Protein AF-0000000082868819 (afdb_homodimer)

Radius of gyration: 33.01 Å; Cα contacts (8 Å, |Δi|>4): 1569; chains: 2; bounding box: 82×91×67 Å

Nearest PDB structures (foldseek):
  8opq-assembly1_B  TM=6.305E-01  e=2.904E-18  Homo sapiens
  7wle-assembly1_B  TM=6.408E-01  e=1.903E-17  Mus musculus
  7xul-assembly1_A  TM=6.419E-01  e=6.271E-17  Homo sapiens
  7wl8-assembly1_A  TM=6.394E-01  e=5.722E-17  Mus musculus
  7xuh-assembly1_A  TM=6.414E-01  e=9.476E-17  Homo sapiens

Organism: NCBI:txid197152

Foldseek 3Di:
DVLVVVCVQQNLLLLLVLLQLLLVVLLVCLVVVVLVLLVLFDPLLLLLLLQLVLQLLLLQLVCQLQVQDDDSQAQVRSVVSCVVRVVVGQPVSNVLLVVLLVQLVVLLVQLVVLVVVCVVVVDRDPVSVVSNLCNLCSLVVSQVVLLVVQVVCCVVVVDRSFDFLADPPDPDPVNVVVCVVVVCLPQDQQDQAARDLWTDGDPDTDDNVRSCVVCVVSSPQVSVLQLNQQVSLCVLLCVPPDDDSSVSSNVQSVCSNNVSRSSDGRDHDDNQVVLLCVSSVHDDPCVVVVVVVVVNVCSNPVVVSSRSGGSSSVSSSSSSSSVVSNCSVVVCVVCVVPPVVSNVLNVQLNVCCRPPNSSCSSVVSSVVSVCVVLVCVQPFDWFWFWWQFDVQGTEIEIETPAEDELSHLVVVLVVQVVLPVVDPHQEYEYECQRHDAYDPNNLVSVVVSQVVSVVVNGHYAYEQHDPVRLVVNCVVVVDDSVRYDYHGDIGTDGTRDDVDDPDCVVSD/DVLVVVCVQQNLLLLLVLLQLLLVVLLVCLVVVVLVLLVLFDPLLLLLLLQLVLQLLLLQLVCQLQVQDDDSQAQVRSVVSCVVCVVVGQPVSNVLLVVLLVQLVVLLVQLVVLVVVCVVVVDRDPVSVVSNLCNLCSLVVSQVVQLVVQVVCCVVVVDRSFDFLADPPDPDPVNVVVCVVVVCLVQDQQDQAARDLWTDRDPDTDDNVRSCVVCVVSSPQVSVLQLNQQVSLCVLLCVPPDDDSSVSSNVQSVCSNNVSRSSDGRDHDDNQVSLLCVSSVHDDPCVVVVVVVVVNVCSNPVVVSSRSGGSSSVSSSSSSSSVVSNCSVVVCVVCVVPPVVSNVLNVQLNVCCRPPNSSCSSVVSSVVSVCVVLVCVQPFDWFWFWWQFPVQGTEIEIETPAEDELSHLVVVLVVQVVLCVVDPHQEYEYECQRHDAYDPNNLVSVVVSQVVSVVVNGHYAYEQHDPVRLVVNCVNVVDDSVRYDYHGDIGTDGTRDDVPPPDCVVSD

pLDDT: mean 81.61, std 13.56, range [29.28, 96.56]

Structure (mmCIF, N/CA/C/O backbone):
data_AF-0000000082868819-model_v1
#
loop_
_entity.id
_entity.type
_entity.pdbx_description
1 polymer 'STAS domain-containing protein'
#
loop_
_atom_site.group_PDB
_atom_site.id
_atom_site.type_symbol
_atom_site.label_atom_id
_atom_site.label_alt_id
_atom_site.label_comp_id
_atom_site.label_asym_id
_atom_site.label_entity_id
_atom_site.label_seq_id
_atom_site.pdbx_PDB_ins_code
_atom_site.Cartn_x
_atom_site.Cartn_y
_atom_site.Cartn_z
_atom_site.occupancy
_atom_site.B_iso_or_equiv
_atom_site.auth_seq_id
_atom_site.auth_comp_id
_atom_site.auth_asym_id
_atom_site.auth_atom_id
_atom_site.pdbx_PDB_model_num
ATOM 1 N N . MET A 1 1 ? -16.781 -12.586 -4.656 1 50.94 1 MET A N 1
ATOM 2 C CA . MET A 1 1 ? -17.094 -12.32 -3.254 1 50.94 1 MET A CA 1
ATOM 3 C C . MET A 1 1 ? -17.031 -10.828 -2.961 1 50.94 1 MET A C 1
ATOM 5 O O . MET A 1 1 ? -17.984 -10.266 -2.416 1 50.94 1 MET A O 1
ATOM 9 N N . LEU A 1 2 ? -15.922 -10.219 -3.322 1 55.91 2 LEU A N 1
ATOM 10 C CA . LEU A 1 2 ? -15.828 -8.781 -3.115 1 55.91 2 LEU A CA 1
ATOM 11 C C . LEU A 1 2 ? -16.922 -8.047 -3.893 1 55.91 2 LEU A C 1
ATOM 13 O O . LEU A 1 2 ? -17.516 -7.098 -3.383 1 55.91 2 LEU A O 1
ATOM 17 N N . MET A 1 3 ? -17.25 -8.609 -4.961 1 60.16 3 MET A N 1
ATOM 18 C CA . MET A 1 3 ? -18.219 -7.93 -5.82 1 60.16 3 MET A CA 1
ATOM 19 C C . MET A 1 3 ? -19.641 -8.109 -5.293 1 60.16 3 MET A C 1
ATOM 21 O O . MET A 1 3 ? -20.516 -7.277 -5.551 1 60.16 3 MET A O 1
ATOM 25 N N . SER A 1 4 ? -19.828 -9.211 -4.57 1 59.75 4 SER A N 1
ATOM 26 C CA . SER A 1 4 ? -21.156 -9.43 -4.008 1 59.75 4 SER A CA 1
ATOM 27 C C . SER A 1 4 ? -21.516 -8.32 -3.021 1 59.75 4 SER A C 1
ATOM 29 O O . SER A 1 4 ? -22.672 -7.863 -2.996 1 59.75 4 SER A O 1
ATOM 31 N N . THR A 1 5 ? -20.547 -7.902 -2.314 1 59.97 5 THR A N 1
ATOM 32 C CA . THR A 1 5 ? -20.766 -6.82 -1.363 1 59.97 5 THR A CA 1
ATOM 33 C C . THR A 1 5 ? -21.125 -5.523 -2.09 1 59.97 5 THR A C 1
ATOM 35 O O . THR A 1 5 ? -22.016 -4.793 -1.664 1 59.97 5 THR A O 1
ATOM 38 N N . TYR A 1 6 ? -20.484 -5.324 -3.152 1 67.38 6 TYR A N 1
ATOM 39 C CA . TYR A 1 6 ? -20.719 -4.09 -3.896 1 67.38 6 TYR A CA 1
ATOM 40 C C . TYR A 1 6 ? -22.031 -4.156 -4.668 1 67.38 6 TYR A C 1
ATOM 42 O O . TYR A 1 6 ? -22.688 -3.133 -4.879 1 67.38 6 TYR A O 1
ATOM 50 N N . THR A 1 7 ? -22.406 -5.387 -5.039 1 67.94 7 THR A N 1
ATOM 51 C CA . THR A 1 7 ? -23.672 -5.543 -5.754 1 67.94 7 THR A CA 1
ATOM 52 C C . THR A 1 7 ? -24.859 -5.242 -4.836 1 67.94 7 THR A C 1
ATOM 54 O O . THR A 1 7 ? -25.844 -4.66 -5.27 1 67.94 7 THR A O 1
ATOM 57 N N . ASP A 1 8 ? -24.75 -5.617 -3.668 1 65.69 8 ASP A N 1
ATOM 58 C CA . ASP A 1 8 ? -25.812 -5.375 -2.697 1 65.69 8 ASP A CA 1
ATOM 59 C C . ASP A 1 8 ? -26 -3.879 -2.438 1 65.69 8 ASP A C 1
ATOM 61 O O . ASP A 1 8 ? -27.125 -3.396 -2.285 1 65.69 8 ASP A O 1
ATOM 65 N N . LYS A 1 9 ? -24.969 -3.203 -2.529 1 68.12 9 LYS A N 1
ATOM 66 C CA . LYS A 1 9 ? -25.031 -1.783 -2.193 1 68.12 9 LYS A CA 1
ATOM 67 C C . LYS A 1 9 ? -25.312 -0.936 -3.428 1 68.12 9 LYS A C 1
ATOM 69 O O . LYS A 1 9 ? -26.094 0.016 -3.367 1 68.12 9 LYS A O 1
ATOM 74 N N . TYR A 1 10 ? -24.656 -1.307 -4.539 1 76.62 10 TYR A N 1
ATOM 75 C CA . TYR A 1 10 ? -24.719 -0.417 -5.695 1 76.62 10 TYR A CA 1
ATOM 76 C C . TYR A 1 10 ? -25.5 -1.049 -6.832 1 76.62 10 TYR A C 1
ATOM 78 O O . TYR A 1 10 ? -25.766 -0.404 -7.852 1 76.62 10 TYR A O 1
ATOM 86 N N . GLY A 1 11 ? -25.953 -2.307 -6.656 1 76.5 11 GLY A N 1
ATOM 87 C CA . GLY A 1 11 ? -26.672 -2.988 -7.723 1 76.5 11 GLY A CA 1
ATOM 88 C C . GLY A 1 11 ? -25.766 -3.467 -8.844 1 76.5 11 GLY A C 1
ATOM 89 O O . GLY A 1 11 ? -24.562 -3.225 -8.812 1 76.5 11 GLY A O 1
ATOM 90 N N . PRO A 1 12 ? -26.312 -4.152 -9.805 1 82.12 12 PRO A N 1
ATOM 91 C CA . PRO A 1 12 ? -25.516 -4.668 -10.922 1 82.12 12 PRO A CA 1
ATOM 92 C C . PRO A 1 12 ? -24.875 -3.559 -11.75 1 82.12 12 PRO A C 1
ATOM 94 O O . PRO A 1 12 ? -23.734 -3.703 -12.211 1 82.12 12 PRO A O 1
ATOM 97 N N . ASP A 1 13 ? -25.562 -2.459 -11.859 1 84.38 13 ASP A N 1
ATOM 98 C CA . ASP A 1 13 ? -25.031 -1.34 -12.633 1 84.38 13 ASP A CA 1
ATOM 99 C C . ASP A 1 13 ? -23.828 -0.715 -11.938 1 84.38 13 ASP A C 1
ATOM 101 O O . ASP A 1 13 ? -22.891 -0.279 -12.594 1 84.38 13 ASP A O 1
ATOM 105 N N . GLY A 1 14 ? -23.906 -0.714 -10.656 1 86.12 14 GLY A N 1
ATOM 106 C CA . GLY A 1 14 ? -22.797 -0.191 -9.891 1 86.12 14 GLY A CA 1
ATOM 107 C C . GLY A 1 14 ? -21.531 -1.024 -10.031 1 86.12 14 GLY A C 1
ATOM 108 O O . GLY A 1 14 ? -20.438 -0.481 -10.133 1 86.12 14 GLY A O 1
ATOM 109 N N . VAL A 1 15 ? -21.75 -2.295 -10.141 1 88.5 15 VAL A N 1
ATOM 110 C CA . VAL A 1 15 ? -20.609 -3.201 -10.242 1 88.5 15 VAL A CA 1
ATOM 111 C C . VAL A 1 15 ? -19.984 -3.1 -11.625 1 88.5 15 VAL A C 1
ATOM 113 O O . VAL A 1 15 ? -18.766 -3.193 -11.773 1 88.5 15 VAL A O 1
ATOM 116 N N . VAL A 1 16 ? -20.875 -2.924 -12.617 1 90.88 16 VAL A N 1
ATOM 117 C CA . VAL A 1 16 ? -20.375 -2.758 -13.977 1 90.88 16 VAL A CA 1
ATOM 118 C C . VAL A 1 16 ? -19.578 -1.457 -14.086 1 90.88 16 VAL A C 1
ATOM 120 O O . VAL A 1 16 ? -18.547 -1.406 -14.75 1 90.88 16 VAL A O 1
ATOM 123 N N . LEU A 1 17 ? -20.031 -0.474 -13.422 1 90.94 17 LEU A N 1
ATOM 124 C CA . LEU A 1 17 ? -19.312 0.795 -13.406 1 90.94 17 LEU A CA 1
ATOM 125 C C . LEU A 1 17 ? -17.969 0.653 -12.703 1 90.94 17 LEU A C 1
ATOM 127 O O . LEU A 1 17 ? -16.984 1.238 -13.125 1 90.94 17 LEU A O 1
ATOM 131 N N . ILE A 1 18 ? -18 -0.069 -11.664 1 90.75 18 ILE A N 1
ATOM 132 C CA . ILE A 1 18 ? -16.766 -0.327 -10.93 1 90.75 18 ILE A CA 1
ATOM 133 C C . ILE A 1 18 ? -15.766 -1.036 -11.836 1 90.75 18 ILE A C 1
ATOM 135 O O . ILE A 1 18 ? -14.57 -0.735 -11.812 1 90.75 18 ILE A O 1
ATOM 139 N N . ALA A 1 19 ? -16.266 -1.947 -12.617 1 93.56 19 ALA A N 1
ATOM 140 C CA . ALA A 1 19 ? -15.398 -2.641 -13.57 1 93.56 19 ALA A CA 1
ATOM 141 C C . ALA A 1 19 ? -14.773 -1.66 -14.555 1 93.56 19 ALA A C 1
ATOM 143 O O . ALA A 1 19 ? -13.578 -1.742 -14.844 1 93.56 19 ALA A O 1
ATOM 144 N N . PHE A 1 20 ? -15.547 -0.786 -15.016 1 94.56 20 PHE A N 1
ATOM 145 C CA . PHE A 1 20 ? -15.078 0.21 -15.969 1 94.56 20 PHE A CA 1
ATOM 146 C C . PHE A 1 20 ? -14.016 1.107 -15.336 1 94.56 20 PHE A C 1
ATOM 148 O O . PHE A 1 20 ? -12.945 1.308 -15.906 1 94.56 20 PHE A O 1
ATOM 155 N N . LEU A 1 21 ? -14.359 1.604 -14.227 1 93.19 21 LEU A N 1
ATOM 156 C CA . LEU A 1 21 ? -13.461 2.541 -13.562 1 93.19 21 LEU A CA 1
ATOM 157 C C . LEU A 1 21 ? -12.164 1.853 -13.148 1 93.19 21 LEU A C 1
ATOM 159 O O . LEU A 1 21 ? -11.086 2.445 -13.234 1 93.19 21 LEU A O 1
ATOM 163 N N . ALA A 1 22 ? -12.305 0.661 -12.633 1 93.62 22 ALA A N 1
ATOM 164 C CA . ALA A 1 22 ? -11.109 -0.111 -12.297 1 93.62 22 ALA A CA 1
ATOM 165 C C . ALA A 1 22 ? -10.234 -0.345 -13.523 1 93.62 22 ALA A C 1
ATOM 167 O O . ALA A 1 22 ? -9.008 -0.246 -13.453 1 93.62 22 ALA A O 1
ATOM 168 N N . GLY A 1 23 ? -10.914 -0.673 -14.633 1 95.44 23 GLY A N 1
ATOM 169 C CA . GLY A 1 23 ? -10.195 -0.847 -15.875 1 95.44 23 GLY A CA 1
ATOM 170 C C . GLY A 1 23 ? -9.461 0.405 -16.328 1 95.44 23 GLY A C 1
ATOM 171 O O . GLY A 1 23 ? -8.312 0.333 -16.766 1 95.44 23 GLY A O 1
ATOM 172 N N . VAL A 1 24 ? -10.078 1.495 -16.172 1 94.88 24 VAL A N 1
ATOM 173 C CA . VAL A 1 24 ? -9.477 2.771 -16.547 1 94.88 24 VAL A CA 1
ATOM 174 C C . VAL A 1 24 ? -8.258 3.049 -15.672 1 94.88 24 VAL A C 1
ATOM 176 O O . VAL A 1 24 ? -7.207 3.457 -16.172 1 94.88 24 VAL A O 1
ATOM 179 N N . MET A 1 25 ? -8.414 2.824 -14.469 1 92.5 25 MET A N 1
ATOM 180 C CA . MET A 1 25 ? -7.32 3.07 -13.531 1 92.5 25 MET A CA 1
ATOM 181 C C . MET A 1 25 ? -6.129 2.174 -13.844 1 92.5 25 MET A C 1
ATOM 183 O O . MET A 1 25 ? -4.984 2.635 -13.844 1 92.5 25 MET A O 1
ATOM 187 N N . ILE A 1 26 ? -6.375 0.97 -14.086 1 94.62 26 ILE A N 1
ATOM 188 C CA . ILE A 1 26 ? -5.309 0.022 -14.391 1 94.62 26 ILE A CA 1
ATOM 189 C C . ILE A 1 26 ? -4.633 0.409 -15.703 1 94.62 26 ILE A C 1
ATOM 191 O O . ILE A 1 26 ? -3.408 0.323 -15.828 1 94.62 26 ILE A O 1
ATOM 195 N N . THR A 1 27 ? -5.43 0.843 -16.656 1 94.75 27 THR A N 1
ATOM 196 C CA . THR A 1 27 ? -4.887 1.276 -17.938 1 94.75 27 THR A CA 1
ATOM 197 C C . THR A 1 27 ? -4 2.506 -17.766 1 94.75 27 THR A C 1
ATOM 199 O O . THR A 1 27 ? -2.941 2.607 -18.391 1 94.75 27 THR A O 1
ATOM 202 N N . ILE A 1 28 ? -4.387 3.359 -16.922 1 90.88 28 ILE A N 1
ATOM 203 C CA . ILE A 1 28 ? -3.592 4.551 -16.641 1 90.88 28 ILE A CA 1
ATOM 204 C C . ILE A 1 28 ? -2.262 4.145 -16 1 90.88 28 ILE A C 1
ATOM 206 O O . ILE A 1 28 ? -1.207 4.672 -16.375 1 90.88 28 ILE A O 1
ATOM 210 N N . LEU A 1 29 ? -2.346 3.258 -15.109 1 88.25 29 LEU A N 1
ATOM 211 C CA . LEU A 1 29 ? -1.131 2.775 -14.469 1 88.25 29 LEU A CA 1
ATOM 212 C C . LEU A 1 29 ? -0.18 2.158 -15.484 1 88.25 29 LEU A C 1
ATOM 214 O O . LEU A 1 29 ? 1.036 2.338 -15.391 1 88.25 29 LEU A O 1
ATOM 218 N N . ALA A 1 30 ? -0.738 1.464 -16.391 1 90.31 30 ALA A N 1
ATOM 219 C CA . ALA A 1 30 ? 0.064 0.836 -17.438 1 90.31 30 ALA A CA 1
ATOM 220 C C . ALA A 1 30 ? 0.685 1.885 -18.359 1 90.31 30 ALA A C 1
ATOM 222 O O . ALA A 1 30 ? 1.861 1.786 -18.719 1 90.31 30 ALA A O 1
ATOM 223 N N . LEU A 1 31 ? -0.112 2.84 -18.703 1 89.75 31 LEU A N 1
ATOM 224 C CA . LEU A 1 31 ? 0.347 3.877 -19.625 1 89.75 31 LEU A CA 1
ATOM 225 C C . LEU A 1 31 ? 1.422 4.742 -18.969 1 89.75 31 LEU A C 1
ATOM 227 O O . LEU A 1 31 ? 2.324 5.234 -19.656 1 89.75 31 LEU A O 1
ATOM 231 N N . LEU A 1 32 ? 1.312 4.859 -17.656 1 85.12 32 LEU A N 1
ATOM 232 C CA . LEU A 1 32 ? 2.305 5.637 -16.922 1 85.12 32 LEU A CA 1
ATOM 233 C C . LEU A 1 32 ? 3.535 4.793 -16.609 1 85.12 32 LEU A C 1
ATOM 235 O O . LEU A 1 32 ? 4.453 5.254 -15.922 1 85.12 32 LEU A O 1
ATOM 239 N N . GLN A 1 33 ? 3.535 3.562 -17 1 83.88 33 GLN A N 1
ATOM 240 C CA . GLN A 1 33 ? 4.648 2.637 -16.828 1 83.88 33 GLN A CA 1
ATOM 241 C C . GLN A 1 33 ? 4.922 2.369 -15.352 1 83.88 33 GLN A C 1
ATOM 243 O O . GLN A 1 33 ? 6.078 2.309 -14.93 1 83.88 33 GLN A O 1
ATOM 248 N N . LEU A 1 34 ? 3.811 2.279 -14.648 1 83.12 34 LEU A N 1
ATOM 249 C CA . LEU A 1 34 ? 3.941 2.002 -13.227 1 83.12 34 LEU A CA 1
ATOM 250 C C . LEU A 1 34 ? 3.781 0.512 -12.938 1 83.12 34 LEU A C 1
ATOM 252 O O . LEU A 1 34 ? 3.508 0.116 -11.805 1 83.12 34 LEU A O 1
ATOM 256 N N . ALA A 1 35 ? 3.971 -0.256 -13.938 1 77.75 35 ALA A N 1
ATOM 257 C CA . ALA A 1 35 ? 3.873 -1.71 -13.836 1 77.75 35 ALA A CA 1
ATOM 258 C C . ALA A 1 35 ? 4.895 -2.262 -12.844 1 77.75 35 ALA A C 1
ATOM 260 O O . ALA A 1 35 ? 4.629 -3.248 -12.156 1 77.75 35 ALA A O 1
ATOM 261 N N . PRO A 1 36 ? 6.039 -1.622 -12.688 1 77.69 36 PRO A N 1
ATOM 262 C CA . PRO A 1 36 ? 7.039 -2.158 -11.766 1 77.69 36 PRO A CA 1
ATOM 263 C C . PRO A 1 36 ? 6.543 -2.197 -10.32 1 77.69 36 PRO A C 1
ATOM 265 O O . PRO A 1 36 ? 7.078 -2.951 -9.5 1 77.69 36 PRO A O 1
ATOM 268 N N . LEU A 1 37 ? 5.535 -1.492 -10.102 1 75.75 37 LEU A N 1
ATOM 269 C CA . LEU A 1 37 ? 5 -1.464 -8.742 1 75.75 37 LEU A CA 1
ATOM 270 C C . LEU A 1 37 ? 4.379 -2.809 -8.375 1 75.75 37 LEU A C 1
ATOM 272 O O . LEU A 1 37 ? 4.293 -3.152 -7.191 1 75.75 37 LEU A O 1
ATOM 276 N N . VAL A 1 38 ? 3.998 -3.484 -9.398 1 74.81 38 VAL A N 1
ATOM 277 C CA . VAL A 1 38 ? 3.34 -4.758 -9.133 1 74.81 38 VAL A CA 1
ATOM 278 C C . VAL A 1 38 ? 4.375 -5.883 -9.117 1 74.81 38 VAL A C 1
ATOM 280 O O . VAL A 1 38 ? 4.051 -7.027 -8.789 1 74.81 38 VAL A O 1
ATOM 283 N N . GLU A 1 39 ? 5.633 -5.52 -9.344 1 78.5 39 GLU A N 1
ATOM 284 C CA . GLU A 1 39 ? 6.711 -6.504 -9.328 1 78.5 39 GLU A CA 1
ATOM 285 C C . GLU A 1 39 ? 7.203 -6.766 -7.91 1 78.5 39 GLU A C 1
ATOM 287 O O . GLU A 1 39 ? 8.055 -7.629 -7.691 1 78.5 39 GLU A O 1
ATOM 292 N N . PHE A 1 40 ? 6.598 -6.145 -7.02 1 84.75 40 PHE A N 1
ATOM 293 C CA . PHE A 1 40 ? 7.043 -6.281 -5.637 1 84.75 40 PHE A CA 1
ATOM 294 C C . PHE A 1 40 ? 6.406 -7.5 -4.98 1 84.75 40 PHE A C 1
ATOM 296 O O . PHE A 1 40 ? 6.406 -7.621 -3.752 1 84.75 40 PHE A O 1
ATOM 303 N N . ILE A 1 41 ? 5.93 -8.375 -5.805 1 88.31 41 ILE A N 1
ATOM 304 C CA . ILE A 1 41 ? 5.406 -9.641 -5.316 1 88.31 41 ILE A CA 1
ATOM 305 C C . ILE A 1 41 ? 6.512 -10.695 -5.34 1 88.31 41 ILE A C 1
ATOM 307 O O . ILE A 1 41 ? 6.93 -11.148 -6.41 1 88.31 41 ILE A O 1
ATOM 311 N N . SER A 1 42 ? 6.961 -11.156 -4.207 1 92.56 42 SER A N 1
ATOM 312 C CA . SER A 1 42 ? 8.055 -12.117 -4.105 1 92.56 42 SER A CA 1
ATOM 313 C C . SER A 1 42 ? 7.574 -13.539 -4.375 1 92.56 42 SER A C 1
ATOM 315 O O . SER A 1 42 ? 6.371 -13.805 -4.352 1 92.56 42 SER A O 1
ATOM 317 N N . TYR A 1 43 ? 8.5 -14.367 -4.652 1 91.5 43 TYR A N 1
ATOM 318 C CA . TYR A 1 43 ? 8.211 -15.773 -4.891 1 91.5 43 TYR A CA 1
ATOM 319 C C . TYR A 1 43 ? 7.578 -16.422 -3.662 1 91.5 43 TYR A C 1
ATOM 321 O O . TYR A 1 43 ? 6.598 -17.156 -3.775 1 91.5 43 TYR A O 1
ATOM 329 N N . PRO A 1 44 ? 8.055 -16.109 -2.473 1 94.19 44 PRO A N 1
ATOM 330 C CA . PRO A 1 44 ? 7.43 -16.672 -1.276 1 94.19 44 PRO A CA 1
ATOM 331 C C . PRO A 1 44 ? 5.977 -16.234 -1.106 1 94.19 44 PRO A C 1
ATOM 333 O O . PRO A 1 44 ? 5.125 -17.047 -0.724 1 94.19 44 PRO A O 1
ATOM 336 N N . VAL A 1 45 ? 5.715 -15.008 -1.398 1 93.25 45 VAL A N 1
ATOM 337 C CA . VAL A 1 45 ? 4.355 -14.492 -1.275 1 93.25 45 VAL A CA 1
ATOM 338 C C . VAL A 1 45 ? 3.441 -15.203 -2.273 1 93.25 45 VAL A C 1
ATOM 340 O O . VAL A 1 45 ? 2.334 -15.617 -1.924 1 93.25 45 VAL A O 1
ATOM 343 N N . THR A 1 46 ? 3.875 -15.375 -3.498 1 90.75 46 THR A N 1
ATOM 344 C CA . THR A 1 46 ? 3.076 -16.062 -4.508 1 90.75 46 THR A CA 1
ATOM 345 C C . THR A 1 46 ? 2.848 -17.516 -4.121 1 90.75 46 THR A C 1
ATOM 347 O O . THR A 1 46 ? 1.76 -18.062 -4.332 1 90.75 46 THR A O 1
ATOM 350 N N . THR A 1 47 ? 3.867 -18.109 -3.57 1 93.44 47 THR A N 1
ATOM 351 C CA . THR A 1 47 ? 3.76 -19.5 -3.143 1 93.44 47 THR A CA 1
ATOM 352 C C . THR A 1 47 ? 2.744 -19.641 -2.014 1 93.44 47 THR A C 1
ATOM 354 O O . THR A 1 47 ? 1.929 -20.562 -2.018 1 93.44 47 THR A O 1
ATOM 357 N N . GLY A 1 48 ? 2.848 -18.766 -1.074 1 94.12 48 GLY A N 1
ATOM 358 C CA . GLY A 1 48 ? 1.873 -18.781 0.005 1 94.12 48 GLY A CA 1
ATOM 359 C C . GLY A 1 48 ? 0.448 -18.578 -0.476 1 94.12 48 GLY A C 1
ATOM 360 O O . GLY A 1 48 ? -0.467 -19.281 -0.033 1 94.12 48 GLY A O 1
ATOM 361 N N . PHE A 1 49 ? 0.344 -17.703 -1.351 1 90.06 49 PHE A N 1
ATOM 362 C CA . PHE A 1 49 ? -0.961 -17.391 -1.919 1 90.06 49 PHE A CA 1
ATOM 363 C C . PHE A 1 49 ? -1.521 -18.578 -2.688 1 90.06 49 PHE A C 1
ATOM 365 O O . PHE A 1 49 ? -2.672 -18.969 -2.484 1 90.06 49 PHE A O 1
ATOM 372 N N . MET A 1 50 ? -0.748 -19.172 -3.514 1 90.06 50 MET A N 1
ATOM 373 C CA . MET A 1 50 ? -1.175 -20.297 -4.324 1 90.06 50 MET A CA 1
ATOM 374 C C . MET A 1 50 ? -1.508 -21.5 -3.441 1 90.06 50 MET A C 1
ATOM 376 O O . MET A 1 50 ? -2.512 -22.188 -3.664 1 90.06 50 MET A O 1
ATOM 380 N N . SER A 1 51 ? -0.665 -21.719 -2.531 1 93.88 51 SER A N 1
ATOM 381 C CA . SER A 1 51 ? -0.886 -22.859 -1.648 1 93.88 51 SER A CA 1
ATOM 382 C C . SER A 1 51 ? -2.164 -22.688 -0.833 1 93.88 51 SER A C 1
ATOM 384 O O . SER A 1 51 ? -2.91 -23.641 -0.628 1 93.88 51 SER A O 1
ATOM 386 N N . ALA A 1 52 ? -2.369 -21.5 -0.354 1 92.25 52 ALA A N 1
ATOM 387 C CA . ALA A 1 52 ? -3.621 -21.219 0.346 1 92.25 52 ALA A CA 1
ATOM 388 C C . ALA A 1 52 ? -4.82 -21.406 -0.581 1 92.25 52 ALA A C 1
ATOM 390 O O . ALA A 1 52 ? -5.859 -21.922 -0.165 1 92.25 52 ALA A O 1
ATOM 391 N N . GLY A 1 53 ? -4.691 -20.953 -1.792 1 89.12 53 GLY A N 1
ATOM 392 C CA . GLY A 1 53 ? -5.738 -21.141 -2.783 1 89.12 53 GLY A CA 1
ATOM 393 C C . GLY A 1 53 ? -6.043 -22.594 -3.068 1 89.12 53 GLY A C 1
ATOM 394 O O . GLY A 1 53 ? -7.207 -22.984 -3.143 1 89.12 53 GLY A O 1
ATOM 395 N N . VAL A 1 54 ? -4.977 -23.391 -3.217 1 91.25 54 VAL A N 1
ATOM 396 C CA . VAL A 1 54 ? -5.129 -24.812 -3.496 1 91.25 54 VAL A CA 1
ATOM 397 C C . VAL A 1 54 ? -5.906 -25.484 -2.361 1 91.25 54 VAL A C 1
ATOM 399 O O . VAL A 1 54 ? -6.879 -26.203 -2.605 1 91.25 54 VAL A O 1
ATOM 402 N N . ILE A 1 55 ? -5.527 -25.188 -1.18 1 91.94 55 ILE A N 1
ATOM 403 C CA . ILE A 1 55 ? -6.176 -25.812 -0.032 1 91.94 55 ILE A CA 1
ATOM 404 C C . ILE A 1 55 ? -7.637 -25.391 0.032 1 91.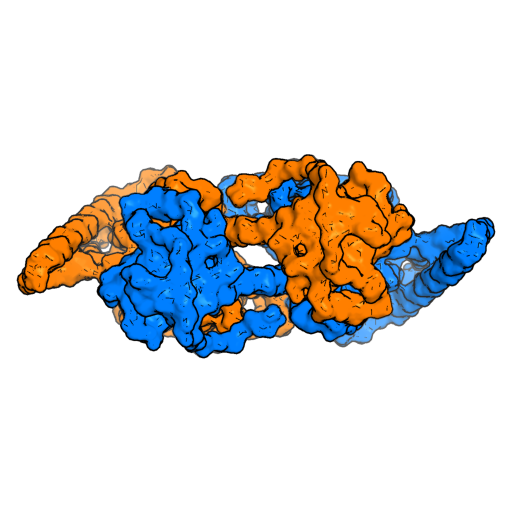94 55 ILE A C 1
ATOM 406 O O . ILE A 1 55 ? -8.531 -26.219 0.222 1 91.94 55 ILE A O 1
ATOM 410 N N . THR A 1 56 ? -7.855 -24.141 -0.096 1 88.56 56 THR A N 1
ATOM 411 C CA . THR A 1 56 ? -9.203 -23.594 0.003 1 88.56 56 THR A CA 1
ATOM 412 C C . THR A 1 56 ? -10.102 -24.188 -1.084 1 88.56 56 THR A C 1
ATOM 414 O O . THR A 1 56 ? -11.234 -24.594 -0.811 1 88.56 56 THR A O 1
ATOM 417 N N . ILE A 1 57 ? -9.625 -24.203 -2.289 1 86.88 57 ILE A N 1
ATOM 418 C CA . ILE A 1 57 ? -10.406 -24.688 -3.422 1 86.88 57 ILE A CA 1
ATOM 419 C C . ILE A 1 57 ? -10.617 -26.188 -3.297 1 86.88 57 ILE A C 1
ATOM 421 O O . ILE A 1 57 ? -11.719 -26.688 -3.529 1 86.88 57 ILE A O 1
ATOM 425 N N . VAL A 1 58 ? -9.594 -26.922 -2.93 1 90 58 VAL A N 1
ATOM 426 C CA . VAL A 1 58 ? -9.68 -28.375 -2.797 1 90 58 VAL A CA 1
ATOM 427 C C . VAL A 1 58 ? -10.695 -28.734 -1.71 1 90 58 VAL A C 1
ATOM 429 O O . VAL A 1 58 ? -11.484 -29.656 -1.87 1 90 58 VAL A O 1
ATOM 432 N N . LEU A 1 59 ? -10.68 -28.016 -0.676 1 88.94 59 LEU A N 1
ATOM 433 C CA . LEU A 1 59 ? -11.648 -28.266 0.387 1 88.94 59 LEU A CA 1
ATOM 434 C C . LEU A 1 59 ? -13.07 -28.031 -0.109 1 88.94 59 LEU A C 1
ATOM 436 O O . LEU A 1 59 ? -13.984 -28.797 0.211 1 88.94 59 LEU A O 1
ATOM 440 N N . GLY A 1 60 ? -13.25 -26.984 -0.815 1 86.69 60 GLY A N 1
ATOM 441 C CA . GLY A 1 60 ? -14.555 -26.719 -1.408 1 86.69 60 GLY A CA 1
ATOM 442 C C . GLY A 1 60 ? -14.992 -27.812 -2.379 1 86.69 60 GLY A C 1
ATOM 443 O O . GLY A 1 60 ? -16.172 -28.188 -2.395 1 86.69 60 GLY A O 1
ATOM 444 N N . GLN A 1 61 ? -14.039 -28.172 -3.123 1 86.62 61 GLN A N 1
ATOM 445 C CA . GLN A 1 61 ? -14.336 -29.203 -4.117 1 86.62 61 GLN A CA 1
ATOM 446 C C . GLN A 1 61 ? -14.617 -30.547 -3.449 1 86.62 61 GLN A C 1
ATOM 448 O O . GLN A 1 61 ? -15.406 -31.344 -3.957 1 86.62 61 GLN A O 1
ATOM 453 N N . LEU A 1 62 ? -14.016 -30.828 -2.342 1 88.44 62 LEU A N 1
ATOM 454 C CA . LEU A 1 62 ? -14.289 -32.062 -1.604 1 88.44 62 LEU A CA 1
ATOM 455 C C . LEU A 1 62 ? -15.734 -32.094 -1.117 1 88.44 62 LEU A C 1
ATOM 457 O O . LEU A 1 62 ? -16.375 -33.156 -1.134 1 88.44 62 LEU A O 1
ATOM 461 N N . VAL A 1 63 ? -16.203 -30.984 -0.732 1 87.5 63 VAL A N 1
ATOM 462 C CA . VAL A 1 63 ? -17.594 -30.875 -0.305 1 87.5 63 VAL A CA 1
ATOM 463 C C . VAL A 1 63 ? -18.531 -31.156 -1.487 1 87.5 63 VAL A C 1
ATOM 465 O O . VAL A 1 63 ? -19.5 -31.891 -1.358 1 87.5 63 VAL A O 1
ATOM 468 N N . ALA A 1 64 ? -18.156 -30.609 -2.578 1 82.62 64 ALA A N 1
ATOM 469 C CA . ALA A 1 64 ? -18.938 -30.812 -3.791 1 82.62 64 ALA A CA 1
ATOM 470 C C . ALA A 1 64 ? -18.891 -32.25 -4.254 1 82.62 64 ALA A C 1
ATOM 472 O O . ALA A 1 64 ? -19.875 -32.781 -4.77 1 82.62 64 ALA A O 1
ATOM 473 N N . MET A 1 65 ? -17.781 -32.844 -4.086 1 86.75 65 MET A N 1
ATOM 474 C CA . MET A 1 65 ? -17.562 -34.219 -4.543 1 86.75 65 MET A CA 1
ATOM 475 C C . MET A 1 65 ? -18.406 -35.188 -3.742 1 86.75 65 MET A C 1
ATOM 477 O O . MET A 1 65 ? -18.781 -36.25 -4.246 1 86.75 65 MET A O 1
ATOM 481 N N . VAL A 1 66 ? -18.719 -34.812 -2.52 1 86 66 VAL A N 1
ATOM 482 C CA . VAL A 1 66 ? -19.5 -35.688 -1.676 1 86 66 VAL A CA 1
ATOM 483 C C . VAL A 1 66 ? -20.984 -35.344 -1.796 1 86 66 VAL A C 1
ATOM 485 O O . VAL A 1 66 ? -21.844 -36 -1.183 1 86 66 VAL A O 1
ATOM 488 N N . GLY A 1 67 ? -21.281 -34.375 -2.533 1 79.62 67 GLY A N 1
ATOM 489 C CA . GLY A 1 67 ? -22.656 -34.031 -2.842 1 79.62 67 GLY A CA 1
ATOM 490 C C . GLY A 1 67 ? -23.312 -33.156 -1.781 1 79.62 67 GLY A C 1
ATOM 491 O O . GLY A 1 67 ? -24.531 -33.094 -1.695 1 79.62 67 GLY A O 1
ATOM 492 N N . ILE A 1 68 ? -22.516 -32.688 -0.901 1 81.38 68 ILE A N 1
ATOM 493 C CA . ILE A 1 68 ? -23.047 -31.812 0.147 1 81.38 68 ILE A CA 1
ATOM 494 C C . ILE A 1 68 ? -23.281 -30.406 -0.413 1 81.38 68 ILE A C 1
ATOM 496 O O . ILE A 1 68 ? -22.453 -29.891 -1.166 1 81.38 68 ILE A O 1
ATOM 500 N N . LYS A 1 69 ? -24.422 -29.938 -0.105 1 75.75 69 LYS A N 1
ATOM 501 C CA . LYS A 1 69 ? -24.75 -28.594 -0.553 1 75.75 69 LYS A CA 1
ATOM 502 C C . LYS A 1 69 ? -24.438 -27.562 0.528 1 75.75 69 LYS A C 1
ATOM 504 O O . LYS A 1 69 ? -24.641 -27.828 1.717 1 75.75 69 LYS A O 1
ATOM 509 N N . GLY A 1 70 ? -23.719 -26.562 0.188 1 71.12 70 GLY A N 1
ATOM 510 C CA . GLY A 1 70 ? -23.391 -25.5 1.122 1 71.12 70 GLY A CA 1
ATOM 511 C C . GLY A 1 70 ? -22.375 -24.516 0.576 1 71.12 70 GLY A C 1
ATOM 512 O O . GLY A 1 70 ? -21.828 -24.719 -0.514 1 71.12 70 GLY A O 1
ATOM 513 N N . SER A 1 71 ? -22.312 -23.469 1.349 1 69.62 71 SER A N 1
ATOM 514 C CA . SER A 1 71 ? -21.359 -22.438 0.942 1 69.62 71 SER A CA 1
ATOM 515 C C . SER A 1 71 ? -19.922 -22.859 1.241 1 69.62 71 SER A C 1
ATOM 517 O O . SER A 1 71 ? -19.656 -23.469 2.279 1 69.62 71 SER A O 1
ATOM 519 N N . THR A 1 72 ? -19.047 -22.75 0.266 1 69.19 72 THR A N 1
ATOM 520 C CA . THR A 1 72 ? -17.641 -23.078 0.425 1 69.19 72 THR A CA 1
ATOM 521 C C . THR A 1 72 ? -16.766 -21.906 0.015 1 69.19 72 THR A C 1
ATOM 523 O O . THR A 1 72 ? -15.758 -22.078 -0.674 1 69.19 72 THR A O 1
ATOM 526 N N . VAL A 1 73 ? -17.156 -20.766 0.454 1 65.88 73 VAL A N 1
ATOM 527 C CA . VAL A 1 73 ? -16.531 -19.516 0.022 1 65.88 73 VAL A CA 1
ATOM 528 C C . VAL A 1 73 ? -15.102 -19.453 0.558 1 65.88 73 VAL A C 1
ATOM 530 O O . VAL A 1 73 ? -14.219 -18.906 -0.096 1 65.88 73 VAL A O 1
ATOM 533 N N . ASN A 1 74 ? -14.891 -20 1.718 1 74.75 74 ASN A N 1
ATOM 534 C CA . ASN A 1 74 ? -13.555 -20.047 2.295 1 74.75 74 ASN A CA 1
ATOM 535 C C . ASN A 1 74 ? -13.258 -21.406 2.926 1 74.75 74 ASN A C 1
ATOM 537 O O . ASN A 1 74 ? -14.141 -22.266 3.01 1 74.75 74 ASN A O 1
ATOM 541 N N . ALA A 1 75 ? -12.016 -21.547 3.295 1 81.81 75 ALA A N 1
ATOM 542 C CA . ALA A 1 75 ? -11.57 -22.844 3.803 1 81.81 75 ALA A CA 1
ATOM 543 C C . ALA A 1 75 ? -12.32 -23.219 5.074 1 81.81 75 ALA A C 1
ATOM 545 O O . ALA A 1 75 ? -12.75 -24.359 5.23 1 81.81 75 ALA A O 1
ATOM 546 N N . ILE A 1 76 ? -12.539 -22.266 5.879 1 81.12 76 ILE A N 1
ATOM 547 C CA . ILE A 1 76 ? -13.188 -22.547 7.16 1 81.12 76 ILE A CA 1
ATOM 548 C C . ILE A 1 76 ? -14.648 -22.906 6.934 1 81.12 76 ILE A C 1
ATOM 550 O O . ILE A 1 76 ? -15.164 -23.844 7.547 1 81.12 76 ILE A O 1
ATOM 554 N N . LYS A 1 77 ? -15.328 -22.188 6.109 1 79.38 77 LYS A N 1
ATOM 555 C CA . LYS A 1 77 ? -16.719 -22.469 5.793 1 79.38 77 LYS A CA 1
ATOM 556 C C . LYS A 1 77 ? -16.859 -23.828 5.109 1 79.38 77 LYS A C 1
ATOM 558 O O . LYS A 1 77 ? -17.859 -24.531 5.305 1 79.38 77 LYS A O 1
ATOM 563 N N . ALA A 1 78 ? -15.922 -24.109 4.309 1 84 78 ALA A N 1
ATOM 564 C CA . ALA A 1 78 ? -15.945 -25.406 3.643 1 84 78 ALA A CA 1
ATOM 565 C C . ALA A 1 78 ? -15.852 -26.547 4.656 1 84 78 ALA A C 1
ATOM 567 O O . ALA A 1 78 ? -16.562 -27.531 4.547 1 84 78 ALA A O 1
ATOM 568 N N . ILE A 1 79 ? -14.984 -26.344 5.57 1 86.12 79 ILE A N 1
ATOM 569 C CA . ILE A 1 79 ? -14.812 -27.359 6.605 1 86.12 79 ILE A CA 1
ATOM 570 C C . ILE A 1 79 ? -16.078 -27.453 7.441 1 86.12 79 ILE A C 1
ATOM 572 O O . ILE A 1 79 ? -16.531 -28.562 7.77 1 86.12 79 ILE A O 1
ATOM 576 N N . GLU A 1 80 ? -16.656 -26.359 7.785 1 83.25 80 GLU A N 1
ATOM 577 C CA . GLU A 1 80 ? -17.891 -26.344 8.555 1 83.25 80 GLU A CA 1
ATOM 578 C C . GLU A 1 80 ? -19.031 -27.016 7.789 1 83.25 80 GLU A C 1
ATOM 580 O O . GLU A 1 80 ? -19.812 -27.766 8.359 1 83.25 80 GLU A O 1
ATOM 585 N N . THR A 1 81 ? -19.109 -26.641 6.531 1 82.69 81 THR A N 1
ATOM 586 C CA . THR A 1 81 ? -20.141 -27.234 5.688 1 82.69 81 THR A CA 1
ATOM 587 C C . THR A 1 81 ? -19.969 -28.75 5.617 1 82.69 81 THR A C 1
ATOM 589 O O . THR A 1 81 ? -20.953 -29.484 5.621 1 82.69 81 THR A O 1
ATOM 592 N N . PHE A 1 82 ? -18.797 -29.156 5.551 1 85.12 82 PHE A N 1
ATOM 593 C CA . PHE A 1 82 ? -18.5 -30.578 5.488 1 85.12 82 PHE A CA 1
ATOM 594 C C . PHE A 1 82 ? -18.922 -31.281 6.777 1 85.12 82 PHE A C 1
ATOM 596 O O . PHE A 1 82 ? -19.547 -32.344 6.742 1 85.12 82 PHE A O 1
ATOM 603 N N . ILE A 1 83 ? -18.625 -30.625 7.852 1 85.31 83 ILE A N 1
ATOM 604 C CA . ILE A 1 83 ? -18.922 -31.219 9.156 1 85.31 83 ILE A CA 1
ATOM 605 C C . ILE A 1 83 ? -20.422 -31.234 9.383 1 85.31 83 ILE A C 1
ATOM 607 O O . ILE A 1 83 ? -20.984 -32.25 9.836 1 85.31 83 ILE A O 1
ATOM 611 N N . ILE A 1 84 ? -21.062 -30.203 9.023 1 82.56 84 ILE A N 1
ATOM 612 C CA . ILE A 1 84 ? -22.5 -30.078 9.234 1 82.56 84 ILE A CA 1
ATOM 613 C C . ILE A 1 84 ? -23.25 -30.984 8.266 1 82.56 84 ILE A C 1
ATOM 615 O O . ILE A 1 84 ? -24.281 -31.578 8.617 1 82.56 84 ILE A O 1
ATOM 619 N N . GLY A 1 85 ? -22.703 -31.047 7.047 1 82.44 85 GLY A N 1
ATOM 620 C CA . GLY A 1 85 ? -23.391 -31.797 6.012 1 82.44 85 GLY A CA 1
ATOM 621 C C . GLY A 1 85 ? -22.953 -33.25 5.961 1 82.44 85 GLY A C 1
ATOM 622 O O . GLY A 1 85 ? -23.312 -33.969 5.027 1 82.44 85 GLY A O 1
ATOM 623 N N . ILE A 1 86 ? -22.25 -33.75 6.887 1 81.88 86 ILE A N 1
ATOM 624 C CA . ILE A 1 86 ? -21.672 -35.094 6.859 1 81.88 86 ILE A CA 1
ATOM 625 C C . ILE A 1 86 ? -22.781 -36.125 6.758 1 81.88 86 ILE A C 1
ATOM 627 O O . ILE A 1 86 ? -22.594 -37.188 6.164 1 81.88 86 ILE A O 1
ATOM 631 N N . ASN A 1 87 ? -23.922 -35.75 7.191 1 81.94 87 ASN A N 1
ATOM 632 C CA . ASN A 1 87 ? -25.047 -36.688 7.172 1 81.94 87 ASN A CA 1
ATOM 633 C C . ASN A 1 87 ? -25.766 -36.688 5.82 1 81.94 87 ASN A C 1
ATOM 635 O O . ASN A 1 87 ? -26.562 -37.562 5.531 1 81.94 87 ASN A O 1
ATOM 639 N N . GLN A 1 88 ? -25.547 -35.719 5.012 1 79.69 88 GLN A N 1
ATOM 640 C CA . GLN A 1 88 ? -26.156 -35.625 3.688 1 79.69 88 GLN A CA 1
ATOM 641 C C . GLN A 1 88 ? -25.219 -36.156 2.609 1 79.69 88 GLN A C 1
ATOM 643 O O . GLN A 1 88 ? -25.328 -35.781 1.44 1 79.69 88 GLN A O 1
ATOM 648 N N . PHE A 1 89 ? -24.484 -37 2.977 1 78.75 89 PHE A N 1
ATOM 649 C CA . PHE A 1 89 ? -23.438 -37.594 2.141 1 78.75 89 PHE A CA 1
ATOM 650 C C . PHE A 1 89 ? -24.031 -38.469 1.056 1 78.75 89 PHE A C 1
ATOM 652 O O . PHE A 1 89 ? -24.922 -39.281 1.33 1 78.75 89 PHE A O 1
ATOM 659 N N . ASN A 1 90 ? -23.781 -38.125 -0.261 1 82.94 90 ASN A N 1
ATOM 660 C CA . ASN A 1 90 ? -24.203 -38.969 -1.373 1 82.94 90 ASN A CA 1
ATOM 661 C C . ASN A 1 90 ? -23.094 -39.938 -1.806 1 82.94 90 ASN A C 1
ATOM 663 O O . ASN A 1 90 ? -22.094 -39.5 -2.387 1 82.94 90 ASN A O 1
ATOM 667 N N . THR A 1 91 ? -23.281 -41.156 -1.656 1 84.56 91 THR A N 1
ATOM 668 C CA . THR A 1 91 ? -22.281 -42.156 -1.913 1 84.56 91 THR A CA 1
ATOM 669 C C . THR A 1 91 ? -21.969 -42.25 -3.404 1 84.56 91 THR A C 1
ATOM 671 O O . THR A 1 91 ? -20.828 -42.5 -3.791 1 84.56 91 THR A O 1
ATOM 674 N N . TRP A 1 92 ? -22.969 -42.031 -4.199 1 83.94 92 TRP A N 1
ATOM 675 C CA . TRP A 1 92 ? -22.766 -42.156 -5.641 1 83.94 92 TRP A CA 1
ATOM 676 C C . TRP A 1 92 ? -21.906 -41 -6.164 1 83.94 92 TRP A C 1
ATOM 678 O O . TRP A 1 92 ? -21.094 -41.188 -7.074 1 83.94 92 TRP A O 1
ATOM 688 N N . ASP A 1 93 ? -22.094 -39.906 -5.574 1 87.81 93 ASP A N 1
ATOM 689 C CA . ASP A 1 93 ? -21.266 -38.781 -5.957 1 87.81 93 ASP A CA 1
ATOM 690 C C . ASP A 1 93 ? -19.812 -39 -5.562 1 87.81 93 ASP A C 1
ATOM 692 O O . ASP A 1 93 ? -18.891 -38.688 -6.324 1 87.81 93 ASP A O 1
ATOM 696 N N . LEU A 1 94 ? -19.672 -39.531 -4.418 1 88.31 94 LEU A N 1
ATOM 697 C CA . LEU A 1 94 ? -18.312 -39.812 -3.938 1 88.31 94 LEU A CA 1
ATOM 698 C C . LEU A 1 94 ? -17.625 -40.844 -4.828 1 88.31 94 LEU A C 1
ATOM 700 O O . LEU A 1 94 ? -16.453 -40.688 -5.184 1 88.31 94 LEU A O 1
ATOM 704 N N . VAL A 1 95 ? -18.344 -41.812 -5.117 1 90.38 95 VAL A N 1
ATOM 705 C CA . VAL A 1 95 ? -17.766 -42.875 -5.941 1 90.38 95 VAL A CA 1
ATOM 706 C C . VAL A 1 95 ? -17.406 -42.312 -7.32 1 90.38 95 VAL A C 1
ATOM 708 O O . VAL A 1 95 ? -16.344 -42.594 -7.852 1 90.38 95 VAL A O 1
ATOM 711 N N . MET A 1 96 ? -18.328 -41.625 -7.855 1 89.31 96 MET A N 1
ATOM 712 C CA . MET A 1 96 ? -18.062 -41 -9.156 1 89.31 96 MET A CA 1
ATOM 713 C C . MET A 1 96 ? -16.844 -40.094 -9.102 1 89.31 96 MET A C 1
ATOM 715 O O . MET A 1 96 ? -15.992 -40.156 -9.992 1 89.31 96 MET A O 1
ATOM 719 N N . GLY A 1 97 ? -16.766 -39.312 -8.109 1 91 97 GLY A N 1
ATOM 720 C CA . GLY A 1 97 ? -15.633 -38.438 -7.941 1 91 97 GLY A CA 1
ATOM 721 C C . GLY A 1 97 ? -14.312 -39.156 -7.797 1 91 97 GLY A C 1
ATOM 722 O O . GLY A 1 97 ? -13.32 -38.781 -8.43 1 91 97 GLY A O 1
ATOM 723 N N . LEU A 1 98 ? -14.328 -40.156 -7.008 1 92.81 98 LEU A N 1
ATOM 724 C CA . LEU A 1 98 ? -13.117 -40.938 -6.762 1 92.81 98 LEU A CA 1
ATOM 725 C C . LEU A 1 98 ? -12.664 -41.656 -8.023 1 92.81 98 LEU A C 1
ATOM 727 O O . LEU A 1 98 ? -11.469 -41.75 -8.305 1 92.81 98 LEU A O 1
ATOM 731 N N . VAL A 1 99 ? -13.641 -42.156 -8.688 1 92.88 99 VAL A N 1
ATOM 732 C CA . VAL A 1 99 ? -13.328 -42.844 -9.93 1 92.88 99 VAL A CA 1
ATOM 733 C C . VAL A 1 99 ? -12.711 -41.875 -10.93 1 92.88 99 VAL A C 1
ATOM 735 O O . VAL A 1 99 ? -11.727 -42.219 -11.594 1 92.88 99 VAL A O 1
ATOM 738 N N . CYS A 1 100 ? -13.305 -40.75 -11.023 1 92.88 100 CYS A N 1
ATOM 739 C CA . CYS A 1 100 ? -12.781 -39.719 -11.922 1 92.88 100 CYS A CA 1
ATOM 740 C C . CYS A 1 100 ? -11.367 -39.312 -11.523 1 92.88 100 CYS A C 1
ATOM 742 O O . CYS A 1 100 ? -10.5 -39.156 -12.383 1 92.88 100 CYS A O 1
ATOM 744 N N . VAL A 1 101 ? -11.117 -39.188 -10.25 1 93.06 101 VAL A N 1
ATOM 745 C CA . VAL A 1 101 ? -9.797 -38.812 -9.758 1 93.06 101 VAL A CA 1
ATOM 746 C C . VAL A 1 101 ? -8.773 -39.875 -10.141 1 93.06 101 VAL A C 1
ATOM 748 O O . VAL A 1 101 ? -7.68 -39.562 -10.617 1 93.06 101 VAL A O 1
ATOM 751 N N . VAL A 1 102 ? -9.141 -41.062 -9.945 1 93.06 102 VAL A N 1
ATOM 752 C CA . VAL A 1 102 ? -8.242 -42.188 -10.227 1 93.06 102 VAL A CA 1
ATOM 753 C C . VAL A 1 102 ? -7.938 -42.219 -11.719 1 93.06 102 VAL A C 1
ATOM 755 O O . VAL A 1 102 ? -6.785 -42.438 -12.117 1 93.06 102 VAL A O 1
ATOM 758 N N . ILE A 1 103 ? -8.938 -42.062 -12.508 1 92.5 103 ILE A N 1
ATOM 759 C CA . ILE A 1 103 ? -8.758 -42.094 -13.953 1 92.5 103 ILE A CA 1
ATOM 760 C C . ILE A 1 103 ? -7.875 -40.938 -14.398 1 92.5 103 ILE A C 1
ATOM 762 O O . ILE A 1 103 ? -6.965 -41.125 -15.211 1 92.5 103 ILE A O 1
ATOM 766 N N . LEU A 1 104 ? -8.117 -39.844 -13.898 1 92 104 LEU A N 1
ATOM 767 C CA . LEU A 1 104 ? -7.359 -38.656 -14.273 1 92 104 LEU A CA 1
ATOM 768 C C . LEU A 1 104 ? -5.895 -38.781 -13.875 1 92 104 LEU A C 1
ATOM 770 O O . LEU A 1 104 ? -4.996 -38.531 -14.672 1 92 104 LEU A O 1
ATOM 774 N N . LEU A 1 105 ? -5.656 -39.219 -12.664 1 90.12 105 LEU A N 1
ATOM 775 C CA . LEU A 1 105 ? -4.289 -39.406 -12.188 1 90.12 105 LEU A CA 1
ATOM 776 C C . LEU A 1 105 ? -3.596 -40.531 -12.961 1 90.12 105 LEU A C 1
ATOM 778 O O . LEU A 1 105 ? -2.395 -40.438 -13.234 1 90.12 105 LEU A O 1
ATOM 782 N N . GLY A 1 106 ? -4.355 -41.5 -13.227 1 89.88 106 GLY A N 1
ATOM 783 C CA . GLY A 1 106 ? -3.811 -42.594 -14.016 1 89.88 106 GLY A CA 1
ATOM 784 C C . GLY A 1 106 ? -3.371 -42.156 -15.406 1 89.88 106 GLY A C 1
ATOM 785 O O . GLY A 1 106 ? -2.271 -42.5 -15.844 1 89.88 106 GLY A O 1
ATOM 786 N N . ILE A 1 107 ? -4.199 -41.469 -16.062 1 88.88 107 ILE A N 1
ATOM 787 C CA . ILE A 1 107 ? -3.875 -40.969 -17.406 1 88.88 107 ILE A CA 1
ATOM 788 C C . ILE A 1 107 ? -2.682 -40.031 -17.328 1 88.88 107 ILE A C 1
ATOM 790 O O . ILE A 1 107 ? -1.824 -40.031 -18.219 1 88.88 107 ILE A O 1
ATOM 794 N N . TRP A 1 108 ? -2.658 -39.219 -16.344 1 84.94 108 TRP A N 1
ATOM 795 C CA . TRP A 1 108 ? -1.553 -38.281 -16.141 1 84.94 108 TRP A CA 1
ATOM 796 C C . TRP A 1 108 ? -0.234 -39.031 -15.984 1 84.94 108 TRP A C 1
ATOM 798 O O . TRP A 1 108 ? 0.775 -38.656 -16.594 1 84.94 108 TRP A O 1
ATOM 808 N N . HIS A 1 109 ? -0.241 -40.062 -15.164 1 84.62 109 HIS A N 1
ATOM 809 C CA . HIS A 1 109 ? 0.957 -40.844 -14.945 1 84.62 109 HIS A CA 1
ATOM 810 C C . HIS A 1 109 ? 1.397 -41.562 -16.219 1 84.62 109 HIS A C 1
ATOM 812 O O . HIS A 1 109 ? 2.596 -41.688 -16.484 1 84.62 109 HIS A O 1
ATOM 818 N N . LEU A 1 110 ? 0.427 -41.969 -16.922 1 84.12 110 LEU A N 1
ATOM 819 C CA . LEU A 1 110 ? 0.727 -42.625 -18.188 1 84.12 110 LEU A CA 1
ATOM 820 C C . LEU A 1 110 ? 1.362 -41.656 -19.172 1 84.12 110 LEU A C 1
ATOM 822 O O . LEU A 1 110 ? 2.252 -42 -19.938 1 84.12 110 LEU A O 1
ATOM 826 N N . GLY A 1 111 ? 0.835 -40.469 -19.172 1 81.94 111 GLY A N 1
ATOM 827 C CA . GLY A 1 111 ? 1.416 -39.438 -19.984 1 81.94 111 GLY A CA 1
ATOM 828 C C . GLY A 1 111 ? 2.852 -39.094 -19.625 1 81.94 111 GLY A C 1
ATOM 829 O O . GLY A 1 111 ? 3.693 -38.906 -20.5 1 81.94 111 GLY A O 1
ATOM 830 N N . GLU A 1 112 ? 3.162 -39.094 -18.375 1 81.56 112 GLU A N 1
ATOM 831 C CA . GLU A 1 112 ? 4.512 -38.812 -17.906 1 81.56 112 GLU A CA 1
ATOM 832 C C . GLU A 1 112 ? 5.488 -39.906 -18.312 1 81.56 112 GLU A C 1
ATOM 834 O O . GLU A 1 112 ? 6.621 -39.625 -18.703 1 81.56 112 GLU A O 1
ATOM 839 N N . ILE A 1 113 ? 5.02 -41.062 -18.25 1 80.5 113 ILE A N 1
ATOM 840 C CA . ILE A 1 113 ? 5.848 -42.219 -18.625 1 80.5 113 ILE A CA 1
ATOM 841 C C . ILE A 1 113 ? 6.117 -42.188 -20.125 1 80.5 113 ILE A C 1
ATOM 843 O O . ILE A 1 113 ? 7.238 -42.469 -20.562 1 80.5 113 ILE A O 1
ATOM 847 N N . THR A 1 114 ? 5.051 -41.812 -20.766 1 80.25 114 THR A N 1
ATOM 848 C CA . THR A 1 114 ? 5.184 -41.75 -22.219 1 80.25 114 THR A CA 1
ATOM 849 C C . THR A 1 114 ? 6.141 -40.625 -22.625 1 80.25 114 THR A C 1
ATOM 851 O O . THR A 1 114 ? 6.934 -40.812 -23.562 1 80.25 114 THR A O 1
ATOM 854 N N . GLU A 1 115 ? 6.031 -39.531 -21.984 1 81.25 115 GLU A N 1
ATOM 855 C CA . GLU A 1 115 ? 6.91 -38.406 -22.297 1 81.25 115 GLU A CA 1
ATOM 856 C C . GLU A 1 115 ? 8.367 -38.75 -22 1 81.25 115 GLU A C 1
ATOM 858 O O . GLU A 1 115 ? 9.266 -38.375 -22.766 1 81.25 115 GLU A O 1
ATOM 863 N N . LYS A 1 116 ? 8.641 -39.406 -20.922 1 78.88 116 LYS A N 1
ATOM 864 C CA . LYS A 1 116 ? 9.992 -39.844 -20.578 1 78.88 116 LYS A CA 1
ATOM 865 C C . LYS A 1 116 ? 10.516 -40.844 -21.609 1 78.88 116 LYS A C 1
ATOM 867 O O . LYS A 1 116 ? 11.695 -40.812 -21.969 1 78.88 116 LYS A O 1
ATOM 872 N N . ALA A 1 117 ? 9.602 -41.562 -22.078 1 76.44 117 ALA A N 1
ATOM 873 C CA . ALA A 1 117 ? 9.977 -42.562 -23.094 1 76.44 117 ALA A CA 1
ATOM 874 C C . ALA A 1 117 ? 10.305 -41.906 -24.422 1 76.44 117 ALA A C 1
ATOM 876 O O . ALA A 1 117 ? 11.25 -42.312 -25.109 1 76.44 117 ALA A O 1
ATOM 877 N N . ILE A 1 118 ? 9.578 -40.906 -24.719 1 76.94 118 ILE A N 1
ATOM 878 C CA . ILE A 1 118 ? 9.805 -40.188 -25.953 1 76.94 118 ILE A CA 1
ATOM 879 C C . ILE A 1 118 ? 11.133 -39.438 -25.875 1 76.94 118 ILE A C 1
ATOM 881 O O . ILE A 1 118 ? 11.883 -39.375 -26.859 1 76.94 118 ILE A O 1
ATOM 885 N N . ASN A 1 119 ? 11.336 -38.781 -24.703 1 75.06 119 ASN A N 1
ATOM 886 C CA . ASN A 1 119 ? 12.57 -38.031 -24.531 1 75.06 119 ASN A CA 1
ATOM 887 C C . ASN A 1 119 ? 13.797 -38.938 -24.594 1 75.06 119 ASN A C 1
ATOM 889 O O . ASN A 1 119 ? 14.867 -38.531 -25.016 1 75.06 119 ASN A O 1
ATOM 893 N N . ARG A 1 120 ? 13.617 -40.156 -24.25 1 69.69 120 ARG A N 1
ATOM 894 C CA . ARG A 1 120 ? 14.703 -41.125 -24.297 1 69.69 120 ARG A CA 1
ATOM 895 C C . ARG A 1 120 ? 14.914 -41.656 -25.703 1 69.69 120 ARG A C 1
ATOM 897 O O . ARG A 1 120 ? 16.062 -41.844 -26.141 1 69.69 120 ARG A O 1
ATOM 904 N N . THR A 1 121 ? 13.773 -41.75 -26.391 1 69.88 121 THR A N 1
ATOM 905 C CA . THR A 1 121 ? 13.914 -42.375 -27.703 1 69.88 121 THR A CA 1
ATOM 906 C C . THR A 1 121 ? 13.938 -41.312 -28.797 1 69.88 121 THR A C 1
ATOM 908 O O . THR A 1 121 ? 14.266 -41.625 -29.953 1 69.88 121 THR A O 1
ATOM 911 N N . LYS A 1 122 ? 13.922 -40.188 -28.641 1 67 122 LYS A N 1
ATOM 912 C CA . LYS A 1 122 ? 14.055 -39.062 -29.547 1 67 122 LYS A CA 1
ATOM 913 C C . LYS A 1 122 ? 13.18 -39.219 -30.781 1 67 122 LYS A C 1
ATOM 915 O O . LYS A 1 122 ? 13.195 -38.375 -31.688 1 67 122 LYS A O 1
ATOM 920 N N . GLU A 1 123 ? 12.484 -40.438 -30.906 1 68.25 123 GLU A N 1
ATOM 921 C CA . GLU A 1 123 ? 11.594 -40.688 -32.031 1 68.25 123 GLU A CA 1
ATOM 922 C C . GLU A 1 123 ? 10.234 -41.219 -31.562 1 68.25 123 GLU A C 1
ATOM 924 O O . GLU A 1 123 ? 10.117 -42.375 -31.172 1 68.25 123 GLU A O 1
ATOM 929 N N . PRO A 1 124 ? 9.25 -40.344 -31.438 1 71.88 124 PRO A N 1
ATOM 930 C CA . PRO A 1 124 ? 7.969 -40.781 -30.875 1 71.88 124 PRO A CA 1
ATOM 931 C C . PRO A 1 124 ? 7.18 -41.688 -31.812 1 71.88 124 PRO A C 1
ATOM 933 O O . PRO A 1 124 ? 7.109 -41.406 -33 1 71.88 124 PRO A O 1
ATOM 936 N N . THR A 1 125 ? 6.859 -42.938 -31.469 1 78.56 125 THR A N 1
ATOM 937 C CA . THR A 1 125 ? 5.988 -43.844 -32.219 1 78.56 125 THR A CA 1
ATOM 938 C C . THR A 1 125 ? 4.555 -43.344 -32.219 1 78.56 125 THR A C 1
ATOM 940 O O . THR A 1 125 ? 4.191 -42.469 -31.422 1 78.56 125 THR A O 1
ATOM 943 N N . GLY A 1 126 ? 3.75 -43.625 -33.312 1 75.38 126 GLY A N 1
ATOM 944 C CA . GLY A 1 126 ? 2.359 -43.219 -33.438 1 75.38 126 GLY A CA 1
ATOM 945 C C . GLY A 1 126 ? 1.556 -43.438 -32.188 1 75.38 126 GLY A C 1
ATOM 946 O O . GLY A 1 126 ? 0.765 -42.594 -31.797 1 75.38 126 GLY A O 1
ATOM 947 N N . TRP A 1 127 ? 1.832 -44.562 -31.547 1 79.5 127 TRP A N 1
ATOM 948 C CA . TRP A 1 127 ? 1.121 -44.875 -30.328 1 79.5 127 TRP A CA 1
ATOM 949 C C . TRP A 1 127 ? 1.505 -43.938 -29.188 1 79.5 127 TRP A C 1
ATOM 951 O O . TRP A 1 127 ? 0.655 -43.531 -28.391 1 79.5 127 TRP A O 1
ATOM 961 N N . GLN A 1 128 ? 2.738 -43.562 -29.203 1 78.69 128 GLN A N 1
ATOM 962 C CA . GLN A 1 128 ? 3.209 -42.656 -28.172 1 78.69 128 GLN A CA 1
ATOM 963 C C . GLN A 1 128 ? 2.613 -41.25 -28.359 1 78.69 128 GLN A C 1
ATOM 965 O O . GLN A 1 128 ? 2.266 -40.594 -27.375 1 78.69 128 GLN A O 1
ATOM 970 N N . LEU A 1 129 ? 2.449 -40.938 -29.531 1 80 129 LEU A N 1
ATOM 971 C CA . LEU A 1 129 ? 1.838 -39.625 -29.828 1 80 129 LEU A CA 1
ATOM 972 C C . LEU A 1 129 ? 0.364 -39.625 -29.438 1 80 129 LEU A C 1
ATOM 974 O O . LEU A 1 129 ? -0.139 -38.625 -28.922 1 80 129 LEU A O 1
ATOM 978 N N . PHE A 1 130 ? -0.258 -40.75 -29.734 1 83.69 130 PHE A N 1
ATOM 979 C CA . PHE A 1 130 ? -1.659 -40.875 -29.359 1 83.69 130 PHE A CA 1
ATOM 980 C C . PHE A 1 130 ? -1.82 -40.781 -27.844 1 83.69 130 PHE A C 1
ATOM 982 O O . PHE A 1 130 ? -2.711 -40.094 -27.359 1 83.69 130 PHE A O 1
ATOM 989 N N . LEU A 1 131 ? -0.954 -41.375 -27.188 1 80.31 131 LEU A N 1
ATOM 990 C CA . LEU A 1 131 ? -1.024 -41.375 -25.734 1 80.31 131 LEU A CA 1
ATOM 991 C C . LEU A 1 131 ? -0.722 -40 -25.172 1 80.31 131 LEU A C 1
ATOM 993 O O . LEU A 1 131 ? -1.283 -39.594 -24.156 1 80.31 131 LEU A O 1
ATOM 997 N N . ARG A 1 132 ? 0.122 -39.344 -25.859 1 79.12 132 ARG A N 1
ATOM 998 C CA . ARG A 1 132 ? 0.437 -38 -25.438 1 79.12 132 ARG A CA 1
ATOM 999 C C . ARG A 1 132 ? -0.784 -37.094 -25.562 1 79.12 132 ARG A C 1
ATOM 1001 O O . ARG A 1 132 ? -1.124 -36.375 -24.641 1 79.12 132 ARG A O 1
ATOM 1008 N N . TYR A 1 133 ? -1.427 -37.219 -26.672 1 81.25 133 TYR A N 1
ATOM 1009 C CA . TYR A 1 133 ? -2.596 -36.375 -26.906 1 81.25 133 TYR A CA 1
ATOM 1010 C C . TYR A 1 133 ? -3.77 -36.812 -26.047 1 81.25 133 TYR A C 1
ATOM 1012 O O . TYR A 1 133 ? -4.574 -36 -25.609 1 81.25 133 TYR A O 1
ATOM 1020 N N . PHE A 1 134 ? -3.814 -38.094 -25.844 1 83.19 134 PHE A N 1
ATOM 1021 C CA . PHE A 1 134 ? -4.836 -38.656 -24.969 1 83.19 134 PHE A CA 1
ATOM 1022 C C . PHE A 1 134 ? -4.668 -38.125 -23.547 1 83.19 134 PHE A C 1
ATOM 1024 O O . PHE A 1 134 ? -5.648 -37.781 -22.891 1 83.19 134 PHE A O 1
ATOM 1031 N N . SER A 1 135 ? -3.457 -38.062 -23.156 1 82.38 135 SER A N 1
ATOM 1032 C CA . SER A 1 135 ? -3.156 -37.594 -21.812 1 82.38 135 SER A CA 1
ATOM 1033 C C . SER A 1 135 ? -3.445 -36.094 -21.703 1 82.38 135 SER A C 1
ATOM 1035 O O . SER A 1 135 ? -3.85 -35.625 -20.641 1 82.38 135 SER A O 1
ATOM 1037 N N . MET A 1 136 ? -3.256 -35.438 -22.75 1 80.12 136 MET A N 1
ATOM 1038 C CA . MET A 1 136 ? -3.508 -34 -22.75 1 80.12 136 MET A CA 1
ATOM 1039 C C . MET A 1 136 ? -5.004 -33.688 -22.719 1 80.12 136 MET A C 1
ATOM 1041 O O . MET A 1 136 ? -5.434 -32.719 -22.094 1 80.12 136 MET A O 1
ATOM 1045 N N . ALA A 1 137 ? -5.824 -34.562 -23.266 1 84 137 ALA A N 1
ATOM 1046 C CA . ALA A 1 137 ? -7.27 -34.375 -23.344 1 84 137 ALA A CA 1
ATOM 1047 C C . ALA A 1 137 ? -7.984 -35.094 -22.203 1 84 137 ALA A C 1
ATOM 1049 O O . ALA A 1 137 ? -9.195 -35.312 -22.25 1 84 137 ALA A O 1
ATOM 1050 N N . ARG A 1 138 ? -7.234 -35.469 -21.234 1 85.62 138 ARG A N 1
ATOM 1051 C CA . ARG A 1 138 ? -7.773 -36.312 -20.156 1 85.62 138 ARG A CA 1
ATOM 1052 C C . ARG A 1 138 ? -8.984 -35.625 -19.516 1 85.62 138 ARG A C 1
ATOM 1054 O O . ARG A 1 138 ? -9.984 -36.312 -19.219 1 85.62 138 ARG A O 1
ATOM 1061 N N . ASN A 1 139 ? -8.961 -34.312 -19.281 1 85.75 139 ASN A N 1
ATOM 1062 C CA . ASN A 1 139 ? -10.062 -33.625 -18.625 1 85.75 139 ASN A CA 1
ATOM 1063 C C . ASN A 1 139 ? -11.328 -33.656 -19.469 1 85.75 139 ASN A C 1
ATOM 1065 O O . ASN A 1 139 ? -12.422 -33.906 -18.953 1 85.75 139 ASN A O 1
ATOM 1069 N N . ALA A 1 140 ? -11.172 -33.438 -20.734 1 84.06 140 ALA A N 1
ATOM 1070 C CA . ALA A 1 140 ? -12.312 -33.469 -21.656 1 84.06 140 ALA A CA 1
ATOM 1071 C C . ALA A 1 140 ? -12.898 -34.875 -21.75 1 84.06 140 ALA A C 1
ATOM 1073 O O . ALA A 1 140 ? -14.125 -35.031 -21.797 1 84.06 140 ALA A O 1
ATOM 1074 N N . ILE A 1 141 ? -12.062 -35.812 -21.766 1 86.5 141 ILE A N 1
ATOM 1075 C CA . ILE A 1 141 ? -12.492 -37.219 -21.906 1 86.5 141 ILE A CA 1
ATOM 1076 C C . ILE A 1 141 ? -13.312 -37.625 -20.688 1 86.5 141 ILE A C 1
ATOM 1078 O O . ILE A 1 141 ? -14.383 -38.219 -20.828 1 86.5 141 ILE A O 1
ATOM 1082 N N . VAL A 1 142 ? -12.766 -37.312 -19.562 1 88.56 142 VAL A N 1
ATOM 1083 C CA . VAL A 1 142 ? -13.445 -37.719 -18.344 1 88.56 142 VAL A CA 1
ATOM 1084 C C . VAL A 1 142 ? -14.773 -36.969 -18.219 1 88.56 142 VAL A C 1
ATOM 1086 O O . VAL A 1 142 ? -15.773 -37.531 -17.781 1 88.56 142 VAL A O 1
ATOM 1089 N N . LEU A 1 143 ? -14.805 -35.719 -18.609 1 86.75 143 LEU A N 1
ATOM 1090 C CA . LEU A 1 143 ? -16.031 -34.938 -18.547 1 86.75 143 LEU A CA 1
ATOM 1091 C C . LEU A 1 143 ? -17.094 -35.5 -19.484 1 86.75 143 LEU A C 1
ATOM 1093 O O . LEU A 1 143 ? -18.25 -35.656 -19.094 1 86.75 143 LEU A O 1
ATOM 1097 N N . ILE A 1 144 ? -16.734 -35.812 -20.703 1 85.56 144 ILE A N 1
ATOM 1098 C CA . ILE A 1 144 ? -17.672 -36.375 -21.703 1 85.56 144 ILE A CA 1
ATOM 1099 C C . ILE A 1 144 ? -18.141 -37.75 -21.266 1 85.56 144 ILE A C 1
ATOM 1101 O O . ILE A 1 144 ? -19.328 -38.062 -21.359 1 85.56 144 ILE A O 1
ATOM 1105 N N . ALA A 1 145 ? -17.203 -38.5 -20.812 1 88.44 145 ALA A N 1
ATOM 1106 C CA . ALA A 1 145 ? -17.547 -39.844 -20.344 1 88.44 145 ALA A CA 1
ATOM 1107 C C . ALA A 1 145 ? -18.547 -39.781 -19.188 1 88.44 145 ALA A C 1
ATOM 1109 O O . ALA A 1 145 ? -19.469 -40.625 -19.109 1 88.44 145 ALA A O 1
ATOM 1110 N N . SER A 1 146 ? -18.328 -38.844 -18.328 1 88.19 146 SER A N 1
ATOM 1111 C CA . SER A 1 146 ? -19.219 -38.688 -17.188 1 88.19 146 SER A CA 1
ATOM 1112 C C . SER A 1 146 ? -20.609 -38.25 -17.625 1 88.19 146 SER A C 1
ATOM 1114 O O . SER A 1 146 ? -21.625 -38.688 -17.078 1 88.19 146 SER A O 1
ATOM 1116 N N . ILE A 1 147 ? -20.672 -37.344 -18.578 1 84.12 147 ILE A N 1
ATOM 1117 C CA . ILE A 1 147 ? -21.953 -36.906 -19.094 1 84.12 147 ILE A CA 1
ATOM 1118 C C . ILE A 1 147 ? -22.703 -38.062 -19.734 1 84.12 147 ILE A C 1
ATOM 1120 O O . ILE A 1 147 ? -23.906 -38.25 -19.516 1 84.12 147 ILE A O 1
ATOM 1124 N N . VAL A 1 148 ? -22 -38.875 -20.516 1 85.62 148 VAL A N 1
ATOM 1125 C CA . VAL A 1 148 ? -22.594 -40.031 -21.188 1 85.62 148 VAL A CA 1
ATOM 1126 C C . VAL A 1 148 ? -23.109 -41 -20.141 1 85.62 148 VAL A C 1
ATOM 1128 O O . VAL A 1 148 ? -24.203 -41.562 -20.297 1 85.62 148 VAL A O 1
ATOM 1131 N N . PHE A 1 149 ? -22.312 -41.188 -19.172 1 86.12 149 PHE A N 1
ATOM 1132 C CA . PHE A 1 149 ? -22.688 -42.094 -18.109 1 86.12 149 PHE A CA 1
ATOM 1133 C C . PHE A 1 149 ? -23.984 -41.625 -17.438 1 86.12 149 PHE A C 1
ATOM 1135 O O . PHE A 1 149 ? -24.891 -42.438 -17.203 1 86.12 149 PHE A O 1
ATOM 1142 N N . VAL A 1 150 ? -24.078 -40.406 -17.125 1 83.75 150 VAL A N 1
ATOM 1143 C CA . VAL A 1 150 ? -25.234 -39.844 -16.438 1 83.75 150 VAL A CA 1
ATOM 1144 C C . VAL A 1 150 ? -26.453 -39.938 -17.344 1 83.75 150 VAL A C 1
ATOM 1146 O O . VAL A 1 150 ? -27.547 -40.281 -16.891 1 83.75 150 VAL A O 1
ATOM 1149 N N . VAL A 1 151 ? -26.266 -39.656 -18.594 1 82.56 151 VAL A N 1
ATOM 1150 C CA . VAL A 1 151 ? -27.375 -39.719 -19.547 1 82.56 151 VAL A CA 1
ATOM 1151 C C . VAL A 1 151 ? -27.875 -41.156 -19.672 1 82.56 151 VAL A C 1
ATOM 1153 O O . VAL A 1 151 ? -29.078 -41.375 -19.734 1 82.56 151 VAL A O 1
ATOM 1156 N N . ILE A 1 152 ? -27.016 -42.031 -19.703 1 84.56 152 ILE A N 1
ATOM 1157 C CA . ILE A 1 152 ? -27.391 -43.438 -19.797 1 84.56 152 ILE A CA 1
ATOM 1158 C C . ILE A 1 152 ? -28.141 -43.875 -18.547 1 84.56 152 ILE A C 1
ATOM 1160 O O . ILE A 1 152 ? -29.125 -44.594 -18.625 1 84.56 152 ILE A O 1
ATOM 1164 N N . MET A 1 153 ? -27.672 -43.406 -17.484 1 83.62 153 MET A N 1
ATOM 1165 C CA . MET A 1 153 ? -28.297 -43.75 -16.234 1 83.62 153 MET A CA 1
ATOM 1166 C C . MET A 1 153 ? -29.703 -43.156 -16.125 1 83.62 153 MET A C 1
ATOM 1168 O O . MET A 1 153 ? -30.625 -43.781 -15.617 1 83.62 153 MET A O 1
ATOM 1172 N N . ILE A 1 154 ? -29.812 -41.969 -16.562 1 80.62 154 ILE A N 1
ATOM 1173 C CA . ILE A 1 154 ? -31.109 -41.281 -16.547 1 80.62 154 ILE A CA 1
ATOM 1174 C C . ILE A 1 154 ? -32.062 -42 -17.484 1 80.62 154 ILE A C 1
ATOM 1176 O O . ILE A 1 154 ? -33.25 -42.188 -17.156 1 80.62 154 ILE A O 1
ATOM 1180 N N . THR A 1 155 ? -31.578 -42.406 -18.594 1 80.25 155 THR A N 1
ATOM 1181 C CA . THR A 1 155 ? -32.438 -43.062 -19.578 1 80.25 155 THR A CA 1
ATOM 1182 C C . THR A 1 155 ? -32.781 -44.469 -19.109 1 80.25 155 THR A C 1
ATOM 1184 O O . THR A 1 155 ? -33.875 -44.969 -19.375 1 80.25 155 THR A O 1
ATOM 1187 N N . THR A 1 156 ? -31.875 -45.031 -18.422 1 82.75 156 THR A N 1
ATOM 1188 C CA . THR A 1 156 ? -32.094 -46.406 -18.031 1 82.75 156 THR A CA 1
ATOM 1189 C C . THR A 1 156 ? -32.844 -46.5 -16.703 1 82.75 156 THR A C 1
ATOM 1191 O O . THR A 1 156 ? -33.719 -47.344 -16.547 1 82.75 156 THR A O 1
ATOM 1194 N N . THR A 1 157 ? -32.469 -45.656 -15.758 1 77.56 157 THR A N 1
ATOM 1195 C CA . THR A 1 157 ? -33.031 -45.812 -14.422 1 77.56 157 THR A CA 1
ATOM 1196 C C . THR A 1 157 ? -34.031 -44.688 -14.117 1 77.56 157 THR A C 1
ATOM 1198 O O . THR A 1 157 ? -34.75 -44.75 -13.133 1 77.56 157 THR A O 1
ATOM 1201 N N . GLY A 1 158 ? -34.219 -43.688 -14.93 1 68.62 158 GLY A N 1
ATOM 1202 C CA . GLY A 1 158 ? -35.156 -42.562 -14.766 1 68.62 158 GLY A CA 1
ATOM 1203 C C . GLY A 1 158 ? -34.656 -41.5 -13.836 1 68.62 158 GLY A C 1
ATOM 1204 O O . GLY A 1 158 ? -35.25 -40.406 -13.734 1 68.62 158 GLY A O 1
ATOM 1205 N N . GLN A 1 159 ? -33.594 -41.75 -12.953 1 68.5 159 GLN A N 1
ATOM 1206 C CA . GLN A 1 159 ? -33.094 -40.75 -12.016 1 68.5 159 GLN A CA 1
ATOM 1207 C C . GLN A 1 159 ? -31.578 -40.656 -12.094 1 68.5 159 GLN A C 1
ATOM 1209 O O . GLN A 1 159 ? -30.906 -41.625 -12.383 1 68.5 159 GLN A O 1
ATOM 1214 N N . SER A 1 160 ? -31.141 -39.438 -12.008 1 65.88 160 SER A N 1
ATOM 1215 C CA . SER A 1 160 ? -29.703 -39.281 -11.969 1 65.88 160 SER A CA 1
ATOM 1216 C C . SER A 1 160 ? -29.141 -39.594 -10.586 1 65.88 160 SER A C 1
ATOM 1218 O O . SER A 1 160 ? -29.625 -39.062 -9.578 1 65.88 160 SER A O 1
ATOM 1220 N N . PRO A 1 161 ? -28.344 -40.531 -10.516 1 63.38 161 PRO A N 1
ATOM 1221 C CA . PRO A 1 161 ? -27.797 -40.875 -9.211 1 63.38 161 PRO A CA 1
ATOM 1222 C C . PRO A 1 161 ? -26.828 -39.844 -8.664 1 63.38 161 PRO A C 1
ATOM 1224 O O . PRO A 1 161 ? -26.531 -39.812 -7.465 1 63.38 161 PRO A O 1
ATOM 1227 N N . VAL A 1 162 ? -26.422 -38.938 -9.508 1 70.75 162 VAL A N 1
ATOM 1228 C CA . VAL A 1 162 ? -25.375 -38 -9.086 1 70.75 162 VAL A CA 1
ATOM 1229 C C . VAL A 1 162 ? -25.891 -36.562 -9.18 1 70.75 162 VAL A C 1
ATOM 1231 O O . VAL A 1 162 ? -26.812 -36.281 -9.953 1 70.75 162 VAL A O 1
ATOM 1234 N N . GLY A 1 163 ? -25.562 -35.75 -8.211 1 61.47 163 GLY A N 1
ATOM 1235 C CA . GLY A 1 163 ? -26 -34.375 -8.18 1 61.47 163 GLY A CA 1
ATOM 1236 C C . GLY A 1 163 ? -25.484 -33.562 -9.359 1 61.47 163 GLY A C 1
ATOM 1237 O O . GLY A 1 163 ? -24.328 -33.719 -9.766 1 61.47 163 GLY A O 1
ATOM 1238 N N . THR A 1 164 ? -26.438 -32.969 -10.148 1 55.06 164 THR A N 1
ATOM 1239 C CA . THR A 1 164 ? -26.109 -32.062 -11.25 1 55.06 164 THR A CA 1
ATOM 1240 C C . THR A 1 164 ? -26.453 -30.625 -10.891 1 55.06 164 THR A C 1
ATOM 1242 O O . THR A 1 164 ? -27.328 -30.391 -10.047 1 55.06 164 THR A O 1
ATOM 1245 N N . PRO A 1 165 ? -25.609 -29.594 -11.156 1 52 165 PRO A N 1
ATOM 1246 C CA . PRO A 1 165 ? -25.875 -28.203 -10.781 1 52 165 PRO A CA 1
ATOM 1247 C C . PRO A 1 165 ? -27.344 -27.812 -11.008 1 52 165 PRO A C 1
ATOM 1249 O O . PRO A 1 165 ? -27.875 -26.969 -10.281 1 52 165 PRO A O 1
ATOM 1252 N N . GLY A 1 166 ? -28.125 -28.188 -12 1 43.19 166 GLY A N 1
ATOM 1253 C CA . GLY A 1 166 ? -29.469 -27.766 -12.375 1 43.19 166 GLY A CA 1
ATOM 1254 C C . GLY A 1 166 ? -30.562 -28.438 -11.547 1 43.19 166 GLY A C 1
ATOM 1255 O O . GLY A 1 166 ? -31.734 -28.125 -11.711 1 43.19 166 GLY A O 1
ATOM 1256 N N . GLU A 1 167 ? -30.391 -29.391 -10.891 1 41.88 167 GLU A N 1
ATOM 1257 C CA . GLU A 1 167 ? -31.531 -30.047 -10.258 1 41.88 167 GLU A CA 1
ATOM 1258 C C . GLU A 1 167 ? -32.062 -29.234 -9.086 1 41.88 167 GLU A C 1
ATOM 1260 O O . GLU A 1 167 ? -31.281 -28.75 -8.258 1 41.88 167 GLU A O 1
ATOM 1265 N N . PRO A 1 168 ? -33.375 -28.609 -9.164 1 36.25 168 PRO A N 1
ATOM 1266 C CA . PRO A 1 168 ? -34.156 -27.781 -8.258 1 36.25 168 PRO A CA 1
ATOM 1267 C C . PRO A 1 168 ? -34.125 -28.281 -6.816 1 36.25 168 PRO A C 1
ATOM 1269 O O . PRO A 1 168 ? -34.688 -27.625 -5.926 1 36.25 168 PRO A O 1
ATOM 1272 N N . ASN A 1 169 ? -34.062 -29.438 -6.504 1 33.84 169 ASN A N 1
ATOM 1273 C CA . ASN A 1 169 ? -34.594 -29.875 -5.215 1 33.84 169 ASN A CA 1
ATOM 1274 C C . ASN A 1 169 ? -33.906 -29.141 -4.055 1 33.84 169 ASN A C 1
ATOM 1276 O O . ASN A 1 169 ? -34.25 -29.375 -2.891 1 33.84 169 ASN A O 1
ATOM 1280 N N . SER A 1 170 ? -32.719 -28.828 -4.023 1 33.53 170 SER A N 1
ATOM 1281 C CA . SER A 1 170 ? -32.188 -28.453 -2.713 1 33.53 170 SER A CA 1
ATOM 1282 C C . SER A 1 170 ? -32.438 -26.969 -2.422 1 33.53 170 SER A C 1
ATOM 1284 O O . SER A 1 170 ? -32.062 -26.109 -3.219 1 33.53 170 SER A O 1
ATOM 1286 N N . GLN A 1 171 ? -33.406 -26.453 -1.547 1 30.72 171 GLN A N 1
ATOM 1287 C CA . GLN A 1 171 ? -34 -25.266 -0.959 1 30.72 171 GLN A CA 1
ATOM 1288 C C . GLN A 1 171 ? -32.938 -24.312 -0.422 1 30.72 171 GLN A C 1
ATOM 1290 O O . GLN A 1 171 ? -33.25 -23.375 0.306 1 30.72 171 GLN A O 1
ATOM 1295 N N . SER A 1 172 ? -31.797 -24.594 -0.256 1 29.3 172 SER A N 1
ATOM 1296 C CA . SER A 1 172 ? -31.016 -23.703 0.588 1 29.3 172 SER A CA 1
ATOM 1297 C C . SER A 1 172 ? -30.844 -22.328 -0.066 1 29.3 172 SER A C 1
ATOM 1299 O O . SER A 1 172 ? -30.891 -22.219 -1.292 1 29.3 172 SER A O 1
ATOM 1301 N N . LYS A 1 173 ? -30.938 -21.25 0.682 1 31.25 173 LYS A N 1
ATOM 1302 C CA . LYS A 1 173 ? -30.828 -19.828 0.376 1 31.25 173 LYS A CA 1
ATOM 1303 C C . LYS A 1 173 ? -29.641 -19.562 -0.543 1 31.25 173 LYS A C 1
ATOM 1305 O O . LYS A 1 173 ? -29.516 -18.469 -1.094 1 31.25 173 LYS A O 1
ATOM 1310 N N . ALA A 1 174 ? -28.547 -20.141 -0.259 1 31.88 174 ALA A N 1
ATOM 1311 C CA . ALA A 1 174 ? -27.359 -19.953 -1.088 1 31.88 174 ALA A CA 1
ATOM 1312 C C . ALA A 1 174 ? -27.609 -20.422 -2.518 1 31.88 174 ALA A C 1
ATOM 1314 O O . ALA A 1 174 ? -26.812 -20.156 -3.416 1 31.88 174 ALA A O 1
ATOM 1315 N N . SER A 1 175 ? -28.484 -21.375 -2.771 1 32.56 175 SER A N 1
ATOM 1316 C CA . SER A 1 175 ? -29.016 -21.844 -4.047 1 32.56 175 SER A CA 1
ATOM 1317 C C . SER A 1 175 ? -29.766 -20.75 -4.781 1 32.56 175 SER A C 1
ATOM 1319 O O . SER A 1 175 ? -29.938 -20.812 -6 1 32.56 175 SER A O 1
ATOM 1321 N N . VAL A 1 176 ? -30.422 -19.953 -4.016 1 31.31 176 VAL A N 1
ATOM 1322 C CA . VAL A 1 176 ? -31.156 -18.859 -4.645 1 31.31 176 VAL A CA 1
ATOM 1323 C C . VAL A 1 176 ? -30.188 -17.922 -5.352 1 31.31 176 VAL A C 1
ATOM 1325 O O . VAL A 1 176 ? -30.469 -17.438 -6.457 1 31.31 176 VAL A O 1
ATOM 1328 N N . ILE A 1 177 ? -29.047 -17.578 -4.688 1 32.44 177 ILE A N 1
ATOM 1329 C CA . ILE A 1 177 ? -28.141 -16.672 -5.387 1 32.44 177 ILE A CA 1
ATOM 1330 C C . ILE A 1 177 ? -27.5 -17.406 -6.574 1 32.44 177 ILE A C 1
ATOM 1332 O O . ILE A 1 177 ? -27.312 -16.812 -7.641 1 32.44 177 ILE A O 1
ATOM 1336 N N . HIS A 1 178 ? -27.109 -18.672 -6.43 1 33.62 178 HIS A N 1
ATOM 1337 C CA . HIS A 1 178 ? -26.688 -19.516 -7.547 1 33.62 178 HIS A CA 1
ATOM 1338 C C . HIS A 1 178 ? -27.859 -19.781 -8.5 1 33.62 178 HIS A C 1
ATOM 1340 O O . HIS A 1 178 ? -27.656 -19.953 -9.703 1 33.62 178 HIS A O 1
ATOM 1346 N N . LYS A 1 179 ? -29.078 -20.156 -8.039 1 32.97 179 LYS A N 1
ATOM 1347 C CA . LYS A 1 179 ? -30.297 -20.297 -8.844 1 32.97 179 LYS A CA 1
ATOM 1348 C C . LYS A 1 179 ? -30.547 -19.031 -9.656 1 32.97 179 LYS A C 1
ATOM 1350 O O . LYS A 1 179 ? -30.984 -19.094 -10.812 1 32.97 179 LYS A O 1
ATOM 1355 N N . LYS A 1 180 ? -30.531 -17.938 -8.938 1 33.84 180 LYS A N 1
ATOM 1356 C CA . LYS A 1 180 ? -30.766 -16.734 -9.727 1 33.84 180 LYS A CA 1
ATOM 1357 C C . LYS A 1 180 ? -29.688 -16.547 -10.789 1 33.84 180 LYS A C 1
ATOM 1359 O O . LYS A 1 180 ? -29.969 -16.078 -11.898 1 33.84 180 LYS A O 1
ATOM 1364 N N . PHE A 1 181 ? -28.422 -16.812 -10.406 1 33 181 PHE A N 1
ATOM 1365 C CA . PHE A 1 181 ? -27.391 -16.719 -11.43 1 33 181 PHE A CA 1
ATOM 1366 C C . PHE A 1 181 ? -27.359 -17.984 -12.281 1 33 181 PHE A C 1
ATOM 1368 O O . PHE A 1 181 ? -27.078 -17.922 -13.484 1 33 181 PHE A O 1
ATOM 1375 N N . THR A 1 182 ? -27.422 -19.234 -11.688 1 34.97 182 THR A N 1
ATOM 1376 C CA . THR A 1 182 ? -27.438 -20.469 -12.469 1 34.97 182 THR A CA 1
ATOM 1377 C C . THR A 1 182 ? -28.828 -20.734 -13.031 1 34.97 182 THR A C 1
ATOM 1379 O O . THR A 1 182 ? -29.016 -21.656 -13.828 1 34.97 182 THR A O 1
ATOM 1382 N N . GLU A 1 183 ? -29.938 -20.594 -12.219 1 37.91 183 GLU A N 1
ATOM 1383 C CA . GLU A 1 183 ? -31.156 -21 -12.914 1 37.91 183 GLU A CA 1
ATOM 1384 C C . GLU A 1 183 ? -31.078 -20.656 -14.398 1 37.91 183 GLU A C 1
ATOM 1386 O O . GLU A 1 183 ? -31.266 -21.516 -15.258 1 37.91 183 GLU A O 1
ATOM 1391 N N . GLN A 1 184 ? -31.906 -19.531 -14.867 1 37.75 184 GLN A N 1
ATOM 1392 C CA . GLN A 1 184 ? -32.094 -19.328 -16.297 1 37.75 184 GLN A CA 1
ATOM 1393 C C . GLN A 1 184 ? -30.812 -18.812 -16.953 1 37.75 184 GLN A C 1
ATOM 1395 O O . GLN A 1 184 ? -30.484 -17.625 -16.844 1 37.75 184 GLN A O 1
ATOM 1400 N N . ILE A 1 185 ? -29.703 -19.578 -16.703 1 44.25 185 ILE A N 1
ATOM 1401 C CA . ILE A 1 185 ? -28.797 -19.156 -17.766 1 44.25 185 ILE A CA 1
ATOM 1402 C C . ILE A 1 185 ? -29.594 -18.562 -18.922 1 44.25 185 ILE A C 1
ATOM 1404 O O . ILE A 1 185 ? -30.281 -19.297 -19.641 1 44.25 185 ILE A O 1
ATOM 1408 N N . GLU A 1 186 ? -30.328 -17.516 -18.688 1 49.47 186 GLU A N 1
ATOM 1409 C CA . GLU A 1 186 ? -31.047 -16.906 -19.797 1 49.47 186 GLU A CA 1
ATOM 1410 C C . GLU A 1 186 ? -30.25 -17.031 -21.109 1 49.47 186 GLU A C 1
ATOM 1412 O O . GLU A 1 186 ? -29.062 -16.719 -21.141 1 49.47 186 GLU A O 1
ATOM 1417 N N . GLU A 1 187 ? -30.719 -18.047 -21.797 1 55.19 187 GLU A N 1
ATOM 1418 C CA . GLU A 1 187 ? -30.234 -18.141 -23.172 1 55.19 187 GLU A CA 1
ATOM 1419 C C . GLU A 1 187 ? -30.078 -16.766 -23.812 1 55.19 187 GLU A C 1
ATOM 1421 O O . GLU A 1 187 ? -30.891 -15.867 -23.547 1 55.19 187 GLU A O 1
ATOM 1426 N N . GLY A 1 188 ? -28.953 -16.312 -24.078 1 60.09 188 GLY A N 1
ATOM 1427 C CA . GLY A 1 188 ? -28.734 -15.148 -24.906 1 60.09 188 GLY A CA 1
ATOM 1428 C C . GLY A 1 188 ? -27.469 -14.398 -24.547 1 60.09 188 GLY A C 1
ATOM 1429 O O . GLY A 1 188 ? -26.766 -14.758 -23.594 1 60.09 188 GLY A O 1
ATOM 1430 N N . PHE A 1 189 ? -27.031 -13.625 -25.438 1 67.56 189 PHE A N 1
ATOM 1431 C CA . PHE A 1 189 ? -25.891 -12.742 -25.328 1 67.56 189 PHE A CA 1
ATOM 1432 C C . PHE A 1 189 ? -26.188 -11.578 -24.391 1 67.56 189 PHE A C 1
ATOM 1434 O O . PHE A 1 189 ? -27.312 -11.07 -24.359 1 67.56 189 PHE A O 1
ATOM 1441 N N . PRO A 1 190 ? -25.359 -11.359 -23.406 1 71.31 190 PRO A N 1
ATOM 1442 C CA . PRO A 1 190 ? -25.562 -10.164 -22.578 1 71.31 190 PRO A CA 1
ATOM 1443 C C . PRO A 1 190 ? -25.781 -8.898 -23.422 1 71.31 190 PRO A C 1
ATOM 1445 O O . PRO A 1 190 ? -25.266 -8.805 -24.531 1 71.31 190 PRO A O 1
ATOM 1448 N N . PRO A 1 191 ? -26.641 -8.031 -23.016 1 77.69 191 PRO A N 1
ATOM 1449 C CA . PRO A 1 191 ? -26.875 -6.789 -23.766 1 77.69 191 PRO A CA 1
ATOM 1450 C C . PRO A 1 191 ? -25.625 -5.918 -23.859 1 77.69 191 PRO A C 1
ATOM 1452 O O . PRO A 1 191 ? -24.812 -5.891 -22.922 1 77.69 191 PRO A O 1
ATOM 1455 N N . ILE A 1 192 ? -25.328 -5.418 -25 1 84.81 192 ILE A N 1
ATOM 1456 C CA . ILE A 1 192 ? -24.234 -4.465 -25.219 1 84.81 192 ILE A CA 1
ATOM 1457 C C . ILE A 1 192 ? -24.719 -3.055 -24.891 1 84.81 192 ILE A C 1
ATOM 1459 O O . ILE A 1 192 ? -25.578 -2.504 -25.578 1 84.81 192 ILE A O 1
ATOM 1463 N N . ARG A 1 193 ? -24.422 -2.555 -23.781 1 88.25 193 ARG A N 1
ATOM 1464 C CA . ARG A 1 193 ? -24.766 -1.206 -23.344 1 88.25 193 ARG A CA 1
ATOM 1465 C C . ARG A 1 193 ? -23.625 -0.561 -22.578 1 88.25 193 ARG A C 1
ATOM 1467 O O . ARG A 1 193 ? -22.906 -1.239 -21.844 1 88.25 193 ARG A O 1
ATOM 1474 N N . PRO A 1 194 ? -23.469 0.735 -22.828 1 88.69 194 PRO A N 1
ATOM 1475 C CA . PRO A 1 194 ? -22.422 1.422 -22.062 1 88.69 194 PRO A CA 1
ATOM 1476 C C . PRO A 1 194 ? -22.719 1.463 -20.562 1 88.69 194 PRO A C 1
ATOM 1478 O O . PRO A 1 194 ? -23.891 1.441 -20.156 1 88.69 194 PRO A O 1
ATOM 1481 N N . PRO A 1 195 ? -21.703 1.383 -19.734 1 87.94 195 PRO A N 1
ATOM 1482 C CA . PRO A 1 195 ? -21.938 1.5 -18.297 1 87.94 195 PRO A CA 1
ATOM 1483 C C . PRO A 1 195 ? -22.625 2.807 -17.906 1 87.94 195 PRO A C 1
ATOM 1485 O O . PRO A 1 195 ? -22.438 3.83 -18.578 1 87.94 195 PRO A O 1
ATOM 1488 N N . THR A 1 196 ? -23.406 2.732 -16.953 1 83.56 196 THR A N 1
ATOM 1489 C CA . THR A 1 196 ? -24.109 3.924 -16.484 1 83.56 196 THR A CA 1
ATOM 1490 C C . THR A 1 196 ? -23.203 4.766 -15.586 1 83.56 196 THR A C 1
ATOM 1492 O O . THR A 1 196 ? -22.656 4.262 -14.602 1 83.56 196 THR A O 1
ATOM 1495 N N . PHE A 1 197 ? -22.984 5.961 -15.898 1 83.5 197 PHE A N 1
ATOM 1496 C CA . PHE A 1 197 ? -22.094 6.84 -15.148 1 83.5 197 PHE A CA 1
ATOM 1497 C C . PHE A 1 197 ? -22.859 7.57 -14.055 1 83.5 197 PHE A C 1
ATOM 1499 O O . PHE A 1 197 ? -22.266 8.344 -13.289 1 83.5 197 PHE A O 1
ATOM 1506 N N . GLN A 1 198 ? -24.125 7.273 -13.945 1 78 198 GLN A N 1
ATOM 1507 C CA . GLN A 1 198 ? -24.969 7.836 -12.891 1 78 198 GLN A CA 1
ATOM 1508 C C . GLN A 1 198 ? -25.578 6.738 -12.031 1 78 198 GLN A C 1
ATOM 1510 O O . GLN A 1 198 ? -26.281 5.863 -12.531 1 78 198 GLN A O 1
ATOM 1515 N N . LEU A 1 199 ? -25.078 6.668 -10.883 1 76.75 199 LEU A N 1
ATOM 1516 C CA . LEU A 1 199 ? -25.578 5.648 -9.969 1 76.75 199 LEU A CA 1
ATOM 1517 C C . LEU A 1 199 ? -26.875 6.094 -9.305 1 76.75 199 LEU A C 1
ATOM 1519 O O . LEU A 1 199 ? -27.031 7.266 -8.953 1 76.75 199 LEU A O 1
ATOM 1523 N N . GLN A 1 200 ? -27.734 5.234 -9.32 1 71.75 200 GLN A N 1
ATOM 1524 C CA . GLN A 1 200 ? -28.984 5.488 -8.602 1 71.75 200 GLN A CA 1
ATOM 1525 C C . GLN A 1 200 ? -28.984 4.812 -7.234 1 71.75 200 GLN A C 1
ATOM 1527 O O . GLN A 1 200 ? -28.859 3.59 -7.141 1 71.75 200 GLN A O 1
ATOM 1532 N N . ILE A 1 201 ? -28.703 5.598 -6.316 1 63.12 201 ILE A N 1
ATOM 1533 C CA . ILE A 1 201 ? -28.797 5.059 -4.965 1 63.12 201 ILE A CA 1
ATOM 1534 C C . ILE A 1 201 ? -30.125 5.473 -4.336 1 63.12 201 ILE A C 1
ATOM 1536 O O . ILE A 1 201 ? -30.344 6.652 -4.051 1 63.12 201 ILE A O 1
ATOM 1540 N N . GLY A 1 202 ? -30.906 4.484 -4.078 1 59.56 202 GLY A N 1
ATOM 1541 C CA . GLY A 1 202 ? -32.25 4.809 -3.607 1 59.56 202 GLY A CA 1
ATOM 1542 C C . GLY A 1 202 ? -33.031 5.664 -4.582 1 59.56 202 GLY A C 1
ATOM 1543 O O . GLY A 1 202 ? -33.156 5.312 -5.754 1 59.56 202 GLY A O 1
ATOM 1544 N N . ASP A 1 203 ? -33.531 6.879 -4.176 1 61.19 203 ASP A N 1
ATOM 1545 C CA . ASP A 1 203 ? -34.375 7.766 -4.977 1 61.19 203 ASP A CA 1
ATOM 1546 C C . ASP A 1 203 ? -33.562 8.914 -5.555 1 61.19 203 ASP A C 1
ATOM 1548 O O . ASP A 1 203 ? -34.094 9.789 -6.234 1 61.19 203 ASP A O 1
ATOM 1552 N N . GLU A 1 204 ? -32.281 8.914 -5.336 1 65.31 204 GLU A N 1
ATOM 1553 C CA . GLU A 1 204 ? -31.484 10.055 -5.785 1 65.31 204 GLU A CA 1
ATOM 1554 C C . GLU A 1 204 ? -30.484 9.641 -6.863 1 65.31 204 GLU A C 1
ATOM 1556 O O . GLU A 1 204 ? -29.859 8.578 -6.766 1 65.31 204 GLU A O 1
ATOM 1561 N N . THR A 1 205 ? -30.562 10.273 -8.039 1 73.5 205 THR A N 1
ATOM 1562 C CA . THR A 1 205 ? -29.562 10.094 -9.086 1 73.5 205 THR A CA 1
ATOM 1563 C C . THR A 1 205 ? -28.312 10.922 -8.789 1 73.5 205 THR A C 1
ATOM 1565 O O . THR A 1 205 ? -28.391 12.141 -8.641 1 73.5 205 THR A O 1
ATOM 1568 N N . LEU A 1 206 ? -27.344 10.258 -8.641 1 75.06 206 LEU A N 1
ATOM 1569 C CA . LEU A 1 206 ? -26.094 10.922 -8.266 1 75.06 206 LEU A CA 1
ATOM 1570 C C . LEU A 1 206 ? -25.344 11.406 -9.5 1 75.06 206 LEU A C 1
ATOM 1572 O O . LEU A 1 206 ? -25.359 10.734 -10.539 1 75.06 206 LEU A O 1
ATOM 1576 N N . SER A 1 207 ? -24.859 12.57 -9.469 1 77.44 207 SER A N 1
ATOM 1577 C CA . SER A 1 207 ? -23.953 13.055 -10.5 1 77.44 207 SER A CA 1
ATOM 1578 C C . SER A 1 207 ? -22.672 12.219 -10.562 1 77.44 207 SER A C 1
ATOM 1580 O O . SER A 1 207 ? -22.422 11.406 -9.664 1 77.44 207 SER A O 1
ATOM 1582 N N . PHE A 1 208 ? -21.906 12.336 -11.617 1 79.75 208 PHE A N 1
ATOM 1583 C CA . PHE A 1 208 ? -20.672 11.562 -11.789 1 79.75 208 PHE A CA 1
ATOM 1584 C C . PHE A 1 208 ? -19.703 11.836 -10.656 1 79.75 208 PHE A C 1
ATOM 1586 O O . PHE A 1 208 ? -19.078 10.914 -10.125 1 79.75 208 PHE A O 1
ATOM 1593 N N . ALA A 1 209 ? -19.656 13.062 -10.297 1 75.12 209 ALA A N 1
ATOM 1594 C CA . ALA A 1 209 ? -18.734 13.438 -9.227 1 75.12 209 ALA A CA 1
ATOM 1595 C C . ALA A 1 209 ? -19.172 12.828 -7.895 1 75.12 209 ALA A C 1
ATOM 1597 O O . ALA A 1 209 ? -18.328 12.375 -7.109 1 75.12 209 ALA A O 1
ATOM 1598 N N . GLN A 1 210 ? -20.453 12.781 -7.715 1 76.25 210 GLN A N 1
ATOM 1599 C CA . GLN A 1 210 ? -21 12.18 -6.5 1 76.25 210 GLN A CA 1
ATOM 1600 C C . GLN A 1 210 ? -20.797 10.664 -6.504 1 76.25 210 GLN A C 1
ATOM 1602 O O . GLN A 1 210 ? -20.547 10.062 -5.461 1 76.25 210 GLN A O 1
ATOM 1607 N N . THR A 1 211 ? -20.953 10.219 -7.734 1 80.44 211 THR A N 1
ATOM 1608 C CA . THR A 1 211 ? -20.75 8.781 -7.887 1 80.44 211 THR A CA 1
ATOM 1609 C C . THR A 1 211 ? -19.312 8.398 -7.559 1 80.44 211 THR A C 1
ATOM 1611 O O . THR A 1 211 ? -19.078 7.383 -6.898 1 80.44 211 THR A O 1
ATOM 1614 N N . LEU A 1 212 ? -18.406 9.227 -7.918 1 80.38 212 LEU A N 1
ATOM 1615 C CA . LEU A 1 212 ? -17 8.961 -7.641 1 80.38 212 LEU A CA 1
ATOM 1616 C C . LEU A 1 212 ? -16.719 9.023 -6.141 1 80.38 212 LEU A C 1
ATOM 1618 O O . LEU A 1 212 ? -15.938 8.227 -5.617 1 80.38 212 LEU A O 1
ATOM 1622 N N . SER A 1 213 ? -17.375 9.938 -5.57 1 76.19 213 SER A N 1
ATOM 1623 C CA . SER A 1 213 ? -17.203 10.078 -4.129 1 76.19 213 SER A CA 1
ATOM 1624 C C . SER A 1 213 ? -17.781 8.875 -3.391 1 76.19 213 SER A C 1
ATOM 1626 O O . SER A 1 213 ? -17.203 8.414 -2.4 1 76.19 213 SER A O 1
ATOM 1628 N N . GLU A 1 214 ? -18.859 8.43 -3.947 1 74.56 214 GLU A N 1
ATOM 1629 C CA . GLU A 1 214 ? -19.516 7.281 -3.332 1 74.56 214 GLU A CA 1
ATOM 1630 C C . GLU A 1 214 ? -18.703 6.004 -3.551 1 74.56 214 GLU A C 1
ATOM 1632 O O . GLU A 1 214 ? -18.688 5.121 -2.691 1 74.56 214 GLU A O 1
ATOM 1637 N N . LEU A 1 215 ? -18.047 5.965 -4.664 1 79.5 215 LEU A N 1
ATOM 1638 C CA . LEU A 1 215 ? -17.281 4.773 -5.027 1 79.5 215 LEU A CA 1
ATOM 1639 C C . LEU A 1 215 ? -15.812 4.934 -4.68 1 79.5 215 LEU A C 1
ATOM 1641 O O . LEU A 1 215 ? -14.961 4.25 -5.246 1 79.5 215 LEU A O 1
ATOM 1645 N N . SER A 1 216 ? -15.516 5.789 -3.779 1 77.5 216 SER A N 1
ATOM 1646 C CA . SER A 1 216 ? -14.125 6.09 -3.467 1 77.5 216 SER A CA 1
ATOM 1647 C C . SER A 1 216 ? -13.383 4.844 -2.988 1 77.5 216 SER A C 1
ATOM 1649 O O . SER A 1 216 ? -12.273 4.559 -3.443 1 77.5 216 SER A O 1
ATOM 1651 N N . ALA A 1 217 ? -14.016 4.066 -2.139 1 74.94 217 ALA A N 1
ATOM 1652 C CA . ALA A 1 217 ? -13.352 2.881 -1.597 1 74.94 217 ALA A CA 1
ATOM 1653 C C . ALA A 1 217 ? -13.125 1.835 -2.686 1 74.94 217 ALA A C 1
ATOM 1655 O O . ALA A 1 217 ? -11.992 1.402 -2.908 1 74.94 217 ALA A O 1
ATOM 1656 N N . PRO A 1 218 ? -14.172 1.471 -3.443 1 78.5 218 PRO A N 1
ATOM 1657 C CA . PRO A 1 218 ? -13.953 0.472 -4.492 1 78.5 218 PRO A CA 1
ATOM 1658 C C . PRO A 1 218 ? -13.031 0.972 -5.602 1 78.5 218 PRO A C 1
ATOM 1660 O O . PRO A 1 218 ? -12.32 0.179 -6.227 1 78.5 218 PRO A O 1
ATOM 1663 N N . LEU A 1 219 ? -13.047 2.254 -5.777 1 82.12 219 LEU A N 1
ATOM 1664 C CA . LEU A 1 219 ? -12.219 2.828 -6.828 1 82.12 219 LEU A CA 1
ATOM 1665 C C . LEU A 1 219 ? -10.734 2.562 -6.566 1 82.12 219 LEU A C 1
ATOM 1667 O O . LEU A 1 219 ? -9.945 2.457 -7.504 1 82.12 219 LEU A O 1
ATOM 1671 N N . PHE A 1 220 ? -10.414 2.363 -5.363 1 77.81 220 PHE A N 1
ATOM 1672 C CA . PHE A 1 220 ? -9.016 2.158 -5.031 1 77.81 220 PHE A CA 1
ATOM 1673 C C . PHE A 1 220 ? -8.734 0.689 -4.734 1 77.81 220 PHE A C 1
ATOM 1675 O O . PHE A 1 220 ? -7.719 0.144 -5.172 1 77.81 220 PHE A O 1
ATOM 1682 N N . VAL A 1 221 ? -9.633 0.094 -4.16 1 77.62 221 VAL A N 1
ATOM 1683 C CA . VAL A 1 221 ? -9.406 -1.254 -3.65 1 77.62 221 VAL A CA 1
ATOM 1684 C C . VAL A 1 221 ? -9.523 -2.264 -4.789 1 77.62 221 VAL A C 1
ATOM 1686 O O . VAL A 1 221 ? -8.688 -3.16 -4.926 1 77.62 221 VAL A O 1
ATOM 1689 N N . VAL A 1 222 ? -10.523 -2.148 -5.605 1 85.62 222 VAL A N 1
ATOM 1690 C CA . VAL A 1 222 ? -10.836 -3.15 -6.617 1 85.62 222 VAL A CA 1
ATOM 1691 C C . VAL A 1 222 ? -9.703 -3.221 -7.645 1 85.62 222 VAL A C 1
ATOM 1693 O O . VAL A 1 222 ? -9.188 -4.301 -7.93 1 85.62 222 VAL A O 1
ATOM 1696 N N . PRO A 1 223 ? -9.281 -2.059 -8.164 1 88.81 223 PRO A N 1
ATOM 1697 C CA . PRO A 1 223 ? -8.188 -2.152 -9.133 1 88.81 223 PRO A CA 1
ATOM 1698 C C . PRO A 1 223 ? -6.922 -2.762 -8.531 1 88.81 223 PRO A C 1
ATOM 1700 O O . PRO A 1 223 ? -6.207 -3.504 -9.211 1 88.81 223 PRO A O 1
ATOM 1703 N N . LEU A 1 224 ? -6.68 -2.473 -7.344 1 84.75 224 LEU A N 1
ATOM 1704 C CA . LEU A 1 224 ? -5.488 -3.004 -6.691 1 84.75 224 LEU A CA 1
ATOM 1705 C C . LEU A 1 224 ? -5.578 -4.52 -6.547 1 84.75 224 LEU A C 1
ATOM 1707 O O . LEU A 1 224 ? -4.602 -5.23 -6.785 1 84.75 224 LEU A O 1
ATOM 1711 N N . ILE A 1 225 ? -6.68 -4.973 -6.188 1 84 225 ILE A N 1
ATOM 1712 C CA . ILE A 1 225 ? -6.883 -6.406 -6.008 1 84 225 ILE A CA 1
ATOM 1713 C C . ILE A 1 225 ? -6.805 -7.113 -7.359 1 84 225 ILE A C 1
ATOM 1715 O O . ILE A 1 225 ? -6.176 -8.164 -7.48 1 84 225 ILE A O 1
ATOM 1719 N N . LEU A 1 226 ? -7.477 -6.512 -8.336 1 89.75 226 LEU A N 1
ATOM 1720 C CA . LEU A 1 226 ? -7.473 -7.109 -9.672 1 89.75 226 LEU A CA 1
ATOM 1721 C C . LEU A 1 226 ? -6.051 -7.227 -10.211 1 89.75 226 LEU A C 1
ATOM 1723 O O . LEU A 1 226 ? -5.672 -8.273 -10.742 1 89.75 226 LEU A O 1
ATOM 1727 N N . LEU A 1 227 ? -5.352 -6.23 -9.984 1 90.75 227 LEU A N 1
ATOM 1728 C CA . LEU A 1 227 ? -3.994 -6.184 -10.516 1 90.75 227 LEU A CA 1
ATOM 1729 C C . LEU A 1 227 ? -3.094 -7.188 -9.805 1 90.75 227 LEU A C 1
ATOM 1731 O O . LEU A 1 227 ? -2.322 -7.902 -10.445 1 90.75 227 LEU A O 1
ATOM 1735 N N . LEU A 1 228 ? -3.17 -7.223 -8.531 1 86.56 228 LEU A N 1
ATOM 1736 C CA . LEU A 1 228 ? -2.314 -8.109 -7.754 1 86.56 228 LEU A CA 1
ATOM 1737 C C . LEU A 1 228 ? -2.654 -9.57 -8.023 1 86.56 228 LEU A C 1
ATOM 1739 O O . LEU A 1 228 ? -1.759 -10.414 -8.125 1 86.56 228 LEU A O 1
ATOM 1743 N N . GLU A 1 229 ? -3.895 -9.805 -8.094 1 86.25 229 GLU A N 1
ATOM 1744 C CA . GLU A 1 229 ? -4.32 -11.164 -8.406 1 86.25 229 GLU A CA 1
ATOM 1745 C C . GLU A 1 229 ? -3.838 -11.586 -9.797 1 86.25 229 GLU A C 1
ATOM 1747 O O . GLU A 1 229 ? -3.328 -12.695 -9.977 1 86.25 229 GLU A O 1
ATOM 1752 N N . PHE A 1 230 ? -4.027 -10.719 -10.688 1 90 230 PHE A N 1
ATOM 1753 C CA . PHE A 1 230 ? -3.656 -10.984 -12.07 1 90 230 PHE A CA 1
ATOM 1754 C C . PHE A 1 230 ? -2.166 -11.281 -12.188 1 90 230 PHE A C 1
ATOM 1756 O O . PHE A 1 230 ? -1.771 -12.289 -12.781 1 90 230 PHE A O 1
ATOM 1763 N N . VAL A 1 231 ? -1.333 -10.477 -11.617 1 87.44 231 VAL A N 1
ATOM 1764 C CA . VAL A 1 231 ? 0.117 -10.602 -11.719 1 87.44 231 VAL A CA 1
ATOM 1765 C C . VAL A 1 231 ? 0.583 -11.836 -10.945 1 87.44 231 VAL A C 1
ATOM 1767 O O . VAL A 1 231 ? 1.506 -12.531 -11.367 1 87.44 231 VAL A O 1
ATOM 1770 N N . SER A 1 232 ? -0.035 -12.047 -9.844 1 85.44 232 SER A N 1
ATOM 1771 C CA . SER A 1 232 ? 0.336 -13.203 -9.031 1 85.44 232 SER A CA 1
ATOM 1772 C C . SER A 1 232 ? 0.089 -14.508 -9.781 1 85.44 232 SER A C 1
ATOM 1774 O O . SER A 1 232 ? 0.915 -15.422 -9.742 1 85.44 232 SER A O 1
ATOM 1776 N N . VAL A 1 233 ? -1.021 -14.547 -10.414 1 87.44 233 VAL A N 1
ATOM 1777 C CA . VAL A 1 233 ? -1.346 -15.734 -11.188 1 87.44 233 VAL A CA 1
ATOM 1778 C C . VAL A 1 233 ? -0.399 -15.852 -12.383 1 87.44 233 VAL A C 1
ATOM 1780 O O . VAL A 1 233 ? 0.113 -16.938 -12.672 1 87.44 233 VAL A O 1
ATOM 1783 N N . ALA A 1 234 ? -0.147 -14.766 -13.016 1 86.88 234 ALA A N 1
ATOM 1784 C CA . ALA A 1 234 ? 0.764 -14.766 -14.156 1 86.88 234 ALA A CA 1
ATOM 1785 C C . ALA A 1 234 ? 2.154 -15.242 -13.75 1 86.88 234 ALA A C 1
ATOM 1787 O O . ALA A 1 234 ? 2.762 -16.062 -14.445 1 86.88 234 ALA A O 1
ATOM 1788 N N . LYS A 1 235 ? 2.609 -14.781 -12.656 1 81.06 235 LYS A N 1
ATOM 1789 C CA . LYS A 1 235 ? 3.939 -15.148 -12.18 1 81.06 235 LYS A CA 1
ATOM 1790 C C . LYS A 1 235 ? 3.992 -16.609 -11.766 1 81.06 235 LYS A C 1
ATOM 1792 O O . LYS A 1 235 ? 5.02 -17.281 -11.93 1 81.06 235 LYS A O 1
ATOM 1797 N N . SER A 1 236 ? 2.9 -17.047 -11.273 1 79.25 236 SER A N 1
ATOM 1798 C CA . SER A 1 236 ? 2.842 -18.422 -10.789 1 79.25 236 SER A CA 1
ATOM 1799 C C . SER A 1 236 ? 2.914 -19.422 -11.945 1 79.25 236 SER A C 1
ATOM 1801 O O . SER A 1 236 ? 3.408 -20.531 -11.773 1 79.25 236 SER A O 1
ATOM 1803 N N . PHE A 1 237 ? 2.508 -19 -13.078 1 82.69 237 PHE A N 1
ATOM 1804 C CA . PHE A 1 237 ? 2.441 -19.938 -14.188 1 82.69 237 PHE A CA 1
ATOM 1805 C C . PHE A 1 237 ? 3.455 -19.562 -15.266 1 82.69 237 PHE A C 1
ATOM 1807 O O . PHE A 1 237 ? 3.428 -20.125 -16.359 1 82.69 237 PHE A O 1
ATOM 1814 N N . ALA A 1 238 ? 4.324 -18.578 -15.031 1 77 238 ALA A N 1
ATOM 1815 C CA . ALA A 1 238 ? 5.293 -18.125 -16.016 1 77 238 ALA A CA 1
ATOM 1816 C C . ALA A 1 238 ? 6.352 -19.188 -16.281 1 77 238 ALA A C 1
ATOM 1818 O O . ALA A 1 238 ? 6.957 -19.203 -17.359 1 77 238 ALA A O 1
ATOM 1819 N N . GLY A 1 239 ? 6.57 -20.172 -15.469 1 69.69 239 GLY A N 1
ATOM 1820 C CA . GLY A 1 239 ? 7.52 -21.266 -15.68 1 69.69 239 GLY A CA 1
ATOM 1821 C C . GLY A 1 239 ? 8.914 -20.781 -16.047 1 69.69 239 GLY A C 1
ATOM 1822 O O . GLY A 1 239 ? 9.555 -21.328 -16.938 1 69.69 239 GLY A O 1
ATOM 1823 N N . GLY A 1 240 ? 9.312 -19.609 -15.633 1 68.38 240 GLY A N 1
ATOM 1824 C CA . GLY A 1 240 ? 10.656 -19.109 -15.906 1 68.38 240 GLY A CA 1
ATOM 1825 C C . GLY A 1 240 ? 10.688 -18.078 -17.016 1 68.38 240 GLY A C 1
ATOM 1826 O O . GLY A 1 240 ? 11.719 -17.438 -17.25 1 68.38 240 GLY A O 1
ATOM 1827 N N . LYS A 1 241 ? 9.625 -18.016 -17.734 1 76.25 241 LYS A N 1
ATOM 1828 C CA . LYS A 1 241 ? 9.547 -17.016 -18.812 1 76.25 241 LYS A CA 1
ATOM 1829 C C . LYS A 1 241 ? 9.383 -15.617 -18.234 1 76.25 241 LYS A C 1
ATOM 1831 O O . LYS A 1 241 ? 8.844 -15.453 -17.125 1 76.25 241 LYS A O 1
ATOM 1836 N N . THR A 1 242 ? 9.883 -14.695 -18.969 1 77.06 242 THR A N 1
ATOM 1837 C CA . THR A 1 242 ? 9.766 -13.312 -18.547 1 77.06 242 THR A CA 1
ATOM 1838 C C . THR A 1 242 ? 8.375 -12.766 -18.859 1 77.06 242 THR A C 1
ATOM 1840 O O . THR A 1 242 ? 7.797 -13.086 -19.891 1 77.06 242 THR A O 1
ATOM 1843 N N . ILE A 1 243 ? 7.84 -12.109 -17.969 1 79.88 243 ILE A N 1
ATOM 1844 C CA . ILE A 1 243 ? 6.527 -11.5 -18.125 1 79.88 243 ILE A CA 1
ATOM 1845 C C . ILE A 1 243 ? 6.684 -9.992 -18.328 1 79.88 243 ILE A C 1
ATOM 1847 O O . ILE A 1 243 ? 7.395 -9.328 -17.562 1 79.88 243 ILE A O 1
ATOM 1851 N N . ASP A 1 244 ? 6.102 -9.516 -19.422 1 83.56 244 ASP A N 1
ATOM 1852 C CA . ASP A 1 244 ? 6.004 -8.062 -19.578 1 83.56 244 ASP A CA 1
ATOM 1853 C C . ASP A 1 244 ? 4.824 -7.508 -18.781 1 83.56 244 ASP A C 1
ATOM 1855 O O . ASP A 1 244 ? 3.709 -7.422 -19.297 1 83.56 244 ASP A O 1
ATOM 1859 N N . THR A 1 245 ? 5.121 -7.043 -17.703 1 85.31 245 THR A N 1
ATOM 1860 C CA . THR A 1 245 ? 4.086 -6.648 -16.766 1 85.31 245 THR A CA 1
ATOM 1861 C C . THR A 1 245 ? 3.281 -5.465 -17.297 1 85.31 245 THR A C 1
ATOM 1863 O O . THR A 1 245 ? 2.078 -5.359 -17.047 1 85.31 245 THR A O 1
ATOM 1866 N N . THR A 1 246 ? 3.9 -4.551 -18.078 1 86.94 246 THR A N 1
ATOM 1867 C CA . THR A 1 246 ? 3.191 -3.402 -18.641 1 86.94 246 THR A CA 1
ATOM 1868 C C . THR A 1 246 ? 2.135 -3.854 -19.641 1 86.94 246 THR A C 1
ATOM 1870 O O . THR A 1 246 ? 1.003 -3.363 -19.625 1 86.94 246 THR A O 1
ATOM 1873 N N . GLN A 1 247 ? 2.51 -4.77 -20.391 1 88.69 247 GLN A N 1
ATOM 1874 C CA . GLN A 1 247 ? 1.577 -5.301 -21.375 1 88.69 247 GLN A CA 1
ATOM 1875 C C . GLN A 1 247 ? 0.449 -6.082 -20.719 1 88.69 247 GLN A C 1
ATOM 1877 O O . GLN A 1 247 ? -0.696 -6.039 -21.172 1 88.69 247 GLN A O 1
ATOM 1882 N N . GLU A 1 248 ? 0.843 -6.75 -19.75 1 89.94 248 GLU A N 1
ATOM 1883 C CA . GLU A 1 248 ? -0.159 -7.508 -19 1 89.94 248 GLU A CA 1
ATOM 1884 C C . GLU A 1 248 ? -1.178 -6.578 -18.359 1 89.94 248 GLU A C 1
ATOM 1886 O O . GLU A 1 248 ? -2.377 -6.863 -18.359 1 89.94 248 GLU A O 1
ATOM 1891 N N . LEU A 1 249 ? -0.694 -5.516 -17.797 1 92.12 249 LEU A N 1
ATOM 1892 C CA . LEU A 1 249 ? -1.582 -4.555 -17.141 1 92.12 249 LEU A CA 1
ATOM 1893 C C . LEU A 1 249 ? -2.494 -3.883 -18.172 1 92.12 249 LEU A C 1
ATOM 1895 O O . LEU A 1 249 ? -3.672 -3.646 -17.891 1 92.12 249 LEU A O 1
ATOM 1899 N N . LEU A 1 250 ? -1.94 -3.582 -19.297 1 93.94 250 LEU A N 1
ATOM 1900 C CA . LEU A 1 250 ? -2.746 -2.98 -20.344 1 93.94 250 LEU A CA 1
ATOM 1901 C C . LEU A 1 250 ? -3.854 -3.93 -20.797 1 93.94 250 LEU A C 1
ATOM 1903 O O . LEU A 1 250 ? -4.996 -3.508 -21 1 93.94 250 LEU A O 1
ATOM 1907 N N . ALA A 1 251 ? -3.475 -5.152 -20.922 1 93.81 251 ALA A N 1
ATOM 1908 C CA . ALA A 1 251 ? -4.457 -6.16 -21.297 1 93.81 251 ALA A CA 1
ATOM 1909 C C . ALA A 1 251 ? -5.555 -6.285 -20.25 1 93.81 251 ALA A C 1
ATOM 1911 O O . ALA A 1 251 ? -6.742 -6.352 -20.578 1 93.81 251 ALA A O 1
ATOM 1912 N N . LEU A 1 252 ? -5.203 -6.309 -19.016 1 94.81 252 LEU A N 1
ATOM 1913 C CA . LEU A 1 252 ? -6.156 -6.422 -17.906 1 94.81 252 LEU A CA 1
ATOM 1914 C C . LEU A 1 252 ? -7.074 -5.207 -17.859 1 94.81 252 LEU A C 1
ATOM 1916 O O . LEU A 1 252 ? -8.289 -5.348 -17.688 1 94.81 252 LEU A O 1
ATOM 1920 N N . GLY A 1 253 ? -6.445 -4 -17.938 1 96.06 253 GLY A N 1
ATOM 1921 C CA . GLY A 1 253 ? -7.234 -2.781 -17.922 1 96.06 253 GLY A CA 1
ATOM 1922 C C . GLY A 1 253 ? -8.242 -2.717 -19.062 1 96.06 253 GLY A C 1
ATOM 1923 O O . GLY A 1 253 ? -9.422 -2.443 -18.844 1 96.06 253 GLY A O 1
ATOM 1924 N N . LEU A 1 254 ? -7.832 -3.076 -20.25 1 96.06 254 LEU A N 1
ATOM 1925 C CA . LEU A 1 254 ? -8.703 -3.023 -21.422 1 96.06 254 LEU A CA 1
ATOM 1926 C C . LEU A 1 254 ? -9.789 -4.09 -21.328 1 96.06 254 LEU A C 1
ATOM 1928 O O . LEU A 1 254 ? -10.914 -3.871 -21.797 1 96.06 254 LEU A O 1
ATOM 1932 N N . THR A 1 255 ? -9.422 -5.223 -20.828 1 95.12 255 THR A N 1
ATOM 1933 C CA . THR A 1 255 ? -10.398 -6.289 -20.656 1 95.12 255 THR A CA 1
ATOM 1934 C C . THR A 1 255 ? -11.555 -5.824 -19.766 1 95.12 255 THR A C 1
ATOM 1936 O O . THR A 1 255 ? -12.719 -6.098 -20.062 1 95.12 255 THR A O 1
ATOM 1939 N N . ASN A 1 256 ? -11.242 -5.129 -18.719 1 96.19 256 ASN A N 1
ATOM 1940 C CA . ASN A 1 256 ? -12.289 -4.652 -17.812 1 96.19 256 ASN A CA 1
ATOM 1941 C C . ASN A 1 256 ? -13.062 -3.486 -18.422 1 96.19 256 ASN A C 1
ATOM 1943 O O . ASN A 1 256 ? -14.273 -3.367 -18.219 1 96.19 256 ASN A O 1
ATOM 1947 N N . ILE A 1 257 ? -12.383 -2.629 -19.156 1 96.06 257 ILE A N 1
ATOM 1948 C CA . ILE A 1 257 ? -13.062 -1.525 -19.828 1 96.06 257 ILE A CA 1
ATOM 1949 C C . ILE A 1 257 ? -14.031 -2.074 -20.875 1 96.06 257 ILE A C 1
ATOM 1951 O O . ILE A 1 257 ? -15.219 -1.735 -20.875 1 96.06 257 ILE A O 1
ATOM 1955 N N . LEU A 1 258 ? -13.562 -2.938 -21.719 1 94.81 258 LEU A N 1
ATOM 1956 C CA . LEU A 1 258 ? -14.383 -3.494 -22.797 1 94.81 258 LEU A CA 1
ATOM 1957 C C . LEU A 1 258 ? -15.461 -4.414 -22.234 1 94.81 258 LEU A C 1
ATOM 1959 O O . LEU A 1 258 ? -16.578 -4.445 -22.734 1 94.81 258 LEU A O 1
ATOM 1963 N N . GLY A 1 259 ? -15.078 -5.168 -21.25 1 93.44 259 GLY A N 1
ATOM 1964 C CA . GLY A 1 259 ? -16.047 -6.043 -20.609 1 93.44 259 GLY A CA 1
ATOM 1965 C C . GLY A 1 259 ? -17.219 -5.293 -20 1 93.44 259 GLY A C 1
ATOM 1966 O O . GLY A 1 259 ? -18.328 -5.809 -19.953 1 93.44 259 GLY A O 1
ATOM 1967 N N . SER A 1 260 ? -16.922 -4.09 -19.516 1 93.06 260 SER A N 1
ATOM 1968 C CA . SER A 1 260 ? -17.984 -3.299 -18.906 1 93.06 260 SER A CA 1
ATOM 1969 C C . SER A 1 260 ? -19.062 -2.936 -19.922 1 93.06 260 SER A C 1
ATOM 1971 O O . SER A 1 260 ? -20.219 -2.742 -19.578 1 93.06 260 SER A O 1
ATOM 1973 N N . PHE A 1 261 ? -18.781 -2.912 -21.156 1 93.19 261 PHE A N 1
ATOM 1974 C CA . PHE A 1 261 ? -19.719 -2.572 -22.203 1 93.19 261 PHE A CA 1
ATOM 1975 C C . PHE A 1 261 ? -20.656 -3.746 -22.5 1 93.19 261 PHE A C 1
ATOM 1977 O O . PHE A 1 261 ? -21.688 -3.578 -23.141 1 93.19 261 PHE A O 1
ATOM 1984 N N . VAL A 1 262 ? -20.266 -4.945 -22.094 1 88.81 262 VAL A N 1
ATOM 1985 C CA . VAL A 1 262 ? -21.125 -6.121 -22.219 1 88.81 262 VAL A CA 1
ATOM 1986 C C . VAL A 1 262 ? -21.625 -6.551 -20.844 1 88.81 262 VAL A C 1
ATOM 1988 O O . VAL A 1 262 ? -21.969 -7.719 -20.641 1 88.81 262 VAL A O 1
ATOM 1991 N N . GLN A 1 263 ? -21.484 -5.676 -19.859 1 87.56 263 GLN A N 1
ATOM 1992 C CA . GLN A 1 263 ? -22.078 -5.801 -18.531 1 87.56 263 GLN A CA 1
ATOM 1993 C C . GLN A 1 263 ? -21.359 -6.871 -17.719 1 87.56 263 GLN A C 1
ATOM 1995 O O . GLN A 1 263 ? -21.984 -7.648 -17 1 87.56 263 GLN A O 1
ATOM 2000 N N . SER A 1 264 ? -20.078 -6.902 -17.922 1 87.75 264 SER A N 1
ATOM 2001 C CA . SER A 1 264 ? -19.266 -7.848 -17.156 1 87.75 264 SER A CA 1
ATOM 2002 C C . SER A 1 264 ? -18.859 -7.266 -15.805 1 87.75 264 SER A C 1
ATOM 2004 O O . SER A 1 264 ? -18.672 -6.059 -15.68 1 87.75 264 SER A O 1
ATOM 2006 N N . ILE A 1 265 ? -18.797 -8.148 -14.891 1 87.06 265 ILE A N 1
ATOM 2007 C CA . ILE A 1 265 ? -18.234 -7.77 -13.594 1 87.06 265 ILE A CA 1
ATOM 2008 C C . ILE A 1 265 ? -16.719 -7.695 -13.695 1 87.06 265 ILE A C 1
ATOM 2010 O O . ILE A 1 265 ? -16.125 -8.141 -14.68 1 87.06 265 ILE A O 1
ATOM 2014 N N . PRO A 1 266 ? -16.094 -7.02 -12.742 1 91.06 266 PRO A N 1
ATOM 2015 C CA . PRO A 1 266 ? -14.633 -6.973 -12.797 1 91.06 266 PRO A CA 1
ATOM 2016 C C . PRO A 1 266 ? -14.008 -8.359 -12.906 1 91.06 266 PRO A C 1
ATOM 2018 O O . PRO A 1 266 ? -14.445 -9.297 -12.242 1 91.06 266 PRO A O 1
ATOM 2021 N N . VAL A 1 267 ? -13.094 -8.383 -13.82 1 90.62 267 VAL A N 1
ATOM 2022 C CA . VAL A 1 267 ? -12.477 -9.672 -14.102 1 90.62 267 VAL A CA 1
ATOM 2023 C C . VAL A 1 267 ? -10.969 -9.586 -13.867 1 90.62 267 VAL A C 1
ATOM 2025 O O . VAL A 1 267 ? -10.359 -8.539 -14.086 1 90.62 267 VAL A O 1
ATOM 2028 N N . SER A 1 268 ? -10.445 -10.578 -13.359 1 91.44 268 SER A N 1
ATOM 2029 C CA . SER A 1 268 ? -9.008 -10.789 -13.219 1 91.44 268 SER A CA 1
ATOM 2030 C C . SER A 1 268 ? -8.609 -12.203 -13.633 1 91.44 268 SER A C 1
ATOM 2032 O O . SER A 1 268 ? -9.375 -12.898 -14.312 1 91.44 268 SER A O 1
ATOM 2034 N N . ALA A 1 269 ? -7.449 -12.562 -13.359 1 87.12 269 ALA A N 1
ATOM 2035 C CA . ALA A 1 269 ? -6.992 -13.914 -13.695 1 87.12 269 ALA A CA 1
ATOM 2036 C C . ALA A 1 269 ? -7.582 -14.945 -12.734 1 87.12 269 ALA A C 1
ATOM 2038 O O . ALA A 1 269 ? -7.715 -14.68 -11.531 1 87.12 269 ALA A O 1
ATOM 2039 N N . SER A 1 270 ? -8.008 -16.047 -13.344 1 84.62 270 SER A N 1
ATOM 2040 C CA . SER A 1 270 ? -8.516 -17.141 -12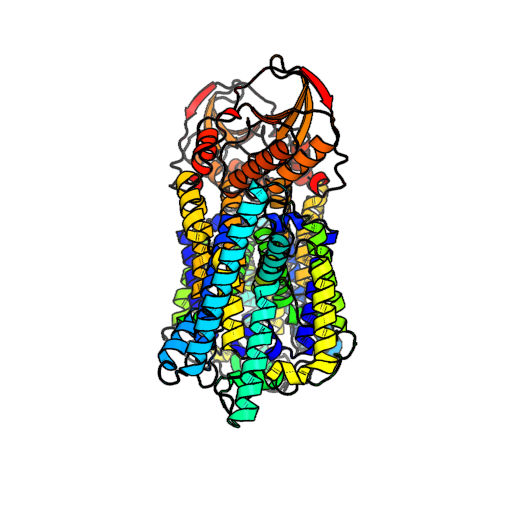.531 1 84.62 270 SER A CA 1
ATOM 2041 C C . SER A 1 270 ? -7.426 -18.156 -12.234 1 84.62 270 SER A C 1
ATOM 2043 O O . SER A 1 270 ? -6.785 -18.688 -13.148 1 84.62 270 SER A O 1
ATOM 2045 N N . PHE A 1 271 ? -7.363 -18.406 -10.984 1 81.19 271 PHE A N 1
ATOM 2046 C CA . PHE A 1 271 ? -6.363 -19.375 -10.547 1 81.19 271 PHE A CA 1
ATOM 2047 C C . PHE A 1 271 ? -6.727 -20.781 -11.008 1 81.19 271 PHE A C 1
ATOM 2049 O O . PHE A 1 271 ? -5.883 -21.5 -11.555 1 81.19 271 PHE A O 1
ATOM 2056 N N . VAL A 1 272 ? -7.961 -21.125 -10.875 1 81.25 272 VAL A N 1
ATOM 2057 C CA . VAL A 1 272 ? -8.438 -22.469 -11.188 1 81.25 272 VAL A CA 1
ATOM 2058 C C . VAL A 1 272 ? -8.383 -22.703 -12.695 1 81.25 272 VAL A C 1
ATOM 2060 O O . VAL A 1 272 ? -7.816 -23.688 -13.156 1 81.25 272 VAL A O 1
ATOM 2063 N N . ARG A 1 273 ? -8.883 -21.766 -13.406 1 83.81 273 ARG A N 1
ATOM 2064 C CA . ARG A 1 273 ? -8.922 -21.922 -14.859 1 83.81 273 ARG A CA 1
ATOM 2065 C C . ARG A 1 273 ? -7.52 -21.938 -15.453 1 83.81 273 ARG A C 1
ATOM 2067 O O . ARG A 1 273 ? -7.254 -22.656 -16.406 1 83.81 273 ARG A O 1
ATOM 2074 N N . SER A 1 274 ? -6.672 -21.125 -14.891 1 87.5 274 SER A N 1
ATOM 2075 C CA . SER A 1 274 ? -5.293 -21.109 -15.367 1 87.5 274 SER A CA 1
ATOM 2076 C C . SER A 1 274 ? -4.574 -22.406 -15.055 1 87.5 274 SER A C 1
ATOM 2078 O O . SER A 1 274 ? -3.791 -22.906 -15.867 1 87.5 274 SER A O 1
ATOM 2080 N N . ALA A 1 275 ? -4.914 -22.922 -13.914 1 83.75 275 ALA A N 1
ATOM 2081 C CA . ALA A 1 275 ? -4.309 -24.188 -13.516 1 83.75 275 ALA A CA 1
ATOM 2082 C C . ALA A 1 275 ? -4.73 -25.312 -14.453 1 83.75 275 ALA A C 1
ATOM 2084 O O . ALA A 1 275 ? -3.902 -26.125 -14.875 1 83.75 275 ALA A O 1
ATOM 2085 N N . VAL A 1 276 ? -6 -25.328 -14.758 1 82.81 276 VAL A N 1
ATOM 2086 C CA . VAL A 1 276 ? -6.527 -26.359 -15.648 1 82.81 276 VAL A CA 1
ATOM 2087 C C . VAL A 1 276 ? -5.957 -26.172 -17.047 1 82.81 276 VAL A C 1
ATOM 2089 O O . VAL A 1 276 ? -5.633 -27.141 -17.734 1 82.81 276 VAL A O 1
ATOM 2092 N N . ASN A 1 277 ? -5.84 -24.938 -17.453 1 86.12 277 ASN A N 1
ATOM 2093 C CA . ASN A 1 277 ? -5.289 -24.609 -18.766 1 86.12 277 ASN A CA 1
ATOM 2094 C C . ASN A 1 277 ? -3.848 -25.109 -18.891 1 86.12 277 ASN A C 1
ATOM 2096 O O . ASN A 1 277 ? -3.492 -25.734 -19.891 1 86.12 277 ASN A O 1
ATOM 2100 N N . VAL A 1 278 ? -3.049 -24.875 -17.922 1 82.94 278 VAL A N 1
ATOM 2101 C CA . VAL A 1 278 ? -1.645 -25.266 -17.938 1 82.94 278 VAL A CA 1
ATOM 2102 C C . VAL A 1 278 ? -1.533 -26.781 -17.844 1 82.94 278 VAL A C 1
ATOM 2104 O O . VAL A 1 278 ? -0.716 -27.391 -18.531 1 82.94 278 VAL A O 1
ATOM 2107 N N . ALA A 1 279 ? -2.4 -27.328 -17.031 1 78.25 279 ALA A N 1
ATOM 2108 C CA . ALA A 1 279 ? -2.398 -28.781 -16.875 1 78.25 279 ALA A CA 1
ATOM 2109 C C . ALA A 1 279 ? -2.809 -29.469 -18.156 1 78.25 279 ALA A C 1
ATOM 2111 O O . ALA A 1 279 ? -2.426 -30.625 -18.406 1 78.25 279 ALA A O 1
ATOM 2112 N N . SER A 1 280 ? -3.543 -28.734 -18.984 1 80.56 280 SER A N 1
ATOM 2113 C CA . SER A 1 280 ? -3.984 -29.281 -20.25 1 80.56 280 SER A CA 1
ATOM 2114 C C . SER A 1 280 ? -2.928 -29.078 -21.344 1 80.56 280 SER A C 1
ATOM 2116 O O . SER A 1 280 ? -3.16 -29.406 -22.5 1 80.56 280 SER A O 1
ATOM 2118 N N . GLY A 1 281 ? -1.779 -28.422 -20.984 1 76.88 281 GLY A N 1
ATOM 2119 C CA . GLY A 1 281 ? -0.641 -28.328 -21.891 1 76.88 281 GLY A CA 1
ATOM 2120 C C . GLY A 1 281 ? -0.662 -27.094 -22.75 1 76.88 281 GLY A C 1
ATOM 2121 O O . GLY A 1 281 ? 0.076 -27 -23.734 1 76.88 281 GLY A O 1
ATOM 2122 N N . VAL A 1 282 ? -1.513 -26.219 -22.453 1 82.81 282 VAL A N 1
ATOM 2123 C CA . VAL A 1 282 ? -1.627 -25 -23.25 1 82.81 282 VAL A CA 1
ATOM 2124 C C . VAL A 1 282 ? -0.338 -24.188 -23.141 1 82.81 282 VAL A C 1
ATOM 2126 O O . VAL A 1 282 ? 0.226 -24.047 -22.047 1 82.81 282 VAL A O 1
ATOM 2129 N N . LYS A 1 283 ? 0.146 -23.625 -24.312 1 78.75 283 LYS A N 1
ATOM 2130 C CA . LYS A 1 283 ? 1.418 -22.906 -24.312 1 78.75 283 LYS A CA 1
ATOM 2131 C C . LYS A 1 283 ? 1.247 -21.484 -24.844 1 78.75 283 LYS A C 1
ATOM 2133 O O . LYS A 1 283 ? 2.131 -20.641 -24.672 1 78.75 283 LYS A O 1
ATOM 2138 N N . THR A 1 284 ? 0.079 -21.234 -25.422 1 81.94 284 THR A N 1
ATOM 2139 C CA . THR A 1 284 ? -0.105 -19.922 -26.047 1 81.94 284 THR A CA 1
ATOM 2140 C C . THR A 1 284 ? -1.399 -19.281 -25.562 1 81.94 284 THR A C 1
ATOM 2142 O O . THR A 1 284 ? -2.352 -19.969 -25.203 1 81.94 284 THR A O 1
ATOM 2145 N N . PRO A 1 285 ? -1.407 -17.953 -25.562 1 81.75 285 PRO A N 1
ATOM 2146 C CA . PRO A 1 285 ? -2.611 -17.25 -25.125 1 81.75 285 PRO A CA 1
ATOM 2147 C C . PRO A 1 285 ? -3.777 -17.406 -26.094 1 81.75 285 PRO A C 1
ATOM 2149 O O . PRO A 1 285 ? -4.918 -17.062 -25.766 1 81.75 285 PRO A O 1
ATOM 2152 N N . ILE A 1 286 ? -3.531 -18.016 -27.219 1 86.56 286 ILE A N 1
ATOM 2153 C CA . ILE A 1 286 ? -4.586 -18.203 -28.203 1 86.56 286 ILE A CA 1
ATOM 2154 C C . ILE A 1 286 ? -5.656 -19.141 -27.641 1 86.56 286 ILE A C 1
ATOM 2156 O O . ILE A 1 286 ? -6.801 -19.141 -28.109 1 86.56 286 ILE A O 1
ATOM 2160 N N . SER A 1 287 ? -5.25 -19.906 -26.703 1 86.12 287 SER A N 1
ATOM 2161 C CA . SER A 1 287 ? -6.18 -20.828 -26.047 1 86.12 287 SER A CA 1
ATOM 2162 C C . SER A 1 287 ? -7.383 -20.078 -25.484 1 86.12 287 SER A C 1
ATOM 2164 O O . SER A 1 287 ? -8.484 -20.625 -25.422 1 86.12 287 SER A O 1
ATOM 2166 N N . ASN A 1 288 ? -7.219 -18.828 -25.094 1 86.06 288 ASN A N 1
ATOM 2167 C CA . ASN A 1 288 ? -8.312 -18.047 -24.531 1 86.06 288 ASN A CA 1
ATOM 2168 C C . ASN A 1 288 ? -9.383 -17.75 -25.594 1 86.06 288 ASN A C 1
ATOM 2170 O O . ASN A 1 288 ? -10.57 -17.656 -25.266 1 86.06 288 ASN A O 1
ATOM 2174 N N . LEU A 1 289 ? -8.938 -17.641 -26.812 1 88.12 289 LEU A N 1
ATOM 2175 C CA . LEU A 1 289 ? -9.883 -17.438 -27.906 1 88.12 289 LEU A CA 1
ATOM 2176 C C . LEU A 1 289 ? -10.719 -18.688 -28.141 1 88.12 289 LEU A C 1
ATOM 2178 O O . LEU A 1 289 ? -11.922 -18.609 -28.406 1 88.12 289 LEU A O 1
ATOM 2182 N N . TYR A 1 290 ? -10.047 -19.781 -28.047 1 87.56 290 TYR A N 1
ATOM 2183 C CA . TYR A 1 290 ? -10.758 -21.047 -28.188 1 87.56 290 TYR A CA 1
ATOM 2184 C C . TYR A 1 290 ? -11.727 -21.266 -27.031 1 87.56 290 TYR A C 1
ATOM 2186 O O . TYR A 1 290 ? -12.875 -21.656 -27.25 1 87.56 290 TYR A O 1
ATOM 2194 N N . THR A 1 291 ? -11.281 -21 -25.875 1 86.31 291 THR A N 1
ATOM 2195 C CA . THR A 1 291 ? -12.133 -21.172 -24.703 1 86.31 291 THR A CA 1
ATOM 2196 C C . THR A 1 291 ? -13.344 -20.234 -24.781 1 86.31 291 THR A C 1
ATOM 2198 O O . THR A 1 291 ? -14.469 -20.656 -24.5 1 86.31 291 THR A O 1
ATOM 2201 N N . GLY A 1 292 ? -13.016 -19.016 -25.172 1 85.62 292 GLY A N 1
ATOM 2202 C CA . GLY A 1 292 ? -14.102 -18.062 -25.328 1 85.62 292 GLY A CA 1
ATOM 2203 C C . GLY A 1 292 ? -15.078 -18.453 -26.406 1 85.62 292 GLY A C 1
ATOM 2204 O O . GLY A 1 292 ? -16.297 -18.375 -26.219 1 85.62 292 GLY A O 1
ATOM 2205 N N . GLY A 1 293 ? -14.609 -18.875 -27.531 1 85.38 293 GLY A N 1
ATOM 2206 C CA . GLY A 1 293 ? -15.453 -19.312 -28.625 1 85.38 293 GLY A CA 1
ATOM 2207 C C . GLY A 1 293 ? -16.297 -20.531 -28.281 1 85.38 293 GLY A C 1
ATOM 2208 O O . GLY A 1 293 ? -17.5 -20.547 -28.578 1 85.38 293 GLY A O 1
ATOM 2209 N N . ILE A 1 294 ? -15.711 -21.453 -27.656 1 84.25 294 ILE A N 1
ATOM 2210 C CA . ILE A 1 294 ? -16.422 -22.672 -27.281 1 84.25 294 ILE A CA 1
ATOM 2211 C C . ILE A 1 294 ? -17.5 -22.344 -26.25 1 84.25 294 ILE A C 1
ATOM 2213 O O . ILE A 1 294 ? -18.594 -22.891 -26.281 1 84.25 294 ILE A O 1
ATOM 2217 N N . MET A 1 295 ? -17.109 -21.484 -25.328 1 84.69 295 MET A N 1
ATOM 2218 C CA . MET A 1 295 ? -18.078 -21.078 -24.297 1 84.69 295 MET A CA 1
ATOM 2219 C C . MET A 1 295 ? -19.281 -20.391 -24.938 1 84.69 295 MET A C 1
ATOM 2221 O O . MET A 1 295 ? -20.422 -20.625 -24.531 1 84.69 295 MET A O 1
ATOM 2225 N N . LEU A 1 296 ? -19.016 -19.531 -25.906 1 81.56 296 LEU A N 1
ATOM 2226 C CA . LEU A 1 296 ? -20.109 -18.859 -26.609 1 81.56 296 LEU A CA 1
ATOM 2227 C C . LEU A 1 296 ? -20.969 -19.859 -27.359 1 81.56 296 LEU A C 1
ATOM 2229 O O . LEU A 1 296 ? -22.188 -19.734 -27.406 1 81.56 296 LEU A O 1
ATOM 2233 N N . ALA A 1 297 ? -20.344 -20.797 -27.922 1 80.5 297 ALA A N 1
ATOM 2234 C CA . ALA A 1 297 ? -21.047 -21.828 -28.672 1 80.5 297 ALA A CA 1
ATOM 2235 C C . ALA A 1 297 ? -21.891 -22.688 -27.719 1 80.5 297 ALA A C 1
ATOM 2237 O O . ALA A 1 297 ? -23.031 -23.047 -28.047 1 80.5 297 ALA A O 1
ATOM 2238 N N . VAL A 1 298 ? -21.328 -22.953 -26.656 1 76.62 298 VAL A N 1
ATOM 2239 C CA . VAL A 1 298 ? -22.016 -23.797 -25.672 1 76.62 298 VAL A CA 1
ATOM 2240 C C . VAL A 1 298 ? -23.219 -23.047 -25.109 1 76.62 298 VAL A C 1
ATOM 2242 O O . VAL A 1 298 ? -24.281 -23.625 -24.906 1 76.62 298 VAL A O 1
ATOM 2245 N N . LEU A 1 299 ? -23 -21.812 -24.828 1 74.56 299 LEU A N 1
ATOM 2246 C CA . LEU A 1 299 ? -24.078 -21.016 -24.297 1 74.56 299 LEU A CA 1
ATOM 2247 C C . LEU A 1 299 ? -25.219 -20.891 -25.312 1 74.56 299 LEU A C 1
ATOM 2249 O O . LEU A 1 299 ? -26.391 -20.797 -24.938 1 74.56 299 LEU A O 1
ATOM 2253 N N . GLY A 1 300 ? -24.906 -20.953 -26.547 1 71.81 300 GLY A N 1
ATOM 2254 C CA . GLY A 1 300 ? -25.922 -20.844 -27.594 1 71.81 300 GLY A CA 1
ATOM 2255 C C . GLY A 1 300 ? -26.656 -22.141 -27.875 1 71.81 300 GLY A C 1
ATOM 2256 O O . GLY A 1 300 ? -27.859 -22.141 -28.078 1 71.81 300 GLY A O 1
ATOM 2257 N N . VAL A 1 301 ? -25.844 -23.328 -27.938 1 71.44 301 VAL A N 1
ATOM 2258 C CA . VAL A 1 301 ? -26.438 -24.562 -28.453 1 71.44 301 VAL A CA 1
ATOM 2259 C C . VAL A 1 301 ? -26.484 -25.625 -27.359 1 71.44 301 VAL A C 1
ATOM 2261 O O . VAL A 1 301 ? -27.406 -26.422 -27.297 1 71.44 301 VAL A O 1
ATOM 2264 N N . LEU A 1 302 ? -25.453 -25.625 -26.5 1 68.81 302 LEU A N 1
ATOM 2265 C CA . LEU A 1 302 ? -25.234 -26.781 -25.641 1 68.81 302 LEU A CA 1
ATOM 2266 C C . LEU A 1 302 ? -25.531 -26.453 -24.188 1 68.81 302 LEU A C 1
ATOM 2268 O O . LEU A 1 302 ? -25.203 -27.234 -23.297 1 68.81 302 LEU A O 1
ATOM 2272 N N . ALA A 1 303 ? -26.141 -25.375 -23.984 1 68.62 303 ALA A N 1
ATOM 2273 C CA . ALA A 1 303 ? -26.375 -24.938 -22.609 1 68.62 303 ALA A CA 1
ATOM 2274 C C . ALA A 1 303 ? -27.172 -25.984 -21.828 1 68.62 303 ALA A C 1
ATOM 2276 O O . ALA A 1 303 ? -26.906 -26.219 -20.656 1 68.62 303 ALA A O 1
ATOM 2277 N N . GLN A 1 304 ? -28.109 -26.656 -22.516 1 66.12 304 GLN A N 1
ATOM 2278 C CA . GLN A 1 304 ? -28.984 -27.625 -21.875 1 66.12 304 GLN A CA 1
ATOM 2279 C C . GLN A 1 304 ? -28.203 -28.859 -21.453 1 66.12 304 GLN A C 1
ATOM 2281 O O . GLN A 1 304 ? -28.547 -29.516 -20.469 1 66.12 304 GLN A O 1
ATOM 2286 N N . TYR A 1 305 ? -27.109 -29.125 -22.125 1 69.62 305 TYR A N 1
ATOM 2287 C CA . TYR A 1 305 ? -26.344 -30.328 -21.844 1 69.62 305 TYR A CA 1
ATOM 2288 C C . TYR A 1 305 ? -25.375 -30.094 -20.688 1 69.62 305 TYR A C 1
ATOM 2290 O O . TYR A 1 305 ? -24.875 -31.047 -20.078 1 69.62 305 TYR A O 1
ATOM 2298 N N . LEU A 1 306 ? -25.094 -28.828 -20.406 1 72.69 306 LEU A N 1
ATOM 2299 C CA . LEU A 1 306 ? -24.188 -28.5 -19.312 1 72.69 306 LEU A CA 1
ATOM 2300 C C . LEU A 1 306 ? -24.781 -28.906 -17.969 1 72.69 306 LEU A C 1
ATOM 2302 O O . LEU A 1 306 ? -24.047 -29.156 -17 1 72.69 306 LEU A O 1
ATOM 2306 N N . SER A 1 307 ? -26.031 -29.031 -18.016 1 72.5 307 SER A N 1
ATOM 2307 C CA . SER A 1 307 ? -26.734 -29.375 -16.781 1 72.5 307 SER A CA 1
ATOM 2308 C C . SER A 1 307 ? -26.5 -30.828 -16.406 1 72.5 307 SER A C 1
ATOM 2310 O O . SER A 1 307 ? -26.688 -31.219 -15.258 1 72.5 307 SER A O 1
ATOM 2312 N N . TYR A 1 308 ? -25.953 -31.609 -17.344 1 75.44 308 TYR A N 1
ATOM 2313 C CA . TYR A 1 308 ? -25.766 -33.031 -17.109 1 75.44 308 TYR A CA 1
ATOM 2314 C C . TYR A 1 308 ? -24.375 -33.312 -16.547 1 75.44 308 TYR A C 1
ATOM 2316 O O . TYR A 1 308 ? -24.047 -34.469 -16.203 1 75.44 308 TYR A O 1
ATOM 2324 N N . ILE A 1 309 ? -23.641 -32.344 -16.406 1 79.31 309 ILE A N 1
ATOM 2325 C CA . ILE A 1 309 ? -22.297 -32.531 -15.891 1 79.31 309 ILE A CA 1
ATOM 2326 C C . ILE A 1 309 ? -22.344 -32.75 -14.383 1 79.31 309 ILE A C 1
ATOM 2328 O O . ILE A 1 309 ? -22.781 -31.891 -13.633 1 79.31 309 ILE A O 1
ATOM 2332 N N . PRO A 1 310 ? -21.938 -33.938 -13.961 1 83.69 310 PRO A N 1
ATOM 2333 C CA . PRO A 1 310 ? -21.922 -34.156 -12.516 1 83.69 310 PRO A CA 1
ATOM 2334 C C . PRO A 1 310 ? -20.953 -33.219 -11.781 1 83.69 310 PRO A C 1
ATOM 2336 O O . PRO A 1 310 ? -19.828 -33.031 -12.234 1 83.69 310 PRO A O 1
ATOM 2339 N N . THR A 1 311 ? -21.359 -32.688 -10.711 1 84.94 311 THR A N 1
ATOM 2340 C CA . THR A 1 311 ? -20.531 -31.797 -9.906 1 84.94 311 THR A CA 1
ATOM 2341 C C . THR A 1 311 ? -19.297 -32.531 -9.383 1 84.94 311 THR A C 1
ATOM 2343 O O . THR A 1 311 ? -18.234 -31.938 -9.227 1 84.94 311 THR A O 1
ATOM 2346 N N . SER A 1 312 ? -19.438 -33.812 -9.18 1 88.31 312 SER A N 1
ATOM 2347 C CA . SER A 1 312 ? -18.344 -34.625 -8.68 1 88.31 312 SER A CA 1
ATOM 2348 C C . SER A 1 312 ? -17.219 -34.719 -9.719 1 88.31 312 SER A C 1
ATOM 2350 O O . SER A 1 312 ? -16.047 -34.75 -9.359 1 88.31 312 SER A O 1
ATOM 2352 N N . THR A 1 313 ? -17.641 -34.812 -10.961 1 88.75 313 THR A N 1
ATOM 2353 C CA . THR A 1 313 ? -16.656 -34.875 -12.031 1 88.75 313 THR A CA 1
ATOM 2354 C C . THR A 1 313 ? -15.883 -33.562 -12.141 1 88.75 313 THR A C 1
ATOM 2356 O O . THR A 1 313 ? -14.664 -33.562 -12.297 1 88.75 313 THR A O 1
ATOM 2359 N N . LEU A 1 314 ? -16.594 -32.562 -12.055 1 86.12 314 LEU A N 1
ATOM 2360 C CA . LEU A 1 314 ? -15.953 -31.266 -12.109 1 86.12 314 LEU A CA 1
ATOM 2361 C C . LEU A 1 314 ? -14.984 -31.078 -10.938 1 86.12 314 LEU A C 1
ATOM 2363 O O . LEU A 1 314 ? -13.891 -30.547 -11.109 1 86.12 314 LEU A O 1
ATOM 2367 N N . ALA A 1 315 ? -15.406 -31.484 -9.805 1 89.94 315 ALA A N 1
ATOM 2368 C CA . ALA A 1 315 ? -14.57 -31.406 -8.609 1 89.94 315 ALA A CA 1
ATOM 2369 C C . ALA A 1 315 ? -13.281 -32.188 -8.789 1 89.94 315 ALA A C 1
ATOM 2371 O O . ALA A 1 315 ? -12.203 -31.734 -8.406 1 89.94 315 ALA A O 1
ATOM 2372 N N . ALA A 1 316 ? -13.414 -33.312 -9.352 1 91.19 316 ALA A N 1
ATOM 2373 C CA . ALA A 1 316 ? -12.258 -34.188 -9.57 1 91.19 316 ALA A CA 1
ATOM 2374 C C . ALA A 1 316 ? -11.25 -33.531 -10.516 1 91.19 316 ALA A C 1
ATOM 2376 O O . ALA A 1 316 ? -10.047 -33.562 -10.273 1 91.19 316 ALA A O 1
ATOM 2377 N N . VAL A 1 317 ? -11.773 -32.938 -11.523 1 88.69 317 VAL A N 1
ATOM 2378 C CA . VAL A 1 317 ? -10.922 -32.281 -12.508 1 88.69 317 VAL A CA 1
ATOM 2379 C C . VAL A 1 317 ? -10.172 -31.125 -11.859 1 88.69 317 VAL A C 1
ATOM 2381 O O . VAL A 1 317 ? -8.969 -30.969 -12.07 1 88.69 317 VAL A O 1
ATOM 2384 N N . ILE A 1 318 ? -10.797 -30.391 -11.062 1 88.12 318 ILE A N 1
ATOM 2385 C CA . ILE A 1 318 ? -10.211 -29.219 -10.422 1 88.12 318 ILE A CA 1
ATOM 2386 C C . ILE A 1 318 ? -9.164 -29.672 -9.398 1 88.12 318 ILE A C 1
ATOM 2388 O O . ILE A 1 318 ? -8.047 -29.141 -9.375 1 88.12 318 ILE A O 1
ATOM 2392 N N . ILE A 1 319 ? -9.516 -30.625 -8.641 1 90.69 319 ILE A N 1
ATOM 2393 C CA . ILE A 1 319 ? -8.625 -31.109 -7.594 1 90.69 319 ILE A CA 1
ATOM 2394 C C . ILE A 1 319 ? -7.324 -31.609 -8.211 1 90.69 319 ILE A C 1
ATOM 2396 O O . ILE A 1 319 ? -6.234 -31.234 -7.773 1 90.69 319 ILE A O 1
ATOM 2400 N N . THR A 1 320 ? -7.418 -32.438 -9.227 1 89.81 320 THR A N 1
ATOM 2401 C CA . THR A 1 320 ? -6.234 -33.031 -9.828 1 89.81 320 THR A CA 1
ATOM 2402 C C . THR A 1 320 ? -5.391 -31.984 -10.539 1 89.81 320 THR A C 1
ATOM 2404 O O . THR A 1 320 ? -4.168 -32.125 -10.633 1 89.81 320 THR A O 1
ATOM 2407 N N . SER A 1 321 ? -6.012 -30.984 -11.031 1 87.44 321 SER A N 1
ATOM 2408 C CA . SER A 1 321 ? -5.293 -29.922 -11.742 1 87.44 321 SER A CA 1
ATOM 2409 C C . SER A 1 321 ? -4.566 -29 -10.773 1 87.44 321 SER A C 1
ATOM 2411 O O . SER A 1 321 ? -3.566 -28.375 -11.133 1 87.44 321 SER A O 1
ATOM 2413 N N . LEU A 1 322 ? -5.02 -28.875 -9.547 1 88.56 322 LEU A N 1
ATOM 2414 C CA . LEU A 1 322 ? -4.504 -27.891 -8.602 1 88.56 322 LEU A CA 1
ATOM 2415 C C . LEU A 1 322 ? -3.424 -28.516 -7.719 1 88.56 322 LEU A C 1
ATOM 2417 O O . LEU A 1 322 ? -2.572 -27.797 -7.18 1 88.56 322 LEU A O 1
ATOM 2421 N N . LEU A 1 323 ? -3.346 -29.781 -7.598 1 87 323 LEU A N 1
ATOM 2422 C CA . LEU A 1 323 ? -2.475 -30.469 -6.648 1 87 323 LEU A CA 1
ATOM 2423 C C . LEU A 1 323 ? -1.01 -30.141 -6.926 1 87 323 LEU A C 1
ATOM 2425 O O . LEU A 1 323 ? -0.244 -29.875 -5.996 1 87 323 LEU A O 1
ATOM 2429 N N . PRO A 1 324 ? -0.605 -30.094 -8.18 1 83.94 324 PRO A N 1
ATOM 2430 C CA . PRO A 1 324 ? 0.805 -29.781 -8.438 1 83.94 324 PRO A CA 1
ATOM 2431 C C . PRO A 1 324 ? 1.191 -28.375 -8.023 1 83.94 324 PRO A C 1
ATOM 2433 O O . PRO A 1 324 ? 2.379 -28.062 -7.887 1 83.94 324 PRO A O 1
ATOM 2436 N N . LEU A 1 325 ? 0.29 -27.578 -7.805 1 85.44 325 LEU A N 1
ATOM 2437 C CA . LEU A 1 325 ? 0.556 -26.172 -7.5 1 85.44 325 LEU A CA 1
ATOM 2438 C C . LEU A 1 325 ? 0.792 -25.969 -6.008 1 85.44 325 LEU A C 1
ATOM 2440 O O . LEU A 1 325 ? 1.244 -24.906 -5.582 1 85.44 325 LEU A O 1
ATOM 2444 N N . PHE A 1 326 ? 0.535 -27 -5.254 1 91.31 326 PHE A N 1
ATOM 2445 C CA . PHE A 1 326 ? 0.811 -26.953 -3.822 1 91.31 326 PHE A CA 1
ATOM 2446 C C . PHE A 1 326 ? 2.297 -27.156 -3.551 1 91.31 326 PHE A C 1
ATOM 2448 O O . PHE A 1 326 ? 2.746 -28.297 -3.363 1 91.31 326 PHE A O 1
ATOM 2455 N N . LYS A 1 327 ? 3.078 -26.109 -3.412 1 90.44 327 LYS A N 1
ATOM 2456 C CA . LYS A 1 327 ? 4.535 -26.203 -3.354 1 90.44 327 LYS A CA 1
ATOM 2457 C C . LYS A 1 327 ? 5.062 -25.641 -2.037 1 90.44 327 LYS A C 1
ATOM 2459 O O . LYS A 1 327 ? 6.277 -25.516 -1.851 1 90.44 327 LYS A O 1
ATOM 2464 N N . ILE A 1 328 ? 4.227 -25.297 -1.062 1 92.44 328 ILE A N 1
ATOM 2465 C CA . ILE A 1 328 ? 4.633 -24.578 0.143 1 92.44 328 ILE A CA 1
ATOM 2466 C C . ILE A 1 328 ? 5.672 -25.391 0.906 1 92.44 328 ILE A C 1
ATOM 2468 O O . ILE A 1 328 ? 6.648 -24.844 1.416 1 92.44 328 ILE A O 1
ATOM 2472 N N . PRO A 1 329 ? 5.602 -26.75 0.996 1 92.81 329 PRO A N 1
ATOM 2473 C CA . PRO A 1 329 ? 6.633 -27.5 1.719 1 92.81 329 PRO A CA 1
ATOM 2474 C C . PRO A 1 329 ? 8 -27.422 1.045 1 92.81 329 PRO A C 1
ATOM 2476 O O . PRO A 1 329 ? 9.016 -27.219 1.72 1 92.81 329 PRO A O 1
ATOM 2479 N N . GLN A 1 330 ? 8.031 -27.531 -0.244 1 91.12 330 GLN A N 1
ATOM 2480 C CA . GLN A 1 330 ? 9.281 -27.469 -0.989 1 91.12 330 GLN A CA 1
ATOM 2481 C C . GLN A 1 330 ? 9.914 -26.078 -0.879 1 91.12 330 GLN A C 1
ATOM 2483 O O . GLN A 1 330 ? 11.125 -25.969 -0.675 1 91.12 330 GLN A O 1
ATOM 2488 N N . VAL A 1 331 ? 9.125 -25.109 -0.979 1 91.94 331 VAL A N 1
ATOM 2489 C CA . VAL A 1 331 ? 9.641 -23.734 -0.963 1 91.94 331 VAL A CA 1
ATOM 2490 C C . VAL A 1 331 ? 10.047 -23.359 0.458 1 91.94 331 VAL A C 1
ATOM 2492 O O . VAL A 1 331 ? 10.984 -22.578 0.654 1 91.94 331 VAL A O 1
ATOM 2495 N N . THR A 1 332 ? 9.305 -23.906 1.473 1 94.94 332 THR A N 1
ATOM 2496 C CA . THR A 1 332 ? 9.703 -23.688 2.859 1 94.94 332 THR A CA 1
ATOM 2497 C C . THR A 1 332 ? 11.125 -24.172 3.1 1 94.94 332 THR A C 1
ATOM 2499 O O . THR A 1 332 ? 11.922 -23.5 3.748 1 94.94 332 THR A O 1
ATOM 2502 N N . MET A 1 333 ? 11.398 -25.281 2.529 1 92.69 333 MET A N 1
ATOM 2503 C CA . MET A 1 333 ? 12.742 -25.844 2.676 1 92.69 333 MET A CA 1
ATOM 2504 C C . MET A 1 333 ? 13.773 -24.984 1.945 1 92.69 333 MET A C 1
ATOM 2506 O O . MET A 1 333 ? 14.867 -24.734 2.457 1 92.69 333 MET A O 1
ATOM 2510 N N . ALA A 1 334 ? 13.422 -24.547 0.834 1 89.75 334 ALA A N 1
ATOM 2511 C CA . ALA A 1 334 ? 14.305 -23.688 0.063 1 89.75 334 ALA A CA 1
ATOM 2512 C C . ALA A 1 334 ? 14.578 -22.375 0.802 1 89.75 334 ALA A C 1
ATOM 2514 O O . ALA A 1 334 ? 15.719 -21.906 0.842 1 89.75 334 ALA A O 1
ATOM 2515 N N . CYS A 1 335 ? 13.57 -21.812 1.369 1 92 335 CYS A N 1
ATOM 2516 C CA . CYS A 1 335 ? 13.703 -20.562 2.119 1 92 335 CYS A CA 1
ATOM 2517 C C . CYS A 1 335 ? 14.555 -20.766 3.367 1 92 335 CYS A C 1
ATOM 2519 O O . CYS A 1 335 ? 15.367 -19.906 3.715 1 92 335 CYS A O 1
ATOM 2521 N N . PHE A 1 336 ? 14.32 -21.875 4.027 1 89.81 336 PHE A N 1
ATOM 2522 C CA . PHE A 1 336 ? 15.039 -22.172 5.258 1 89.81 336 PHE A CA 1
ATOM 2523 C C . PHE A 1 336 ? 16.531 -22.312 4.992 1 89.81 336 PHE A C 1
ATOM 2525 O O . PHE A 1 336 ? 17.359 -21.922 5.828 1 89.81 336 PHE A O 1
ATOM 2532 N N . ARG A 1 337 ? 16.891 -22.797 3.82 1 86.5 337 ARG A N 1
ATOM 2533 C CA . ARG A 1 337 ? 18.281 -23.031 3.469 1 86.5 337 ARG A CA 1
ATOM 2534 C C . ARG A 1 337 ? 18.938 -21.766 2.939 1 86.5 337 ARG A C 1
ATOM 2536 O O . ARG A 1 337 ? 20.156 -21.594 3.049 1 86.5 337 ARG A O 1
ATOM 2543 N N . SER A 1 338 ? 18.203 -20.938 2.41 1 85.62 338 SER A N 1
ATOM 2544 C CA . SER A 1 338 ? 18.781 -19.797 1.722 1 85.62 338 SER A CA 1
ATOM 2545 C C . SER A 1 338 ? 18.516 -18.5 2.486 1 85.62 338 SER A C 1
ATOM 2547 O O . SER A 1 338 ? 19.453 -17.812 2.908 1 85.62 338 SER A O 1
ATOM 2549 N N . SER A 1 339 ? 17.234 -18.125 2.662 1 89.56 339 SER A N 1
ATOM 2550 C CA . SER A 1 339 ? 16.859 -16.891 3.352 1 89.56 339 SER A CA 1
ATOM 2551 C C . SER A 1 339 ? 15.656 -17.125 4.27 1 89.56 339 SER A C 1
ATOM 2553 O O . SER A 1 339 ? 14.508 -17 3.838 1 89.56 339 SER A O 1
ATOM 2555 N N . LYS A 1 340 ? 15.906 -17.219 5.523 1 90.69 340 LYS A N 1
ATOM 2556 C CA . LYS A 1 340 ? 14.883 -17.547 6.508 1 90.69 340 LYS A CA 1
ATOM 2557 C C . LYS A 1 340 ? 13.867 -16.406 6.652 1 90.69 340 LYS A C 1
ATOM 2559 O O . LYS A 1 340 ? 12.719 -16.641 7.035 1 90.69 340 LYS A O 1
ATOM 2564 N N . ARG A 1 341 ? 14.266 -15.273 6.309 1 89.5 341 ARG A N 1
ATOM 2565 C CA . ARG A 1 341 ? 13.383 -14.117 6.43 1 89.5 341 ARG A CA 1
ATOM 2566 C C . ARG A 1 341 ? 12.219 -14.211 5.449 1 89.5 341 ARG A C 1
ATOM 2568 O O . ARG A 1 341 ? 11.156 -13.641 5.684 1 89.5 341 ARG A O 1
ATOM 2575 N N . ASP A 1 342 ? 12.43 -14.953 4.418 1 93.75 342 ASP A N 1
ATOM 2576 C CA . ASP A 1 342 ? 11.414 -15.07 3.375 1 93.75 342 ASP A CA 1
ATOM 2577 C C . ASP A 1 342 ? 10.25 -15.945 3.834 1 93.75 342 ASP A C 1
ATOM 2579 O O . ASP A 1 342 ? 9.188 -15.945 3.211 1 93.75 342 ASP A O 1
ATOM 2583 N N . LEU A 1 343 ? 10.438 -16.594 4.984 1 95.44 343 LEU A N 1
ATOM 2584 C CA . LEU A 1 343 ? 9.375 -17.438 5.523 1 95.44 343 LEU A CA 1
ATOM 2585 C C . LEU A 1 343 ? 8.234 -16.578 6.074 1 95.44 343 LEU A C 1
ATOM 2587 O O . LEU A 1 343 ? 7.074 -17 6.07 1 95.44 343 LEU A O 1
ATOM 2591 N N . ILE A 1 344 ? 8.531 -15.422 6.434 1 94.06 344 ILE A N 1
ATOM 2592 C CA . ILE A 1 344 ? 7.547 -14.555 7.078 1 94.06 344 ILE A CA 1
ATOM 2593 C C . ILE A 1 344 ? 6.484 -14.141 6.066 1 94.06 344 ILE A C 1
ATOM 2595 O O . ILE A 1 344 ? 5.293 -14.367 6.281 1 94.06 344 ILE A O 1
ATOM 2599 N N . PRO A 1 345 ? 6.934 -13.586 4.945 1 94.94 345 PRO A N 1
ATOM 2600 C CA . PRO A 1 345 ? 5.895 -13.219 3.98 1 94.94 345 PRO A CA 1
ATOM 2601 C C . PRO A 1 345 ? 5.148 -14.43 3.428 1 94.94 345 PRO A C 1
ATOM 2603 O O . PRO A 1 345 ? 3.955 -14.336 3.125 1 94.94 345 PRO A O 1
ATOM 2606 N N . MET A 1 346 ? 5.805 -15.555 3.291 1 96.44 346 MET A N 1
ATOM 2607 C CA . MET A 1 346 ? 5.168 -16.75 2.754 1 96.44 346 MET A CA 1
ATOM 2608 C C . MET A 1 346 ? 4.047 -17.234 3.672 1 96.44 346 MET A C 1
ATOM 2610 O O . MET A 1 346 ? 2.908 -17.391 3.234 1 96.44 346 MET A O 1
ATOM 2614 N N . TYR A 1 347 ? 4.379 -17.375 4.938 1 96.44 347 TYR A N 1
ATOM 2615 C CA . TYR A 1 347 ? 3.408 -17.938 5.871 1 96.44 347 TYR A CA 1
ATOM 2616 C C . TYR A 1 347 ? 2.369 -16.891 6.266 1 96.44 347 TYR A C 1
ATOM 2618 O O . TYR A 1 347 ? 1.218 -17.219 6.547 1 96.44 347 TYR A O 1
ATOM 2626 N N . ALA A 1 348 ? 2.748 -15.656 6.281 1 94.25 348 ALA A N 1
ATOM 2627 C CA . ALA A 1 348 ? 1.761 -14.609 6.508 1 94.25 348 ALA A CA 1
ATOM 2628 C C . ALA A 1 348 ? 0.675 -14.633 5.438 1 94.25 348 ALA A C 1
ATOM 2630 O O . ALA A 1 348 ? -0.516 -14.555 5.75 1 94.25 348 ALA A O 1
ATOM 2631 N N . THR A 1 349 ? 1.107 -14.711 4.219 1 93.94 349 THR A N 1
ATOM 2632 C CA . THR A 1 349 ? 0.163 -14.773 3.107 1 93.94 349 THR A CA 1
ATOM 2633 C C . THR A 1 349 ? -0.677 -16.047 3.18 1 93.94 349 THR A C 1
ATOM 2635 O O . THR A 1 349 ? -1.893 -16 2.979 1 93.94 349 THR A O 1
ATOM 2638 N N . PHE A 1 350 ? 0.002 -17.141 3.504 1 95.19 350 PHE A N 1
ATOM 2639 C CA . PHE A 1 350 ? -0.643 -18.453 3.557 1 95.19 350 PHE A CA 1
ATOM 2640 C C . PHE A 1 350 ? -1.745 -18.469 4.609 1 95.19 350 PHE A C 1
ATOM 2642 O O . PHE A 1 350 ? -2.875 -18.875 4.324 1 95.19 350 PHE A O 1
ATOM 2649 N N . PHE A 1 351 ? -1.498 -17.953 5.762 1 94.06 351 PHE A N 1
ATOM 2650 C CA . PHE A 1 351 ? -2.447 -18.031 6.863 1 94.06 351 PHE A CA 1
ATOM 2651 C C . PHE A 1 351 ? -3.582 -17.031 6.676 1 94.06 351 PHE A C 1
ATOM 2653 O O . PHE A 1 351 ? -4.734 -17.312 7.012 1 94.06 351 PHE A O 1
ATOM 2660 N N . VAL A 1 352 ? -3.322 -15.898 6.18 1 89.5 352 VAL A N 1
ATOM 2661 C CA . VAL A 1 352 ? -4.391 -14.938 5.902 1 89.5 352 VAL A CA 1
ATOM 2662 C C . VAL A 1 352 ? -5.312 -15.492 4.82 1 89.5 352 VAL A C 1
ATOM 2664 O O . VAL A 1 352 ? -6.531 -15.305 4.883 1 89.5 352 VAL A O 1
ATOM 2667 N N . GLY A 1 353 ? -4.699 -16.109 3.828 1 89.06 353 GLY A N 1
ATOM 2668 C CA . GLY A 1 353 ? -5.5 -16.719 2.783 1 89.06 353 GLY A CA 1
ATOM 2669 C C . GLY A 1 353 ? -6.391 -17.844 3.297 1 89.06 353 GLY A C 1
ATOM 2670 O O . GLY A 1 353 ? -7.543 -17.969 2.875 1 89.06 353 GLY A O 1
ATOM 2671 N N . LEU A 1 354 ? -5.938 -18.594 4.258 1 88.56 354 LEU A N 1
ATOM 2672 C CA . LEU A 1 354 ? -6.66 -19.766 4.762 1 88.56 354 LEU A CA 1
ATOM 2673 C C . LEU A 1 354 ? -7.734 -19.344 5.762 1 88.56 354 LEU A C 1
ATOM 2675 O O . LEU A 1 354 ? -8.836 -19.891 5.758 1 88.56 354 LEU A O 1
ATOM 2679 N N . PHE A 1 355 ? -7.438 -18.312 6.562 1 85.31 355 PHE A N 1
ATOM 2680 C CA . PHE A 1 355 ? -8.305 -18.062 7.707 1 85.31 355 PHE A CA 1
ATOM 2681 C C . PHE A 1 355 ? -9.148 -16.812 7.48 1 85.31 355 PHE A C 1
ATOM 2683 O O . PHE A 1 355 ? -10.172 -16.609 8.148 1 85.31 355 PHE A O 1
ATOM 2690 N N . VAL A 1 356 ? -8.711 -15.992 6.664 1 82.06 356 VAL A N 1
ATOM 2691 C CA . VAL A 1 356 ? -9.453 -14.758 6.445 1 82.06 356 VAL A CA 1
ATOM 2692 C C . VAL A 1 356 ? -10.094 -14.781 5.055 1 82.06 356 VAL A C 1
ATOM 2694 O O . VAL A 1 356 ? -11.242 -15.188 4.898 1 82.06 356 VAL A O 1
ATOM 2697 N N . ASN A 1 357 ? -9.273 -14.453 4.051 1 81.06 357 ASN A N 1
ATOM 2698 C CA . ASN A 1 357 ? -9.758 -14.391 2.676 1 81.06 357 ASN A CA 1
ATOM 2699 C C . ASN A 1 357 ? -8.602 -14.43 1.677 1 81.06 357 ASN A C 1
ATOM 2701 O O . ASN A 1 357 ? -7.574 -13.789 1.886 1 81.06 357 ASN A O 1
ATOM 2705 N N . LEU A 1 358 ? -8.875 -15.211 0.647 1 78.94 358 LEU A N 1
ATOM 2706 C CA . LEU A 1 358 ? -7.844 -15.375 -0.369 1 78.94 358 LEU A CA 1
ATOM 2707 C C . LEU A 1 358 ? -7.594 -14.062 -1.109 1 78.94 358 LEU A C 1
ATOM 2709 O O . LEU A 1 358 ? -6.457 -13.758 -1.479 1 78.94 358 LEU A O 1
ATOM 2713 N N . THR A 1 359 ? -8.648 -13.32 -1.331 1 76.44 359 THR A N 1
ATOM 2714 C CA . THR A 1 359 ? -8.555 -12.078 -2.082 1 76.44 359 THR A CA 1
ATOM 2715 C C . THR A 1 359 ? -7.637 -11.086 -1.371 1 76.44 359 THR A C 1
ATOM 2717 O O . THR A 1 359 ? -6.836 -10.398 -2.012 1 76.44 359 THR A O 1
ATOM 2720 N N . PHE A 1 360 ? -7.684 -11.039 -0.09 1 81.38 360 PHE A N 1
ATOM 2721 C CA . PHE A 1 360 ? -6.902 -10.078 0.676 1 81.38 360 PHE A CA 1
ATOM 2722 C C . PHE A 1 360 ? -5.543 -10.656 1.051 1 81.38 360 PHE A C 1
ATOM 2724 O O . PHE A 1 360 ? -4.652 -9.93 1.49 1 81.38 360 PHE A O 1
ATOM 2731 N N . ALA A 1 361 ? -5.414 -11.953 0.869 1 87.56 361 ALA A N 1
ATOM 2732 C CA . ALA A 1 361 ? -4.156 -12.602 1.214 1 87.56 361 ALA A CA 1
ATOM 2733 C C . ALA A 1 361 ? -2.998 -12.031 0.399 1 87.56 361 ALA A C 1
ATOM 2735 O O . ALA A 1 361 ? -1.923 -11.766 0.939 1 87.56 361 ALA A O 1
ATOM 2736 N N . ILE A 1 362 ? -3.242 -11.828 -0.853 1 86.94 362 ILE A N 1
ATOM 2737 C CA . ILE A 1 362 ? -2.178 -11.328 -1.715 1 86.94 362 ILE A CA 1
ATOM 2738 C C . ILE A 1 362 ? -1.838 -9.891 -1.329 1 86.94 362 ILE A C 1
ATOM 2740 O O . ILE A 1 362 ? -0.668 -9.5 -1.331 1 86.94 362 ILE A O 1
ATOM 2744 N N . LEU A 1 363 ? -2.852 -9.117 -1.047 1 85.25 363 LEU A N 1
ATOM 2745 C CA . LEU A 1 363 ? -2.615 -7.738 -0.619 1 85.25 363 LEU A CA 1
ATOM 2746 C C . LEU A 1 363 ? -1.758 -7.703 0.641 1 85.25 363 LEU A C 1
ATOM 2748 O O . LEU A 1 363 ? -0.822 -6.906 0.737 1 85.25 363 LEU A O 1
ATOM 2752 N N . PHE A 1 364 ? -2.084 -8.531 1.513 1 87.88 364 PHE A N 1
ATOM 2753 C CA . PHE A 1 364 ? -1.342 -8.586 2.766 1 87.88 364 PHE A CA 1
ATOM 2754 C C . PHE A 1 364 ? 0.091 -9.047 2.525 1 87.88 364 PHE A C 1
ATOM 2756 O O . PHE A 1 364 ? 1.029 -8.508 3.117 1 87.88 364 PHE A O 1
ATOM 2763 N N . GLY A 1 365 ? 0.25 -10.062 1.75 1 90.81 365 GLY A N 1
ATOM 2764 C CA . GLY A 1 365 ? 1.583 -10.547 1.424 1 90.81 365 GLY A CA 1
ATOM 2765 C C . GLY A 1 365 ? 2.463 -9.484 0.793 1 90.81 365 GLY A C 1
ATOM 2766 O O . GLY A 1 365 ? 3.633 -9.344 1.159 1 90.81 365 GLY A O 1
ATOM 2767 N N . VAL A 1 366 ? 1.928 -8.742 -0.097 1 89.12 366 VAL A N 1
ATOM 2768 C CA . VAL A 1 366 ? 2.662 -7.668 -0.758 1 89.12 366 VAL A CA 1
ATOM 2769 C C . VAL A 1 366 ? 3.029 -6.59 0.258 1 89.12 366 VAL A C 1
ATOM 2771 O O . VAL A 1 366 ? 4.121 -6.016 0.2 1 89.12 366 VAL A O 1
ATOM 2774 N N . LEU A 1 367 ? 2.129 -6.316 1.129 1 86.19 367 LEU A N 1
ATOM 2775 C CA . LEU A 1 367 ? 2.41 -5.336 2.174 1 86.19 367 LEU A CA 1
ATOM 2776 C C . LEU A 1 367 ? 3.588 -5.785 3.035 1 86.19 367 LEU A C 1
ATOM 2778 O O . LEU A 1 367 ? 4.43 -4.965 3.418 1 86.19 367 LEU A O 1
ATOM 2782 N N . VAL A 1 368 ? 3.625 -7.039 3.332 1 90 368 VAL A N 1
ATOM 2783 C CA . VAL A 1 368 ? 4.73 -7.57 4.117 1 90 368 VAL A CA 1
ATOM 2784 C C . VAL A 1 368 ? 6.035 -7.441 3.33 1 90 368 VAL A C 1
ATOM 2786 O O . VAL A 1 368 ? 7.066 -7.059 3.885 1 90 368 VAL A O 1
ATOM 2789 N N . ASP A 1 369 ? 5.93 -7.766 2.07 1 91.38 369 ASP A N 1
ATOM 2790 C CA . ASP A 1 369 ? 7.098 -7.605 1.211 1 91.38 369 ASP A CA 1
ATOM 2791 C C . ASP A 1 369 ? 7.582 -6.16 1.205 1 91.38 369 ASP A C 1
ATOM 2793 O O . ASP A 1 369 ? 8.789 -5.898 1.277 1 91.38 369 ASP A O 1
ATOM 2797 N N . LEU A 1 370 ? 6.68 -5.297 1.127 1 87.56 370 LEU A N 1
ATOM 2798 C CA . LEU A 1 370 ? 7.008 -3.879 1.083 1 87.56 370 LEU A CA 1
ATOM 2799 C C . LEU A 1 370 ? 7.656 -3.43 2.389 1 87.56 370 LEU A C 1
ATOM 2801 O O . LEU A 1 370 ? 8.562 -2.59 2.383 1 87.56 370 LEU A O 1
ATOM 2805 N N . VAL A 1 371 ? 7.184 -3.965 3.467 1 86.38 371 VAL A N 1
ATOM 2806 C CA . VAL A 1 371 ? 7.754 -3.625 4.77 1 86.38 371 VAL A CA 1
ATOM 2807 C C . VAL A 1 371 ? 9.234 -3.994 4.797 1 86.38 371 VAL A C 1
ATOM 2809 O O . VAL A 1 371 ? 10.062 -3.232 5.305 1 86.38 371 VAL A O 1
ATOM 2812 N N . PHE A 1 372 ? 9.555 -5.066 4.199 1 86 372 PHE A N 1
ATOM 2813 C CA . PHE A 1 372 ? 10.93 -5.543 4.219 1 86 372 PHE A CA 1
ATOM 2814 C C . PHE A 1 372 ? 11.82 -4.66 3.354 1 86 372 PHE A C 1
ATOM 2816 O O . PHE A 1 372 ? 13.023 -4.531 3.615 1 86 372 PHE A O 1
ATOM 2823 N N . ILE A 1 373 ? 11.234 -4.055 2.443 1 83.19 373 ILE A N 1
ATOM 2824 C CA . ILE A 1 373 ? 12.016 -3.189 1.566 1 83.19 373 ILE A CA 1
ATOM 2825 C C . ILE A 1 373 ? 12.062 -1.776 2.146 1 83.19 373 ILE A C 1
ATOM 2827 O O . ILE A 1 373 ? 13.094 -1.104 2.076 1 83.19 373 ILE A O 1
ATOM 2831 N N . LEU A 1 374 ? 10.953 -1.371 2.688 1 84.44 374 LEU A N 1
ATOM 2832 C CA . LEU A 1 374 ? 10.812 0.019 3.107 1 84.44 374 LEU A CA 1
ATOM 2833 C C . LEU A 1 374 ? 11.469 0.248 4.465 1 84.44 374 LEU A C 1
ATOM 2835 O O . LEU A 1 374 ? 11.969 1.339 4.738 1 84.44 374 LEU A O 1
ATOM 2839 N N . TYR A 1 375 ? 11.445 -0.724 5.289 1 85.12 375 TYR A N 1
ATOM 2840 C CA . TYR A 1 375 ? 11.938 -0.555 6.648 1 85.12 375 TYR A CA 1
ATOM 2841 C C . TYR A 1 375 ? 13.406 -0.14 6.645 1 85.12 375 TYR A C 1
ATOM 2843 O O . TYR A 1 375 ? 13.781 0.848 7.281 1 85.12 375 TYR A O 1
ATOM 2851 N N . PRO A 1 376 ? 14.25 -0.864 5.887 1 79.81 376 PRO A N 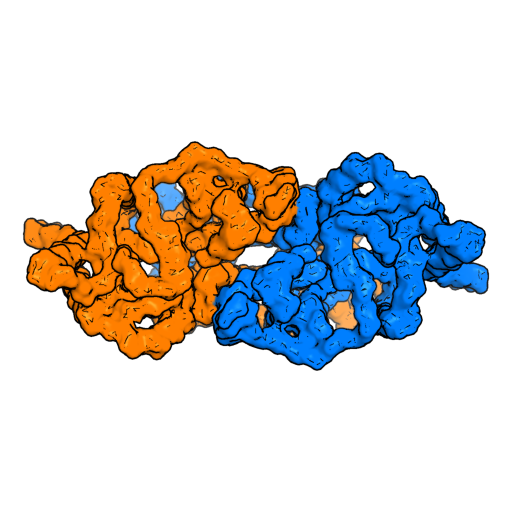1
ATOM 2852 C CA . PRO A 1 376 ? 15.648 -0.431 5.867 1 79.81 376 PRO A CA 1
ATOM 2853 C C . PRO A 1 376 ? 15.836 0.937 5.215 1 79.81 376 PRO A C 1
ATOM 2855 O O . PRO A 1 376 ? 16.797 1.644 5.516 1 79.81 376 PRO A O 1
ATOM 2858 N N . THR A 1 377 ? 14.961 1.24 4.398 1 80.12 377 THR A N 1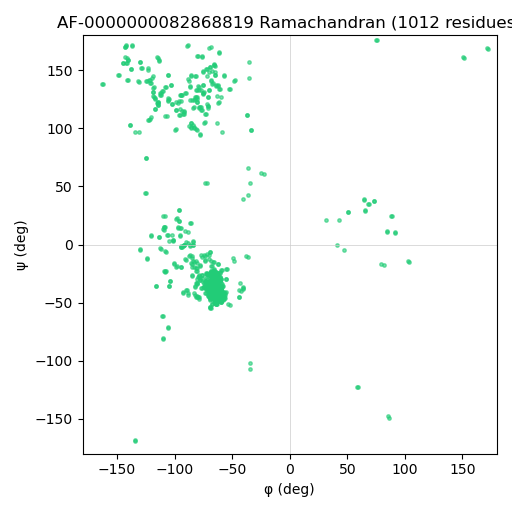
ATOM 2859 C CA . THR A 1 377 ? 15.031 2.547 3.756 1 80.12 377 THR A CA 1
ATOM 2860 C C . THR A 1 377 ? 14.711 3.658 4.754 1 80.12 377 THR A C 1
ATOM 2862 O O . THR A 1 377 ? 15.289 4.746 4.684 1 80.12 377 THR A O 1
ATOM 2865 N N . ALA A 1 378 ? 13.844 3.355 5.602 1 84.69 378 ALA A N 1
ATOM 2866 C CA . ALA A 1 378 ? 13.422 4.34 6.594 1 84.69 378 ALA A CA 1
ATOM 2867 C C . ALA A 1 378 ? 14.414 4.406 7.754 1 84.69 378 ALA A C 1
ATOM 2869 O O . ALA A 1 378 ? 14.453 5.398 8.484 1 84.69 378 ALA A O 1
ATOM 2870 N N . ARG A 1 379 ? 15.195 3.367 7.914 1 85.19 379 ARG A N 1
ATOM 2871 C CA . ARG A 1 379 ? 16.156 3.293 9.016 1 85.19 379 ARG A CA 1
ATOM 2872 C C . ARG A 1 379 ? 17.562 3.047 8.5 1 85.19 379 ARG A C 1
ATOM 2874 O O . ARG A 1 379 ? 18.141 1.985 8.742 1 85.19 379 ARG A O 1
ATOM 2881 N N . PRO A 1 380 ? 18.078 4.09 7.957 1 81 380 PRO A N 1
ATOM 2882 C CA . PRO A 1 380 ? 19.453 3.924 7.465 1 81 380 PRO A CA 1
ATOM 2883 C C . PRO A 1 380 ? 20.469 3.76 8.586 1 81 380 PRO A C 1
ATOM 2885 O O . PRO A 1 380 ? 20.219 4.195 9.719 1 81 380 PRO A O 1
ATOM 2888 N N . LYS A 1 381 ? 21.5 3.102 8.234 1 82.62 381 LYS A N 1
ATOM 2889 C CA . LYS A 1 381 ? 22.609 3.004 9.188 1 82.62 381 LYS A CA 1
ATOM 2890 C C . LYS A 1 381 ? 23.391 4.316 9.266 1 82.62 381 LYS A C 1
ATOM 2892 O O . LYS A 1 381 ? 23.641 4.949 8.234 1 82.62 381 LYS A O 1
ATOM 2897 N N . LEU A 1 382 ? 23.594 4.754 10.516 1 87.62 382 LEU A N 1
ATOM 2898 C CA . LEU A 1 382 ? 24.344 5.984 10.758 1 87.62 382 LEU A CA 1
ATOM 2899 C C . LEU A 1 382 ? 25.625 5.695 11.539 1 87.62 382 LEU A C 1
ATOM 2901 O O . LEU A 1 382 ? 25.609 4.957 12.523 1 87.62 382 LEU A O 1
ATOM 2905 N N . ILE A 1 383 ? 26.703 6.168 10.953 1 87.31 383 ILE A N 1
ATOM 2906 C CA . ILE A 1 383 ? 27.969 6.145 11.68 1 87.31 383 ILE A CA 1
ATOM 2907 C C . ILE A 1 383 ? 28.156 7.457 12.438 1 87.31 383 ILE A C 1
ATOM 2909 O O . ILE A 1 383 ? 28.188 8.531 11.828 1 87.31 383 ILE A O 1
ATOM 2913 N N . ILE A 1 384 ? 28.156 7.371 13.672 1 91 384 ILE A N 1
ATOM 2914 C CA . ILE A 1 384 ? 28.328 8.547 14.516 1 91 384 ILE A CA 1
ATOM 2915 C C . ILE A 1 384 ? 29.609 8.422 15.344 1 91 384 ILE A C 1
ATOM 2917 O O . ILE A 1 384 ? 29.75 7.492 16.141 1 91 384 ILE A O 1
ATOM 2921 N N . LYS A 1 385 ? 30.484 9.375 15.031 1 91.12 385 LYS A N 1
ATOM 2922 C CA . LYS A 1 385 ? 31.781 9.359 15.703 1 91.12 385 LYS A CA 1
ATOM 2923 C C . LYS A 1 385 ? 32.219 10.766 16.109 1 91.12 385 LYS A C 1
ATOM 2925 O O . LYS A 1 385 ? 31.75 11.75 15.523 1 91.12 385 LYS A O 1
ATOM 2930 N N . SER A 1 386 ? 32.969 10.789 17.156 1 91.69 386 SER A N 1
ATOM 2931 C CA . SER A 1 386 ? 33.688 12.023 17.5 1 91.69 386 SER A CA 1
ATOM 2932 C C . SER A 1 386 ? 35 12.141 16.766 1 91.69 386 SER A C 1
ATOM 2934 O O . SER A 1 386 ? 35.844 11.227 16.812 1 91.69 386 SER A O 1
ATOM 2936 N N . CYS A 1 387 ? 35.094 13.227 16.094 1 91.69 387 CYS A N 1
ATOM 2937 C CA . CYS A 1 387 ? 36.281 13.422 15.281 1 91.69 387 CYS A CA 1
ATOM 2938 C C . CYS A 1 387 ? 36.906 14.797 15.547 1 91.69 387 CYS A C 1
ATOM 2940 O O . CYS A 1 387 ? 36.219 15.695 16.062 1 91.69 387 CYS A O 1
ATOM 2942 N N . LYS A 1 388 ? 38.188 14.914 15.258 1 92.69 388 LYS A N 1
ATOM 2943 C CA . LYS A 1 388 ? 38.906 16.188 15.344 1 92.69 388 LYS A CA 1
ATOM 2944 C C . LYS A 1 388 ? 39.188 16.75 13.961 1 92.69 388 LYS A C 1
ATOM 2946 O O . LYS A 1 388 ? 39.812 16.062 13.133 1 92.69 388 LYS A O 1
ATOM 2951 N N . PHE A 1 389 ? 38.719 17.922 13.828 1 92 389 PHE A N 1
ATOM 2952 C CA . PHE A 1 389 ? 38.938 18.625 12.57 1 92 389 PHE A CA 1
ATOM 2953 C C . PHE A 1 389 ? 40 19.719 12.734 1 92 389 PHE A C 1
ATOM 2955 O O . PHE A 1 389 ? 40.094 20.344 13.797 1 92 389 PHE A O 1
ATOM 2962 N N . PRO A 1 390 ? 40.781 19.969 11.766 1 87.94 390 PRO A N 1
ATOM 2963 C CA . PRO A 1 390 ? 41.844 20.984 11.859 1 87.94 390 PRO A CA 1
ATOM 2964 C C . PRO A 1 390 ? 41.281 22.391 12.125 1 87.94 390 PRO A C 1
ATOM 2966 O O . PRO A 1 390 ? 41.781 23.094 13.008 1 87.94 390 PRO A O 1
ATOM 2969 N N . ASP A 1 391 ? 40.312 22.812 11.492 1 85.38 391 ASP A N 1
ATOM 2970 C CA . ASP A 1 391 ? 39.812 24.188 11.578 1 85.38 391 ASP A CA 1
ATOM 2971 C C . ASP A 1 391 ? 38.625 24.297 12.539 1 85.38 391 ASP A C 1
ATOM 2973 O O . ASP A 1 391 ? 38.281 25.391 12.992 1 85.38 391 ASP A O 1
ATOM 2977 N N . ILE A 1 392 ? 37.969 23.188 12.859 1 87 392 ILE A N 1
ATOM 2978 C CA . ILE A 1 392 ? 36.719 23.219 13.594 1 87 392 ILE A CA 1
ATOM 2979 C C . ILE A 1 392 ? 36.938 22.703 15.008 1 87 392 ILE A C 1
ATOM 2981 O O . ILE A 1 392 ? 36.25 23.094 15.945 1 87 392 ILE A O 1
ATOM 2985 N N . GLY A 1 393 ? 38.031 21.875 15.188 1 89.5 393 GLY A N 1
ATOM 2986 C CA . GLY A 1 393 ? 38.219 21.219 16.469 1 89.5 393 GLY A CA 1
ATOM 2987 C C . GLY A 1 393 ? 37.469 19.906 16.594 1 89.5 393 GLY A C 1
ATOM 2988 O O . GLY A 1 393 ? 37.344 19.172 15.609 1 89.5 393 GLY A O 1
ATOM 2989 N N . GLU A 1 394 ? 37.094 19.625 17.812 1 91.81 394 GLU A N 1
ATOM 2990 C CA . GLU A 1 394 ? 36.375 18.375 18.047 1 91.81 394 GLU A CA 1
ATOM 2991 C C . GLU A 1 394 ? 34.906 18.516 17.688 1 91.81 394 GLU A C 1
ATOM 2993 O O . GLU A 1 394 ? 34.25 19.5 18.062 1 91.81 394 GLU A O 1
ATOM 2998 N N . ALA A 1 395 ? 34.5 17.625 16.875 1 94.06 395 ALA A N 1
ATOM 2999 C CA . ALA A 1 395 ? 33.125 17.688 16.422 1 94.06 395 ALA A CA 1
ATOM 3000 C C . ALA A 1 395 ? 32.531 16.297 16.297 1 94.06 395 ALA A C 1
ATOM 3002 O O . ALA A 1 395 ? 33.25 15.297 16.25 1 94.06 395 ALA A O 1
ATOM 3003 N N . LEU A 1 396 ? 31.219 16.25 16.375 1 93.94 396 LEU A N 1
ATOM 3004 C CA . LEU A 1 396 ? 30.484 15.023 16.156 1 93.94 396 LEU A CA 1
ATOM 3005 C C . LEU A 1 396 ? 30.25 14.781 14.672 1 93.94 396 LEU A C 1
ATOM 3007 O O . LEU A 1 396 ? 29.609 15.602 14 1 93.94 396 LEU A O 1
ATOM 3011 N N . LEU A 1 397 ? 30.781 13.703 14.188 1 93.69 397 LEU A N 1
ATOM 3012 C CA . LEU A 1 397 ? 30.625 13.367 12.773 1 93.69 397 LEU A CA 1
ATOM 3013 C C . LEU A 1 397 ? 29.5 12.352 12.578 1 93.69 397 LEU A C 1
ATOM 3015 O O . LEU A 1 397 ? 29.484 11.305 13.227 1 93.69 397 LEU A O 1
ATOM 3019 N N . VAL A 1 398 ? 28.547 12.75 11.773 1 93.06 398 VAL A N 1
ATOM 3020 C CA . VAL A 1 398 ? 27.453 11.859 11.422 1 93.06 398 VAL A CA 1
ATOM 3021 C C . VAL A 1 398 ? 27.516 11.523 9.93 1 93.06 398 VAL A C 1
ATOM 3023 O O . VAL A 1 398 ? 27.453 12.414 9.086 1 93.06 398 VAL A O 1
ATOM 3026 N N . VAL A 1 399 ? 27.594 10.227 9.617 1 91.25 399 VAL A N 1
ATOM 3027 C CA . VAL A 1 399 ? 27.703 9.781 8.234 1 91.25 399 VAL A CA 1
ATOM 3028 C C . VAL A 1 399 ? 26.562 8.828 7.895 1 91.25 399 VAL A C 1
ATOM 3030 O O . VAL A 1 399 ? 26.578 7.66 8.281 1 91.25 399 VAL A O 1
ATOM 3033 N N . PRO A 1 400 ? 25.609 9.336 7.09 1 88.75 400 PRO A N 1
ATOM 3034 C CA . PRO A 1 400 ? 24.578 8.414 6.605 1 88.75 400 PRO A CA 1
ATOM 3035 C C . PRO A 1 400 ? 25.094 7.496 5.496 1 88.75 400 PRO A C 1
ATOM 3037 O O . PRO A 1 400 ? 25.906 7.914 4.664 1 88.75 400 PRO A O 1
ATOM 3040 N N . ASP A 1 401 ? 24.547 6.27 5.414 1 81.88 401 ASP A N 1
ATOM 3041 C CA . ASP A 1 401 ? 25.016 5.309 4.422 1 81.88 401 ASP A CA 1
ATOM 3042 C C . ASP A 1 401 ? 24.156 5.363 3.16 1 81.88 401 ASP A C 1
ATOM 3044 O O . ASP A 1 401 ? 24.375 4.602 2.217 1 81.88 401 ASP A O 1
ATOM 3048 N N . LYS A 1 402 ? 23.156 6.203 3.213 1 82.44 402 LYS A N 1
ATOM 3049 C CA . LYS A 1 402 ? 22.25 6.305 2.07 1 82.44 402 LYS A CA 1
ATOM 3050 C C . LYS A 1 402 ? 21.812 7.746 1.839 1 82.44 402 LYS A C 1
ATOM 3052 O O . LYS A 1 402 ? 22.156 8.633 2.625 1 82.44 402 LYS A O 1
ATOM 3057 N N . ASN A 1 403 ? 21.141 7.891 0.72 1 86.31 403 ASN A N 1
ATOM 3058 C CA . ASN A 1 403 ? 20.594 9.203 0.42 1 86.31 403 ASN A CA 1
ATOM 3059 C C . ASN A 1 403 ? 19.516 9.602 1.417 1 86.31 403 ASN A C 1
ATOM 3061 O O . ASN A 1 403 ? 18.891 8.734 2.033 1 86.31 403 ASN A O 1
ATOM 3065 N N . LEU A 1 404 ? 19.344 10.945 1.571 1 88.06 404 LEU A N 1
ATOM 3066 C CA . LEU A 1 404 ? 18.297 11.461 2.438 1 88.06 404 LEU A CA 1
ATOM 3067 C C . LEU A 1 404 ? 17.016 11.68 1.652 1 88.06 404 LEU A C 1
ATOM 3069 O O . LEU A 1 404 ? 17.047 12.188 0.527 1 88.06 404 LEU A O 1
ATOM 3073 N N . SER A 1 405 ? 15.984 11.148 2.221 1 88.56 405 SER A N 1
ATOM 3074 C CA . SER A 1 405 ? 14.664 11.297 1.613 1 88.56 405 SER A CA 1
ATOM 3075 C C . SER A 1 405 ? 13.586 11.461 2.676 1 88.56 405 SER A C 1
ATOM 3077 O O . SER A 1 405 ? 13.867 11.367 3.873 1 88.56 405 SER A O 1
ATOM 3079 N N . TYR A 1 406 ? 12.445 11.797 2.197 1 88.06 406 TYR A N 1
ATOM 3080 C CA . TYR A 1 406 ? 11.328 12 3.113 1 88.06 406 TYR A CA 1
ATOM 3081 C C . TYR A 1 406 ? 11.109 10.773 3.986 1 88.06 406 TYR A C 1
ATOM 3083 O O . TYR A 1 406 ? 10.57 10.875 5.09 1 88.06 406 TYR A O 1
ATOM 3091 N N . SER A 1 407 ? 11.586 9.68 3.547 1 85.88 407 SER A N 1
ATOM 3092 C CA . SER A 1 407 ? 11.32 8.422 4.242 1 85.88 407 SER A CA 1
ATOM 3093 C C . SER A 1 407 ? 12.25 8.242 5.438 1 85.88 407 SER A C 1
ATOM 3095 O O . SER A 1 407 ? 11.938 7.496 6.367 1 85.88 407 SER A O 1
ATOM 3097 N N . ASN A 1 408 ? 13.406 8.891 5.465 1 89.25 408 ASN A N 1
ATOM 3098 C CA . ASN A 1 408 ? 14.375 8.586 6.508 1 89.25 408 ASN A CA 1
ATOM 3099 C C . ASN A 1 408 ? 14.875 9.852 7.203 1 89.25 408 ASN A C 1
ATOM 3101 O O . ASN A 1 408 ? 15.602 9.773 8.195 1 89.25 408 ASN A O 1
ATOM 3105 N N . ILE A 1 409 ? 14.477 10.961 6.766 1 89.75 409 ILE A N 1
ATOM 3106 C CA . ILE A 1 409 ? 15.047 12.219 7.246 1 89.75 409 ILE A CA 1
ATOM 3107 C C . ILE A 1 409 ? 14.656 12.43 8.711 1 89.75 409 ILE A C 1
ATOM 3109 O O . ILE A 1 409 ? 15.445 12.953 9.5 1 89.75 409 ILE A O 1
ATOM 3113 N N . GLU A 1 410 ? 13.453 12.117 9.023 1 86.31 410 GLU A N 1
ATOM 3114 C CA . GLU A 1 410 ? 13.016 12.32 10.406 1 86.31 410 GLU A CA 1
ATOM 3115 C C . GLU A 1 410 ? 13.797 11.43 11.367 1 86.31 410 GLU A C 1
ATOM 3117 O O . GLU A 1 410 ? 14.117 11.844 12.484 1 86.31 410 GLU A O 1
ATOM 3122 N N . PHE A 1 411 ? 14.055 10.281 10.961 1 87.44 411 PHE A N 1
ATOM 3123 C CA . PHE A 1 411 ? 14.867 9.367 11.758 1 87.44 411 PHE A CA 1
ATOM 3124 C C . PHE A 1 411 ? 16.281 9.914 11.938 1 87.44 411 PHE A C 1
ATOM 3126 O O . PHE A 1 411 ? 16.812 9.891 13.047 1 87.44 411 PHE A O 1
ATOM 3133 N N . MET A 1 412 ? 16.828 10.398 10.898 1 88.56 412 MET A N 1
ATOM 3134 C CA . MET A 1 412 ? 18.172 10.977 10.953 1 88.56 412 MET A CA 1
ATOM 3135 C C . MET A 1 412 ? 18.203 12.188 11.883 1 88.56 412 MET A C 1
ATOM 3137 O O . MET A 1 412 ? 19.109 12.32 12.703 1 88.56 412 MET A O 1
ATOM 3141 N N . LYS A 1 413 ? 17.219 13.016 11.695 1 89.62 413 LYS A N 1
ATOM 3142 C CA . LYS A 1 413 ? 17.109 14.203 12.539 1 89.62 413 LYS A CA 1
ATOM 3143 C C . LYS A 1 413 ? 17.062 13.82 14.016 1 89.62 413 LYS A C 1
ATOM 3145 O O . LYS A 1 413 ? 17.781 14.383 14.836 1 89.62 413 LYS A O 1
ATOM 3150 N N . GLN A 1 414 ? 16.281 12.875 14.32 1 86.31 414 GLN A N 1
ATOM 3151 C CA . GLN A 1 414 ? 16.141 12.438 15.695 1 86.31 414 GLN A CA 1
ATOM 3152 C C . GLN A 1 414 ? 17.438 11.859 16.234 1 86.31 414 GLN A C 1
ATOM 3154 O O . GLN A 1 414 ? 17.797 12.094 17.391 1 86.31 414 GLN A O 1
ATOM 3159 N N . ARG A 1 415 ? 18.094 11.117 15.445 1 87.69 415 ARG A N 1
ATOM 3160 C CA . ARG A 1 415 ? 19.344 10.492 15.859 1 87.69 415 ARG A CA 1
ATOM 3161 C C . ARG A 1 415 ? 20.438 11.539 16.062 1 87.69 415 ARG A C 1
ATOM 3163 O O . ARG A 1 415 ? 21.25 11.414 16.984 1 87.69 415 ARG A O 1
ATOM 3170 N N . ILE A 1 416 ? 20.453 12.469 15.219 1 89.75 416 ILE A N 1
ATOM 3171 C CA . ILE A 1 416 ? 21.453 13.539 15.328 1 89.75 416 ILE A CA 1
ATOM 3172 C C . ILE A 1 416 ? 21.219 14.32 16.625 1 89.75 416 ILE A C 1
ATOM 3174 O O . ILE A 1 416 ? 22.172 14.57 17.375 1 89.75 416 ILE A O 1
ATOM 3178 N N . ILE A 1 417 ? 20.031 14.664 16.875 1 88.12 417 ILE A N 1
ATOM 3179 C CA . ILE A 1 417 ? 19.703 15.453 18.047 1 88.12 417 ILE A CA 1
ATOM 3180 C C . ILE A 1 417 ? 20 14.648 19.312 1 88.12 417 ILE A C 1
ATOM 3182 O O . ILE A 1 417 ? 20.578 15.172 20.266 1 88.12 417 ILE A O 1
ATOM 3186 N N . LYS A 1 418 ? 19.609 13.406 19.234 1 86.5 418 LYS A N 1
ATOM 3187 C CA . LYS A 1 418 ? 19.844 12.547 20.391 1 86.5 418 LYS A CA 1
ATOM 3188 C C . LYS A 1 418 ? 21.328 12.375 20.641 1 86.5 418 LYS A C 1
ATOM 3190 O O . LYS A 1 418 ? 21.781 12.414 21.797 1 86.5 418 LYS A O 1
ATOM 3195 N N . SER A 1 419 ? 22.078 12.148 19.609 1 88.38 419 SER A N 1
ATOM 3196 C CA . SER A 1 419 ? 23.516 11.953 19.719 1 88.38 419 SER A CA 1
ATOM 3197 C C . SER A 1 419 ? 24.219 13.234 20.188 1 88.38 419 SER A C 1
ATOM 3199 O O . SER A 1 419 ? 25.172 13.172 20.969 1 88.38 419 SER A O 1
ATOM 3201 N N . ALA A 1 420 ? 23.75 14.297 19.688 1 88.19 420 ALA A N 1
ATOM 3202 C CA . ALA A 1 420 ? 24.297 15.586 20.109 1 88.19 420 ALA A CA 1
ATOM 3203 C C . ALA A 1 420 ? 24.047 15.836 21.594 1 88.19 420 ALA A C 1
ATOM 3205 O O . ALA A 1 420 ? 24.844 16.469 22.266 1 88.19 420 ALA A O 1
ATOM 3206 N N . GLY A 1 421 ? 22.938 15.367 22.031 1 85.5 421 GLY A N 1
ATOM 3207 C CA . GLY A 1 421 ? 22.594 15.523 23.438 1 85.5 421 GLY A CA 1
ATOM 3208 C C . GLY A 1 421 ? 23.453 14.68 24.359 1 85.5 421 GLY A C 1
ATOM 3209 O O . GLY A 1 421 ? 23.641 15.016 25.531 1 85.5 421 GLY A O 1
ATOM 3210 N N . LEU A 1 422 ? 23.922 13.648 23.781 1 84.06 422 LEU A N 1
ATOM 3211 C CA . LEU A 1 422 ? 24.703 12.711 24.578 1 84.06 422 LEU A CA 1
ATOM 3212 C C . LEU A 1 422 ? 26.156 13.164 24.672 1 84.06 422 LEU A C 1
ATOM 3214 O O . LEU A 1 422 ? 26.922 12.656 25.5 1 84.06 422 LEU A O 1
ATOM 3218 N N . THR A 1 423 ? 26.5 14.078 23.828 1 82.94 423 THR A N 1
ATOM 3219 C CA . THR A 1 423 ? 27.891 14.531 23.812 1 82.94 423 THR A CA 1
ATOM 3220 C C . THR A 1 423 ? 27.984 15.992 24.234 1 82.94 423 THR A C 1
ATOM 3222 O O . THR A 1 423 ? 26.969 16.703 24.266 1 82.94 423 THR A O 1
ATOM 3225 N N . LYS A 1 424 ? 29.109 16.469 24.641 1 84.56 424 LYS A N 1
ATOM 3226 C CA . LYS A 1 424 ? 29.359 17.859 25.016 1 84.56 424 LYS A CA 1
ATOM 3227 C C . LYS A 1 424 ? 29.906 18.656 23.844 1 84.56 424 LYS A C 1
ATOM 3229 O O . LYS A 1 424 ? 30.344 19.797 24.016 1 84.56 424 LYS A O 1
ATOM 3234 N N . LEU A 1 425 ? 29.766 18.078 22.781 1 89.12 425 LEU A N 1
ATOM 3235 C CA . LEU A 1 425 ? 30.344 18.734 21.609 1 89.12 425 LEU A CA 1
ATOM 3236 C C . LEU A 1 425 ? 29.406 19.812 21.078 1 89.12 425 LEU A C 1
ATOM 3238 O O . LEU A 1 425 ? 28.188 19.625 21.062 1 89.12 425 LEU A O 1
ATOM 3242 N N . ASP A 1 426 ? 30 20.828 20.609 1 91.56 426 ASP A N 1
ATOM 3243 C CA . ASP A 1 426 ? 29.219 21.984 20.188 1 91.56 426 ASP A CA 1
ATOM 3244 C C . ASP A 1 426 ? 29.031 22.016 18.672 1 91.56 426 ASP A C 1
ATOM 3246 O O . ASP A 1 426 ? 28.188 22.734 18.156 1 91.56 426 ASP A O 1
ATOM 3250 N N . VAL A 1 427 ? 29.891 21.203 18.031 1 94.62 427 VAL A N 1
ATOM 3251 C CA . VAL A 1 427 ? 29.828 21.219 16.578 1 94.62 427 VAL A CA 1
ATOM 3252 C C . VAL A 1 427 ? 29.453 19.828 16.062 1 94.62 427 VAL A C 1
ATOM 3254 O O . VAL A 1 427 ? 30.016 18.828 16.5 1 94.62 427 VAL A O 1
ATOM 3257 N N . ILE A 1 428 ? 28.453 19.844 15.242 1 95.12 428 ILE A N 1
ATOM 3258 C CA . ILE A 1 428 ? 28.016 18.609 14.594 1 95.12 428 ILE A CA 1
ATOM 3259 C C . ILE A 1 428 ? 28.297 18.688 13.094 1 95.12 428 ILE A C 1
ATOM 3261 O O . ILE A 1 428 ? 27.969 19.703 12.453 1 95.12 428 ILE A O 1
ATOM 3265 N N . VAL A 1 429 ? 28.953 17.688 12.586 1 94.88 429 VAL A N 1
ATOM 3266 C CA . VAL A 1 429 ? 29.266 17.656 11.164 1 94.88 429 VAL A CA 1
ATOM 3267 C C . VAL A 1 429 ? 28.516 16.5 10.5 1 94.88 429 VAL A C 1
ATOM 3269 O O . VAL A 1 429 ? 28.688 15.336 10.891 1 94.88 429 VAL A O 1
ATOM 3272 N N . VAL A 1 430 ? 27.672 16.812 9.531 1 94.88 430 VAL A N 1
ATOM 3273 C CA . VAL A 1 430 ? 26.938 15.797 8.781 1 94.88 430 VAL A CA 1
ATOM 3274 C C . VAL A 1 430 ? 27.594 15.586 7.418 1 94.88 430 VAL A C 1
ATOM 3276 O O . VAL A 1 430 ? 27.656 16.516 6.605 1 94.88 430 VAL A O 1
ATOM 3279 N N . ASP A 1 431 ? 28 14.43 7.164 1 93.88 431 ASP A N 1
ATOM 3280 C CA . ASP A 1 431 ? 28.641 14.094 5.895 1 93.88 431 ASP A CA 1
ATOM 3281 C C . ASP A 1 431 ? 27.594 13.844 4.809 1 93.88 431 ASP A C 1
ATOM 3283 O O . ASP A 1 431 ? 26.719 12.992 4.969 1 93.88 431 ASP A O 1
ATOM 3287 N N . GLY A 1 432 ? 27.703 14.516 3.695 1 92.94 432 GLY A N 1
ATOM 3288 C CA . GLY A 1 432 ? 26.719 14.391 2.623 1 92.94 432 GLY A CA 1
ATOM 3289 C C . GLY A 1 432 ? 27.266 13.664 1.404 1 92.94 432 GLY A C 1
ATOM 3290 O O . GLY A 1 432 ? 26.781 13.867 0.29 1 92.94 432 GLY A O 1
ATOM 3291 N N . SER A 1 433 ? 28.25 12.852 1.572 1 88.5 433 SER A N 1
ATOM 3292 C CA . SER A 1 433 ? 28.891 12.172 0.456 1 88.5 433 SER A CA 1
ATOM 3293 C C . SER A 1 433 ? 27.922 11.258 -0.274 1 88.5 433 SER A C 1
ATOM 3295 O O . SER A 1 433 ? 28.031 11.055 -1.485 1 88.5 433 SER A O 1
ATOM 3297 N N . PHE A 1 434 ? 26.906 10.789 0.439 1 85.94 434 PHE A N 1
ATOM 3298 C CA . PHE A 1 434 ? 25.984 9.844 -0.161 1 85.94 434 PHE A CA 1
ATOM 3299 C C . PHE A 1 434 ? 24.641 10.516 -0.471 1 85.94 434 PHE A C 1
ATOM 3301 O O . PHE A 1 434 ? 23.703 9.859 -0.906 1 85.94 434 PHE A O 1
ATOM 3308 N N . VAL A 1 435 ? 24.641 11.812 -0.309 1 88.19 435 VAL A N 1
ATOM 3309 C CA . VAL A 1 435 ? 23.406 12.547 -0.569 1 88.19 435 VAL A CA 1
ATOM 3310 C C . VAL A 1 435 ? 23.422 13.086 -1.997 1 88.19 435 VAL A C 1
ATOM 3312 O O . VAL A 1 435 ? 24.172 14.008 -2.311 1 88.19 435 VAL A O 1
ATOM 3315 N N . HIS A 1 436 ? 22.547 12.523 -2.82 1 84.88 436 HIS A N 1
ATOM 3316 C CA . HIS A 1 436 ? 22.562 12.875 -4.238 1 84.88 436 HIS A CA 1
ATOM 3317 C C . HIS A 1 436 ? 21.406 13.82 -4.586 1 84.88 436 HIS A C 1
ATOM 3319 O O . HIS A 1 436 ? 21.516 14.609 -5.523 1 84.88 436 HIS A O 1
ATOM 3325 N N . VAL A 1 437 ? 20.375 13.688 -3.922 1 84.44 437 VAL A N 1
ATOM 3326 C CA . VAL A 1 437 ? 19.203 14.516 -4.188 1 84.44 437 VAL A CA 1
ATOM 3327 C C . VAL A 1 437 ? 18.422 14.75 -2.889 1 84.44 437 VAL A C 1
ATOM 3329 O O . VAL A 1 437 ? 18.422 13.891 -2.002 1 84.44 437 VAL A O 1
ATOM 3332 N N . LEU A 1 438 ? 17.844 15.977 -2.836 1 88.94 438 LEU A N 1
ATOM 3333 C CA . LEU A 1 438 ? 17.016 16.281 -1.679 1 88.94 438 LEU A CA 1
ATOM 3334 C C . LEU A 1 438 ? 15.578 16.578 -2.105 1 88.94 438 LEU A C 1
ATOM 3336 O O . LEU A 1 438 ? 15.352 17.297 -3.086 1 88.94 438 LEU A O 1
ATOM 3340 N N . ASP A 1 439 ? 14.703 15.961 -1.441 1 90.38 439 ASP A N 1
ATOM 3341 C CA . ASP A 1 439 ? 13.305 16.359 -1.612 1 90.38 439 ASP A CA 1
ATOM 3342 C C . ASP A 1 439 ? 12.922 17.469 -0.644 1 90.38 439 ASP A C 1
ATOM 3344 O O . ASP A 1 439 ? 13.688 17.797 0.26 1 90.38 439 ASP A O 1
ATOM 3348 N N . THR A 1 440 ? 11.781 18 -0.83 1 91.62 440 THR A N 1
ATOM 3349 C CA . THR A 1 440 ? 11.336 19.141 -0.043 1 91.62 440 THR A CA 1
ATOM 3350 C C . THR A 1 440 ? 11.219 18.781 1.433 1 91.62 440 THR A C 1
ATOM 3352 O O . THR A 1 440 ? 11.508 19.594 2.309 1 91.62 440 THR A O 1
ATOM 3355 N N . THR A 1 441 ? 10.773 17.625 1.709 1 90.69 441 THR A N 1
ATOM 3356 C CA . THR A 1 441 ? 10.641 17.156 3.088 1 90.69 441 THR A CA 1
ATOM 3357 C C . THR A 1 441 ? 12 17.125 3.779 1 90.69 441 THR A C 1
ATOM 3359 O O . THR A 1 441 ? 12.125 17.547 4.934 1 90.69 441 THR A O 1
ATOM 3362 N N . SER A 1 442 ? 12.945 16.609 3.078 1 92.44 442 SER A N 1
ATOM 3363 C CA . SER A 1 442 ? 14.297 16.531 3.621 1 92.44 442 SER A CA 1
ATOM 3364 C C . SER A 1 442 ? 14.875 17.922 3.861 1 92.44 442 SER A C 1
ATOM 3366 O O . SER A 1 442 ? 15.547 18.156 4.871 1 92.44 442 SER A O 1
ATOM 3368 N N . ILE A 1 443 ? 14.664 18.812 2.965 1 92.5 443 ILE A N 1
ATOM 3369 C CA . ILE A 1 443 ? 15.164 20.172 3.09 1 92.5 443 ILE A CA 1
ATOM 3370 C C . ILE A 1 443 ? 14.523 20.844 4.301 1 92.5 443 ILE A C 1
ATOM 3372 O O . ILE A 1 443 ? 15.211 21.5 5.086 1 92.5 443 ILE A O 1
ATOM 3376 N N . LYS A 1 444 ? 13.25 20.703 4.406 1 90.5 444 LYS A N 1
ATOM 3377 C CA . LYS A 1 444 ? 12.539 21.281 5.543 1 90.5 444 LYS A CA 1
ATOM 3378 C C . LYS A 1 444 ? 13.055 20.703 6.859 1 90.5 444 LYS A C 1
ATOM 3380 O O . LYS A 1 444 ? 13.273 21.453 7.816 1 90.5 444 LYS A O 1
ATOM 3385 N N . ALA A 1 445 ? 13.219 19.469 6.906 1 89.62 445 ALA A N 1
ATOM 3386 C CA . ALA A 1 445 ? 13.703 18.812 8.117 1 89.62 445 ALA A CA 1
ATOM 3387 C C . ALA A 1 445 ? 15.109 19.281 8.469 1 89.62 445 ALA A C 1
ATOM 3389 O O . ALA A 1 445 ? 15.438 19.453 9.648 1 89.62 445 ALA A O 1
ATOM 3390 N N . LEU A 1 446 ? 15.945 19.438 7.457 1 91.19 446 LEU A N 1
ATOM 3391 C CA . LEU A 1 446 ? 17.297 19.953 7.672 1 91.19 446 LEU A CA 1
ATOM 3392 C C . LEU A 1 446 ? 17.266 21.375 8.203 1 91.19 446 LEU A C 1
ATOM 3394 O O . LEU A 1 446 ? 18.031 21.734 9.102 1 91.19 446 LEU A O 1
ATOM 3398 N N . LYS A 1 447 ? 16.422 22.156 7.664 1 90.25 447 LYS A N 1
ATOM 3399 C CA . LYS A 1 447 ? 16.266 23.531 8.141 1 90.25 447 LYS A CA 1
ATOM 3400 C C . LYS A 1 447 ? 15.828 23.562 9.602 1 90.25 447 LYS A C 1
ATOM 3402 O O . LYS A 1 447 ? 16.344 24.359 10.391 1 90.25 447 LYS A O 1
ATOM 3407 N N . GLU A 1 448 ? 14.914 22.734 9.891 1 88.5 448 GLU A N 1
ATOM 3408 C CA . GLU A 1 448 ? 14.445 22.641 11.273 1 88.5 448 GLU A CA 1
ATOM 3409 C C . GLU A 1 448 ? 15.57 22.188 12.203 1 88.5 448 GLU A C 1
ATOM 3411 O O . GLU A 1 448 ? 15.648 22.625 13.352 1 88.5 448 GLU A O 1
ATOM 3416 N N . THR A 1 449 ? 16.328 21.281 11.711 1 90 449 THR A N 1
ATOM 3417 C CA . THR A 1 449 ? 17.469 20.797 12.492 1 90 449 THR A CA 1
ATOM 3418 C C . THR A 1 449 ? 18.453 21.922 12.75 1 90 449 THR A C 1
ATOM 3420 O O . THR A 1 449 ? 18.984 22.047 13.859 1 90 449 THR A O 1
ATOM 3423 N N . VAL A 1 450 ? 18.75 22.703 11.742 1 91.12 450 VAL A N 1
ATOM 3424 C CA . VAL A 1 450 ? 19.625 23.859 11.883 1 91.12 450 VAL A CA 1
ATOM 3425 C C . VAL A 1 450 ? 19.062 24.828 12.93 1 91.12 450 VAL A C 1
ATOM 3427 O O . VAL A 1 450 ? 19.797 25.312 13.797 1 91.12 450 VAL A O 1
ATOM 3430 N N . GLY A 1 451 ? 17.812 25.078 12.797 1 88.12 451 GLY A N 1
ATOM 3431 C CA . GLY A 1 451 ? 17.156 25.953 13.758 1 88.12 451 GLY A CA 1
ATOM 3432 C C . GLY A 1 451 ? 17.234 25.422 15.18 1 88.12 451 GLY A C 1
ATOM 3433 O O . GLY A 1 451 ? 17.438 26.203 16.109 1 88.12 451 GLY A O 1
ATOM 3434 N N . PHE A 1 452 ? 17.047 24.188 15.32 1 86.75 452 PHE A N 1
ATOM 3435 C CA . PHE A 1 452 ? 17.109 23.562 16.641 1 86.75 452 PHE A CA 1
ATOM 3436 C C . PHE A 1 452 ? 18.484 23.75 17.266 1 86.75 452 PHE A C 1
ATOM 3438 O O . PHE A 1 452 ? 18.594 24.141 18.438 1 86.75 452 PHE A O 1
ATOM 3445 N N . PHE A 1 453 ? 19.5 23.516 16.547 1 90.06 453 PHE A N 1
ATOM 3446 C CA . PHE A 1 453 ? 20.859 23.609 17.094 1 90.06 453 PHE A CA 1
ATOM 3447 C C . PHE A 1 453 ? 21.266 25.062 17.297 1 90.06 453 PHE A C 1
ATOM 3449 O O . PHE A 1 453 ? 22 25.375 18.234 1 90.06 453 PHE A O 1
ATOM 3456 N N . GLN A 1 454 ? 20.766 25.891 16.469 1 88.06 454 GLN A N 1
ATOM 3457 C CA . GLN A 1 454 ? 21.016 27.312 16.688 1 88.06 454 GLN A CA 1
ATOM 3458 C C . GLN A 1 454 ? 20.406 27.781 18.016 1 88.06 454 GLN A C 1
ATOM 3460 O O . GLN A 1 454 ? 21.016 28.547 18.75 1 88.06 454 GLN A O 1
ATOM 3465 N N . SER A 1 455 ? 19.312 27.281 18.266 1 87 455 SER A N 1
ATOM 3466 C CA . SER A 1 455 ? 18.625 27.641 19.516 1 87 455 SER A CA 1
ATOM 3467 C C . SER A 1 455 ? 19.312 27.031 20.719 1 87 455 SER A C 1
ATOM 3469 O O . SER A 1 455 ? 19.25 27.594 21.828 1 87 455 SER A O 1
ATOM 3471 N N . SER A 1 456 ? 20.016 25.953 20.531 1 88.19 456 SER A N 1
ATOM 3472 C CA . SER A 1 456 ? 20.719 25.281 21.609 1 88.19 456 SER A CA 1
ATOM 3473 C C . SER A 1 456 ? 22.172 25.719 21.672 1 88.19 456 SER A C 1
ATOM 3475 O O . SER A 1 456 ? 23 25.078 22.328 1 88.19 456 SER A O 1
ATOM 3477 N N . GLN A 1 457 ? 22.547 26.703 20.906 1 89 457 GLN A N 1
ATOM 3478 C CA . GLN A 1 457 ? 23.891 27.266 20.875 1 89 457 GLN A CA 1
ATOM 3479 C C . GLN A 1 457 ? 24.906 26.25 20.359 1 89 457 GLN A C 1
ATOM 3481 O O . GLN A 1 457 ? 26.016 26.172 20.875 1 89 457 GLN A O 1
ATOM 3486 N N . LYS A 1 458 ? 24.484 25.391 19.562 1 92.88 458 LYS A N 1
ATOM 3487 C CA . LYS A 1 458 ? 25.344 24.453 18.844 1 92.88 458 LYS A CA 1
ATOM 3488 C C . LYS A 1 458 ? 25.328 24.734 17.344 1 92.88 458 LYS A C 1
ATOM 3490 O O . LYS A 1 458 ? 24.484 25.484 16.859 1 92.88 458 LYS A O 1
ATOM 3495 N N . LYS A 1 459 ? 26.375 24.266 16.703 1 93.12 459 LYS A N 1
ATOM 3496 C CA . LYS A 1 459 ? 26.484 24.516 15.273 1 93.12 459 LYS A CA 1
ATOM 3497 C C . LYS A 1 459 ? 26.484 23.219 14.484 1 93.12 459 LYS A C 1
ATOM 3499 O O . LYS A 1 459 ? 27.125 22.234 14.883 1 93.12 459 LYS A O 1
ATOM 3504 N N . ILE A 1 460 ? 25.719 23.234 13.422 1 94.62 460 ILE A N 1
ATOM 3505 C CA . ILE A 1 460 ? 25.688 22.078 12.523 1 94.62 460 ILE A CA 1
ATOM 3506 C C . ILE A 1 460 ? 26.312 22.469 11.18 1 94.62 460 ILE A C 1
ATOM 3508 O O . ILE A 1 460 ? 26.062 23.562 10.672 1 94.62 460 ILE A O 1
ATOM 3512 N N . LEU A 1 461 ? 27.234 21.656 10.695 1 95.06 461 LEU A N 1
ATOM 3513 C CA . LEU A 1 461 ? 27.906 21.875 9.414 1 95.06 461 LEU A CA 1
ATOM 3514 C C . LEU A 1 461 ? 27.656 20.703 8.469 1 95.06 461 LEU A C 1
ATOM 3516 O O . LEU A 1 461 ? 27.562 19.562 8.906 1 95.06 461 LEU A O 1
ATOM 3520 N N . PHE A 1 462 ? 27.516 21.047 7.203 1 95.31 462 PHE A N 1
ATOM 3521 C CA . PHE A 1 462 ? 27.312 20.047 6.16 1 95.31 462 PHE A CA 1
ATOM 3522 C C . PHE A 1 462 ? 28.578 19.875 5.316 1 95.31 462 PHE A C 1
ATOM 3524 O O . PHE A 1 462 ? 28.906 20.734 4.504 1 95.31 462 PHE A O 1
ATOM 3531 N N . MET A 1 463 ? 29.172 18.75 5.484 1 94.25 463 MET A N 1
ATOM 3532 C CA . MET A 1 463 ? 30.453 18.516 4.832 1 94.25 463 MET A CA 1
ATOM 3533 C C . MET A 1 463 ? 30.281 17.625 3.613 1 94.25 463 MET A C 1
ATOM 3535 O O . MET A 1 463 ? 29.562 16.625 3.664 1 94.25 463 MET A O 1
ATOM 3539 N N . SER A 1 464 ? 30.906 17.875 2.479 1 93.81 464 SER A N 1
ATOM 3540 C CA . SER A 1 464 ? 31.031 17.047 1.287 1 93.81 464 SER A CA 1
ATOM 3541 C C . SER A 1 464 ? 29.688 16.875 0.58 1 93.81 464 SER A C 1
ATOM 3543 O O . SER A 1 464 ? 29.359 15.781 0.134 1 93.81 464 SER A O 1
ATOM 3545 N N . TRP A 1 465 ? 28.953 17.938 0.664 1 93 465 TRP A N 1
ATOM 3546 C CA . TRP A 1 465 ? 27.688 17.906 -0.082 1 93 465 TRP A CA 1
ATOM 3547 C C . TRP A 1 465 ? 27.906 18.406 -1.51 1 93 465 TRP A C 1
ATOM 3549 O O . TRP A 1 465 ? 28.672 19.344 -1.745 1 93 465 TRP A O 1
ATOM 3559 N N . ARG A 1 466 ? 27.234 17.797 -2.422 1 91.31 466 ARG A N 1
ATOM 3560 C CA . ARG A 1 466 ? 27.328 18.203 -3.822 1 91.31 466 ARG A CA 1
ATOM 3561 C C . ARG A 1 466 ? 26.75 19.594 -4.035 1 91.31 466 ARG A C 1
ATOM 3563 O O . ARG A 1 466 ? 25.828 20 -3.32 1 91.31 466 ARG A O 1
ATOM 3570 N N . ASN A 1 467 ? 27.188 20.281 -5.055 1 90.06 467 ASN A N 1
ATOM 3571 C CA . ASN A 1 467 ? 26.797 21.656 -5.301 1 90.06 467 ASN A CA 1
ATOM 3572 C C . ASN A 1 467 ? 25.312 21.781 -5.621 1 90.06 467 ASN A C 1
ATOM 3574 O O . ASN A 1 467 ? 24.641 22.703 -5.152 1 90.06 467 ASN A O 1
ATOM 3578 N N . HIS A 1 468 ? 24.875 20.828 -6.359 1 88.44 468 HIS A N 1
ATOM 3579 C CA . HIS A 1 468 ? 23.469 20.906 -6.742 1 88.44 468 HIS A CA 1
ATOM 3580 C C . HIS A 1 468 ? 22.562 20.688 -5.539 1 88.44 468 HIS A C 1
ATOM 3582 O O . HIS A 1 468 ? 21.484 21.281 -5.453 1 88.44 468 HIS A O 1
ATOM 3588 N N . VAL A 1 469 ? 23.031 19.922 -4.633 1 90.19 469 VAL A N 1
ATOM 3589 C CA . VAL A 1 469 ? 22.25 19.656 -3.424 1 90.19 469 VAL A CA 1
ATOM 3590 C C . VAL A 1 469 ? 22.266 20.891 -2.525 1 90.19 469 VAL A C 1
ATOM 3592 O O . VAL A 1 469 ? 21.234 21.25 -1.955 1 90.19 469 VAL A O 1
ATOM 3595 N N . ARG A 1 470 ? 23.438 21.5 -2.434 1 90.19 470 ARG A N 1
ATOM 3596 C CA . ARG A 1 470 ? 23.562 22.75 -1.697 1 90.19 470 ARG A CA 1
ATOM 3597 C C . ARG A 1 470 ? 22.641 23.828 -2.273 1 90.19 470 ARG A C 1
ATOM 3599 O O . ARG A 1 470 ? 21.953 24.531 -1.527 1 90.19 470 ARG A O 1
ATOM 3606 N N . ASP A 1 471 ? 22.578 23.859 -3.539 1 89.81 471 ASP A N 1
ATOM 3607 C CA . ASP A 1 471 ? 21.75 24.875 -4.211 1 89.81 471 ASP A CA 1
ATOM 3608 C C . ASP A 1 471 ? 20.281 24.641 -3.93 1 89.81 471 ASP A C 1
ATOM 3610 O O . ASP A 1 471 ? 19.516 25.594 -3.787 1 89.81 471 ASP A O 1
ATOM 3614 N N . GLN A 1 472 ? 19.875 23.391 -3.896 1 89.25 472 GLN A N 1
ATOM 3615 C CA . GLN A 1 472 ? 18.484 23.078 -3.572 1 89.25 472 GLN A CA 1
ATOM 3616 C C . GLN A 1 472 ? 18.109 23.609 -2.193 1 89.25 472 GLN A C 1
ATOM 3618 O O . GLN A 1 472 ? 17.031 24.172 -2.016 1 89.25 472 GLN A O 1
ATOM 3623 N N . PHE A 1 473 ? 19 23.438 -1.298 1 90.06 473 PHE A N 1
ATOM 3624 C CA . PHE A 1 473 ? 18.766 23.859 0.075 1 90.06 473 PHE A CA 1
ATOM 3625 C C . PHE A 1 473 ? 18.703 25.391 0.158 1 90.06 473 PHE A C 1
ATOM 3627 O O . PHE A 1 473 ? 17.812 25.938 0.801 1 90.06 473 PHE A O 1
ATOM 3634 N N . VAL A 1 474 ? 19.594 26.062 -0.495 1 88.56 474 VAL A N 1
ATOM 3635 C CA . VAL A 1 474 ? 19.703 27.516 -0.441 1 88.56 474 VAL A CA 1
ATOM 3636 C C . VAL A 1 474 ? 18.5 28.156 -1.146 1 88.56 474 VAL A C 1
ATOM 3638 O O . VAL A 1 474 ? 17.984 29.172 -0.703 1 88.56 474 VAL A O 1
ATOM 3641 N N . LYS A 1 475 ? 18.078 27.547 -2.182 1 86.56 475 LYS A N 1
ATOM 3642 C CA . LYS A 1 475 ? 16.922 28.062 -2.93 1 86.56 475 LYS A CA 1
ATOM 3643 C C . LYS A 1 475 ? 15.641 27.938 -2.117 1 86.56 475 LYS A C 1
ATOM 3645 O O . LYS A 1 475 ? 14.727 28.75 -2.27 1 86.56 475 LYS A O 1
ATOM 3650 N N . PHE A 1 476 ? 15.609 26.906 -1.362 1 84.62 476 PHE A N 1
ATOM 3651 C CA . PHE A 1 476 ? 14.438 26.688 -0.519 1 84.62 476 PHE A CA 1
ATOM 3652 C C . PHE A 1 476 ? 14.367 27.734 0.586 1 84.62 476 PHE A C 1
ATOM 3654 O O . PHE A 1 476 ? 13.297 28.266 0.877 1 84.62 476 PHE A O 1
ATOM 3661 N N . ASP A 1 477 ? 15.328 27.938 1.395 1 72.69 477 ASP A N 1
ATOM 3662 C CA . ASP A 1 477 ? 15.297 28.797 2.582 1 72.69 477 ASP A CA 1
ATOM 3663 C C . ASP A 1 477 ? 16.047 30.094 2.34 1 72.69 477 ASP A C 1
ATOM 3665 O O . ASP A 1 477 ? 15.898 31.047 3.109 1 72.69 477 ASP A O 1
ATOM 3669 N N . ASN A 1 478 ? 16.531 30.328 1.221 1 66.19 478 ASN A N 1
ATOM 3670 C CA . ASN A 1 478 ? 17.312 31.5 0.843 1 66.19 478 ASN A CA 1
ATOM 3671 C C . ASN A 1 478 ? 18.328 31.859 1.919 1 66.19 478 ASN A C 1
ATOM 3673 O O . ASN A 1 478 ? 18.625 33.031 2.131 1 66.19 478 ASN A O 1
ATOM 3677 N N . ASN A 1 479 ? 18.703 30.953 2.785 1 73.62 479 ASN A N 1
ATOM 3678 C CA . ASN A 1 479 ? 19.656 31.234 3.848 1 73.62 479 ASN A CA 1
ATOM 3679 C C . ASN A 1 479 ? 20.578 30.047 4.105 1 73.62 479 ASN A C 1
ATOM 3681 O O . ASN A 1 479 ? 20.453 29.016 3.445 1 73.62 479 ASN A O 1
ATOM 3685 N N . HIS A 1 480 ? 21.703 30.188 4.734 1 75.88 480 HIS A N 1
ATOM 3686 C CA . HIS A 1 480 ? 22.531 29.188 5.402 1 75.88 480 HIS A CA 1
ATOM 3687 C C . HIS A 1 480 ? 23.516 28.547 4.426 1 75.88 480 HIS A C 1
ATOM 3689 O O . HIS A 1 480 ? 23.875 27.375 4.574 1 75.88 480 HIS A O 1
ATOM 3695 N N . SER A 1 481 ? 23.844 29.234 3.371 1 82.75 481 SER A N 1
ATOM 3696 C CA . SER A 1 481 ? 24.875 28.719 2.463 1 82.75 481 SER A CA 1
ATOM 3697 C C . SER A 1 481 ? 26.203 28.516 3.178 1 82.75 481 SER A C 1
ATOM 3699 O O . SER A 1 481 ? 27.016 27.703 2.76 1 82.75 481 SER A O 1
ATOM 3701 N N . ASP A 1 482 ? 26.359 29.172 4.234 1 86.5 482 ASP A N 1
ATOM 3702 C CA . ASP A 1 482 ? 27.609 29.172 4.973 1 86.5 482 ASP A CA 1
ATOM 3703 C C . ASP A 1 482 ? 27.781 27.875 5.77 1 86.5 482 ASP A C 1
ATOM 3705 O O . ASP A 1 482 ? 28.875 27.562 6.23 1 86.5 482 ASP A O 1
ATOM 3709 N N . LEU A 1 483 ? 26.812 27.172 5.836 1 91.88 483 LEU A N 1
ATOM 3710 C CA . LEU A 1 483 ? 26.859 25.953 6.645 1 91.88 483 LEU A CA 1
ATOM 3711 C C . LEU A 1 483 ? 27.453 24.797 5.852 1 91.88 483 LEU A C 1
ATOM 3713 O O . LEU A 1 483 ? 27.844 23.781 6.43 1 91.88 483 LEU A O 1
ATOM 3717 N N . PHE A 1 484 ? 27.656 24.953 4.543 1 93.12 484 PHE A N 1
ATOM 3718 C CA . PHE A 1 484 ? 28.203 23.906 3.693 1 93.12 484 PHE A CA 1
ATOM 3719 C C . PHE A 1 484 ? 29.719 24.094 3.527 1 93.12 484 PHE A C 1
ATOM 3721 O O . PHE A 1 484 ? 30.172 25.141 3.094 1 93.12 484 PHE A O 1
ATOM 3728 N N . ILE A 1 485 ? 30.438 23.109 3.863 1 90.88 485 ILE A N 1
ATOM 3729 C CA . ILE A 1 485 ? 31.891 23.172 3.801 1 90.88 485 ILE A CA 1
ATOM 3730 C C . ILE A 1 485 ? 32.438 22.047 2.918 1 90.88 485 ILE A C 1
ATOM 3732 O O . ILE A 1 485 ? 31.781 21.016 2.771 1 90.88 485 ILE A O 1
ATOM 3736 N N . PRO A 1 486 ? 33.5 22.219 2.301 1 89.31 486 PRO A N 1
ATOM 3737 C CA . PRO A 1 486 ? 34.125 21.156 1.496 1 89.31 486 PRO A CA 1
ATOM 3738 C C . PRO A 1 486 ? 34.656 20.016 2.346 1 89.31 486 PRO A C 1
ATOM 3740 O O . PRO A 1 486 ? 34.688 20.109 3.576 1 89.31 486 PRO A O 1
ATOM 3743 N N . SER A 1 487 ? 35 19.016 1.616 1 89 487 SER A N 1
ATOM 3744 C CA . SER A 1 487 ? 35.531 17.859 2.316 1 89 487 SER A CA 1
ATOM 3745 C C . SER A 1 487 ? 36.812 18.203 3.041 1 89 487 SER A C 1
ATOM 3747 O O . SER A 1 487 ? 37.719 18.844 2.469 1 89 487 SER A O 1
ATOM 3749 N N . VAL A 1 488 ? 36.906 17.906 4.332 1 85.19 488 VAL A N 1
ATOM 3750 C CA . VAL A 1 488 ? 38.094 18.156 5.145 1 85.19 488 VAL A CA 1
ATOM 3751 C C . VAL A 1 488 ? 38.562 16.859 5.797 1 85.19 488 VAL A C 1
ATOM 3753 O O . VAL A 1 488 ? 37.719 15.992 6.125 1 85.19 488 VAL A O 1
ATOM 3756 N N . SER A 1 489 ? 39.812 16.703 5.836 1 84.38 489 SER A N 1
ATOM 3757 C CA . SER A 1 489 ? 40.375 15.531 6.504 1 84.38 489 SER A CA 1
ATOM 3758 C C . SER A 1 489 ? 40.156 15.602 8.016 1 84.38 489 SER A C 1
ATOM 3760 O O . SER A 1 489 ? 40.125 16.688 8.586 1 84.38 489 SER A O 1
ATOM 3762 N N . PHE A 1 490 ? 39.875 14.445 8.578 1 84.62 490 PHE A N 1
ATOM 3763 C CA . PHE A 1 490 ? 39.656 14.398 10.023 1 84.62 490 PHE A CA 1
ATOM 3764 C C . PHE A 1 490 ? 40.281 13.148 10.617 1 84.62 490 PHE A C 1
ATOM 3766 O O . PHE A 1 490 ? 40.688 12.234 9.891 1 84.62 490 PHE A O 1
ATOM 3773 N N . THR A 1 491 ? 40.531 13.227 11.945 1 83.81 491 THR A N 1
ATOM 3774 C CA . THR A 1 491 ? 41.062 12.086 12.695 1 83.81 491 THR A CA 1
ATOM 3775 C C . THR A 1 491 ? 40 11.539 13.656 1 83.81 491 THR A C 1
ATOM 3777 O O . THR A 1 491 ? 39.344 12.305 14.375 1 83.81 491 THR A O 1
ATOM 3780 N N . ASP A 1 492 ? 39.844 10.188 13.609 1 85.38 492 ASP A N 1
ATOM 3781 C CA . ASP A 1 492 ? 38.875 9.531 14.461 1 85.38 492 ASP A CA 1
ATOM 3782 C C . ASP A 1 492 ? 39.312 9.578 15.93 1 85.38 492 ASP A C 1
ATOM 3784 O O . ASP A 1 492 ? 40.469 9.359 16.25 1 85.38 492 ASP A O 1
ATOM 3788 N N . LYS A 1 493 ? 38.406 9.922 16.719 1 79.88 493 LYS A N 1
ATOM 3789 C CA . LYS A 1 493 ? 38.688 9.891 18.141 1 79.88 493 LYS A CA 1
ATOM 3790 C C . LYS A 1 493 ? 38 8.711 18.828 1 79.88 493 LYS A C 1
ATOM 3792 O O . LYS A 1 493 ? 38.656 7.809 19.328 1 79.88 493 LYS A O 1
ATOM 3797 N N . TYR A 1 494 ? 36.719 8.758 18.969 1 72.75 494 TYR A N 1
ATOM 3798 C CA . TYR A 1 494 ? 35.969 7.641 19.547 1 72.75 494 TYR A CA 1
ATOM 3799 C C . TYR A 1 494 ? 34.594 7.492 18.891 1 72.75 494 TYR A C 1
ATOM 3801 O O . TYR A 1 494 ? 34.094 8.445 18.312 1 72.75 494 TYR A O 1
ATOM 3809 N N . ASP A 1 495 ? 34.125 6.18 19.031 1 74.44 495 ASP A N 1
ATOM 3810 C CA . ASP A 1 495 ? 32.781 5.875 18.5 1 74.44 495 ASP A CA 1
ATOM 3811 C C . ASP A 1 495 ? 31.688 6.266 19.484 1 74.44 495 ASP A C 1
ATOM 3813 O O . ASP A 1 495 ? 31.828 6.051 20.688 1 74.44 495 ASP A O 1
ATOM 3817 N N . VAL A 1 496 ? 30.812 7.039 19 1 71.31 496 VAL A N 1
ATOM 3818 C CA . VAL A 1 496 ? 29.641 7.336 19.797 1 71.31 496 VAL A CA 1
ATOM 3819 C C . VAL A 1 496 ? 28.562 6.277 19.547 1 71.31 496 VAL A C 1
ATOM 3821 O O . VAL A 1 496 ? 28.109 6.102 18.422 1 71.31 496 VAL A O 1
ATOM 3824 N N . HIS A 1 497 ? 28.391 5.297 20.469 1 65.06 497 HIS A N 1
ATOM 3825 C CA . HIS A 1 497 ? 27.422 4.211 20.297 1 65.06 497 HIS A CA 1
ATOM 3826 C C . HIS A 1 497 ? 26.047 4.617 20.781 1 65.06 497 HIS A C 1
ATOM 3828 O O . HIS A 1 497 ? 25.891 5.117 21.906 1 65.06 497 HIS A O 1
ATOM 3834 N N . LEU A 1 498 ? 25.234 4.871 19.875 1 60.94 498 LEU A N 1
ATOM 3835 C CA . LEU A 1 498 ? 23.828 5.012 20.281 1 60.94 498 LEU A CA 1
ATOM 3836 C C . LEU A 1 498 ? 23.219 3.65 20.578 1 60.94 498 LEU A C 1
ATOM 3838 O O . LEU A 1 498 ? 23.531 2.662 19.906 1 60.94 498 LEU A O 1
ATOM 3842 N N . GLU A 1 499 ? 22.984 3.195 21.797 1 50.53 499 GLU A N 1
ATOM 3843 C CA . GLU A 1 499 ? 22.344 1.927 22.141 1 50.53 499 GLU A CA 1
ATOM 3844 C C . GLU A 1 499 ? 21.266 1.566 21.125 1 50.53 499 GLU A C 1
ATOM 3846 O O . GLU A 1 499 ? 20.156 2.1 21.188 1 50.53 499 GLU A O 1
ATOM 3851 N N . ASP A 1 500 ? 21.469 1.53 20.078 1 51.59 500 ASP A N 1
ATOM 3852 C CA . ASP A 1 500 ? 20.391 1.309 19.125 1 51.59 500 ASP A CA 1
ATOM 3853 C C . ASP A 1 500 ? 19.75 -0.056 19.328 1 51.59 500 ASP A C 1
ATOM 3855 O O . ASP A 1 500 ? 20.438 -1.07 19.438 1 51.59 500 ASP A O 1
ATOM 3859 N N . GLN A 1 501 ? 18.641 -0.1 19.875 1 46.78 501 GLN A N 1
ATOM 3860 C CA . GLN A 1 501 ? 17.641 -1.125 20.125 1 46.78 501 GLN A CA 1
ATOM 3861 C C . GLN A 1 501 ? 17.562 -2.125 18.969 1 46.78 501 GLN A C 1
ATOM 3863 O O . GLN A 1 501 ? 17.984 -1.819 17.859 1 46.78 501 GLN A O 1
ATOM 3868 N N . ASN A 1 502 ? 17.047 -3.408 19.219 1 47.38 502 ASN A N 1
ATOM 3869 C CA . ASN A 1 502 ? 16.609 -4.668 18.625 1 47.38 502 ASN A CA 1
ATOM 3870 C C . ASN A 1 502 ? 15.805 -4.445 17.359 1 47.38 502 ASN A C 1
ATOM 3872 O O . ASN A 1 502 ? 14.57 -4.473 17.391 1 47.38 502 ASN A O 1
ATOM 3876 N N . SER A 1 503 ? 16.109 -3.586 16.578 1 51.28 503 SER A N 1
ATOM 3877 C CA . SER A 1 503 ? 15.203 -3.264 15.477 1 51.28 503 SER A CA 1
ATOM 3878 C C . SER A 1 503 ? 15.195 -4.371 14.43 1 51.28 503 SER A C 1
ATOM 3880 O O . SER A 1 503 ? 16.078 -5.23 14.414 1 51.28 503 SER A O 1
ATOM 3882 N N . LEU A 1 504 ? 14.156 -4.609 13.852 1 49.28 504 LEU A N 1
ATOM 3883 C CA . LEU A 1 504 ? 13.953 -5.484 12.703 1 49.28 504 LEU A CA 1
ATOM 3884 C C . LEU A 1 504 ? 15.125 -5.383 11.734 1 49.28 504 LEU A C 1
ATOM 3886 O O . LEU A 1 504 ? 15.281 -6.23 10.852 1 49.28 504 LEU A O 1
ATOM 3890 N N . GLN A 1 505 ? 16.016 -4.398 11.961 1 49.81 505 GLN A N 1
ATOM 3891 C CA . GLN A 1 505 ? 17.172 -4.207 11.086 1 49.81 505 GLN A CA 1
ATOM 3892 C C . GLN A 1 505 ? 18.125 -5.398 11.164 1 49.81 505 GLN A C 1
ATOM 3894 O O . GLN A 1 505 ? 18.828 -5.699 10.195 1 49.81 505 GLN A O 1
ATOM 3899 N N . ASP A 1 506 ? 18.047 -5.988 12.344 1 48.19 506 ASP A N 1
ATOM 3900 C CA . ASP A 1 506 ? 18.969 -7.105 12.492 1 48.19 506 ASP A CA 1
ATOM 3901 C C . ASP A 1 506 ? 18.531 -8.305 11.648 1 48.19 506 ASP A C 1
ATOM 3903 O O . ASP A 1 506 ? 19.266 -9.289 11.531 1 48.19 506 ASP A O 1
ATOM 3907 N N . ILE A 1 507 ? 17.375 -8.078 11.164 1 44.88 507 ILE A N 1
ATOM 3908 C CA . ILE A 1 507 ? 16.922 -9.18 10.32 1 44.88 507 ILE A CA 1
ATOM 3909 C C . ILE A 1 507 ? 17.578 -9.07 8.945 1 44.88 507 ILE A C 1
ATOM 3911 O O . ILE A 1 507 ? 17.797 -10.086 8.273 1 44.88 507 ILE A O 1
ATOM 3915 N N . TYR A 1 508 ? 17.875 -7.871 8.625 1 45.59 508 TYR A N 1
ATOM 3916 C CA . TYR A 1 508 ? 18.562 -7.754 7.344 1 45.59 508 TYR A CA 1
ATOM 3917 C C . TYR A 1 508 ? 20.078 -7.871 7.523 1 45.59 508 TYR A C 1
ATOM 3919 O O . TYR A 1 508 ? 20.641 -7.289 8.453 1 45.59 508 TYR A O 1
ATOM 3927 N N . MET B 1 1 ? -17.828 9.094 7.656 1 51.19 1 MET B N 1
ATOM 3928 C CA . MET B 1 1 ? -18.328 8.742 6.328 1 51.19 1 MET B CA 1
ATOM 3929 C C . MET B 1 1 ? -18.047 7.281 6.004 1 51.19 1 MET B C 1
ATOM 3931 O O . MET B 1 1 ? -18.953 6.539 5.633 1 51.19 1 MET B O 1
ATOM 3935 N N . LEU B 1 2 ? -16.797 6.898 6.152 1 56.22 2 LEU B N 1
ATOM 3936 C CA . LEU B 1 2 ? -16.469 5.5 5.91 1 56.22 2 LEU B CA 1
ATOM 3937 C C . LEU B 1 2 ? -17.234 4.586 6.855 1 56.22 2 LEU B C 1
ATOM 3939 O O . LEU B 1 2 ? -17.719 3.529 6.445 1 56.22 2 LEU B O 1
ATOM 3943 N N . MET B 1 3 ? -17.469 5.094 7.977 1 60.19 3 MET B N 1
ATOM 3944 C CA . MET B 1 3 ? -18.109 4.258 8.984 1 60.19 3 MET B CA 1
ATOM 3945 C C . MET B 1 3 ? -19.609 4.148 8.719 1 60.19 3 MET B C 1
ATOM 3947 O O . MET B 1 3 ? -20.25 3.172 9.117 1 60.19 3 MET B O 1
ATOM 3951 N N . SER B 1 4 ? -20.141 5.18 8.062 1 59.69 4 SER B N 1
ATOM 3952 C CA . SER B 1 4 ? -21.562 5.121 7.742 1 59.69 4 SER B CA 1
ATOM 3953 C C . SER B 1 4 ? -21.875 3.949 6.816 1 59.69 4 SER B C 1
ATOM 3955 O O . SER B 1 4 ? -22.891 3.27 6.988 1 59.69 4 SER B O 1
ATOM 3957 N N . THR B 1 5 ? -20.969 3.717 5.941 1 59.94 5 THR B N 1
ATOM 3958 C CA . THR B 1 5 ? -21.141 2.596 5.023 1 59.94 5 THR B CA 1
ATOM 3959 C C . THR B 1 5 ? -21.094 1.27 5.777 1 59.94 5 THR B C 1
ATOM 3961 O O . THR B 1 5 ? -21.891 0.368 5.5 1 59.94 5 THR B O 1
ATOM 3964 N N . TYR B 1 6 ? -20.281 1.205 6.711 1 67.31 6 TYR B N 1
ATOM 3965 C CA . TYR B 1 6 ? -20.125 -0.038 7.457 1 67.31 6 TYR B CA 1
ATOM 3966 C C . TYR B 1 6 ? -21.266 -0.22 8.453 1 67.31 6 TYR B C 1
ATOM 3968 O O . TYR B 1 6 ? -21.672 -1.349 8.75 1 67.31 6 TYR B O 1
ATOM 3976 N N . THR B 1 7 ? -21.797 0.919 8.906 1 67.81 7 THR B N 1
ATOM 3977 C CA . THR B 1 7 ? -22.922 0.835 9.836 1 67.81 7 THR B CA 1
ATOM 3978 C C . THR B 1 7 ? -24.156 0.294 9.133 1 67.81 7 THR B C 1
ATOM 3980 O O . THR B 1 7 ? -24.938 -0.462 9.727 1 67.81 7 THR B O 1
ATOM 3983 N N . ASP B 1 8 ? -24.344 0.676 7.98 1 65.44 8 ASP B N 1
ATOM 3984 C CA . ASP B 1 8 ? -25.5 0.214 7.207 1 65.44 8 ASP B CA 1
ATOM 3985 C C . ASP B 1 8 ? -25.422 -1.29 6.953 1 65.44 8 ASP B C 1
ATOM 3987 O O . ASP B 1 8 ? -26.438 -1.985 6.992 1 65.44 8 ASP B O 1
ATOM 3991 N N . LYS B 1 9 ? -24.281 -1.753 6.844 1 67.81 9 LYS B N 1
ATOM 3992 C CA . LYS B 1 9 ? -24.125 -3.162 6.496 1 67.81 9 LYS B CA 1
ATOM 3993 C C . LYS B 1 9 ? -24.016 -4.027 7.746 1 67.81 9 LYS B C 1
ATOM 3995 O O . LYS B 1 9 ? -24.594 -5.117 7.805 1 67.81 9 LYS B O 1
ATOM 4000 N N . TYR B 1 10 ? -23.25 -3.521 8.734 1 76.44 10 TYR B N 1
ATOM 4001 C CA . TYR B 1 10 ? -22.938 -4.387 9.859 1 76.44 10 TYR B CA 1
ATOM 4002 C C . TYR B 1 10 ? -23.625 -3.906 11.133 1 76.44 10 TYR B C 1
ATOM 4004 O O . TYR B 1 10 ? -23.562 -4.578 12.164 1 76.44 10 TYR B O 1
ATOM 4012 N N . GLY B 1 11 ? -24.328 -2.756 11.07 1 76.38 11 GLY B N 1
ATOM 4013 C CA . GLY B 1 11 ? -24.953 -2.211 12.266 1 76.38 11 GLY B CA 1
ATOM 4014 C C . GLY B 1 11 ? -23.984 -1.548 13.211 1 76.38 11 GLY B C 1
ATOM 4015 O O . GLY B 1 11 ? -22.766 -1.554 12.969 1 76.38 11 GLY B O 1
ATOM 4016 N N . PRO B 1 12 ? -24.469 -0.965 14.273 1 82.06 12 PRO B N 1
ATOM 4017 C CA . PRO B 1 12 ? -23.609 -0.286 15.234 1 82.06 12 PRO B CA 1
ATOM 4018 C C . PRO B 1 12 ? -22.625 -1.235 15.922 1 82.06 12 PRO B C 1
ATOM 4020 O O . PRO B 1 12 ? -21.469 -0.866 16.172 1 82.06 12 PRO B O 1
ATOM 4023 N N . ASP B 1 13 ? -23.062 -2.438 16.141 1 84.31 13 ASP B N 1
ATOM 4024 C CA . ASP B 1 13 ? -22.188 -3.416 16.781 1 84.31 13 ASP B CA 1
ATOM 4025 C C . ASP B 1 13 ? -21.031 -3.805 15.875 1 84.31 13 ASP B C 1
ATOM 4027 O O . ASP B 1 13 ? -19.906 -4.035 16.344 1 84.31 13 ASP B O 1
ATOM 4031 N N . GLY B 1 14 ? -21.344 -3.855 14.633 1 86 14 GLY B N 1
ATOM 4032 C CA . GLY B 1 14 ? -20.297 -4.16 13.664 1 86 14 GLY B CA 1
ATOM 4033 C C . GLY B 1 14 ? -19.219 -3.096 13.594 1 86 14 GLY B C 1
ATOM 4034 O O . GLY B 1 14 ? -18.031 -3.41 13.484 1 86 14 GLY B O 1
ATOM 4035 N N . VAL B 1 15 ? -19.656 -1.887 13.773 1 88.5 15 VAL B N 1
ATOM 4036 C CA . VAL B 1 15 ? -18.719 -0.773 13.68 1 88.5 15 VAL B CA 1
ATOM 4037 C C . VAL B 1 15 ? -17.844 -0.726 14.938 1 88.5 15 VAL B C 1
ATOM 4039 O O . VAL B 1 15 ? -16.656 -0.393 14.867 1 88.5 15 VAL B O 1
ATOM 4042 N N . VAL B 1 16 ? -18.484 -1.056 16.062 1 90.81 16 VAL B N 1
ATOM 4043 C CA . VAL B 1 16 ? -17.734 -1.101 17.312 1 90.81 16 VAL B CA 1
ATOM 4044 C C . VAL B 1 16 ? -16.703 -2.219 17.25 1 90.81 16 VAL B C 1
ATOM 4046 O O . VAL B 1 16 ? -15.578 -2.055 17.719 1 90.81 16 VAL B O 1
ATOM 4049 N N . LEU B 1 17 ? -17.062 -3.279 16.656 1 90.88 17 LEU B N 1
ATOM 4050 C CA . LEU B 1 17 ? -16.109 -4.383 16.5 1 90.88 17 LEU B CA 1
ATOM 4051 C C . LEU B 1 17 ? -14.977 -3.99 15.562 1 90.88 17 LEU B C 1
ATOM 4053 O O . LEU B 1 17 ? -13.82 -4.359 15.797 1 90.88 17 LEU B O 1
ATOM 4057 N N . ILE B 1 18 ? -15.328 -3.307 14.555 1 90.75 18 ILE B N 1
ATOM 4058 C CA . ILE B 1 18 ? -14.32 -2.822 13.617 1 90.75 18 ILE B CA 1
ATOM 4059 C C . ILE B 1 18 ? -13.336 -1.913 14.352 1 90.75 18 ILE B C 1
ATOM 4061 O O . ILE B 1 18 ? -12.125 -1.973 14.109 1 90.75 18 ILE B O 1
ATOM 4065 N N . ALA B 1 19 ? -13.859 -1.11 15.227 1 93.62 19 ALA B N 1
ATOM 4066 C CA . ALA B 1 19 ? -12.992 -0.243 16.031 1 93.62 19 ALA B CA 1
ATOM 4067 C C . ALA B 1 19 ? -12.023 -1.062 16.875 1 93.62 19 ALA B C 1
ATOM 4069 O O . ALA B 1 19 ? -10.836 -0.741 16.938 1 93.62 19 ALA B O 1
ATOM 4070 N N . PHE B 1 20 ? -12.516 -2.057 17.438 1 94.5 20 PHE B N 1
ATOM 4071 C CA . PHE B 1 20 ? -11.695 -2.922 18.281 1 94.5 20 PHE B CA 1
ATOM 4072 C C . PHE B 1 20 ? -10.609 -3.605 17.453 1 94.5 20 PHE B C 1
ATOM 4074 O O . PHE B 1 20 ? -9.438 -3.576 17.828 1 94.5 20 PHE B O 1
ATOM 4081 N N . LEU B 1 21 ? -11.031 -4.184 16.406 1 93.19 21 LEU B N 1
ATOM 4082 C CA . LEU B 1 21 ? -10.102 -4.934 15.578 1 93.19 21 LEU B CA 1
ATOM 4083 C C . LEU B 1 21 ? -9.062 -4.008 14.961 1 93.19 21 LEU B C 1
ATOM 4085 O O . LEU B 1 21 ? -7.887 -4.371 14.844 1 93.19 21 LEU B O 1
ATOM 4089 N N . ALA B 1 22 ? -9.516 -2.879 14.5 1 93.69 22 ALA B N 1
ATOM 4090 C CA . ALA B 1 22 ? -8.578 -1.891 13.969 1 93.69 22 ALA B CA 1
ATOM 4091 C C . ALA B 1 22 ? -7.57 -1.467 15.023 1 93.69 22 ALA B C 1
ATOM 4093 O O . ALA B 1 22 ? -6.379 -1.32 14.734 1 93.69 22 ALA B O 1
ATOM 4094 N N . GLY B 1 23 ? -8.094 -1.261 16.25 1 95.5 23 GLY B N 1
ATOM 4095 C CA . GLY B 1 23 ? -7.211 -0.924 17.344 1 95.5 23 GLY B CA 1
ATOM 4096 C C . GLY B 1 23 ? -6.18 -1.999 17.641 1 95.5 23 GLY B C 1
ATOM 4097 O O . GLY B 1 23 ? -5.012 -1.694 17.875 1 95.5 23 GLY B O 1
ATOM 4098 N N . VAL B 1 24 ? -6.582 -3.189 17.578 1 94.88 24 VAL B N 1
ATOM 4099 C CA . VAL B 1 24 ? -5.688 -4.316 17.828 1 94.88 24 VAL B CA 1
ATOM 4100 C C . VAL B 1 24 ? -4.613 -4.363 16.734 1 94.88 24 VAL B C 1
ATOM 4102 O O . VAL B 1 24 ? -3.43 -4.547 17.031 1 94.88 24 VAL B O 1
ATOM 4105 N N . MET B 1 25 ? -5.02 -4.207 15.578 1 92.5 25 MET B N 1
ATOM 4106 C CA . MET B 1 25 ? -4.082 -4.246 14.461 1 92.5 25 MET B CA 1
ATOM 4107 C C . MET B 1 25 ? -3.055 -3.125 14.57 1 92.5 25 MET B C 1
ATOM 4109 O O . MET B 1 25 ? -1.86 -3.352 14.359 1 92.5 25 MET B O 1
ATOM 4113 N N . ILE B 1 26 ? -3.486 -1.987 14.867 1 94.62 26 ILE B N 1
ATOM 4114 C CA . ILE B 1 26 ? -2.59 -0.843 15 1 94.62 26 ILE B CA 1
ATOM 4115 C C . ILE B 1 26 ? -1.63 -1.068 16.172 1 94.62 26 ILE B C 1
ATOM 4117 O O . ILE B 1 26 ? -0.444 -0.741 16.078 1 94.62 26 ILE B O 1
ATOM 4121 N N . THR B 1 27 ? -2.143 -1.636 17.25 1 94.75 27 THR B N 1
ATOM 4122 C CA . THR B 1 27 ? -1.307 -1.93 18.406 1 94.75 27 THR B CA 1
ATOM 4123 C C . THR B 1 27 ? -0.24 -2.963 18.047 1 94.75 27 THR B C 1
ATOM 4125 O O . THR B 1 27 ? 0.911 -2.842 18.469 1 94.75 27 THR B O 1
ATOM 4128 N N . ILE B 1 28 ? -0.597 -3.881 17.266 1 91 28 ILE B N 1
ATOM 4129 C CA . ILE B 1 28 ? 0.355 -4.898 16.828 1 91 28 ILE B CA 1
ATOM 4130 C C . ILE B 1 28 ? 1.446 -4.25 15.977 1 91 28 ILE B C 1
ATOM 4132 O O . ILE B 1 28 ? 2.631 -4.551 16.141 1 91 28 ILE B O 1
ATOM 4136 N N . LEU B 1 29 ? 1.035 -3.42 15.125 1 88.31 29 LEU B N 1
ATOM 4137 C CA . LEU B 1 29 ? 1.999 -2.721 14.281 1 88.31 29 LEU B CA 1
ATOM 4138 C C . LEU B 1 29 ? 2.977 -1.911 15.125 1 88.31 29 LEU B C 1
ATOM 4140 O O . LEU B 1 29 ? 4.168 -1.849 14.812 1 88.31 29 LEU B O 1
ATOM 4144 N N . ALA B 1 30 ? 2.459 -1.315 16.125 1 90.31 30 ALA B N 1
ATOM 4145 C CA . ALA B 1 30 ? 3.297 -0.525 17.031 1 90.31 30 ALA B CA 1
ATOM 4146 C C . ALA B 1 30 ? 4.266 -1.416 17.797 1 90.31 30 ALA B C 1
ATOM 4148 O O . ALA B 1 30 ? 5.445 -1.082 17.938 1 90.31 30 ALA B O 1
ATOM 4149 N N . LEU B 1 31 ? 3.74 -2.512 18.266 1 89.88 31 LEU B N 1
ATOM 4150 C CA . LEU B 1 31 ? 4.551 -3.422 19.062 1 89.88 31 LEU B CA 1
ATOM 4151 C C . LEU B 1 31 ? 5.641 -4.07 18.219 1 89.88 31 LEU B C 1
ATOM 4153 O O . LEU B 1 31 ? 6.727 -4.367 18.719 1 89.88 31 LEU B O 1
ATOM 4157 N N . LEU B 1 32 ? 5.328 -4.227 16.938 1 85.25 32 LEU B N 1
ATOM 4158 C CA . LEU B 1 32 ? 6.305 -4.812 16.031 1 85.25 32 LEU B CA 1
ATOM 4159 C C . LEU B 1 32 ? 7.273 -3.748 15.523 1 85.25 32 LEU B C 1
ATOM 4161 O O . LEU B 1 32 ? 8.125 -4.035 14.68 1 85.25 32 LEU B O 1
ATOM 4165 N N . GLN B 1 33 ? 7.102 -2.533 15.93 1 84.19 33 GLN B N 1
ATOM 4166 C CA . GLN B 1 33 ? 7.965 -1.41 15.586 1 84.19 33 GLN B CA 1
ATOM 4167 C C . GLN B 1 33 ? 7.91 -1.118 14.086 1 84.19 33 GLN B C 1
ATOM 4169 O O . GLN B 1 33 ? 8.938 -0.84 13.461 1 84.19 33 GLN B O 1
ATOM 4174 N N . LEU B 1 34 ? 6.695 -1.253 13.594 1 83.31 34 LEU B N 1
ATOM 4175 C CA . LEU B 1 34 ? 6.516 -0.977 12.172 1 83.31 34 LEU B CA 1
ATOM 4176 C C . LEU B 1 34 ? 6.02 0.448 11.953 1 83.31 34 LEU B C 1
ATOM 4178 O O . LEU B 1 34 ? 5.48 0.765 10.891 1 83.31 34 LEU B O 1
ATOM 4182 N N . ALA B 1 35 ? 6.23 1.252 12.914 1 77.88 35 ALA B N 1
ATOM 4183 C CA . ALA B 1 35 ? 5.828 2.654 12.867 1 77.88 35 ALA B CA 1
ATOM 4184 C C . ALA B 1 35 ? 6.531 3.385 11.719 1 77.88 35 ALA B C 1
ATOM 4186 O O . ALA B 1 35 ? 5.953 4.281 11.102 1 77.88 35 ALA B O 1
ATOM 4187 N N . PRO B 1 36 ? 7.742 2.992 11.352 1 77.94 36 PRO B N 1
ATOM 4188 C CA . PRO B 1 36 ? 8.438 3.701 10.273 1 77.94 36 PRO B CA 1
ATOM 4189 C C . PRO B 1 36 ? 7.703 3.617 8.938 1 77.94 36 PRO B C 1
ATOM 4191 O O . PRO B 1 36 ? 7.926 4.445 8.055 1 77.94 36 PRO B O 1
ATOM 4194 N N . LEU B 1 37 ? 6.836 2.719 8.891 1 75.88 37 LEU B N 1
ATOM 4195 C CA . LEU B 1 37 ? 6.094 2.559 7.648 1 75.88 37 LEU B CA 1
ATOM 4196 C C . LEU B 1 37 ? 5.16 3.742 7.414 1 75.88 37 LEU B C 1
ATOM 4198 O O . LEU B 1 37 ? 4.801 4.039 6.273 1 75.88 37 LEU B O 1
ATOM 4202 N N . VAL B 1 38 ? 4.828 4.336 8.5 1 74.94 38 VAL B N 1
ATOM 4203 C CA . VAL B 1 38 ? 3.887 5.445 8.375 1 74.94 38 VAL B CA 1
ATOM 4204 C C . VAL B 1 38 ? 4.652 6.754 8.203 1 74.94 38 VAL B C 1
ATOM 4206 O O . VAL B 1 38 ? 4.055 7.805 7.953 1 74.94 38 VAL B O 1
ATOM 4209 N N . GLU B 1 39 ? 5.98 6.66 8.203 1 78.31 39 GLU B N 1
ATOM 4210 C CA . GLU B 1 39 ? 6.816 7.844 8.023 1 78.31 39 GLU B CA 1
ATOM 4211 C C . GLU B 1 39 ? 7 8.172 6.543 1 78.31 39 GLU B C 1
ATOM 4213 O O . GLU B 1 39 ? 7.617 9.18 6.195 1 78.31 39 GLU B O 1
ATOM 4218 N N . PHE B 1 40 ? 6.371 7.426 5.754 1 84.75 40 PHE B N 1
ATOM 4219 C CA . PHE B 1 40 ? 6.535 7.625 4.32 1 84.75 40 PHE B CA 1
ATOM 4220 C C . PHE B 1 40 ? 5.57 8.68 3.805 1 84.75 40 PHE B C 1
ATOM 4222 O O . PHE B 1 40 ? 5.344 8.789 2.598 1 84.75 40 PHE B O 1
ATOM 4229 N N . ILE B 1 41 ? 5.066 9.453 4.715 1 88.38 41 ILE B N 1
ATOM 4230 C CA . ILE B 1 41 ? 4.227 10.586 4.348 1 88.38 41 ILE B CA 1
ATOM 4231 C C . ILE B 1 41 ? 5.09 11.836 4.191 1 88.38 41 ILE B C 1
ATOM 4233 O O . ILE B 1 41 ? 5.586 12.383 5.18 1 88.38 41 ILE B O 1
ATOM 4237 N N . SER B 1 42 ? 5.223 12.352 3.002 1 92.56 42 SER B N 1
ATOM 4238 C CA . SER B 1 42 ? 6.074 13.508 2.727 1 92.56 42 SER B CA 1
ATOM 4239 C C . SER B 1 42 ? 5.375 14.812 3.1 1 92.56 42 SER B C 1
ATOM 4241 O O . SER B 1 42 ? 4.156 14.836 3.291 1 92.56 42 SER B O 1
ATOM 4243 N N . TYR B 1 43 ? 6.152 15.812 3.223 1 91.44 43 TYR B N 1
ATOM 4244 C CA . TYR B 1 43 ? 5.633 17.141 3.535 1 91.44 43 TYR B CA 1
ATOM 4245 C C . TYR B 1 43 ? 4.684 17.625 2.445 1 91.44 43 TYR B C 1
ATOM 4247 O O . TYR B 1 43 ? 3.611 18.156 2.74 1 91.44 43 TYR B O 1
ATOM 4255 N N . PRO B 1 44 ? 5 17.391 1.189 1 94.12 44 PRO B N 1
ATOM 4256 C CA . PRO B 1 44 ? 4.074 17.797 0.132 1 94.12 44 PRO B CA 1
ATOM 4257 C C . PRO B 1 44 ? 2.729 17.078 0.215 1 94.12 44 PRO B C 1
ATOM 4259 O O . PRO B 1 44 ? 1.681 17.703 -0.001 1 94.12 44 PRO B O 1
ATOM 4262 N N . VAL B 1 45 ? 2.773 15.82 0.526 1 93.31 45 VAL B N 1
ATOM 4263 C CA . VAL B 1 45 ? 1.544 15.047 0.638 1 93.31 45 VAL B CA 1
ATOM 4264 C C . VAL B 1 45 ? 0.699 15.578 1.792 1 93.31 45 VAL B C 1
ATOM 4266 O O . VAL B 1 45 ? -0.513 15.758 1.65 1 93.31 45 VAL B O 1
ATOM 4269 N N . THR B 1 46 ? 1.293 15.867 2.924 1 90.75 46 THR B N 1
ATOM 4270 C CA . THR B 1 46 ? 0.567 16.391 4.07 1 90.75 46 THR B CA 1
ATOM 4271 C C . THR B 1 46 ? -0.013 17.766 3.754 1 90.75 46 THR B C 1
ATOM 4273 O O . THR B 1 46 ? -1.131 18.094 4.164 1 90.75 46 THR B O 1
ATOM 4276 N N . THR B 1 47 ? 0.757 18.547 3.047 1 93.44 47 THR B N 1
ATOM 4277 C CA . THR B 1 47 ? 0.302 19.875 2.668 1 93.44 47 THR B CA 1
ATOM 4278 C C . THR B 1 47 ? -0.903 19.797 1.736 1 93.44 47 THR B C 1
ATOM 4280 O O . THR B 1 47 ? -1.871 20.547 1.896 1 93.44 47 THR B O 1
ATOM 4283 N N . GLY B 1 48 ? -0.797 18.938 0.781 1 94.12 48 GLY B N 1
ATOM 4284 C CA . GLY B 1 48 ? -1.931 18.734 -0.109 1 94.12 48 GLY B CA 1
ATOM 4285 C C . GLY B 1 48 ? -3.18 18.266 0.611 1 94.12 48 GLY B C 1
ATOM 4286 O O . GLY B 1 48 ? -4.277 18.766 0.348 1 94.12 48 GLY B O 1
ATOM 4287 N N . PHE B 1 49 ? -2.951 17.406 1.472 1 90 49 PHE B N 1
ATOM 4288 C CA . PHE B 1 49 ? -4.047 16.844 2.258 1 90 49 PHE B CA 1
ATOM 4289 C C . PHE B 1 49 ? -4.684 17.922 3.131 1 90 49 PHE B C 1
ATOM 4291 O O . PHE B 1 49 ? -5.91 18.078 3.141 1 90 49 PHE B O 1
ATOM 4298 N N . MET B 1 50 ? -3.904 18.656 3.818 1 90 50 MET B N 1
ATOM 4299 C CA . MET B 1 50 ? -4.398 19.703 4.707 1 90 50 MET B CA 1
ATOM 4300 C C . MET B 1 50 ? -5.109 20.797 3.922 1 90 50 MET B C 1
ATOM 4302 O O . MET B 1 50 ? -6.172 21.281 4.332 1 90 50 MET B O 1
ATOM 4306 N N . SER B 1 51 ? -4.512 21.156 2.877 1 93.88 51 SER B N 1
ATOM 4307 C CA . SER B 1 51 ? -5.102 22.219 2.06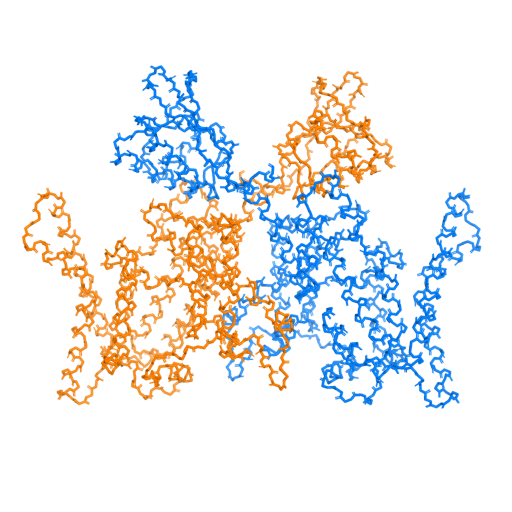4 1 93.88 51 SER B CA 1
ATOM 4308 C C . SER B 1 51 ? -6.445 21.781 1.485 1 93.88 51 SER B C 1
ATOM 4310 O O . SER B 1 51 ? -7.391 22.578 1.432 1 93.88 51 SER B O 1
ATOM 4312 N N . ALA B 1 52 ? -6.496 20.562 1.033 1 92.19 52 ALA B N 1
ATOM 4313 C CA . ALA B 1 52 ? -7.773 20.031 0.56 1 92.19 52 ALA B CA 1
ATOM 4314 C C . ALA B 1 52 ? -8.805 20 1.686 1 92.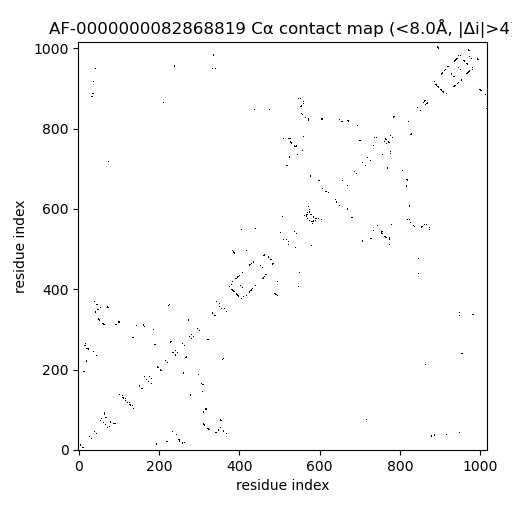19 52 ALA B C 1
ATOM 4316 O O . ALA B 1 52 ? -9.977 20.297 1.469 1 92.19 52 ALA B O 1
ATOM 4317 N N . GLY B 1 53 ? -8.367 19.594 2.848 1 89.12 53 GLY B N 1
ATOM 4318 C CA . GLY B 1 53 ? -9.242 19.594 4.012 1 89.12 53 GLY B CA 1
ATOM 4319 C C . GLY B 1 53 ? -9.766 20.969 4.371 1 89.12 53 GLY B C 1
ATOM 4320 O O . GLY B 1 53 ? -10.961 21.125 4.656 1 89.12 53 GLY B O 1
ATOM 4321 N N . VAL B 1 54 ? -8.875 21.969 4.344 1 91.25 54 VAL B N 1
ATOM 4322 C CA . VAL B 1 54 ? -9.258 23.344 4.668 1 91.25 54 VAL B CA 1
ATOM 4323 C C . VAL B 1 54 ? -10.336 23.812 3.703 1 91.25 54 VAL B C 1
ATOM 4325 O O . VAL B 1 54 ? -11.375 24.344 4.125 1 91.25 54 VAL B O 1
ATOM 4328 N N . ILE B 1 55 ? -10.125 23.578 2.465 1 91.94 55 ILE B N 1
ATOM 4329 C CA . ILE B 1 55 ? -11.078 24.047 1.46 1 91.94 55 ILE B CA 1
ATOM 4330 C C . ILE B 1 55 ? -12.414 23.328 1.648 1 91.94 55 ILE B C 1
ATOM 4332 O O . ILE B 1 55 ? -13.469 23.969 1.632 1 91.94 55 ILE B O 1
ATOM 4336 N N . THR B 1 56 ? -12.352 22.062 1.792 1 88.56 56 THR B N 1
ATOM 4337 C CA . THR B 1 56 ? -13.562 21.266 1.923 1 88.56 56 THR B CA 1
ATOM 4338 C C . THR B 1 56 ? -14.352 21.672 3.16 1 88.56 56 THR B C 1
ATOM 4340 O O . THR B 1 56 ? -15.578 21.844 3.098 1 88.56 56 THR B O 1
ATOM 4343 N N . ILE B 1 57 ? -13.688 21.812 4.258 1 86.62 57 ILE B N 1
ATOM 4344 C CA . ILE B 1 57 ? -14.336 22.156 5.52 1 86.62 57 ILE B CA 1
ATOM 4345 C C . ILE B 1 57 ? -14.859 23.578 5.457 1 86.62 57 ILE B C 1
ATOM 4347 O O . ILE B 1 57 ? -15.984 23.859 5.895 1 86.62 57 ILE B O 1
ATOM 4351 N N . VAL B 1 58 ? -14.086 24.5 4.934 1 89.81 58 VAL B N 1
ATOM 4352 C CA . VAL B 1 58 ? -14.477 25.891 4.844 1 89.81 58 VAL B CA 1
ATOM 4353 C C . VAL B 1 58 ? -15.719 26.031 3.959 1 89.81 58 VAL B C 1
ATOM 4355 O O . VAL B 1 58 ? -16.625 26.797 4.273 1 89.81 58 VAL B O 1
ATOM 4358 N N . LEU B 1 59 ? -15.742 25.312 2.926 1 88.81 59 LEU B N 1
ATOM 4359 C CA . LEU B 1 59 ? -16.906 25.344 2.055 1 88.81 59 LEU B CA 1
ATOM 4360 C C . LEU B 1 59 ? -18.156 24.844 2.789 1 88.81 59 LEU B C 1
ATOM 4362 O O . LEU B 1 59 ? -19.234 25.406 2.648 1 88.81 59 LEU B O 1
ATOM 4366 N N . GLY B 1 60 ? -18 23.797 3.498 1 86.44 60 GLY B N 1
ATOM 4367 C CA . GLY B 1 60 ? -19.094 23.297 4.309 1 86.44 60 GLY B CA 1
ATOM 4368 C C . GLY B 1 60 ? -19.562 24.281 5.359 1 86.44 60 GLY B C 1
ATOM 4369 O O . GLY B 1 60 ? -20.766 24.438 5.59 1 86.44 60 GLY B O 1
ATOM 4370 N N . GLN B 1 61 ? -18.578 24.859 5.934 1 86.38 61 GLN B N 1
ATOM 4371 C CA . GLN B 1 61 ? -18.891 25.828 6.98 1 86.38 61 GLN B CA 1
ATOM 4372 C C . GLN B 1 61 ? -19.547 27.078 6.398 1 86.38 61 GLN B C 1
ATOM 4374 O O . GLN B 1 61 ? -20.375 27.703 7.051 1 86.38 61 GLN B O 1
ATOM 4379 N N . LEU B 1 62 ? -19.219 27.438 5.207 1 88.25 62 LEU B N 1
ATOM 4380 C CA . LEU B 1 62 ? -19.859 28.578 4.547 1 88.25 62 LEU B CA 1
ATOM 4381 C C . LEU B 1 62 ? -21.344 28.312 4.324 1 88.25 62 LEU B C 1
ATOM 4383 O O . LEU B 1 62 ? -22.172 29.219 4.469 1 88.25 62 LEU B O 1
ATOM 4387 N N . VAL B 1 63 ? -21.656 27.125 4.016 1 87.31 63 VAL B N 1
ATOM 4388 C CA . VAL B 1 63 ? -23.047 26.734 3.84 1 87.31 63 VAL B CA 1
ATOM 4389 C C . VAL B 1 63 ? -23.781 26.844 5.172 1 87.31 63 VAL B C 1
ATOM 4391 O O . VAL B 1 63 ? -24.906 27.375 5.23 1 87.31 63 VAL B O 1
ATOM 4394 N N . ALA B 1 64 ? -23.125 26.406 6.172 1 82.38 64 ALA B N 1
ATOM 4395 C CA . ALA B 1 64 ? -23.719 26.469 7.508 1 82.38 64 ALA B CA 1
ATOM 4396 C C . ALA B 1 64 ? -23.859 27.906 7.98 1 82.38 64 ALA B C 1
ATOM 4398 O O . ALA B 1 64 ? -24.828 28.25 8.672 1 82.38 64 ALA B O 1
ATOM 4399 N N . MET B 1 65 ? -22.953 28.703 7.625 1 86.56 65 MET B N 1
ATOM 4400 C CA . MET B 1 65 ? -22.922 30.094 8.055 1 86.56 65 MET B CA 1
ATOM 4401 C C . MET B 1 65 ? -24.078 30.875 7.434 1 86.56 65 MET B C 1
ATOM 4403 O O . MET B 1 65 ? -24.562 31.859 8.016 1 86.56 65 MET B O 1
ATOM 4407 N N . VAL B 1 66 ? -24.516 30.406 6.281 1 85.88 66 VAL B N 1
ATOM 4408 C CA . VAL B 1 66 ? -25.609 31.109 5.605 1 85.88 66 VAL B CA 1
ATOM 4409 C C . VAL B 1 66 ? -26.938 30.469 5.98 1 85.88 66 VAL B C 1
ATOM 4411 O O . VAL B 1 66 ? -28 30.922 5.539 1 85.88 66 VAL B O 1
ATOM 4414 N N . GLY B 1 67 ? -26.922 29.484 6.738 1 79.25 67 GLY B N 1
ATOM 4415 C CA . GLY B 1 67 ? -28.125 28.875 7.277 1 79.25 67 GLY B CA 1
ATOM 4416 C C . GLY B 1 67 ? -28.766 27.875 6.332 1 79.25 67 GLY B C 1
ATOM 4417 O O . GLY B 1 67 ? -29.938 27.562 6.457 1 79.25 67 GLY B O 1
ATOM 4418 N N . ILE B 1 68 ? -28.047 27.531 5.316 1 81.25 68 ILE B N 1
ATOM 4419 C CA . ILE B 1 68 ? -28.562 26.562 4.363 1 81.25 68 ILE B CA 1
ATOM 4420 C C . ILE B 1 68 ? -28.406 25.156 4.93 1 81.25 68 ILE B C 1
ATOM 4422 O O . ILE B 1 68 ? -27.375 24.828 5.52 1 81.25 68 ILE B O 1
ATOM 4426 N N . LYS B 1 69 ? -29.469 24.469 4.805 1 75.44 69 LYS B N 1
ATOM 4427 C CA . LYS B 1 69 ? -29.438 23.078 5.277 1 75.44 69 LYS B CA 1
ATOM 4428 C C . LYS B 1 69 ? -29.125 22.125 4.141 1 75.44 69 LYS B C 1
ATOM 4430 O O . LYS B 1 69 ? -29.578 22.312 3.012 1 75.44 69 LYS B O 1
ATOM 4435 N N . GLY B 1 70 ? -28.156 21.281 4.34 1 70.75 70 GLY B N 1
ATOM 4436 C CA . GLY B 1 70 ? -27.797 20.281 3.344 1 70.75 70 GLY B CA 1
ATOM 4437 C C . GLY B 1 70 ? -26.516 19.531 3.686 1 70.75 70 GLY B C 1
ATOM 4438 O O . GLY B 1 70 ? -25.844 19.859 4.672 1 70.75 70 GLY B O 1
ATOM 4439 N N . SER B 1 71 ? -26.391 18.516 2.893 1 69.38 71 SER B N 1
ATOM 4440 C CA . SER B 1 71 ? -25.203 17.703 3.107 1 69.38 71 SER B CA 1
ATOM 4441 C C . SER B 1 71 ? -23.953 18.391 2.568 1 69.38 71 SER B C 1
ATOM 4443 O O . SER B 1 71 ? -23.984 19.016 1.51 1 69.38 71 SER B O 1
ATOM 4445 N N . THR B 1 72 ? -22.922 18.469 3.385 1 69.06 72 THR B N 1
ATOM 4446 C CA . THR B 1 72 ? -21.656 19.062 2.986 1 69.06 72 THR B CA 1
ATOM 4447 C C . THR B 1 72 ? -20.5 18.094 3.213 1 69.06 72 THR B C 1
ATOM 4449 O O . THR B 1 72 ? -19.438 18.484 3.713 1 69.06 72 THR B O 1
ATOM 4452 N N . VAL B 1 73 ? -20.734 16.906 2.828 1 65.69 73 VAL B N 1
ATOM 4453 C CA . VAL B 1 73 ? -19.797 15.812 3.119 1 65.69 73 VAL B CA 1
ATOM 4454 C C . VAL B 1 73 ? -18.516 16.016 2.334 1 65.69 73 VAL B C 1
ATOM 4456 O O . VAL B 1 73 ? -17.422 15.672 2.809 1 65.69 73 VAL B O 1
ATOM 4459 N N . ASN B 1 74 ? -18.625 16.578 1.167 1 74.5 74 ASN B N 1
ATOM 4460 C CA . ASN B 1 74 ? -17.453 16.875 0.358 1 74.5 74 ASN B CA 1
ATOM 4461 C C . ASN B 1 74 ? -17.547 18.25 -0.287 1 74.5 74 ASN B C 1
ATOM 4463 O O . ASN B 1 74 ? -18.594 18.906 -0.2 1 74.5 74 ASN B O 1
ATOM 4467 N N . ALA B 1 75 ? -16.438 18.641 -0.867 1 81.69 75 ALA B N 1
ATOM 4468 C CA . ALA B 1 75 ? -16.359 19.984 -1.423 1 81.69 75 ALA B CA 1
ATOM 4469 C C . ALA B 1 75 ? -17.375 20.188 -2.533 1 81.69 75 ALA B C 1
ATOM 4471 O O . ALA B 1 75 ? -18.047 21.219 -2.594 1 81.69 75 ALA B O 1
ATOM 4472 N N . ILE B 1 76 ? -17.547 19.188 -3.299 1 80.94 76 ILE B N 1
ATOM 4473 C CA . ILE B 1 76 ? -18.453 19.312 -4.441 1 80.94 76 ILE B CA 1
ATOM 4474 C C . ILE B 1 76 ? -19.891 19.391 -3.953 1 80.94 76 ILE B C 1
ATOM 4476 O O . ILE B 1 76 ? -20.688 20.188 -4.449 1 80.94 76 ILE B O 1
ATOM 4480 N N . LYS B 1 77 ? -20.25 18.562 -3.035 1 79.06 77 LYS B N 1
ATOM 4481 C CA . LYS B 1 77 ? -21.609 18.562 -2.475 1 79.06 77 LYS B CA 1
ATOM 4482 C C . LYS B 1 77 ? -21.891 19.891 -1.753 1 79.06 77 LYS B C 1
ATOM 4484 O O . LYS B 1 77 ? -23.016 20.375 -1.756 1 79.06 77 LYS B O 1
ATOM 4489 N N . ALA B 1 78 ? -20.891 20.359 -1.127 1 83.88 78 ALA B N 1
ATOM 4490 C CA . ALA B 1 78 ? -21.062 21.641 -0.443 1 83.88 78 ALA B CA 1
ATOM 4491 C C . ALA B 1 78 ? -21.375 22.75 -1.436 1 83.88 78 ALA B C 1
ATOM 4493 O O . ALA B 1 78 ? -22.234 23.594 -1.183 1 83.88 78 ALA B O 1
ATOM 4494 N N . ILE B 1 79 ? -20.656 22.719 -2.498 1 86.06 79 ILE B N 1
ATOM 4495 C CA . ILE B 1 79 ? -20.875 23.719 -3.529 1 86.06 79 ILE B CA 1
ATOM 4496 C C . ILE B 1 79 ? -22.266 23.547 -4.125 1 86.06 79 ILE B C 1
ATOM 4498 O O . ILE B 1 79 ? -22.984 24.531 -4.348 1 86.06 79 ILE B O 1
ATOM 4502 N N . GLU B 1 80 ? -22.656 22.359 -4.379 1 83.12 80 GLU B N 1
ATOM 4503 C CA . GLU B 1 80 ? -23.984 22.078 -4.918 1 83.12 80 GLU B CA 1
ATOM 4504 C C . GLU B 1 80 ? -25.078 22.516 -3.949 1 83.12 80 GLU B C 1
ATOM 4506 O O . GLU B 1 80 ? -26.094 23.094 -4.363 1 83.12 80 GLU B O 1
ATOM 4511 N N . THR B 1 81 ? -24.859 22.156 -2.713 1 82.56 81 THR B N 1
ATOM 4512 C CA . THR B 1 81 ? -25.828 22.547 -1.689 1 82.56 81 THR B CA 1
ATOM 4513 C C . THR B 1 81 ? -25.953 24.078 -1.621 1 82.56 81 THR B C 1
ATOM 4515 O O . THR B 1 81 ? -27.047 24.594 -1.44 1 82.56 81 THR B O 1
ATOM 4518 N N . PHE B 1 82 ? -24.891 24.703 -1.75 1 85 82 PHE B N 1
ATOM 4519 C CA . PHE B 1 82 ? -24.875 26.172 -1.716 1 85 82 PHE B CA 1
ATOM 4520 C C . PHE B 1 82 ? -25.656 26.734 -2.898 1 85 82 PHE B C 1
ATOM 4522 O O . PHE B 1 82 ? -26.453 27.656 -2.736 1 85 82 PHE B O 1
ATOM 4529 N N . ILE B 1 83 ? -25.422 26.141 -4.023 1 85.19 83 ILE B N 1
ATOM 4530 C CA . ILE B 1 83 ? -26.047 26.641 -5.242 1 85.19 83 ILE B CA 1
ATOM 4531 C C . ILE B 1 83 ? -27.547 26.359 -5.199 1 85.19 83 ILE B C 1
ATOM 4533 O O . ILE B 1 83 ? -28.359 27.219 -5.539 1 85.19 83 ILE B O 1
ATOM 4537 N N . ILE B 1 84 ? -27.906 25.234 -4.75 1 82.56 84 ILE B N 1
ATOM 4538 C CA . ILE B 1 84 ? -29.312 24.828 -4.711 1 82.56 84 ILE B CA 1
ATOM 4539 C C . ILE B 1 84 ? -30.031 25.594 -3.607 1 82.56 84 ILE B C 1
ATOM 4541 O O . ILE B 1 84 ? -31.203 25.953 -3.762 1 82.56 84 ILE B O 1
ATOM 4545 N N . GLY B 1 85 ? -29.297 25.766 -2.5 1 82.25 85 GLY B N 1
ATOM 4546 C CA . GLY B 1 85 ? -29.922 26.406 -1.349 1 82.25 85 GLY B CA 1
ATOM 4547 C C . GLY B 1 85 ? -29.797 27.906 -1.349 1 82.25 85 GLY B C 1
ATOM 4548 O O . GLY B 1 85 ? -30.109 28.562 -0.355 1 82.25 85 GLY B O 1
ATOM 4549 N N . ILE B 1 86 ? -29.375 28.5 -2.379 1 81.75 86 ILE B N 1
ATOM 4550 C CA . ILE B 1 86 ? -29.078 29.922 -2.43 1 81.75 86 ILE B CA 1
ATOM 4551 C C . ILE B 1 86 ? -30.344 30.734 -2.115 1 81.75 86 ILE B C 1
ATOM 4553 O O . ILE B 1 86 ? -30.266 31.828 -1.553 1 81.75 86 ILE B O 1
ATOM 4557 N N . ASN B 1 87 ? -31.438 30.141 -2.338 1 81.69 87 ASN B N 1
ATOM 4558 C CA . ASN B 1 87 ? -32.719 30.828 -2.104 1 81.69 87 ASN B CA 1
ATOM 4559 C C . ASN B 1 87 ? -33.156 30.703 -0.648 1 81.69 87 ASN B C 1
ATOM 4561 O O . ASN B 1 87 ? -34.062 31.422 -0.206 1 81.69 87 ASN B O 1
ATOM 4565 N N . GLN B 1 88 ? -32.625 29.828 0.093 1 79.56 88 GLN B N 1
ATOM 4566 C CA . GLN B 1 88 ? -32.938 29.641 1.501 1 79.56 88 GLN B CA 1
ATOM 4567 C C . GLN B 1 88 ? -31.953 30.359 2.402 1 79.56 88 GLN B C 1
ATOM 4569 O O . GLN B 1 88 ? -31.781 29.984 3.562 1 79.56 88 GLN B O 1
ATOM 4574 N N . PHE B 1 89 ? -31.5 31.328 1.92 1 78.69 89 PHE B N 1
ATOM 4575 C CA . PHE B 1 89 ? -30.453 32.125 2.562 1 78.69 89 PHE B CA 1
ATOM 4576 C C . PHE B 1 89 ? -31.016 32.875 3.754 1 78.69 89 PHE B C 1
ATOM 4578 O O . PHE B 1 89 ? -32.062 33.5 3.656 1 78.69 89 PHE B O 1
ATOM 4585 N N . ASN B 1 90 ? -30.453 32.625 5.004 1 82.75 90 ASN B N 1
ATOM 4586 C CA . ASN B 1 90 ? -30.828 33.406 6.188 1 82.75 90 ASN B CA 1
ATOM 4587 C C . ASN B 1 90 ? -29.859 34.562 6.434 1 82.75 90 ASN B C 1
ATOM 4589 O O . ASN B 1 90 ? -28.719 34.344 6.824 1 82.75 90 ASN B O 1
ATOM 4593 N N . THR B 1 91 ? -30.328 35.719 6.355 1 84.5 91 THR B N 1
ATOM 4594 C CA . THR B 1 91 ? -29.516 36.906 6.445 1 84.5 91 THR B CA 1
ATOM 4595 C C . THR B 1 91 ? -28.969 37.094 7.859 1 84.5 91 THR B C 1
ATOM 4597 O O . THR B 1 91 ? -27.844 37.562 8.047 1 84.5 91 THR B O 1
ATOM 4600 N N . TRP B 1 92 ? -29.75 36.688 8.82 1 83.81 92 TRP B N 1
ATOM 4601 C CA . TRP B 1 92 ? -29.328 36.875 10.211 1 83.81 92 TRP B CA 1
ATOM 4602 C C . TRP B 1 92 ? -28.172 35.938 10.547 1 83.81 92 TRP B C 1
ATOM 4604 O O . TRP B 1 92 ? -27.266 36.281 11.305 1 83.81 92 TRP B O 1
ATOM 4614 N N . ASP B 1 93 ? -28.25 34.812 9.984 1 87.56 93 ASP B N 1
ATOM 4615 C CA . ASP B 1 93 ? -27.156 33.875 10.195 1 87.56 93 ASP B CA 1
ATOM 4616 C C . ASP B 1 93 ? -25.859 34.375 9.547 1 87.56 93 ASP B C 1
ATOM 4618 O O . ASP B 1 93 ? -24.781 34.25 10.125 1 87.56 93 ASP B O 1
ATOM 4622 N N . LEU B 1 94 ? -26.031 34.875 8.406 1 88.19 94 LEU B N 1
ATOM 4623 C CA . LEU B 1 94 ? -24.875 35.406 7.699 1 88.19 94 LEU B CA 1
ATOM 4624 C C . LEU B 1 94 ? -24.25 36.562 8.469 1 88.19 94 LEU B C 1
ATOM 4626 O O . LEU B 1 94 ? -23.031 36.656 8.609 1 88.19 94 LEU B O 1
ATOM 4630 N N . VAL B 1 95 ? -25.078 37.375 8.906 1 90.19 95 VAL B N 1
ATOM 4631 C CA . VAL B 1 95 ? -24.594 38.562 9.633 1 90.19 95 VAL B CA 1
ATOM 4632 C C . VAL B 1 95 ? -23.891 38.125 10.914 1 90.19 95 VAL B C 1
ATOM 4634 O O . VAL B 1 95 ? -22.812 38.625 11.25 1 90.19 95 VAL B O 1
ATOM 4637 N N . MET B 1 96 ? -24.547 37.25 11.586 1 89.12 96 MET B N 1
ATOM 4638 C CA . MET B 1 96 ? -23.938 36.719 12.805 1 89.12 96 MET B CA 1
ATOM 4639 C C . MET B 1 96 ? -22.594 36.094 12.516 1 89.12 96 MET B C 1
ATOM 4641 O O . MET B 1 96 ? -21.625 36.312 13.242 1 89.12 96 MET B O 1
ATOM 4645 N N . GLY B 1 97 ? -22.531 35.312 11.523 1 90.81 97 GLY B N 1
ATOM 4646 C CA . GLY B 1 97 ? -21.297 34.656 11.141 1 90.81 97 GLY B CA 1
ATOM 4647 C C . GLY B 1 97 ? -20.188 35.625 10.773 1 90.81 97 GLY B C 1
ATOM 4648 O O . GLY B 1 97 ? -19.047 35.5 11.211 1 90.81 97 GLY B O 1
ATOM 4649 N N . LEU B 1 98 ? -20.547 36.594 10.016 1 92.75 98 LEU B N 1
ATOM 4650 C CA . LEU B 1 98 ? -19.578 37.594 9.57 1 92.75 98 LEU B CA 1
ATOM 4651 C C . LEU B 1 98 ? -19.062 38.406 10.75 1 92.75 98 LEU B C 1
ATOM 4653 O O . LEU B 1 98 ? -17.875 38.75 10.812 1 92.75 98 LEU B O 1
ATOM 4657 N N . VAL B 1 99 ? -19.984 38.719 11.594 1 92.56 99 VAL B N 1
ATOM 4658 C CA . VAL B 1 99 ? -19.609 39.5 12.773 1 92.56 99 VAL B CA 1
ATOM 4659 C C . VAL B 1 99 ? -18.641 38.688 13.625 1 92.56 99 VAL B C 1
ATOM 4661 O O . VAL B 1 99 ? -17.641 39.219 14.125 1 92.56 99 VAL B O 1
ATOM 4664 N N . CYS B 1 100 ? -18.969 37.469 13.797 1 92.75 100 CYS B N 1
ATOM 4665 C CA . CYS B 1 100 ? -18.109 36.562 14.578 1 92.75 100 CYS B CA 1
ATOM 4666 C C . CYS B 1 100 ? -16.734 36.438 13.922 1 92.75 100 CYS B C 1
ATOM 4668 O O . CYS B 1 100 ? -15.711 36.469 14.609 1 92.75 100 CYS B O 1
ATOM 4670 N N . VAL B 1 101 ? -16.688 36.344 12.625 1 93 101 VAL B N 1
ATOM 4671 C CA . VAL B 1 101 ? -15.43 36.219 11.898 1 93 101 VAL B CA 1
ATOM 4672 C C . VAL B 1 101 ? -14.586 37.469 12.109 1 93 101 VAL B C 1
ATOM 4674 O O . VAL B 1 101 ? -13.391 37.406 12.375 1 93 101 VAL B O 1
ATOM 4677 N N . VAL B 1 102 ? -15.211 38.562 12 1 92.81 102 VAL B N 1
ATOM 4678 C CA . VAL B 1 102 ? -14.523 39.844 12.141 1 92.81 102 VAL B CA 1
ATOM 4679 C C . VAL B 1 102 ? -13.969 39.969 13.555 1 92.81 102 VAL B C 1
ATOM 4681 O O . VAL B 1 102 ? -12.828 40.406 13.75 1 92.81 102 VAL B O 1
ATOM 4684 N N . ILE B 1 103 ? -14.766 39.625 14.508 1 92.25 103 ILE B N 1
ATOM 4685 C CA . ILE B 1 103 ? -14.344 39.75 15.906 1 92.25 103 ILE B CA 1
ATOM 4686 C C . ILE B 1 103 ? -13.18 38.781 16.156 1 92.25 103 ILE B C 1
ATOM 4688 O O . ILE B 1 103 ? -12.195 39.156 16.797 1 92.25 103 ILE B O 1
ATOM 4692 N N . LEU B 1 104 ? -13.281 37.656 15.695 1 91.81 104 LEU B N 1
ATOM 4693 C CA . LEU B 1 104 ? -12.242 36.625 15.906 1 91.81 104 LEU B CA 1
ATOM 4694 C C . LEU B 1 104 ? -10.93 37.062 15.258 1 91.81 104 LEU B C 1
ATOM 4696 O O . LEU B 1 104 ? -9.875 37 15.883 1 91.81 104 LEU B O 1
ATOM 4700 N N . LEU B 1 105 ? -11.008 37.5 14.039 1 89.88 105 LEU B N 1
ATOM 4701 C CA . LEU B 1 105 ? -9.812 37.938 13.328 1 89.88 105 LEU B CA 1
ATOM 4702 C C . LEU B 1 105 ? -9.227 39.188 13.984 1 89.88 105 LEU B C 1
ATOM 4704 O O . LEU B 1 105 ? -8.008 39.344 14.039 1 89.88 105 LEU B O 1
ATOM 4708 N N . GLY B 1 106 ? -10.102 40 14.406 1 89.56 106 GLY B N 1
ATOM 4709 C CA . GLY B 1 106 ? -9.648 41.188 15.102 1 89.56 106 GLY B CA 1
ATOM 4710 C C . GLY B 1 106 ? -8.898 40.875 16.391 1 89.56 106 GLY B C 1
ATOM 4711 O O . GLY B 1 106 ? -7.824 41.438 16.625 1 89.56 106 GLY B O 1
ATOM 4712 N N . ILE B 1 107 ? -9.438 40.031 17.172 1 88.38 107 ILE B N 1
ATOM 4713 C CA . ILE B 1 107 ? -8.797 39.656 18.422 1 88.38 107 ILE B CA 1
ATOM 4714 C C . ILE B 1 107 ? -7.469 38.969 18.125 1 88.38 107 ILE B C 1
ATOM 4716 O O . ILE B 1 107 ? -6.484 39.156 18.844 1 88.38 107 ILE B O 1
ATOM 4720 N N . TRP B 1 108 ? -7.461 38.156 17.125 1 84.69 108 TRP B N 1
ATOM 4721 C CA . TRP B 1 108 ? -6.25 37.469 16.719 1 84.69 108 TRP B CA 1
ATOM 4722 C C . TRP B 1 108 ? -5.152 38.438 16.344 1 84.69 108 TRP B C 1
ATOM 4724 O O . TRP B 1 108 ? -4 38.281 16.75 1 84.69 108 TRP B O 1
ATOM 4734 N N . HIS B 1 109 ? -5.504 39.438 15.562 1 84.31 109 HIS B N 1
ATOM 4735 C CA . HIS B 1 109 ? -4.547 40.438 15.148 1 84.31 109 HIS B CA 1
ATOM 4736 C C . HIS B 1 109 ? -4.035 41.25 16.344 1 84.31 109 HIS B C 1
ATOM 4738 O O . HIS B 1 109 ? -2.855 41.594 16.391 1 84.31 109 HIS B O 1
ATOM 4744 N N . LEU B 1 110 ? -4.93 41.469 17.203 1 83.38 110 LEU B N 1
ATOM 4745 C CA . LEU B 1 110 ? -4.547 42.188 18.406 1 83.38 110 LEU B CA 1
ATOM 4746 C C . LEU B 1 110 ? -3.568 41.375 19.25 1 83.38 110 LEU B C 1
ATOM 4748 O O . LEU B 1 110 ? -2.648 41.906 19.844 1 83.38 110 LEU B O 1
ATOM 4752 N N . GLY B 1 111 ? -3.85 40.125 19.312 1 81.44 111 GLY B N 1
ATOM 4753 C CA . GLY B 1 111 ? -2.938 39.219 20 1 81.44 111 GLY B CA 1
ATOM 4754 C C . GLY B 1 111 ? -1.555 39.188 19.391 1 81.44 111 GLY B C 1
ATOM 4755 O O . GLY B 1 111 ? -0.549 39.156 20.094 1 81.44 111 GLY B O 1
ATOM 4756 N N . GLU B 1 112 ? -1.473 39.219 18.109 1 81.12 112 GLU B N 1
ATOM 4757 C CA . GLU B 1 112 ? -0.199 39.188 17.391 1 81.12 112 GLU B CA 1
ATOM 4758 C C . GLU B 1 112 ? 0.601 40.469 17.656 1 81.12 112 GLU B C 1
ATOM 4760 O O . GLU B 1 112 ? 1.819 40.406 17.828 1 81.12 112 GLU B O 1
ATOM 4765 N N . ILE B 1 113 ? -0.087 41.531 17.688 1 79.75 113 ILE B N 1
ATOM 4766 C CA . ILE B 1 113 ? 0.55 42.812 17.938 1 79.75 113 ILE B CA 1
ATOM 4767 C C . ILE B 1 113 ? 1.082 42.844 19.359 1 79.75 113 ILE B C 1
ATOM 4769 O O . ILE B 1 113 ? 2.186 43.344 19.609 1 79.75 113 ILE B O 1
ATOM 4773 N N . THR B 1 114 ? 0.252 42.312 20.172 1 79.44 114 THR B N 1
ATOM 4774 C CA . THR B 1 114 ? 0.649 42.312 21.578 1 79.44 114 THR B CA 1
ATOM 4775 C C . THR B 1 114 ? 1.863 41.406 21.797 1 79.44 114 THR B C 1
ATOM 4777 O O . THR B 1 114 ? 2.76 41.75 22.562 1 79.44 114 THR B O 1
ATOM 4780 N N . GLU B 1 115 ? 1.854 40.281 21.156 1 80.94 115 GLU B N 1
ATOM 4781 C CA . GLU B 1 115 ? 2.977 39.344 21.281 1 80.94 115 GLU B CA 1
ATOM 4782 C C . GLU B 1 115 ? 4.262 39.969 20.734 1 80.94 115 GLU B C 1
ATOM 4784 O O . GLU B 1 115 ? 5.332 39.781 21.312 1 80.94 115 GLU B O 1
ATOM 4789 N N . LYS B 1 116 ? 4.203 40.656 19.641 1 78.5 116 LYS B N 1
ATOM 4790 C CA . LYS B 1 116 ? 5.355 41.344 19.078 1 78.5 116 LYS B CA 1
ATOM 4791 C C . LYS B 1 116 ? 5.848 42.438 20.016 1 78.5 116 LYS B C 1
ATOM 4793 O O . LYS B 1 116 ? 7.055 42.656 20.141 1 78.5 116 LYS B O 1
ATOM 4798 N N . ALA B 1 117 ? 4.914 43 20.656 1 75.06 117 ALA B N 1
ATOM 4799 C CA . ALA B 1 117 ? 5.254 44.062 21.594 1 75.06 117 ALA B CA 1
ATOM 4800 C C . ALA B 1 117 ? 5.938 43.5 22.844 1 75.06 117 ALA B C 1
ATOM 4802 O O . ALA B 1 117 ? 6.887 44.094 23.359 1 75.06 117 ALA B O 1
ATOM 4803 N N . ILE B 1 118 ? 5.484 42.375 23.234 1 76.06 118 ILE B N 1
ATOM 4804 C CA . ILE B 1 118 ? 6.066 41.75 24.406 1 76.06 118 ILE B CA 1
ATOM 4805 C C . ILE B 1 118 ? 7.48 41.25 24.078 1 76.06 118 ILE B C 1
ATOM 4807 O O . ILE B 1 118 ? 8.383 41.375 24.922 1 76.06 118 ILE B O 1
ATOM 4811 N N . ASN B 1 119 ? 7.582 40.625 22.891 1 74.25 119 ASN B N 1
ATOM 4812 C CA . ASN B 1 119 ? 8.891 40.125 22.469 1 74.25 119 ASN B CA 1
ATOM 4813 C C . ASN B 1 119 ? 9.906 41.281 22.344 1 74.25 119 ASN B C 1
ATOM 4815 O O . ASN B 1 119 ? 11.102 41.062 22.562 1 74.25 119 ASN B O 1
ATOM 4819 N N . ARG B 1 120 ? 9.469 42.438 22.062 1 70.12 120 ARG B N 1
ATOM 4820 C CA . ARG B 1 120 ? 10.328 43.594 21.922 1 70.12 120 ARG B CA 1
ATOM 4821 C C . ARG B 1 120 ? 10.68 44.188 23.281 1 70.12 120 ARG B C 1
ATOM 4823 O O . ARG B 1 120 ? 11.812 44.594 23.516 1 70.12 120 ARG B O 1
ATOM 4830 N N . THR B 1 121 ? 9.664 44.031 24.141 1 68.75 121 THR B N 1
ATOM 4831 C CA . THR B 1 121 ? 9.898 44.719 25.422 1 68.75 121 THR B CA 1
ATOM 4832 C C . THR B 1 121 ? 10.32 43.688 26.484 1 68.75 121 THR B C 1
ATOM 4834 O O . THR B 1 121 ? 10.758 44.094 27.578 1 68.75 121 THR B O 1
ATOM 4837 N N . LYS B 1 122 ? 10.562 42.625 26.312 1 67.31 122 LYS B N 1
ATOM 4838 C CA . LYS B 1 122 ? 11.078 41.531 27.156 1 67.31 122 LYS B CA 1
ATOM 4839 C C . LYS B 1 122 ? 10.43 41.562 28.531 1 67.31 122 LYS B C 1
ATOM 4841 O O . LYS B 1 122 ? 10.781 40.75 29.406 1 67.31 122 LYS B O 1
ATOM 4846 N N . GLU B 1 123 ? 9.469 42.594 28.781 1 67.5 123 GLU B N 1
ATOM 4847 C CA . GLU B 1 123 ? 8.758 42.688 30.062 1 67.5 123 GLU B CA 1
ATOM 4848 C C . GLU B 1 123 ? 7.27 42.938 29.844 1 67.5 123 GLU B C 1
ATOM 4850 O O . GLU B 1 123 ? 6.855 44.031 29.5 1 67.5 123 GLU B O 1
ATOM 4855 N N . PRO B 1 124 ? 6.453 41.875 29.875 1 71 124 PRO B N 1
ATOM 4856 C CA . PRO B 1 124 ? 5.031 42.031 29.562 1 71 124 PRO B CA 1
ATOM 4857 C C . PRO B 1 124 ? 4.258 42.781 30.641 1 71 124 PRO B C 1
ATOM 4859 O O . PRO B 1 124 ? 4.461 42.531 31.844 1 71 124 PRO B O 1
ATOM 4862 N N . THR B 1 125 ? 3.654 43.969 30.391 1 77.88 125 THR B N 1
ATOM 4863 C CA . THR B 1 125 ? 2.768 44.688 31.297 1 77.88 125 THR B CA 1
ATOM 4864 C C . THR B 1 125 ? 1.492 43.906 31.547 1 77.88 125 THR B C 1
ATOM 4866 O O . THR B 1 125 ? 1.169 42.969 30.812 1 77.88 125 THR B O 1
ATOM 4869 N N . GLY B 1 126 ? 0.862 44.031 32.781 1 75.06 126 GLY B N 1
ATOM 4870 C CA . GLY B 1 126 ? -0.377 43.375 33.156 1 75.06 126 GLY B CA 1
ATOM 4871 C C . GLY B 1 126 ? -1.421 43.406 32.062 1 75.06 126 GLY B C 1
ATOM 4872 O O . GLY B 1 126 ? -2.084 42.375 31.797 1 75.06 126 GLY B O 1
ATOM 4873 N N . TRP B 1 127 ? -1.489 44.531 31.406 1 78.5 127 TRP B N 1
ATOM 4874 C CA . TRP B 1 127 ? -2.459 44.688 30.328 1 78.5 127 TRP B CA 1
ATOM 4875 C C . TRP B 1 127 ? -2.104 43.812 29.125 1 78.5 127 TRP B C 1
ATOM 4877 O O . TRP B 1 127 ? -2.986 43.25 28.484 1 78.5 127 TRP B O 1
ATOM 4887 N N . GLN B 1 128 ? -0.843 43.688 28.922 1 77.69 128 GLN B N 1
ATOM 4888 C CA . GLN B 1 128 ? -0.392 42.875 27.812 1 77.69 128 GLN B CA 1
ATOM 4889 C C . GLN B 1 128 ? -0.658 41.375 28.078 1 77.69 128 GLN B C 1
ATOM 4891 O O . GLN B 1 128 ? -1.033 40.656 27.172 1 77.69 128 GLN B O 1
ATOM 4896 N N . LEU B 1 129 ? -0.538 41.062 29.25 1 79.31 129 LEU B N 1
ATOM 4897 C CA . LEU B 1 129 ? -0.818 39.688 29.625 1 79.31 129 LEU B CA 1
ATOM 4898 C C . LEU B 1 129 ? -2.307 39.375 29.5 1 79.31 129 LEU B C 1
ATOM 4900 O O . LEU B 1 129 ? -2.684 38.281 29.062 1 79.31 129 LEU B O 1
ATOM 4904 N N . PHE B 1 130 ? -3.084 40.344 29.922 1 82.69 130 PHE B N 1
ATOM 4905 C CA . PHE B 1 130 ? -4.527 40.188 29.797 1 82.69 130 PHE B CA 1
ATOM 4906 C C . PHE B 1 130 ? -4.93 40.031 28.344 1 82.69 130 PHE B C 1
ATOM 4908 O O . PHE B 1 130 ? -5.738 39.188 28 1 82.69 130 PHE B O 1
ATOM 4915 N N . LEU B 1 131 ? -4.324 40.781 27.562 1 79.44 131 LEU B N 1
ATOM 4916 C CA . LEU B 1 131 ? -4.652 40.75 26.141 1 79.44 131 LEU B CA 1
ATOM 4917 C C . LEU B 1 131 ? -4.184 39.438 25.5 1 79.44 131 LEU B C 1
ATOM 4919 O O . LEU B 1 131 ? -4.824 38.906 24.594 1 79.44 131 LEU B O 1
ATOM 4923 N N . ARG B 1 132 ? -3.129 39 26.016 1 78.56 132 ARG B N 1
ATOM 4924 C CA . ARG B 1 132 ? -2.631 37.719 25.531 1 78.56 132 ARG B CA 1
ATOM 4925 C C . ARG B 1 132 ? -3.607 36.594 25.859 1 78.56 132 ARG B C 1
ATOM 4927 O O . ARG B 1 132 ? -3.957 35.781 24.984 1 78.56 132 ARG B O 1
ATOM 4934 N N . TYR B 1 133 ? -4.043 36.594 27.062 1 80.81 133 TYR B N 1
ATOM 4935 C CA . TYR B 1 133 ? -4.965 35.562 27.484 1 80.81 133 TYR B CA 1
ATOM 4936 C C . TYR B 1 133 ? -6.336 35.75 26.844 1 80.81 133 TYR B C 1
ATOM 4938 O O . TYR B 1 133 ? -7.027 34.781 26.547 1 80.81 133 TYR B O 1
ATOM 4946 N N . PHE B 1 134 ? -6.664 36.969 26.672 1 82.44 134 PHE B N 1
ATOM 4947 C CA . PHE B 1 134 ? -7.918 37.312 26 1 82.44 134 PHE B CA 1
ATOM 4948 C C . PHE B 1 134 ? -7.906 36.812 24.562 1 82.44 134 PHE B C 1
ATOM 4950 O O . PHE B 1 134 ? -8.898 36.281 24.078 1 82.44 134 PHE B O 1
ATOM 4957 N N . SER B 1 135 ? -6.793 36.969 23.969 1 81.56 135 SER B N 1
ATOM 4958 C CA . SER B 1 135 ? -6.645 36.531 22.578 1 81.56 135 SER B CA 1
ATOM 4959 C C . SER B 1 135 ? -6.652 35 22.5 1 81.56 135 SER B C 1
ATOM 4961 O O . SER B 1 135 ? -7.141 34.438 21.516 1 81.56 135 SER B O 1
ATOM 4963 N N . MET B 1 136 ? -6.152 34.406 23.484 1 79.88 136 MET B N 1
ATOM 4964 C CA . MET B 1 136 ? -6.113 32.969 23.5 1 79.88 136 MET B CA 1
ATOM 4965 C C . MET B 1 136 ? -7.508 32.375 23.719 1 79.88 136 MET B C 1
ATOM 4967 O O . MET B 1 136 ? -7.84 31.328 23.172 1 79.88 136 MET B O 1
ATOM 4971 N N . ALA B 1 137 ? -8.375 33.094 24.422 1 83.62 137 ALA B N 1
ATOM 4972 C CA . ALA B 1 137 ? -9.711 32.625 24.766 1 83.62 137 ALA B CA 1
ATOM 4973 C C . ALA B 1 137 ? -10.75 33.156 23.781 1 83.62 137 ALA B C 1
ATOM 4975 O O . ALA B 1 137 ? -11.945 33.125 24.047 1 83.62 137 ALA B O 1
ATOM 4976 N N . ARG B 1 138 ? -10.281 33.656 22.703 1 85.25 138 ARG B N 1
ATOM 4977 C CA . ARG B 1 138 ? -11.156 34.344 21.75 1 85.25 138 ARG B CA 1
ATOM 4978 C C . ARG B 1 138 ? -12.305 33.469 21.312 1 85.25 138 ARG B C 1
ATOM 4980 O O . ARG B 1 138 ? -13.453 33.906 21.219 1 85.25 138 ARG B O 1
ATOM 4987 N N . ASN B 1 139 ? -12.062 32.156 21.062 1 85.5 139 ASN B N 1
ATOM 4988 C CA . ASN B 1 139 ? -13.094 31.234 20.594 1 85.5 139 ASN B CA 1
ATOM 4989 C C . ASN B 1 139 ? -14.18 31.031 21.656 1 85.5 139 ASN B C 1
ATOM 4991 O O . ASN B 1 139 ? -15.367 31.047 21.344 1 85.5 139 ASN B O 1
ATOM 4995 N N . ALA B 1 140 ? -13.766 30.891 22.875 1 83.75 140 ALA B N 1
ATOM 4996 C CA . ALA B 1 140 ? -14.711 30.703 23.969 1 83.75 140 ALA B CA 1
ATOM 4997 C C . ALA B 1 140 ? -15.539 31.969 24.203 1 83.75 140 ALA B C 1
ATOM 4999 O O . ALA B 1 140 ? -16.75 31.891 24.453 1 83.75 140 ALA B O 1
ATOM 5000 N N . ILE B 1 141 ? -14.914 33.062 24.062 1 86.12 141 ILE B N 1
ATOM 5001 C CA . ILE B 1 141 ? -15.578 34.344 24.312 1 86.12 141 ILE B CA 1
ATOM 5002 C C . ILE B 1 141 ? -16.656 34.594 23.266 1 86.12 141 ILE B C 1
ATOM 5004 O O . ILE B 1 141 ? -17.781 34.969 23.594 1 86.12 141 ILE B O 1
ATOM 5008 N N . VAL B 1 142 ? -16.281 34.375 22.062 1 88.31 142 VAL B N 1
ATOM 5009 C CA . VAL B 1 142 ? -17.219 34.594 20.984 1 88.31 142 VAL B CA 1
ATOM 5010 C C . VAL B 1 142 ? -18.375 33.594 21.078 1 88.31 142 VAL B C 1
ATOM 5012 O O . VAL B 1 142 ? -19.531 33.938 20.828 1 88.31 142 VAL B O 1
ATOM 5015 N N . LEU B 1 143 ? -18.094 32.375 21.453 1 86.69 143 LEU B N 1
ATOM 5016 C CA . LEU B 1 143 ? -19.125 31.344 21.594 1 86.69 143 LEU B CA 1
ATOM 5017 C C . LEU B 1 143 ? -20.094 31.703 22.719 1 86.69 143 LEU B C 1
ATOM 5019 O O . LEU B 1 143 ? -21.312 31.625 22.531 1 86.69 143 LEU B O 1
ATOM 5023 N N . ILE B 1 144 ? -19.609 32.125 23.859 1 85.38 144 ILE B N 1
ATOM 5024 C CA . ILE B 1 144 ? -20.438 32.469 25 1 85.38 144 ILE B CA 1
ATOM 5025 C C . ILE B 1 144 ? -21.25 33.719 24.688 1 85.38 144 ILE B C 1
ATOM 5027 O O . ILE B 1 144 ? -22.438 33.812 25 1 85.38 144 ILE B O 1
ATOM 5031 N N . ALA B 1 145 ? -20.578 34.656 24.078 1 88.19 145 ALA B N 1
ATOM 5032 C CA . ALA B 1 145 ? -21.25 35.906 23.703 1 88.19 145 ALA B CA 1
ATOM 5033 C C . ALA B 1 145 ? -22.406 35.594 22.75 1 88.19 145 ALA B C 1
ATOM 5035 O O . ALA B 1 145 ? -23.469 36.25 22.844 1 88.19 145 ALA B O 1
ATOM 5036 N N . SER B 1 146 ? -22.156 34.719 21.844 1 87.94 146 SER B N 1
ATOM 5037 C CA . SER B 1 146 ? -23.188 34.375 20.875 1 87.94 146 SER B CA 1
ATOM 5038 C C . SER B 1 146 ? -24.375 33.656 21.547 1 87.94 146 SER B C 1
ATOM 5040 O O . SER B 1 146 ? -25.531 33.906 21.188 1 87.94 146 SER B O 1
ATOM 5042 N N . ILE B 1 147 ? -24.078 32.812 22.469 1 83.81 147 ILE B N 1
ATOM 5043 C CA . ILE B 1 147 ? -25.125 32.094 23.203 1 83.81 147 ILE B CA 1
ATOM 5044 C C . ILE B 1 147 ? -25.969 33.125 23.984 1 83.81 147 ILE B C 1
ATOM 5046 O O . ILE B 1 147 ? -27.203 33.031 23.969 1 83.81 147 ILE B O 1
ATOM 5050 N N . VAL B 1 148 ? -25.328 34.062 24.641 1 85.44 148 VAL B N 1
ATOM 5051 C CA . VAL B 1 148 ? -26.016 35.062 25.422 1 85.44 148 VAL B CA 1
ATOM 5052 C C . VAL B 1 148 ? -26.891 35.938 24.516 1 85.44 148 VAL B C 1
ATOM 5054 O O . VAL B 1 148 ? -28.031 36.25 24.859 1 85.44 148 VAL B O 1
ATOM 5057 N N . PHE B 1 149 ? -26.312 36.25 23.422 1 86 149 PHE B N 1
ATOM 5058 C CA . PHE B 1 149 ? -27.062 37.031 22.453 1 86 149 PHE B CA 1
ATOM 5059 C C . PHE B 1 149 ? -28.328 36.312 22.016 1 86 149 PHE B C 1
ATOM 5061 O O . PHE B 1 149 ? -29.406 36.938 21.953 1 86 149 PHE B O 1
ATOM 5068 N N . VAL B 1 150 ? -28.219 35.062 21.703 1 83.62 150 VAL B N 1
ATOM 5069 C CA . VAL B 1 150 ? -29.344 34.281 21.219 1 83.62 150 VAL B CA 1
ATOM 5070 C C . VAL B 1 150 ? -30.391 34.156 22.328 1 83.62 150 VAL B C 1
ATOM 5072 O O . VAL B 1 150 ? -31.594 34.25 22.078 1 83.62 150 VAL B O 1
ATOM 5075 N N . VAL B 1 151 ? -29.922 33.938 23.516 1 82.31 151 VAL B N 1
ATOM 5076 C CA . VAL B 1 151 ? -30.828 33.781 24.656 1 82.31 151 VAL B CA 1
ATOM 5077 C C . VAL B 1 151 ? -31.578 35.094 24.891 1 82.31 151 VAL B C 1
ATOM 5079 O O . VAL B 1 151 ? -32.781 35.094 25.172 1 82.31 151 VAL B O 1
ATOM 5082 N N . ILE B 1 152 ? -30.922 36.156 24.781 1 84.31 152 ILE B N 1
ATOM 5083 C CA . ILE B 1 152 ? -31.547 37.469 24.984 1 84.31 152 ILE B CA 1
ATOM 5084 C C . ILE B 1 152 ? -32.562 37.719 23.891 1 84.31 152 ILE B C 1
ATOM 5086 O O . ILE B 1 152 ? -33.656 38.219 24.156 1 84.31 152 ILE B O 1
ATOM 5090 N N . MET B 1 153 ? -32.219 37.312 22.75 1 83.44 153 MET B N 1
ATOM 5091 C CA . MET B 1 153 ? -33.125 37.531 21.625 1 83.44 153 MET B CA 1
ATOM 5092 C C . MET B 1 153 ? -34.375 36.656 21.766 1 83.44 153 MET B C 1
ATOM 5094 O O . MET B 1 153 ? -35.469 37.062 21.438 1 83.44 153 MET B O 1
ATOM 5098 N N . ILE B 1 154 ? -34.156 35.469 22.188 1 80.38 154 ILE B N 1
ATOM 5099 C CA . ILE B 1 154 ? -35.281 34.562 22.391 1 80.38 154 ILE B CA 1
ATOM 5100 C C . ILE B 1 154 ? -36.188 35.094 23.5 1 80.38 154 ILE B C 1
ATOM 5102 O O . ILE B 1 154 ? -37.438 35.031 23.391 1 80.38 154 ILE B O 1
ATOM 5106 N N . THR B 1 155 ? -35.594 35.594 24.5 1 80.31 155 THR B N 1
ATOM 5107 C CA . THR B 1 155 ? -36.375 36.094 25.641 1 80.31 155 THR B CA 1
ATOM 5108 C C . THR B 1 155 ? -37.094 37.406 25.266 1 80.31 155 THR B C 1
ATOM 5110 O O . THR B 1 155 ? -38.188 37.656 25.75 1 80.31 155 THR B O 1
ATOM 5113 N N . THR B 1 156 ? -36.438 38.094 24.438 1 82.19 156 THR B N 1
ATOM 5114 C CA . THR B 1 156 ? -37 39.406 24.125 1 82.19 156 THR B CA 1
ATOM 5115 C C . THR B 1 156 ? -37.969 39.312 22.969 1 82.19 156 THR B C 1
ATOM 5117 O O . THR B 1 156 ? -39 39.969 22.969 1 82.19 156 THR B O 1
ATOM 5120 N N . THR B 1 157 ? -37.594 38.562 21.938 1 77.56 157 THR B N 1
ATOM 5121 C CA . THR B 1 157 ? -38.406 38.594 20.719 1 77.56 157 THR B CA 1
ATOM 5122 C C . THR B 1 157 ? -39.188 37.281 20.578 1 77.56 157 THR B C 1
ATOM 5124 O O . THR B 1 157 ? -40.094 37.188 19.734 1 77.56 157 THR B O 1
ATOM 5127 N N . GLY B 1 158 ? -39 36.25 21.391 1 68.5 158 GLY B N 1
ATOM 5128 C CA . GLY B 1 158 ? -39.719 35 21.375 1 68.5 158 GLY B CA 1
ATOM 5129 C C . GLY B 1 158 ? -39.188 34.031 20.328 1 68.5 158 GLY B C 1
ATOM 5130 O O . GLY B 1 158 ? -39.562 32.844 20.312 1 68.5 158 GLY B O 1
ATOM 5131 N N . GLN B 1 159 ? -38.406 34.469 19.297 1 68.38 159 GLN B N 1
ATOM 5132 C CA . GLN B 1 159 ? -37.906 33.562 18.266 1 68.38 159 GLN B CA 1
ATOM 5133 C C . GLN B 1 159 ? -36.406 33.75 18.062 1 68.38 159 GLN B C 1
ATOM 5135 O O . GLN B 1 159 ? -35.875 34.844 18.266 1 68.38 159 GLN B O 1
ATOM 5140 N N . SER B 1 160 ? -35.75 32.656 17.891 1 65.56 160 SER B N 1
ATOM 5141 C CA . SER B 1 160 ? -34.344 32.781 17.594 1 65.56 160 SER B CA 1
ATOM 5142 C C . SER B 1 160 ? -34.094 33.188 16.141 1 65.56 160 SER B C 1
ATOM 5144 O O . SER B 1 160 ? -34.625 32.562 15.227 1 65.56 160 SER B O 1
ATOM 5146 N N . PRO B 1 161 ? -33.531 34.25 15.953 1 63.03 161 PRO B N 1
ATOM 5147 C CA . PRO B 1 161 ? -33.281 34.688 14.578 1 63.03 161 PRO B CA 1
ATOM 5148 C C . PRO B 1 161 ? -32.25 33.844 13.852 1 63.03 161 PRO B C 1
ATOM 5150 O O . PRO B 1 161 ? -32.156 33.875 12.625 1 63.03 161 PRO B O 1
ATOM 5153 N N . VAL B 1 162 ? -31.516 33.031 14.594 1 70.56 162 VAL B N 1
ATOM 5154 C CA . VAL B 1 162 ? -30.406 32.312 13.977 1 70.56 162 VAL B CA 1
ATOM 5155 C C . VAL B 1 162 ? -30.594 30.812 14.141 1 70.56 162 VAL B C 1
ATOM 5157 O O . VAL B 1 162 ? -31.297 30.375 15.055 1 70.56 162 VAL B O 1
ATOM 5160 N N . GLY B 1 163 ? -30.297 30.078 13.117 1 61.44 163 GLY B N 1
ATOM 5161 C CA . GLY B 1 163 ? -30.453 28.625 13.141 1 61.44 163 GLY B CA 1
ATOM 5162 C C . GLY B 1 163 ? -29.578 27.953 14.195 1 61.44 163 GLY B C 1
ATOM 5163 O O . GLY B 1 163 ? -28.438 28.344 14.398 1 61.44 163 GLY B O 1
ATOM 5164 N N . THR B 1 164 ? -30.234 27.188 15.125 1 55.16 164 THR B N 1
ATOM 5165 C CA . THR B 1 164 ? -29.547 26.391 16.141 1 55.16 164 THR B CA 1
ATOM 5166 C C . THR B 1 164 ? -29.656 24.906 15.82 1 55.16 164 THR B C 1
ATOM 5168 O O . THR B 1 164 ? -30.594 24.484 15.141 1 55.16 164 THR B O 1
ATOM 5171 N N . PRO B 1 165 ? -28.578 24.062 15.914 1 51.81 165 PRO B N 1
ATOM 5172 C CA . PRO B 1 165 ? -28.625 22.641 15.57 1 51.81 165 PRO B CA 1
ATOM 5173 C C . PRO B 1 165 ? -29.922 21.953 16.047 1 51.81 165 PRO B C 1
ATOM 5175 O O . PRO B 1 165 ? -30.391 21.016 15.414 1 51.81 165 PRO B O 1
ATOM 5178 N N . GLY B 1 166 ? -30.594 22.188 17.156 1 43.22 166 GLY B N 1
ATOM 5179 C CA . GLY B 1 166 ? -31.719 21.516 17.75 1 43.22 166 GLY B CA 1
ATOM 5180 C C . GLY B 1 166 ? -33.062 21.922 17.156 1 43.22 166 GLY B C 1
ATOM 5181 O O . GLY B 1 166 ? -34.094 21.391 17.516 1 43.22 166 GLY B O 1
ATOM 5182 N N . GLU B 1 167 ? -33.188 22.891 16.469 1 42 167 GLU B N 1
ATOM 5183 C CA . GLU B 1 167 ? -34.531 23.297 16.062 1 42 167 GLU B CA 1
ATOM 5184 C C . GLU B 1 167 ? -35.094 22.359 14.992 1 42 167 GLU B C 1
ATOM 5186 O O . GLU B 1 167 ? -34.406 22.016 14.039 1 42 167 GLU B O 1
ATOM 5191 N N . PRO B 1 168 ? -36.219 21.484 15.273 1 36.47 168 PRO B N 1
ATOM 5192 C CA . PRO B 1 168 ? -37 20.5 14.516 1 36.47 168 PRO B CA 1
ATOM 5193 C C . PRO B 1 168 ? -37.281 20.953 13.086 1 36.47 168 PRO B C 1
ATOM 5195 O O . PRO B 1 168 ? -37.812 20.172 12.281 1 36.47 168 PRO B O 1
ATOM 5198 N N . ASN B 1 169 ? -37.531 22.078 12.773 1 33.84 169 ASN B N 1
ATOM 5199 C CA . ASN B 1 169 ? -38.312 22.359 11.57 1 33.84 169 ASN B CA 1
ATOM 5200 C C . ASN B 1 169 ? -37.625 21.797 10.328 1 33.84 169 ASN B C 1
ATOM 5202 O O . ASN B 1 169 ? -38.125 21.969 9.211 1 33.84 169 ASN B O 1
ATOM 5206 N N . SER B 1 170 ? -36.375 21.672 10.211 1 33.66 170 SER B N 1
ATOM 5207 C CA . SER B 1 170 ? -35.906 21.391 8.859 1 33.66 170 SER B CA 1
ATOM 5208 C C . SER B 1 170 ? -35.938 19.891 8.578 1 33.66 170 SER B C 1
ATOM 5210 O O . SER B 1 170 ? -35.312 19.109 9.312 1 33.66 170 SER B O 1
ATOM 5212 N N . GLN B 1 171 ? -36.906 19.219 7.875 1 30.69 171 GLN B N 1
ATOM 5213 C CA . GLN B 1 171 ? -37.344 17.922 7.363 1 30.69 171 GLN B CA 1
ATOM 5214 C C . GLN B 1 171 ? -36.219 17.203 6.625 1 30.69 171 GLN B C 1
ATOM 5216 O O . GLN B 1 171 ? -36.469 16.219 5.918 1 30.69 171 GLN B O 1
ATOM 5221 N N . SER B 1 172 ? -35.188 17.703 6.305 1 29.28 172 SER B N 1
ATOM 5222 C CA . SER B 1 172 ? -34.406 16.984 5.332 1 29.28 172 SER B CA 1
ATOM 5223 C C . SER B 1 172 ? -33.875 15.672 5.91 1 29.28 172 SER B C 1
ATOM 5225 O O . SER B 1 172 ? -33.688 15.555 7.121 1 29.28 172 SER B O 1
ATOM 5227 N N . LYS B 1 173 ? -33.906 14.586 5.168 1 31.22 173 LYS B N 1
ATOM 5228 C CA . LYS B 1 173 ? -33.469 13.219 5.422 1 31.22 173 LYS B CA 1
ATOM 5229 C C . LYS B 1 173 ? -32.094 13.203 6.098 1 31.22 173 LYS B C 1
ATOM 5231 O O . LYS B 1 173 ? -31.641 12.164 6.57 1 31.22 173 LYS B O 1
ATOM 5236 N N . ALA B 1 174 ? -31.203 13.984 5.621 1 31.97 174 ALA B N 1
ATOM 5237 C CA . ALA B 1 174 ? -29.875 14.062 6.223 1 31.97 174 ALA B CA 1
ATOM 5238 C C . ALA B 1 174 ? -29.953 14.5 7.684 1 31.97 174 ALA B C 1
ATOM 5240 O O . ALA B 1 174 ? -28.984 14.391 8.43 1 31.97 174 ALA B O 1
ATOM 5241 N N . SER B 1 175 ? -30.922 15.273 8.094 1 32.66 175 SER B N 1
ATOM 5242 C CA . SER B 1 175 ? -31.312 15.672 9.445 1 32.66 175 SER B CA 1
ATOM 5243 C C . SER B 1 175 ? -31.734 14.469 10.273 1 32.66 175 SER B C 1
ATOM 5245 O O . SER B 1 175 ? -31.734 14.523 11.508 1 32.66 175 SER B O 1
ATOM 5247 N N . VAL B 1 176 ? -32.344 13.547 9.617 1 31.23 176 VAL B N 1
ATOM 5248 C CA . VAL B 1 176 ? -32.781 12.352 10.336 1 31.23 176 VAL B CA 1
ATOM 5249 C C . VAL B 1 176 ? -31.547 11.609 10.867 1 31.23 176 VAL B C 1
ATOM 5251 O O . VAL B 1 176 ? -31.547 11.109 11.992 1 31.23 176 VAL B O 1
ATOM 5254 N N . ILE B 1 177 ? -30.469 11.484 10.016 1 32.31 177 ILE B N 1
ATOM 5255 C CA . ILE B 1 177 ? -29.312 10.789 10.555 1 32.31 177 ILE B CA 1
ATOM 5256 C C . ILE B 1 177 ? -28.656 11.641 11.641 1 32.31 177 ILE B C 1
ATOM 5258 O O . ILE B 1 177 ? -28.219 11.117 12.664 1 32.31 177 ILE B O 1
ATOM 5262 N N . HIS B 1 178 ? -28.547 12.953 11.469 1 33.44 178 HIS B N 1
ATOM 5263 C CA . HIS B 1 178 ? -28.141 13.875 12.523 1 33.44 178 HIS B CA 1
ATOM 5264 C C . HIS B 1 178 ? -29.172 13.93 13.633 1 33.44 178 HIS B C 1
ATOM 5266 O O . HIS B 1 178 ? -28.828 14.148 14.797 1 33.44 178 HIS B O 1
ATOM 5272 N N . LYS B 1 179 ? -30.5 14.055 13.367 1 33.12 179 LYS B N 1
ATOM 5273 C CA . LYS B 1 179 ? -31.578 13.969 14.352 1 33.12 179 LYS B CA 1
ATOM 5274 C C . LYS B 1 179 ? -31.484 12.68 15.156 1 33.12 179 LYS B C 1
ATOM 5276 O O . LYS B 1 179 ? -31.734 12.68 16.359 1 33.12 179 LYS B O 1
ATOM 5281 N N . LYS B 1 180 ? -31.375 11.625 14.422 1 34.12 180 LYS B N 1
ATOM 5282 C CA . LYS B 1 180 ? -31.281 10.398 15.211 1 34.12 180 LYS B CA 1
ATOM 5283 C C . LYS B 1 180 ? -30.031 10.406 16.078 1 34.12 180 LYS B C 1
ATOM 5285 O O . LYS B 1 180 ? -30.047 9.914 17.219 1 34.12 180 LYS B O 1
ATOM 5290 N N . PHE B 1 181 ? -28.906 10.906 15.516 1 33.09 181 PHE B N 1
ATOM 5291 C CA . PHE B 1 181 ? -27.734 11.016 16.359 1 33.09 181 PHE B CA 1
ATOM 5292 C C . PHE B 1 181 ? -27.797 12.281 17.219 1 33.09 181 PHE B C 1
ATOM 5294 O O . PHE B 1 181 ? -27.328 12.289 18.359 1 33.09 181 PHE B O 1
ATOM 5301 N N . THR B 1 182 ? -28.172 13.5 16.672 1 34.94 182 THR B N 1
ATOM 5302 C CA . THR B 1 182 ? -28.297 14.719 17.469 1 34.94 182 THR B CA 1
ATOM 5303 C C . THR B 1 182 ? -29.609 14.734 18.25 1 34.94 182 THR B C 1
ATOM 5305 O O . THR B 1 182 ? -29.812 15.602 19.094 1 34.94 182 THR B O 1
ATOM 5308 N N . GLU B 1 183 ? -30.797 14.406 17.625 1 38.19 183 GLU B N 1
ATOM 5309 C CA . GLU B 1 183 ? -31.938 14.602 18.516 1 38.19 183 GLU B CA 1
ATOM 5310 C C . GLU B 1 183 ? -31.562 14.281 19.969 1 38.19 183 GLU B C 1
ATOM 5312 O O . GLU B 1 183 ? -31.781 15.094 20.859 1 38.19 183 GLU B O 1
ATOM 5317 N N . GLN B 1 184 ? -32 12.992 20.5 1 37.78 184 GLN B N 1
ATOM 5318 C CA . GLN B 1 184 ? -31.891 12.758 21.938 1 37.78 184 GLN B CA 1
ATOM 5319 C C . GLN B 1 184 ? -30.438 12.539 22.344 1 37.78 184 GLN B C 1
ATOM 5321 O O . GLN B 1 184 ? -29.891 11.453 22.156 1 37.78 184 GLN B O 1
ATOM 5326 N N . ILE B 1 185 ? -29.578 13.539 21.922 1 44.34 185 ILE B N 1
ATOM 5327 C CA . ILE B 1 185 ? -28.422 13.32 22.797 1 44.34 185 ILE B CA 1
ATOM 5328 C C . ILE B 1 185 ? -28.875 12.625 24.078 1 44.34 185 ILE B C 1
ATOM 5330 O O . ILE B 1 185 ? -29.562 13.227 24.922 1 44.34 185 ILE B O 1
ATOM 5334 N N . GLU B 1 186 ? -29.406 11.445 23.953 1 49.38 186 GLU B N 1
ATOM 5335 C CA . GLU B 1 186 ? -29.781 10.734 25.172 1 49.38 186 GLU B CA 1
ATOM 5336 C C . GLU B 1 186 ? -28.812 11.047 26.312 1 49.38 186 GLU B C 1
ATOM 5338 O O . GLU B 1 186 ? -27.594 10.969 26.141 1 49.38 186 GLU B O 1
ATOM 5343 N N . GLU B 1 187 ? -29.344 11.961 27.078 1 55 187 GLU B N 1
ATOM 5344 C CA . GLU B 1 187 ? -28.656 12.188 28.344 1 55 187 GLU B CA 1
ATOM 5345 C C . GLU B 1 187 ? -28.125 10.883 28.938 1 55 187 GLU B C 1
ATOM 5347 O O . GLU B 1 187 ? -28.766 9.836 28.797 1 55 187 GLU B O 1
ATOM 5352 N N . GLY B 1 188 ? -26.891 10.68 29 1 60.44 188 GLY B N 1
ATOM 5353 C CA . GLY B 1 188 ? -26.297 9.594 29.75 1 60.44 188 GLY B CA 1
ATOM 5354 C C . GLY B 1 188 ? -25 9.094 29.172 1 60.44 188 GLY B C 1
ATOM 5355 O O . GLY B 1 188 ? -24.562 9.57 28.109 1 60.44 188 GLY B O 1
ATOM 5356 N N . PHE B 1 189 ? -24.281 8.438 29.953 1 67.62 189 PHE B N 1
ATOM 5357 C CA . PHE B 1 189 ? -23.016 7.789 29.625 1 67.62 189 PHE B CA 1
ATOM 5358 C C . PHE B 1 189 ? -23.25 6.57 28.734 1 67.62 189 PHE B C 1
ATOM 5360 O O . PHE B 1 189 ? -24.25 5.859 28.906 1 67.62 189 PHE B O 1
ATOM 5367 N N . PRO B 1 190 ? -22.578 6.496 27.625 1 71.44 190 PRO B N 1
ATOM 5368 C CA . PRO B 1 190 ? -22.688 5.27 26.828 1 71.44 190 PRO B CA 1
ATOM 5369 C C . PRO B 1 190 ? -22.5 4.008 27.656 1 71.44 190 PRO B C 1
ATOM 5371 O O . PRO B 1 190 ? -21.781 4.035 28.672 1 71.44 190 PRO B O 1
ATOM 5374 N N . PRO B 1 191 ? -23.234 2.99 27.406 1 77.75 191 PRO B N 1
ATOM 5375 C CA . PRO B 1 191 ? -23.078 1.743 28.156 1 77.75 191 PRO B CA 1
ATOM 5376 C C . PRO B 1 191 ? -21.688 1.132 28.016 1 77.75 191 PRO B C 1
ATOM 5378 O O . PRO B 1 191 ? -21.062 1.24 26.953 1 77.75 191 PRO B O 1
ATOM 5381 N N . ILE B 1 192 ? -21.109 0.719 29.094 1 84.94 192 ILE B N 1
ATOM 5382 C CA . ILE B 1 192 ? -19.828 0.002 29.094 1 84.94 192 ILE B CA 1
ATOM 5383 C C . ILE B 1 192 ? -20.078 -1.481 28.828 1 84.94 192 ILE B C 1
ATOM 5385 O O . ILE B 1 192 ? -20.688 -2.178 29.656 1 84.94 192 ILE B O 1
ATOM 5389 N N . ARG B 1 193 ? -19.875 -1.93 27.672 1 88.19 193 ARG B N 1
ATOM 5390 C CA . ARG B 1 193 ? -20.016 -3.33 27.281 1 88.19 193 ARG B CA 1
ATOM 5391 C C . ARG B 1 193 ? -18.938 -3.752 26.312 1 88.19 193 ARG B C 1
ATOM 5393 O O . ARG B 1 193 ? -18.5 -2.953 25.469 1 88.19 193 ARG B O 1
ATOM 5400 N N . PRO B 1 194 ? -18.484 -4.98 26.5 1 88.69 194 PRO B N 1
ATOM 5401 C CA . PRO B 1 194 ? -17.484 -5.461 25.547 1 88.69 194 PRO B CA 1
ATOM 5402 C C . PRO B 1 194 ? -18.031 -5.586 24.125 1 88.69 194 PRO B C 1
ATOM 5404 O O . PRO B 1 194 ? -19.234 -5.797 23.938 1 88.69 194 PRO B O 1
ATOM 5407 N N . PRO B 1 195 ? -17.203 -5.328 23.125 1 88 195 PRO B N 1
ATOM 5408 C CA . PRO B 1 195 ? -17.641 -5.512 21.75 1 88 195 PRO B CA 1
ATOM 5409 C C . PRO B 1 195 ? -18.125 -6.938 21.469 1 88 195 PRO B C 1
ATOM 5411 O O . PRO B 1 195 ? -17.625 -7.891 22.062 1 88 195 PRO B O 1
ATOM 5414 N N . THR B 1 196 ? -19.062 -7.027 20.672 1 83.38 196 THR B N 1
ATOM 5415 C CA . THR B 1 196 ? -19.578 -8.344 20.312 1 83.38 196 THR B CA 1
ATOM 5416 C C . THR B 1 196 ? -18.703 -9 19.25 1 83.38 196 THR B C 1
ATOM 5418 O O . THR B 1 196 ? -18.453 -8.414 18.203 1 83.38 196 THR B O 1
ATOM 5421 N N . PHE B 1 197 ? -18.188 -10.125 19.5 1 83.25 197 PHE B N 1
ATOM 5422 C CA . PHE B 1 197 ? -17.297 -10.82 18.594 1 83.25 197 PHE B CA 1
ATOM 5423 C C . PHE B 1 197 ? -18.078 -11.703 17.625 1 83.25 197 PHE B C 1
ATOM 5425 O O . PHE B 1 197 ? -17.5 -12.367 16.766 1 83.25 197 PHE B O 1
ATOM 5432 N N . GLN B 1 198 ? -19.391 -11.672 17.75 1 77.69 198 GLN B N 1
ATOM 5433 C CA . GLN B 1 198 ? -20.266 -12.406 16.844 1 77.69 198 GLN B CA 1
ATOM 5434 C C . GLN B 1 198 ? -21.219 -11.461 16.125 1 77.69 198 GLN B C 1
ATOM 5436 O O . GLN B 1 198 ? -21.984 -10.727 16.766 1 77.69 198 GLN B O 1
ATOM 5441 N N . LEU B 1 199 ? -20.969 -11.328 14.906 1 76.5 199 LEU B N 1
ATOM 5442 C CA . LEU B 1 199 ? -21.797 -10.445 14.109 1 76.5 199 LEU B CA 1
ATOM 5443 C C . LEU B 1 199 ? -23.094 -11.148 13.68 1 76.5 199 LEU B C 1
ATOM 5445 O O . LEU B 1 199 ? -23.062 -12.328 13.336 1 76.5 199 LEU B O 1
ATOM 5449 N N . GLN B 1 200 ? -24.094 -10.469 13.859 1 71.69 200 GLN B N 1
ATOM 5450 C CA . GLN B 1 200 ? -25.375 -10.984 13.375 1 71.69 200 GLN B CA 1
ATOM 5451 C C . GLN B 1 200 ? -25.75 -10.344 12.039 1 71.69 200 GLN B C 1
ATOM 5453 O O . GLN B 1 200 ? -25.875 -9.125 11.945 1 71.69 200 GLN B O 1
ATOM 5458 N N . ILE B 1 201 ? -25.469 -11.078 11.062 1 62.75 201 ILE B N 1
ATOM 5459 C CA . ILE B 1 201 ? -25.906 -10.586 9.766 1 62.75 201 ILE B CA 1
ATOM 5460 C C . ILE B 1 201 ? -27.203 -11.273 9.367 1 62.75 201 ILE B C 1
ATOM 5462 O O . ILE B 1 201 ? -27.234 -12.477 9.102 1 62.75 201 ILE B O 1
ATOM 5466 N N . GLY B 1 202 ? -28.203 -10.461 9.273 1 59.19 202 GLY B N 1
ATOM 5467 C CA . GLY B 1 202 ? -29.516 -11.055 9.031 1 59.19 202 GLY B CA 1
ATOM 5468 C C . GLY B 1 202 ? -29.938 -12.031 10.117 1 59.19 202 GLY B C 1
ATOM 5469 O O . GLY B 1 202 ? -29.938 -11.688 11.305 1 59.19 202 GLY B O 1
ATOM 5470 N N . ASP B 1 203 ? -30.234 -13.32 9.781 1 60.97 203 ASP B N 1
ATOM 5471 C CA . ASP B 1 203 ? -30.734 -14.344 10.695 1 60.97 203 ASP B CA 1
ATOM 5472 C C . ASP B 1 203 ? -29.609 -15.297 11.109 1 60.97 203 ASP B C 1
ATOM 5474 O O . ASP B 1 203 ? -29.844 -16.25 11.859 1 60.97 203 ASP B O 1
ATOM 5478 N N . GLU B 1 204 ? -28.438 -15.055 10.672 1 65.31 204 GLU B N 1
ATOM 5479 C CA . GLU B 1 204 ? -27.359 -16 10.953 1 65.31 204 GLU B CA 1
ATOM 5480 C C . GLU B 1 204 ? -26.297 -15.383 11.844 1 65.31 204 GLU B C 1
ATOM 5482 O O . GLU B 1 204 ? -25.922 -14.219 11.656 1 65.31 204 GLU B O 1
ATOM 5487 N N . THR B 1 205 ? -26.031 -15.992 13.008 1 73.56 205 THR B N 1
ATOM 5488 C CA . THR B 1 205 ? -24.906 -15.602 13.867 1 73.56 205 THR B CA 1
ATOM 5489 C C . THR B 1 205 ? -23.594 -16.172 13.328 1 73.56 205 THR B C 1
ATOM 5491 O O . THR B 1 205 ? -23.453 -17.391 13.18 1 73.56 205 THR B O 1
ATOM 5494 N N . LEU B 1 206 ? -22.812 -15.344 13.023 1 75.25 206 LEU B N 1
ATOM 5495 C CA . LEU B 1 206 ? -21.547 -15.758 12.43 1 75.25 206 LEU B CA 1
ATOM 5496 C C . LEU B 1 206 ? -20.516 -16.062 13.508 1 75.25 206 LEU B C 1
ATOM 5498 O O . LEU B 1 206 ? -20.469 -15.383 14.539 1 75.25 206 LEU B O 1
ATOM 5502 N N . SER B 1 207 ? -19.812 -17.094 13.367 1 77.44 207 SER B N 1
ATOM 5503 C CA . SER B 1 207 ? -18.656 -17.375 14.211 1 77.44 207 SER B CA 1
ATOM 5504 C C . SER B 1 207 ? -17.594 -16.297 14.055 1 77.44 207 SER B C 1
ATOM 5506 O O . SER B 1 207 ? -17.672 -15.469 13.148 1 77.44 207 SER B O 1
ATOM 5508 N N . PHE B 1 208 ? -16.641 -16.25 14.953 1 79.62 208 PHE B N 1
ATOM 5509 C CA . PHE B 1 208 ? -15.578 -15.242 14.922 1 79.62 208 PHE B CA 1
ATOM 5510 C C . PHE B 1 208 ? -14.781 -15.336 13.625 1 79.62 208 PHE B C 1
ATOM 5512 O O . PHE B 1 208 ? -14.461 -14.312 13.016 1 79.62 208 PHE B O 1
ATOM 5519 N N . ALA B 1 209 ? -14.555 -16.531 13.25 1 75.06 209 ALA B N 1
ATOM 5520 C CA . ALA B 1 209 ? -13.789 -16.734 12.023 1 75.06 209 ALA B CA 1
ATOM 5521 C C . ALA B 1 209 ? -14.562 -16.25 10.805 1 75.06 209 ALA B C 1
ATOM 5523 O O . ALA B 1 209 ? -13.984 -15.648 9.898 1 75.06 209 ALA B O 1
ATOM 5524 N N . GLN B 1 210 ? -15.852 -16.469 10.852 1 76.19 210 GLN B N 1
ATOM 5525 C CA . GLN B 1 210 ? -16.719 -16 9.766 1 76.19 210 GLN B CA 1
ATOM 5526 C C . GLN B 1 210 ? -16.828 -14.477 9.766 1 76.19 210 GLN B C 1
ATOM 5528 O O . GLN B 1 210 ? -16.875 -13.852 8.703 1 76.19 210 GLN B O 1
ATOM 5533 N N . THR B 1 211 ? -16.844 -14.039 11.008 1 80.56 211 THR B N 1
ATOM 5534 C CA . THR B 1 211 ? -16.906 -12.594 11.148 1 80.56 211 THR B CA 1
ATOM 5535 C C . THR B 1 211 ? -15.648 -11.938 10.578 1 80.56 211 THR B C 1
ATOM 5537 O O . THR B 1 211 ? -15.734 -10.906 9.906 1 80.56 211 THR B O 1
ATOM 5540 N N . LEU B 1 212 ? -14.547 -12.562 10.758 1 80.19 212 LEU B N 1
ATOM 5541 C CA . LEU B 1 212 ? -13.289 -12.031 10.242 1 80.19 212 LEU B CA 1
ATOM 5542 C C . LEU B 1 212 ? -13.273 -12.062 8.719 1 80.19 212 LEU B C 1
ATOM 5544 O O . LEU B 1 212 ? -12.766 -11.141 8.078 1 80.19 212 LEU B O 1
ATOM 5548 N N . SER B 1 213 ? -13.812 -13.102 8.258 1 76.06 213 SER B N 1
ATOM 5549 C CA . SER B 1 213 ? -13.875 -13.227 6.805 1 76.06 213 SER B CA 1
ATOM 5550 C C . SER B 1 213 ? -14.797 -12.172 6.203 1 76.06 213 SER B C 1
ATOM 5552 O O . SER B 1 213 ? -14.508 -11.625 5.137 1 76.06 213 SER B O 1
ATOM 5554 N N . GLU B 1 214 ? -15.836 -11.945 6.945 1 74.5 214 GLU B N 1
ATOM 5555 C CA . GLU B 1 214 ? -16.812 -10.953 6.477 1 74.5 214 GLU B CA 1
ATOM 5556 C C . GLU B 1 214 ? -16.234 -9.539 6.57 1 74.5 214 GLU B C 1
ATOM 5558 O O . GLU B 1 214 ? -16.547 -8.688 5.738 1 74.5 214 GLU B O 1
ATOM 5563 N N . LEU B 1 215 ? -15.398 -9.352 7.551 1 79.5 215 LEU B N 1
ATOM 5564 C CA . LEU B 1 215 ? -14.844 -8.031 7.801 1 79.5 215 LEU B CA 1
ATOM 5565 C C . LEU B 1 215 ? -13.453 -7.902 7.199 1 79.5 215 LEU B C 1
ATOM 5567 O O . LEU B 1 215 ? -12.664 -7.055 7.617 1 79.5 215 LEU B O 1
ATOM 5571 N N . SER B 1 216 ? -13.148 -8.695 6.25 1 77.5 216 SER B N 1
ATOM 5572 C CA . SER B 1 216 ? -11.797 -8.719 5.695 1 77.5 216 SER B CA 1
ATOM 5573 C C . SER B 1 216 ? -11.422 -7.363 5.117 1 77.5 216 SER B C 1
ATOM 5575 O O . SER B 1 216 ? -10.32 -6.855 5.371 1 77.5 216 SER B O 1
ATOM 5577 N N . ALA B 1 217 ? -12.336 -6.742 4.398 1 75.06 217 ALA B N 1
ATOM 5578 C CA . ALA B 1 217 ? -12.023 -5.461 3.768 1 75.06 217 ALA B CA 1
ATOM 5579 C C . ALA B 1 217 ? -11.82 -4.371 4.816 1 75.06 217 ALA B C 1
ATOM 5581 O O . ALA B 1 217 ? -10.766 -3.729 4.855 1 75.06 217 ALA B O 1
ATOM 5582 N N . PRO B 1 218 ? -12.773 -4.207 5.754 1 78.69 218 PRO B N 1
ATOM 5583 C CA . PRO B 1 218 ? -12.578 -3.164 6.766 1 78.69 218 PRO B CA 1
ATOM 5584 C C . PRO B 1 218 ? -11.406 -3.451 7.691 1 78.69 218 PRO B C 1
ATOM 5586 O O . PRO B 1 218 ? -10.766 -2.521 8.195 1 78.69 218 PRO B O 1
ATOM 5589 N N . LEU B 1 219 ? -11.125 -4.711 7.848 1 82.12 219 LEU B N 1
ATOM 5590 C CA . LEU B 1 219 ? -10.031 -5.09 8.734 1 82.12 219 LEU B CA 1
ATOM 5591 C C . LEU B 1 219 ? -8.703 -4.543 8.219 1 82.12 219 LEU B C 1
ATOM 5593 O O . LEU B 1 219 ? -7.793 -4.266 9.008 1 82.12 219 LEU B O 1
ATOM 5597 N N . PHE B 1 220 ? -8.641 -4.305 6.98 1 77.75 220 PHE B N 1
ATOM 5598 C CA . PHE B 1 220 ? -7.387 -3.832 6.41 1 77.75 220 PHE B CA 1
ATOM 5599 C C . PHE B 1 220 ? -7.461 -2.344 6.094 1 77.75 220 PHE B C 1
ATOM 5601 O O . PHE B 1 220 ? -6.516 -1.6 6.355 1 77.75 220 PHE B O 1
ATOM 5608 N N . VAL B 1 221 ? -8.547 -1.946 5.695 1 77.81 221 VAL B N 1
ATOM 5609 C CA . VAL B 1 221 ? -8.68 -0.589 5.176 1 77.81 221 VAL B CA 1
ATOM 5610 C C . VAL B 1 221 ? -8.797 0.399 6.332 1 77.81 221 VAL B C 1
ATOM 5612 O O . VAL B 1 221 ? -8.141 1.444 6.332 1 77.81 221 VAL B O 1
ATOM 5615 N N . VAL B 1 222 ? -9.586 0.098 7.316 1 85.75 222 VAL B N 1
ATOM 5616 C CA . VAL B 1 222 ? -9.906 1.038 8.383 1 85.75 222 VAL B CA 1
ATOM 5617 C C . VAL B 1 222 ? -8.648 1.347 9.195 1 85.75 222 VAL B C 1
ATOM 5619 O O . VAL B 1 222 ? -8.312 2.514 9.406 1 85.75 222 VAL B O 1
ATOM 5622 N N . PRO B 1 223 ? -7.922 0.304 9.617 1 88.94 223 PRO B N 1
ATOM 5623 C CA . PRO B 1 223 ? -6.715 0.63 10.375 1 88.94 223 PRO B CA 1
ATOM 5624 C C . PRO B 1 223 ? -5.723 1.469 9.57 1 88.94 223 PRO B C 1
ATOM 5626 O O . PRO B 1 223 ? -5.062 2.35 10.125 1 88.94 223 PRO B O 1
ATOM 5629 N N . LEU B 1 224 ? -5.641 1.207 8.352 1 84.81 224 LEU B N 1
ATOM 5630 C CA . LEU B 1 224 ? -4.711 1.953 7.512 1 84.81 224 LEU B CA 1
ATOM 5631 C C . LEU B 1 224 ? -5.125 3.416 7.41 1 84.81 224 LEU B C 1
ATOM 5633 O O . LEU B 1 224 ? -4.277 4.312 7.477 1 84.81 224 LEU B O 1
ATOM 5637 N N . ILE B 1 225 ? -6.344 3.641 7.258 1 84.06 225 ILE B N 1
ATOM 5638 C CA . ILE B 1 225 ? -6.855 5 7.141 1 84.06 225 ILE B CA 1
ATOM 5639 C C . ILE B 1 225 ? -6.684 5.734 8.469 1 84.06 225 ILE B C 1
ATOM 5641 O O . ILE B 1 225 ? -6.27 6.895 8.492 1 84.06 225 ILE B O 1
ATOM 5645 N N . LEU B 1 226 ? -7.035 5.023 9.547 1 89.81 226 LEU B N 1
ATOM 5646 C CA . LEU B 1 226 ? -6.918 5.641 10.859 1 89.81 226 LEU B CA 1
ATOM 5647 C C . LEU B 1 226 ? -5.477 6.047 11.141 1 89.81 226 LEU B C 1
ATOM 5649 O O . LEU B 1 226 ? -5.219 7.152 11.625 1 89.81 226 LEU B O 1
ATOM 5653 N N . LEU B 1 227 ? -4.641 5.199 10.781 1 90.94 227 LEU B N 1
ATOM 5654 C CA . LEU B 1 227 ? -3.229 5.434 11.07 1 90.94 227 LEU B CA 1
ATOM 5655 C C . LEU B 1 227 ? -2.682 6.578 10.227 1 90.94 227 LEU B C 1
ATOM 5657 O O . LEU B 1 227 ? -1.967 7.445 10.734 1 90.94 227 LEU B O 1
ATOM 5661 N N . LEU B 1 228 ? -2.992 6.574 8.984 1 86.75 228 LEU B N 1
ATOM 5662 C CA . LEU B 1 228 ? -2.479 7.598 8.078 1 86.75 228 LEU B CA 1
ATOM 5663 C C . LEU B 1 228 ? -3.047 8.969 8.43 1 86.75 228 LEU B C 1
ATOM 5665 O O . LEU B 1 228 ? -2.332 9.969 8.383 1 86.75 228 LEU B O 1
ATOM 5669 N N . GLU B 1 229 ? -4.273 8.969 8.727 1 86.44 229 GLU B N 1
ATOM 5670 C CA . GLU B 1 229 ? -4.895 10.219 9.141 1 86.44 229 GLU B CA 1
ATOM 5671 C C . GLU B 1 229 ? -4.273 10.75 10.43 1 86.44 229 GLU B C 1
ATOM 5673 O O . GLU B 1 229 ? -3.971 11.945 10.531 1 86.44 229 GLU B O 1
ATOM 5678 N N . PHE B 1 230 ? -4.125 9.883 11.32 1 90.19 230 PHE B N 1
ATOM 5679 C CA . PHE B 1 230 ? -3.576 10.242 12.617 1 90.19 230 PHE B CA 1
ATOM 5680 C C . PHE B 1 230 ? -2.176 10.82 12.477 1 90.19 230 PHE B C 1
ATOM 5682 O O . PHE B 1 230 ? -1.889 11.898 13.008 1 90.19 230 PHE B O 1
ATOM 5689 N N . VAL B 1 231 ? -1.317 10.18 11.758 1 87.56 231 VAL B N 1
ATOM 5690 C CA . VAL B 1 231 ? 0.074 10.594 11.602 1 87.56 231 VAL B CA 1
ATOM 5691 C C . VAL B 1 231 ? 0.144 11.875 10.781 1 87.56 231 VAL B C 1
ATOM 5693 O O . VAL B 1 231 ? 0.971 12.75 11.047 1 87.56 231 VAL B O 1
ATOM 5696 N N . SER B 1 232 ? -0.688 11.945 9.812 1 85.69 232 SER B N 1
ATOM 5697 C CA . SER B 1 232 ? -0.701 13.141 8.969 1 85.69 232 SER B CA 1
ATOM 5698 C C . SER B 1 232 ? -1.064 14.383 9.773 1 85.69 232 SER B C 1
ATOM 5700 O O . SER B 1 232 ? -0.458 15.438 9.594 1 85.69 232 SER B O 1
ATOM 5702 N N . VAL B 1 233 ? -2.029 14.211 10.586 1 87.5 233 VAL B N 1
ATOM 5703 C CA . VAL B 1 233 ? -2.439 15.328 11.43 1 87.5 233 VAL B CA 1
ATOM 5704 C C . VAL B 1 233 ? -1.339 15.648 12.438 1 87.5 233 VAL B C 1
ATOM 5706 O O . VAL B 1 233 ? -1.009 16.828 12.648 1 87.5 233 VAL B O 1
ATOM 5709 N N . ALA B 1 234 ? -0.769 14.648 12.992 1 86.94 234 ALA B N 1
ATOM 5710 C CA . ALA B 1 234 ? 0.313 14.844 13.953 1 86.94 234 ALA B CA 1
ATOM 5711 C C . ALA B 1 234 ? 1.485 15.586 13.312 1 86.94 234 ALA B C 1
ATOM 5713 O O . ALA B 1 234 ? 2.033 16.516 13.906 1 86.94 234 ALA B O 1
ATOM 5714 N N . LYS B 1 235 ? 1.82 15.195 12.156 1 81.25 235 LYS B N 1
ATOM 5715 C CA . LYS B 1 235 ? 2.947 15.812 11.453 1 81.25 235 LYS B CA 1
ATOM 5716 C C . LYS B 1 235 ? 2.633 17.25 11.062 1 81.25 235 LYS B C 1
ATOM 5718 O O . LYS B 1 235 ? 3.521 18.109 11.055 1 81.25 235 LYS B O 1
ATOM 5723 N N . SER B 1 236 ? 1.412 17.453 10.781 1 79.38 236 SER B N 1
ATOM 5724 C CA . SER B 1 236 ? 0.998 18.766 10.336 1 79.38 236 SER B CA 1
ATOM 5725 C C . SER B 1 236 ? 1.07 19.781 11.477 1 79.38 236 SER B C 1
ATOM 5727 O O . SER B 1 236 ? 1.3 20.969 11.25 1 79.38 236 SER B O 1
ATOM 5729 N N . PHE B 1 237 ? 0.955 19.312 12.656 1 82.81 237 PHE B N 1
ATOM 5730 C CA . PHE B 1 237 ? 0.897 20.25 13.781 1 82.81 237 PHE B CA 1
ATOM 5731 C C . PHE B 1 237 ? 2.135 20.109 14.656 1 82.81 237 PHE B C 1
ATOM 5733 O O . PHE B 1 237 ? 2.191 20.672 15.758 1 82.81 237 PHE B O 1
ATOM 5740 N N . ALA B 1 238 ? 3.121 19.312 14.25 1 77 238 ALA B N 1
ATOM 5741 C CA . ALA B 1 238 ? 4.324 19.062 15.039 1 77 238 ALA B CA 1
ATOM 5742 C C . ALA B 1 238 ? 5.18 20.328 15.141 1 77 238 ALA B C 1
ATOM 5744 O O . ALA B 1 238 ? 5.945 20.5 16.094 1 77 238 ALA B O 1
ATOM 5745 N N . GLY B 1 239 ? 5.051 21.328 14.32 1 69.5 239 GLY B N 1
ATOM 5746 C CA . GLY B 1 239 ? 5.785 22.578 14.367 1 69.5 239 GLY B CA 1
ATOM 5747 C C . GLY B 1 239 ? 7.285 22.391 14.469 1 69.5 239 GLY B C 1
ATOM 5748 O O . GLY B 1 239 ? 7.957 23.078 15.242 1 69.5 239 GLY B O 1
ATOM 5749 N N . GLY B 1 240 ? 7.836 21.312 13.969 1 68.62 240 GLY B N 1
ATOM 5750 C CA . GLY B 1 240 ? 9.273 21.094 13.992 1 68.62 240 GLY B CA 1
ATOM 5751 C C . GLY B 1 240 ? 9.711 20.125 15.062 1 68.62 240 GLY B C 1
ATOM 5752 O O . GLY B 1 240 ? 10.867 19.703 15.086 1 68.62 240 GLY B O 1
ATOM 5753 N N . LYS B 1 241 ? 8.828 19.859 15.961 1 76.5 241 LYS B N 1
ATOM 5754 C CA . LYS B 1 241 ? 9.141 18.891 17 1 76.5 241 LYS B CA 1
ATOM 5755 C C . LYS B 1 241 ? 9.156 17.469 16.438 1 76.5 241 LYS B C 1
ATOM 5757 O O . LYS B 1 241 ? 8.484 17.188 15.445 1 76.5 241 LYS B O 1
ATOM 5762 N N . THR B 1 242 ? 9.953 16.672 17.062 1 77.19 242 THR B N 1
ATOM 5763 C CA . THR B 1 242 ? 10.031 15.281 16.641 1 77.19 242 THR B CA 1
ATOM 5764 C C . THR B 1 242 ? 8.859 14.484 17.203 1 77.19 242 THR B C 1
ATOM 5766 O O . THR B 1 242 ? 8.422 14.711 18.328 1 77.19 242 THR B O 1
ATOM 5769 N N . ILE B 1 243 ? 8.32 13.711 16.406 1 79.94 243 ILE B N 1
ATOM 5770 C CA . ILE B 1 243 ? 7.203 12.852 16.797 1 79.94 243 ILE B CA 1
ATOM 5771 C C . ILE B 1 243 ? 7.688 11.414 16.938 1 79.94 243 ILE B C 1
ATOM 5773 O O . ILE B 1 243 ? 8.367 10.891 16.047 1 79.94 243 ILE B O 1
ATOM 5777 N N . ASP B 1 244 ? 7.418 10.859 18.109 1 83.62 244 ASP B N 1
ATOM 5778 C CA . ASP B 1 244 ? 7.641 9.422 18.25 1 83.62 244 ASP B CA 1
ATOM 5779 C C . ASP B 1 244 ? 6.473 8.633 17.672 1 83.62 244 ASP B C 1
ATOM 5781 O O . ASP B 1 244 ? 5.508 8.328 18.375 1 83.62 244 ASP B O 1
ATOM 5785 N N . THR B 1 245 ? 6.66 8.211 16.562 1 85.5 245 THR B N 1
ATOM 5786 C CA . THR B 1 245 ? 5.57 7.602 15.797 1 85.5 245 THR B CA 1
ATOM 5787 C C . THR B 1 245 ? 5.129 6.293 16.438 1 85.5 245 THR B C 1
ATOM 5789 O O . THR B 1 245 ? 3.947 5.945 16.406 1 85.5 245 THR B O 1
ATOM 5792 N N . THR B 1 246 ? 6.039 5.531 17.094 1 87 246 THR B N 1
ATOM 5793 C CA . THR B 1 246 ? 5.684 4.273 17.734 1 87 246 THR B CA 1
ATOM 5794 C C . THR B 1 246 ? 4.754 4.523 18.922 1 87 246 THR B C 1
ATOM 5796 O O . THR B 1 246 ? 3.756 3.818 19.094 1 87 246 THR B O 1
ATOM 5799 N N . GLN B 1 247 ? 5.074 5.512 19.609 1 88.62 247 GLN B N 1
ATOM 5800 C CA . GLN B 1 247 ? 4.246 5.863 20.75 1 88.62 247 GLN B CA 1
ATOM 5801 C C . GLN B 1 247 ? 2.885 6.395 20.312 1 88.62 247 GLN B C 1
ATOM 5803 O O . GLN B 1 247 ? 1.869 6.133 20.953 1 88.62 247 GLN B O 1
ATOM 5808 N N . GLU B 1 248 ? 2.955 7.102 19.312 1 90 248 GLU B N 1
ATOM 5809 C CA . GLU B 1 248 ? 1.707 7.633 18.766 1 90 248 GLU B CA 1
ATOM 5810 C C . GLU B 1 248 ? 0.793 6.508 18.281 1 90 248 GLU B C 1
ATOM 5812 O O . GLU B 1 248 ? -0.42 6.551 18.5 1 90 248 GLU B O 1
ATOM 5817 N N . LEU B 1 249 ? 1.369 5.555 17.641 1 92.19 249 LEU B N 1
ATOM 5818 C CA . LEU B 1 249 ? 0.586 4.43 17.141 1 92.19 249 LEU B CA 1
ATOM 5819 C C . LEU B 1 249 ? 0.021 3.607 18.297 1 92.19 249 LEU B C 1
ATOM 5821 O O . LEU B 1 249 ? -1.118 3.139 18.219 1 92.19 249 LEU B O 1
ATOM 5825 N N . LEU B 1 250 ? 0.814 3.439 19.297 1 94 250 LEU B N 1
ATOM 5826 C CA . LEU B 1 250 ? 0.341 2.711 20.469 1 94 250 LEU B CA 1
ATOM 5827 C C . LEU B 1 250 ? -0.834 3.432 21.109 1 94 250 LEU B C 1
ATOM 5829 O O . LEU B 1 250 ? -1.816 2.799 21.5 1 94 250 LEU B O 1
ATOM 5833 N N . ALA B 1 251 ? -0.68 4.703 21.188 1 93.81 251 ALA B N 1
ATOM 5834 C CA . ALA B 1 251 ? -1.76 5.504 21.75 1 93.81 251 ALA B CA 1
ATOM 5835 C C . ALA B 1 251 ? -3.029 5.391 20.922 1 93.81 251 ALA B C 1
ATOM 5837 O O . ALA B 1 251 ? -4.125 5.23 21.453 1 93.81 251 ALA B O 1
ATOM 5838 N N . LEU B 1 252 ? -2.92 5.461 19.641 1 94.81 252 LEU B N 1
ATOM 5839 C CA . LEU B 1 252 ? -4.055 5.363 18.734 1 94.81 252 LEU B CA 1
ATOM 5840 C C . LEU B 1 252 ? -4.711 3.99 18.828 1 94.81 252 LEU B C 1
ATOM 5842 O O . LEU B 1 252 ? -5.941 3.887 18.875 1 94.81 252 LEU B O 1
ATOM 5846 N N . GLY B 1 253 ? -3.842 2.941 18.766 1 96.12 253 GLY B N 1
ATOM 5847 C CA . GLY B 1 253 ? -4.363 1.59 18.875 1 96.12 253 GLY B CA 1
ATOM 5848 C C . GLY B 1 253 ? -5.125 1.352 20.172 1 96.12 253 GLY B C 1
ATOM 5849 O O . GLY B 1 253 ? -6.246 0.844 20.156 1 96.12 253 GLY B O 1
ATOM 5850 N N . LEU B 1 254 ? -4.602 1.799 21.266 1 96.12 254 LEU B N 1
ATOM 5851 C CA . LEU B 1 254 ? -5.223 1.597 22.562 1 96.12 254 LEU B CA 1
ATOM 5852 C C . LEU B 1 254 ? -6.496 2.424 22.703 1 96.12 254 LEU B C 1
ATOM 5854 O O . LEU B 1 254 ? -7.457 1.997 23.344 1 96.12 254 LEU B O 1
ATOM 5858 N N . THR B 1 255 ? -6.457 3.602 22.156 1 95.19 255 THR B N 1
ATOM 5859 C CA . THR B 1 255 ? -7.641 4.449 22.172 1 95.19 255 THR B CA 1
ATOM 5860 C C . THR B 1 255 ? -8.82 3.75 21.5 1 95.19 255 THR B C 1
ATOM 5862 O O . THR B 1 255 ? -9.945 3.791 22.016 1 95.19 255 THR B O 1
ATOM 5865 N N . ASN B 1 256 ? -8.562 3.113 20.406 1 96.19 256 ASN B N 1
ATOM 5866 C CA . ASN B 1 256 ? -9.633 2.426 19.703 1 96.19 256 ASN B CA 1
ATOM 5867 C C . ASN B 1 256 ? -10.039 1.139 20.406 1 96.19 256 ASN B C 1
ATOM 5869 O O . ASN B 1 256 ? -11.219 0.778 20.422 1 96.19 256 ASN B O 1
ATOM 5873 N N . ILE B 1 257 ? -9.094 0.443 21 1 96.06 257 ILE B N 1
ATOM 5874 C CA . ILE B 1 257 ? -9.414 -0.763 21.75 1 96.06 257 ILE B CA 1
ATOM 5875 C C . ILE B 1 257 ? -10.266 -0.399 22.969 1 96.06 257 ILE B C 1
ATOM 5877 O O . ILE B 1 257 ? -11.344 -0.963 23.156 1 96.06 257 ILE B O 1
ATOM 5881 N N . LEU B 1 258 ? -9.836 0.552 23.734 1 94.81 258 LEU B N 1
ATOM 5882 C CA . LEU B 1 258 ? -10.547 0.951 24.938 1 94.81 258 LEU B CA 1
ATOM 5883 C C . LEU B 1 258 ? -11.867 1.633 24.594 1 94.81 258 LEU B C 1
ATOM 5885 O O . LEU B 1 258 ? -12.867 1.451 25.297 1 94.81 258 LEU B O 1
ATOM 5889 N N . GLY B 1 259 ? -11.82 2.428 23.578 1 93.38 259 GLY B N 1
ATOM 5890 C CA . GLY B 1 259 ? -13.039 3.084 23.125 1 93.38 259 GLY B CA 1
ATOM 5891 C C . GLY B 1 259 ? -14.125 2.109 22.734 1 93.38 259 GLY B C 1
ATOM 5892 O O . GLY B 1 259 ? -15.312 2.396 22.891 1 93.38 259 GLY B O 1
ATOM 5893 N N . SER B 1 260 ? -13.703 0.979 22.188 1 93.12 260 SER B N 1
ATOM 5894 C CA . SER B 1 260 ? -14.68 -0.016 21.75 1 93.12 260 SER B CA 1
ATOM 5895 C C . SER B 1 260 ? -15.461 -0.566 22.938 1 93.12 260 SER B C 1
ATOM 5897 O O . SER B 1 260 ? -16.609 -0.991 22.797 1 93.12 260 SER B O 1
ATOM 5899 N N . PHE B 1 261 ? -14.961 -0.513 24.094 1 93.19 261 PHE B N 1
ATOM 5900 C CA . PHE B 1 261 ? -15.633 -1.016 25.297 1 93.19 261 PHE B CA 1
ATOM 5901 C C . PHE B 1 261 ? -16.703 -0.042 25.766 1 93.19 261 PHE B C 1
ATOM 5903 O O . PHE B 1 261 ? -17.562 -0.402 26.562 1 93.19 261 PHE B O 1
ATOM 5910 N N . VAL B 1 262 ? -16.641 1.202 25.312 1 88.88 262 VAL B N 1
ATOM 5911 C CA . VAL B 1 262 ? -17.672 2.189 25.625 1 88.88 262 VAL B CA 1
ATOM 5912 C C . VAL B 1 262 ? -18.484 2.49 24.359 1 88.88 262 VAL B C 1
ATOM 5914 O O . VAL B 1 262 ? -19.078 3.568 24.234 1 88.88 262 VAL B O 1
ATOM 5917 N N . GLN B 1 263 ? -18.359 1.649 23.344 1 87.38 263 GLN B N 1
ATOM 5918 C CA . GLN B 1 263 ? -19.172 1.639 22.141 1 87.38 263 GLN B CA 1
ATOM 5919 C C . GLN B 1 263 ? -18.828 2.812 21.234 1 87.38 263 GLN B C 1
ATOM 5921 O O . GLN B 1 263 ? -19.734 3.443 20.656 1 87.38 263 GLN B O 1
ATOM 5926 N N . SER B 1 264 ? -17.578 3.092 21.203 1 87.56 264 SER B N 1
ATOM 5927 C CA . SER B 1 264 ? -17.109 4.16 20.328 1 87.56 264 SER B CA 1
ATOM 5928 C C . SER B 1 264 ? -16.844 3.646 18.922 1 87.56 264 SER B C 1
ATOM 5930 O O . SER B 1 264 ? -16.438 2.498 18.734 1 87.56 264 SER B O 1
ATOM 5932 N N . ILE B 1 265 ? -17.125 4.504 18.031 1 87.06 265 ILE B N 1
ATOM 5933 C CA . ILE B 1 265 ? -16.734 4.219 16.641 1 87.06 265 ILE B CA 1
ATOM 5934 C C . ILE B 1 265 ? -15.234 4.449 16.469 1 87.06 265 ILE B C 1
ATOM 5936 O O . ILE B 1 265 ? -14.578 5.023 17.344 1 87.06 265 ILE B O 1
ATOM 5940 N N . PRO B 1 266 ? -14.672 3.889 15.406 1 91.06 266 PRO B N 1
ATOM 5941 C CA . PRO B 1 266 ? -13.242 4.137 15.195 1 91.06 266 PRO B CA 1
ATOM 5942 C C . PRO B 1 266 ? -12.891 5.621 15.227 1 91.06 266 PRO B C 1
ATOM 5944 O O . PRO B 1 266 ? -13.617 6.441 14.656 1 91.06 266 PRO B O 1
ATOM 5947 N N . VAL B 1 267 ? -11.852 5.844 15.953 1 90.56 267 VAL B N 1
ATOM 5948 C CA . VAL B 1 267 ? -11.469 7.238 16.141 1 90.56 267 VAL B CA 1
ATOM 5949 C C . VAL B 1 267 ? -10.039 7.449 15.648 1 90.56 267 VAL B C 1
ATOM 5951 O O . VAL B 1 267 ? -9.203 6.547 15.75 1 90.56 267 VAL B O 1
ATOM 5954 N N . SER B 1 268 ? -9.812 8.508 15.07 1 91.5 268 SER B N 1
ATOM 5955 C CA . SER B 1 268 ? -8.492 8.992 14.695 1 91.5 268 SER B CA 1
ATOM 5956 C C . SER B 1 268 ? -8.32 10.469 15.062 1 91.5 268 SER B C 1
ATOM 5958 O O . SER B 1 268 ? -9.078 11 15.867 1 91.5 268 SER B O 1
ATOM 5960 N N . ALA B 1 269 ? -7.32 11.055 14.586 1 87.38 269 ALA B N 1
ATOM 5961 C CA . ALA B 1 269 ? -7.09 12.469 14.859 1 87.38 269 ALA B CA 1
ATOM 5962 C C . ALA B 1 269 ? -8.031 13.344 14.031 1 87.38 269 ALA B C 1
ATOM 5964 O O . ALA B 1 269 ? -8.32 13.031 12.875 1 87.38 269 ALA B O 1
ATOM 5965 N N . SER B 1 270 ? -8.547 14.344 14.727 1 84.88 270 SER B N 1
ATOM 5966 C CA . SER B 1 270 ? -9.406 15.312 14.039 1 84.88 270 SER B CA 1
ATOM 5967 C C . SER B 1 270 ? -8.602 16.516 13.562 1 84.88 270 SER B C 1
ATOM 5969 O O . SER B 1 270 ? -7.918 17.172 14.359 1 84.88 270 SER B O 1
ATOM 5971 N N . PHE B 1 271 ? -8.82 16.734 12.336 1 81.25 271 PHE B N 1
ATOM 5972 C CA . PHE B 1 271 ? -8.125 17.875 11.742 1 81.25 271 PHE B CA 1
ATOM 5973 C C . PHE B 1 271 ? -8.672 19.188 12.289 1 81.25 271 PHE B C 1
ATOM 5975 O O . PHE B 1 271 ? -7.906 20.078 12.68 1 81.25 271 PHE B O 1
ATOM 5982 N N . VAL B 1 272 ? -9.961 19.281 12.383 1 81.38 272 VAL B N 1
ATOM 5983 C CA . VAL B 1 272 ? -10.625 20.516 12.797 1 81.38 272 VAL B CA 1
ATOM 5984 C C . VAL B 1 272 ? -10.352 20.781 14.273 1 81.38 272 VAL B C 1
ATOM 5986 O O . VAL B 1 272 ? -9.922 21.875 14.648 1 81.38 272 VAL B O 1
ATOM 5989 N N . ARG B 1 273 ? -10.508 19.781 15.055 1 83.88 273 ARG B N 1
ATOM 5990 C CA . ARG B 1 273 ? -10.32 19.953 16.484 1 83.88 273 ARG B CA 1
ATOM 5991 C C . ARG B 1 273 ? -8.859 20.25 16.828 1 83.88 273 ARG B C 1
ATOM 5993 O O . ARG B 1 273 ? -8.578 21.031 17.734 1 83.88 273 ARG B O 1
ATOM 6000 N N . SER B 1 274 ? -8 19.625 16.094 1 87.56 274 SER B N 1
ATOM 6001 C CA . SER B 1 274 ? -6.582 19.875 16.312 1 87.56 274 SER B CA 1
ATOM 6002 C C . SER B 1 274 ? -6.207 21.297 15.906 1 87.56 274 SER B C 1
ATOM 6004 O O . SER B 1 274 ? -5.402 21.953 16.578 1 87.56 274 SER B O 1
ATOM 6006 N N . ALA B 1 275 ? -6.836 21.703 14.859 1 83.75 275 ALA B N 1
ATOM 6007 C CA . ALA B 1 275 ? -6.574 23.062 14.383 1 83.75 275 ALA B CA 1
ATOM 6008 C C . ALA B 1 275 ? -7.039 24.094 15.398 1 83.75 275 ALA B C 1
ATOM 6010 O O . ALA B 1 275 ? -6.328 25.062 15.68 1 83.75 275 ALA B O 1
ATOM 6011 N N . VAL B 1 276 ? -8.211 23.859 15.93 1 82.81 276 VAL B N 1
ATOM 6012 C CA . VAL B 1 276 ? -8.758 24.781 16.922 1 82.81 276 VAL B CA 1
ATOM 6013 C C . VAL B 1 276 ? -7.922 24.734 18.188 1 82.81 276 VAL B C 1
ATOM 6015 O O . VAL B 1 276 ? -7.68 25.766 18.828 1 82.81 276 VAL B O 1
ATOM 6018 N N . ASN B 1 277 ? -7.484 23.547 18.531 1 86.12 277 ASN B N 1
ATOM 6019 C CA . ASN B 1 277 ? -6.652 23.375 19.719 1 86.12 277 ASN B CA 1
ATOM 6020 C C . ASN B 1 277 ? -5.34 24.141 19.609 1 86.12 277 ASN B C 1
ATOM 6022 O O . ASN B 1 277 ? -4.941 24.844 20.531 1 86.12 277 ASN B O 1
ATOM 6026 N N . VAL B 1 278 ? -4.711 24.062 18.516 1 82.88 278 VAL B N 1
ATOM 6027 C CA . VAL B 1 278 ? -3.434 24.719 18.281 1 82.88 278 VAL B CA 1
ATOM 6028 C C . VAL B 1 278 ? -3.646 26.234 18.188 1 82.88 278 VAL B C 1
ATOM 6030 O O . VAL B 1 278 ? -2.857 27.016 18.734 1 82.88 278 VAL B O 1
ATOM 6033 N N . ALA B 1 279 ? -4.738 26.578 17.562 1 78.19 279 ALA B N 1
ATOM 6034 C CA . ALA B 1 279 ? -5.055 27.984 17.438 1 78.19 279 ALA B CA 1
ATOM 6035 C C . ALA B 1 279 ? -5.355 28.609 18.797 1 78.19 279 ALA B C 1
ATOM 6037 O O . ALA B 1 279 ? -5.168 29.812 18.984 1 78.19 279 ALA B O 1
ATOM 6038 N N . SER B 1 280 ? -5.762 27.766 19.719 1 80.38 280 SER B N 1
ATOM 6039 C CA . SER B 1 280 ? -6.066 28.234 21.062 1 80.38 280 SER B CA 1
ATOM 6040 C C . SER B 1 280 ? -4.812 28.266 21.938 1 80.38 280 SER B C 1
ATOM 6042 O O . SER B 1 280 ? -4.891 28.562 23.125 1 80.38 280 SER B O 1
ATOM 6044 N N . GLY B 1 281 ? -3.639 27.844 21.375 1 76.75 281 GLY B N 1
ATOM 6045 C CA . GLY B 1 281 ? -2.361 28 22.047 1 76.75 281 GLY B CA 1
ATOM 6046 C C . GLY B 1 281 ? -1.984 26.781 22.891 1 76.75 281 GLY B C 1
ATOM 6047 O O . GLY B 1 281 ? -1.08 26.859 23.719 1 76.75 281 GLY B O 1
ATOM 6048 N N . VAL B 1 282 ? -2.693 25.75 22.734 1 82.69 282 VAL B N 1
ATOM 6049 C CA . VAL B 1 282 ? -2.424 24.547 23.516 1 82.69 282 VAL B CA 1
ATOM 6050 C C . VAL B 1 282 ? -1.04 24 23.172 1 82.69 282 VAL B C 1
ATOM 6052 O O . VAL B 1 282 ? -0.664 23.953 22 1 82.69 282 VAL B O 1
ATOM 6055 N N . LYS B 1 283 ? -0.257 23.578 24.234 1 78.69 283 LYS B N 1
ATOM 6056 C CA . LYS B 1 283 ? 1.113 23.141 24 1 78.69 283 LYS B CA 1
ATOM 6057 C C . LYS B 1 283 ? 1.324 21.719 24.531 1 78.69 283 LYS B C 1
ATOM 6059 O O . LYS B 1 283 ? 2.314 21.062 24.188 1 78.69 283 LYS B O 1
ATOM 6064 N N . THR B 1 284 ? 0.349 21.25 25.312 1 81.88 284 THR B N 1
ATOM 6065 C CA . THR B 1 284 ? 0.542 19.953 25.938 1 81.88 284 THR B CA 1
ATOM 6066 C C . THR B 1 284 ? -0.66 19.047 25.672 1 81.88 284 THR B C 1
ATOM 6068 O O . THR B 1 284 ? -1.78 19.531 25.5 1 81.88 284 THR B O 1
ATOM 6071 N N . PRO B 1 285 ? -0.404 17.75 25.656 1 81.75 285 PRO B N 1
ATOM 6072 C CA . PRO B 1 285 ? -1.498 16.797 25.422 1 81.75 285 PRO B CA 1
ATOM 6073 C C . PRO B 1 285 ? -2.484 16.734 26.578 1 81.75 285 PRO B C 1
ATOM 6075 O O . PRO B 1 285 ? -3.576 16.172 26.438 1 81.75 285 PRO B O 1
ATOM 6078 N N . ILE B 1 286 ? -2.174 17.406 27.656 1 86.62 286 ILE B N 1
ATOM 6079 C CA . ILE B 1 286 ? -3.061 17.391 28.812 1 86.62 286 ILE B CA 1
ATOM 6080 C C . ILE B 1 286 ? -4.375 18.094 28.453 1 86.62 286 ILE B C 1
ATOM 6082 O O . ILE B 1 286 ? -5.398 17.859 29.109 1 86.62 286 ILE B O 1
ATOM 6086 N N . SER B 1 287 ? -4.285 18.906 27.484 1 86.12 287 SER B N 1
ATOM 6087 C CA . SER B 1 287 ? -5.477 19.609 27.016 1 86.12 287 SER B CA 1
ATOM 6088 C C . SER B 1 287 ? -6.59 18.641 26.656 1 86.12 287 SER B C 1
ATOM 6090 O O . SER B 1 287 ? -7.77 18.953 26.797 1 86.12 287 SER B O 1
ATOM 6092 N N . ASN B 1 288 ? -6.266 17.438 26.219 1 86.19 288 ASN B N 1
ATOM 6093 C CA . ASN B 1 288 ? -7.262 16.438 25.844 1 86.19 288 ASN B CA 1
ATOM 6094 C C . ASN B 1 288 ? -8.047 15.953 27.062 1 86.19 288 ASN B C 1
ATOM 6096 O O . ASN B 1 288 ? -9.234 15.617 26.953 1 86.19 288 ASN B O 1
ATOM 6100 N N . LEU B 1 289 ? -7.387 15.953 28.188 1 88.25 289 LEU B N 1
ATOM 6101 C CA . LEU B 1 289 ? -8.07 15.586 29.422 1 88.25 289 LEU B CA 1
ATOM 6102 C C . LEU B 1 289 ? -9.086 16.656 29.828 1 88.25 289 LEU B C 1
ATOM 6104 O O . LEU B 1 289 ? -10.188 16.328 30.281 1 88.25 289 LEU B O 1
ATOM 6108 N N . TYR B 1 290 ? -8.664 17.859 29.625 1 87.69 290 TYR B N 1
ATOM 6109 C CA . TYR B 1 290 ? -9.578 18.953 29.906 1 87.69 290 TYR B CA 1
ATOM 6110 C C . TYR B 1 290 ? -10.758 18.953 28.953 1 87.69 290 TYR B C 1
ATOM 6112 O O . TYR B 1 290 ? -11.906 19.109 29.359 1 87.69 290 TYR B O 1
ATOM 6120 N N . THR B 1 291 ? -10.469 18.766 27.734 1 86.25 291 THR B N 1
ATOM 6121 C CA . THR B 1 291 ? -11.531 18.734 26.734 1 86.25 291 THR B CA 1
ATOM 6122 C C . THR B 1 291 ? -12.5 17.594 27 1 86.25 291 THR B C 1
ATOM 6124 O O . THR B 1 291 ? -13.711 17.766 26.922 1 86.25 291 THR B O 1
ATOM 6127 N N . GLY B 1 292 ? -11.875 16.469 27.297 1 85.69 292 GLY B N 1
ATOM 6128 C CA . GLY B 1 292 ? -12.703 15.32 27.625 1 85.69 292 GLY B CA 1
ATOM 6129 C C . GLY B 1 292 ? -13.539 15.531 28.875 1 85.69 292 GLY B C 1
ATOM 6130 O O . GLY B 1 292 ? -14.727 15.203 28.906 1 85.69 292 GLY B O 1
ATOM 6131 N N . GLY B 1 293 ? -12.977 16.062 29.891 1 85.38 293 GLY B N 1
ATOM 6132 C CA . GLY B 1 293 ? -13.68 16.344 31.141 1 85.38 293 GLY B CA 1
ATOM 6133 C C . GLY B 1 293 ? -14.797 17.344 30.969 1 85.38 293 GLY B C 1
ATOM 6134 O O . GLY B 1 293 ? -15.906 17.141 31.469 1 85.38 293 GLY B O 1
ATOM 6135 N N . ILE B 1 294 ? -14.531 18.375 30.266 1 84.25 294 ILE B N 1
ATOM 6136 C CA . ILE B 1 294 ? -15.523 19.422 30.031 1 84.25 294 ILE B CA 1
ATOM 6137 C C . ILE B 1 294 ? -16.672 18.859 29.203 1 84.25 294 ILE B C 1
ATOM 6139 O O . ILE B 1 294 ? -17.844 19.172 29.453 1 84.25 294 ILE B O 1
ATOM 6143 N N . MET B 1 295 ? -16.297 18.078 28.219 1 84.56 295 MET B N 1
ATOM 6144 C CA . MET B 1 295 ? -17.328 17.469 27.375 1 84.56 295 MET B CA 1
ATOM 6145 C C . MET B 1 295 ? -18.234 16.562 28.203 1 84.56 295 MET B C 1
ATOM 6147 O O . MET B 1 295 ? -19.453 16.547 28 1 84.56 295 MET B O 1
ATOM 6151 N N . LEU B 1 296 ? -17.641 15.805 29.109 1 81.69 296 LEU B N 1
ATOM 6152 C CA . LEU B 1 296 ? -18.438 14.938 29.969 1 81.69 296 LEU B CA 1
ATOM 6153 C C . LEU B 1 296 ? -19.328 15.766 30.891 1 81.69 296 LEU B C 1
ATOM 6155 O O . LEU B 1 296 ? -20.484 15.391 31.141 1 81.69 296 LEU B O 1
ATOM 6159 N N . ALA B 1 297 ? -18.812 16.812 31.344 1 80.31 297 ALA B N 1
ATOM 6160 C CA . ALA B 1 297 ? -19.578 17.703 32.219 1 80.31 297 ALA B CA 1
ATOM 6161 C C . ALA B 1 297 ? -20.719 18.359 31.438 1 80.31 297 ALA B C 1
ATOM 6163 O O . ALA B 1 297 ? -21.828 18.484 31.969 1 80.31 297 ALA B O 1
ATOM 6164 N N . VAL B 1 298 ? -20.422 18.703 30.281 1 76.5 298 VAL B N 1
ATOM 6165 C CA . VAL B 1 298 ? -21.422 19.375 29.453 1 76.5 298 VAL B CA 1
ATOM 6166 C C . VAL B 1 298 ? -22.531 18.391 29.094 1 76.5 298 VAL B C 1
ATOM 6168 O O . VAL B 1 298 ? -23.719 18.75 29.094 1 76.5 298 VAL B O 1
ATOM 6171 N N . LEU B 1 299 ? -22.109 17.219 28.781 1 74.5 299 LEU B N 1
ATOM 6172 C CA . LEU B 1 299 ? -23.109 16.203 28.438 1 74.5 299 LEU B CA 1
ATOM 6173 C C . LEU B 1 299 ? -24 15.883 29.641 1 74.5 299 LEU B C 1
ATOM 6175 O O . LEU B 1 299 ? -25.172 15.547 29.469 1 74.5 299 LEU B O 1
ATOM 6179 N N . GLY B 1 300 ? -23.5 16.031 30.812 1 71.62 300 GLY B N 1
ATOM 6180 C CA . GLY B 1 300 ? -24.266 15.742 32 1 71.62 300 GLY B CA 1
ATOM 6181 C C . GLY B 1 300 ? -25.172 16.875 32.438 1 71.62 300 GLY B C 1
ATOM 6182 O O . GLY B 1 300 ? -26.312 16.641 32.844 1 71.62 300 GLY B O 1
ATOM 6183 N N . VAL B 1 301 ? -24.625 18.203 32.375 1 71.06 301 VAL B N 1
ATOM 6184 C CA . VAL B 1 301 ? -25.359 19.297 33 1 71.06 301 VAL B CA 1
ATOM 6185 C C . VAL B 1 301 ? -25.797 20.312 31.938 1 71.06 301 VAL B C 1
ATOM 6187 O O . VAL B 1 301 ? -26.875 20.906 32.062 1 71.06 301 VAL B O 1
ATOM 6190 N N . LEU B 1 302 ? -24.938 20.5 30.922 1 68.31 302 LEU B N 1
ATOM 6191 C CA . LEU B 1 302 ? -25.109 21.672 30.062 1 68.31 302 LEU B CA 1
ATOM 6192 C C . LEU B 1 302 ? -25.594 21.266 28.672 1 68.31 302 LEU B C 1
ATOM 6194 O O . LEU B 1 302 ? -25.578 22.078 27.75 1 68.31 302 LEU B O 1
ATOM 6198 N N . ALA B 1 303 ? -26 20.078 28.562 1 68.19 303 ALA B N 1
ATOM 6199 C CA . ALA B 1 303 ? -26.375 19.578 27.25 1 68.19 303 ALA B CA 1
ATOM 6200 C C . ALA B 1 303 ? -27.484 20.422 26.641 1 68.19 303 ALA B C 1
ATOM 6202 O O . ALA B 1 303 ? -27.484 20.688 25.438 1 68.19 303 ALA B O 1
ATOM 6203 N N . GLN B 1 304 ? -28.406 20.906 27.484 1 65.94 304 GLN B N 1
ATOM 6204 C CA . GLN B 1 304 ? -29.547 21.672 27.031 1 65.94 304 GLN B CA 1
ATOM 6205 C C . GLN B 1 304 ? -29.109 23.031 26.484 1 65.94 304 GLN B C 1
ATOM 6207 O O . GLN B 1 304 ? -29.75 23.594 25.594 1 65.94 304 GLN B O 1
ATOM 6212 N N . TYR B 1 305 ? -28.016 23.531 26.969 1 69.5 305 TYR B N 1
ATOM 6213 C CA . TYR B 1 305 ? -27.547 24.859 26.578 1 69.5 305 TYR B CA 1
ATOM 6214 C C . TYR B 1 305 ? -26.766 24.781 25.266 1 69.5 305 TYR B C 1
ATOM 6216 O O . TYR B 1 305 ? -26.594 25.797 24.594 1 69.5 305 TYR B O 1
ATOM 6224 N N . LEU B 1 306 ? -26.297 23.594 24.906 1 72.38 306 LEU B N 1
ATOM 6225 C CA . LEU B 1 306 ? -25.547 23.422 23.672 1 72.38 306 LEU B CA 1
ATOM 6226 C C . LEU B 1 306 ? -26.438 23.688 22.453 1 72.38 306 LEU B C 1
ATOM 6228 O O . LEU B 1 306 ? -25.953 24.062 21.391 1 72.38 306 LEU B O 1
ATOM 6232 N N . SER B 1 307 ? -27.672 23.562 22.734 1 72.31 307 SER B N 1
ATOM 6233 C CA . SER B 1 307 ? -28.625 23.734 21.656 1 72.31 307 SER B CA 1
ATOM 6234 C C . SER B 1 307 ? -28.75 25.203 21.266 1 72.31 307 SER B C 1
ATOM 6236 O O . SER B 1 307 ? -29.234 25.516 20.172 1 72.31 307 SER B O 1
ATOM 6238 N N . TYR B 1 308 ? -28.234 26.094 22.109 1 75.06 308 TYR B N 1
ATOM 6239 C CA . TYR B 1 308 ? -28.375 27.516 21.844 1 75.06 308 TYR B CA 1
ATOM 6240 C C . TYR B 1 308 ? -27.188 28.062 21.062 1 75.06 308 TYR B C 1
ATOM 6242 O O . TYR B 1 308 ? -27.172 29.234 20.688 1 75.06 308 TYR B O 1
ATOM 6250 N N . ILE B 1 309 ? -26.312 27.25 20.781 1 78.94 309 ILE B N 1
ATOM 6251 C CA . ILE B 1 309 ? -25.141 27.703 20.031 1 78.94 309 ILE B CA 1
ATOM 6252 C C . ILE B 1 309 ? -25.5 27.891 18.562 1 78.94 309 ILE B C 1
ATOM 6254 O O . ILE B 1 309 ? -25.891 26.922 17.891 1 78.94 309 ILE B O 1
ATOM 6258 N N . PRO B 1 310 ? -25.422 29.109 18.094 1 83.25 310 PRO B N 1
ATOM 6259 C CA . PRO B 1 310 ? -25.703 29.297 16.672 1 83.25 310 PRO B CA 1
ATOM 6260 C C . PRO B 1 310 ? -24.719 28.562 15.773 1 83.25 310 PRO B C 1
ATOM 6262 O O . PRO B 1 310 ? -23.5 28.609 16.016 1 83.25 310 PRO B O 1
ATOM 6265 N N . THR B 1 311 ? -25.203 27.953 14.781 1 84.56 311 THR B N 1
ATOM 6266 C CA . THR B 1 311 ? -24.359 27.234 13.82 1 84.56 311 THR B CA 1
ATOM 6267 C C . THR B 1 311 ? -23.406 28.188 13.109 1 84.56 311 THR B C 1
ATOM 6269 O O . THR B 1 311 ? -22.297 27.812 12.75 1 84.56 311 THR B O 1
ATOM 6272 N N . SER B 1 312 ? -23.844 29.406 12.953 1 88.06 312 SER B N 1
ATOM 6273 C CA . SER B 1 312 ? -23.031 30.406 12.281 1 88.06 312 SER B CA 1
ATOM 6274 C C . SER B 1 312 ? -21.781 30.766 13.102 1 88.06 312 SER B C 1
ATOM 6276 O O . SER B 1 312 ? -20.719 31 12.547 1 88.06 312 SER B O 1
ATOM 6278 N N . THR B 1 313 ? -22 30.781 14.406 1 88.5 313 THR B N 1
ATOM 6279 C CA . THR B 1 313 ? -20.875 31.062 15.289 1 88.5 313 THR B CA 1
ATOM 6280 C C . THR B 1 313 ? -19.844 29.922 15.234 1 88.5 313 THR B C 1
ATOM 6282 O O . THR B 1 313 ? -18.641 30.172 15.172 1 88.5 313 THR B O 1
ATOM 6285 N N . LEU B 1 314 ? -20.344 28.812 15.25 1 85.88 314 LEU B N 1
ATOM 6286 C CA . LEU B 1 314 ? -19.469 27.656 15.164 1 85.88 314 LEU B CA 1
ATOM 6287 C C . LEU B 1 314 ? -18.703 27.656 13.836 1 85.88 314 LEU B C 1
ATOM 6289 O O . LEU B 1 314 ? -17.516 27.344 13.805 1 85.88 314 LEU B O 1
ATOM 6293 N N . ALA B 1 315 ? -19.391 27.938 12.812 1 89.69 315 ALA B N 1
ATOM 6294 C CA . ALA B 1 315 ? -18.781 28 11.484 1 89.69 315 ALA B CA 1
ATOM 6295 C C . ALA B 1 315 ? -17.656 29.047 11.445 1 89.69 315 ALA B C 1
ATOM 6297 O O . ALA B 1 315 ? -16.594 28.797 10.867 1 89.69 315 ALA B O 1
ATOM 6298 N N . ALA B 1 316 ? -17.906 30.125 12.047 1 90.94 316 ALA B N 1
ATOM 6299 C CA . ALA B 1 316 ? -16.922 31.203 12.07 1 90.94 316 ALA B CA 1
ATOM 6300 C C . ALA B 1 316 ? -15.656 30.781 12.812 1 90.94 316 ALA B C 1
ATOM 6302 O O . ALA B 1 316 ? -14.539 31.062 12.367 1 90.94 316 ALA B O 1
ATOM 6303 N N . VAL B 1 317 ? -15.867 30.125 13.883 1 88.44 317 VAL B N 1
ATOM 6304 C CA . VAL B 1 317 ? -14.742 29.672 14.695 1 88.44 317 VAL B CA 1
ATOM 6305 C C . VAL B 1 317 ? -13.906 28.672 13.898 1 88.44 317 VAL B C 1
ATOM 6307 O O . VAL B 1 317 ? -12.672 28.75 13.898 1 88.44 317 VAL B O 1
ATOM 6310 N N . ILE B 1 318 ? -14.5 27.812 13.219 1 87.81 318 ILE B N 1
ATOM 6311 C CA . ILE B 1 318 ? -13.82 26.766 12.461 1 87.81 318 ILE B CA 1
ATOM 6312 C C . ILE B 1 318 ? -13.078 27.391 11.281 1 87.81 318 ILE B C 1
ATOM 6314 O O . ILE B 1 318 ? -11.906 27.094 11.047 1 87.81 318 ILE B O 1
ATOM 6318 N N . ILE B 1 319 ? -13.742 28.25 10.617 1 90.5 319 ILE B N 1
ATOM 6319 C CA . ILE B 1 319 ? -13.164 28.875 9.43 1 90.5 319 ILE B CA 1
ATOM 6320 C C . ILE B 1 319 ? -11.898 29.641 9.82 1 90.5 319 ILE B C 1
ATOM 6322 O O . ILE B 1 319 ? -10.852 29.484 9.188 1 90.5 319 ILE B O 1
ATOM 6326 N N . THR B 1 320 ? -11.969 30.438 10.852 1 89.62 320 THR B N 1
ATOM 6327 C CA . THR B 1 320 ? -10.844 31.281 11.242 1 89.62 320 THR B CA 1
ATOM 6328 C C . THR B 1 320 ? -9.695 30.422 11.781 1 89.62 320 THR B C 1
ATOM 6330 O O . THR B 1 320 ? -8.523 30.797 11.664 1 89.62 320 THR B O 1
ATOM 6333 N N . SER B 1 321 ? -10 29.328 12.359 1 87.25 321 SER B N 1
ATOM 6334 C CA . SER B 1 321 ? -8.977 28.453 12.906 1 87.25 321 SER B CA 1
ATOM 6335 C C . SER B 1 321 ? -8.266 27.672 11.805 1 87.25 321 SER B C 1
ATOM 6337 O O . SER B 1 321 ? -7.109 27.266 11.969 1 87.25 321 SER B O 1
ATOM 6339 N N . LEU B 1 322 ? -8.891 27.438 10.68 1 88.44 322 LEU B N 1
ATOM 6340 C CA . LEU B 1 322 ? -8.367 26.562 9.641 1 88.44 322 LEU B CA 1
ATOM 6341 C C . LEU B 1 322 ? -7.602 27.359 8.586 1 88.44 322 LEU B C 1
ATOM 6343 O O . LEU B 1 322 ? -6.738 26.812 7.895 1 88.44 322 LEU B O 1
ATOM 6347 N N . LEU B 1 323 ? -7.805 28.625 8.477 1 86.94 323 LEU B N 1
ATOM 6348 C CA . LEU B 1 323 ? -7.27 29.453 7.402 1 86.94 323 LEU B CA 1
ATOM 6349 C C . LEU B 1 323 ? -5.746 29.422 7.406 1 86.94 323 LEU B C 1
ATOM 6351 O O . LEU B 1 323 ? -5.117 29.312 6.352 1 86.94 323 LEU B O 1
ATOM 6355 N N . PRO B 1 324 ? -5.125 29.469 8.578 1 84 324 PRO B N 1
ATOM 6356 C CA . PRO B 1 324 ? -3.662 29.453 8.578 1 84 324 PRO B CA 1
ATOM 6357 C C . PRO B 1 324 ? -3.08 28.141 8.078 1 84 324 PRO B C 1
ATOM 6359 O O . PRO B 1 324 ? -1.899 28.062 7.73 1 84 324 PRO B O 1
ATOM 6362 N N . LEU B 1 325 ? -3.826 27.188 8 1 85.5 325 LEU B N 1
ATOM 6363 C CA . LEU B 1 325 ? -3.346 25.859 7.629 1 85.5 325 LEU B CA 1
ATOM 6364 C C . LEU B 1 325 ? -3.342 25.688 6.113 1 85.5 325 LEU B C 1
ATOM 6366 O O . LEU B 1 325 ? -2.768 24.719 5.594 1 85.5 325 LEU B O 1
ATOM 6370 N N . PHE B 1 326 ? -3.93 26.625 5.434 1 91.38 326 PHE B N 1
ATOM 6371 C CA . PHE B 1 326 ? -3.904 26.609 3.977 1 91.38 326 PHE B CA 1
ATOM 6372 C C . PHE B 1 326 ? -2.561 27.094 3.453 1 91.38 326 PHE B C 1
ATOM 6374 O O . PHE B 1 326 ? -2.383 28.297 3.213 1 91.38 326 PHE B O 1
ATOM 6381 N N . LYS B 1 327 ? -1.626 26.219 3.166 1 90.5 327 LYS B N 1
ATOM 6382 C CA . LYS B 1 327 ? -0.247 26.594 2.855 1 90.5 327 LYS B CA 1
ATOM 6383 C C . LYS B 1 327 ? 0.145 26.125 1.457 1 90.5 327 LYS B C 1
ATOM 6385 O O . LYS B 1 327 ? 1.307 26.25 1.062 1 90.5 327 LYS B O 1
ATOM 6390 N N . ILE B 1 328 ? -0.762 25.594 0.632 1 92.5 328 ILE B N 1
ATOM 6391 C CA . ILE B 1 328 ? -0.438 24.953 -0.637 1 92.5 328 ILE B CA 1
ATOM 6392 C C . ILE B 1 328 ? 0.264 25.953 -1.556 1 92.5 328 ILE B C 1
ATOM 6394 O O . ILE B 1 328 ? 1.224 25.594 -2.246 1 92.5 328 ILE B O 1
ATOM 6398 N N . PRO B 1 329 ? -0.085 27.25 -1.599 1 92.88 329 PRO B N 1
ATOM 6399 C CA . PRO B 1 329 ? 0.633 28.188 -2.479 1 92.88 329 PRO B CA 1
ATOM 6400 C C . PRO B 1 329 ? 2.086 28.391 -2.057 1 92.88 329 PRO B C 1
ATOM 6402 O O . PRO B 1 329 ? 2.984 28.391 -2.904 1 92.88 329 PRO B O 1
ATOM 6405 N N . GLN B 1 330 ? 2.318 28.516 -0.792 1 91.25 330 GLN B N 1
ATOM 6406 C CA . GLN B 1 330 ? 3.672 28.719 -0.28 1 91.25 330 GLN B CA 1
ATOM 6407 C C . GLN B 1 330 ? 4.535 27.484 -0.525 1 91.25 330 GLN B C 1
ATOM 6409 O O . GLN B 1 330 ? 5.691 27.594 -0.937 1 91.25 330 GLN B O 1
ATOM 6414 N N . VAL B 1 331 ? 3.982 26.375 -0.315 1 92.12 331 VAL B N 1
ATOM 6415 C CA . VAL B 1 331 ? 4.746 25.141 -0.446 1 92.12 331 VAL B CA 1
ATOM 6416 C C . VAL B 1 331 ? 4.965 24.812 -1.923 1 92.12 331 VAL B C 1
ATOM 6418 O O . VAL B 1 331 ? 5.988 24.234 -2.293 1 92.12 331 VAL B O 1
ATOM 6421 N N . THR B 1 332 ? 3.965 25.203 -2.781 1 95 332 THR B N 1
ATOM 6422 C CA . THR B 1 332 ? 4.145 25.047 -4.219 1 95 332 THR B CA 1
ATOM 6423 C C . THR B 1 332 ? 5.379 25.797 -4.699 1 95 332 THR B C 1
ATOM 6425 O O . THR B 1 332 ? 6.168 25.281 -5.488 1 95 332 THR B O 1
ATOM 6428 N N . MET B 1 333 ? 5.527 26.953 -4.164 1 92.75 333 MET B N 1
ATOM 6429 C CA . MET B 1 333 ? 6.684 27.75 -4.535 1 92.75 333 MET B CA 1
ATOM 6430 C C . MET B 1 333 ? 7.973 27.125 -4.016 1 92.75 333 MET B C 1
ATOM 6432 O O . MET B 1 333 ? 8.984 27.109 -4.715 1 92.75 333 MET B O 1
ATOM 6436 N N . ALA B 1 334 ? 7.922 26.656 -2.863 1 89.75 334 ALA B N 1
ATOM 6437 C CA . ALA B 1 334 ? 9.086 26 -2.275 1 89.75 334 ALA B CA 1
ATOM 6438 C C . ALA B 1 334 ? 9.477 24.75 -3.076 1 89.75 334 ALA B C 1
ATOM 6440 O O . ALA B 1 334 ? 10.664 24.516 -3.318 1 89.75 334 ALA B O 1
ATOM 6441 N N . CYS B 1 335 ? 8.516 23.984 -3.467 1 92 335 CYS B N 1
ATOM 6442 C CA . CYS B 1 335 ? 8.766 22.781 -4.254 1 92 335 CYS B CA 1
ATOM 6443 C C . CYS B 1 335 ? 9.32 23.125 -5.625 1 92 335 CYS B C 1
ATOM 6445 O O . CYS B 1 335 ? 10.219 22.453 -6.125 1 92 335 CYS B O 1
ATOM 6447 N N . PHE B 1 336 ? 8.773 24.172 -6.207 1 89.75 336 PHE B N 1
ATOM 6448 C CA . PHE B 1 336 ? 9.195 24.578 -7.543 1 89.75 336 PHE B CA 1
ATOM 6449 C C . PHE B 1 336 ? 10.656 25.016 -7.535 1 89.75 336 PHE B C 1
ATOM 6451 O O . PHE B 1 336 ? 11.375 24.781 -8.508 1 89.75 336 PHE B O 1
ATOM 6458 N N . ARG B 1 337 ? 11.102 25.562 -6.438 1 86.44 337 ARG B N 1
ATOM 6459 C CA . ARG B 1 337 ? 12.461 26.078 -6.328 1 86.44 337 ARG B CA 1
ATOM 6460 C C . ARG B 1 337 ? 13.438 24.984 -5.949 1 86.44 337 ARG B C 1
ATOM 6462 O O . ARG B 1 337 ? 14.633 25.078 -6.254 1 86.44 337 ARG B O 1
ATOM 6469 N N . SER B 1 338 ? 12.984 24.031 -5.32 1 85.56 338 SER B N 1
ATOM 6470 C CA . SER B 1 338 ? 13.898 23.031 -4.77 1 85.56 338 SER B CA 1
ATOM 6471 C C . SER B 1 338 ? 13.758 21.703 -5.5 1 85.56 338 SER B C 1
ATOM 6473 O O . SER B 1 338 ? 14.719 21.219 -6.098 1 85.56 338 SER B O 1
ATOM 6475 N N . SER B 1 339 ? 12.555 21.078 -5.445 1 89.5 339 SER B N 1
ATOM 6476 C CA . SER B 1 339 ? 12.312 19.781 -6.078 1 89.5 339 SER B CA 1
ATOM 6477 C C . SER B 1 339 ? 10.953 19.75 -6.762 1 89.5 339 SER B C 1
ATOM 6479 O O . SER B 1 339 ? 9.945 19.406 -6.141 1 89.5 339 SER B O 1
ATOM 6481 N N . LYS B 1 340 ? 10.945 19.875 -8.039 1 90.75 340 LYS B N 1
ATOM 6482 C CA . LYS B 1 340 ? 9.719 19.984 -8.82 1 90.75 340 LYS B CA 1
ATOM 6483 C C . LYS B 1 340 ? 8.938 18.672 -8.805 1 90.75 340 LYS B C 1
ATOM 6485 O O . LYS B 1 340 ? 7.719 18.656 -8.969 1 90.75 340 LYS B O 1
ATOM 6490 N N . ARG B 1 341 ? 9.609 17.641 -8.555 1 89.62 341 ARG B N 1
ATOM 6491 C CA . ARG B 1 341 ? 8.961 16.328 -8.539 1 89.62 341 ARG B CA 1
ATOM 6492 C C . ARG B 1 341 ? 7.996 16.203 -7.367 1 89.62 341 ARG B C 1
ATOM 6494 O O . ARG B 1 341 ? 7.043 15.43 -7.422 1 89.62 341 ARG B O 1
ATOM 6501 N N . ASP B 1 342 ? 8.234 16.984 -6.383 1 93.81 342 ASP B N 1
ATOM 6502 C CA . ASP B 1 342 ? 7.418 16.922 -5.172 1 93.81 342 ASP B CA 1
ATOM 6503 C C . ASP B 1 342 ? 6.043 17.531 -5.402 1 93.81 342 ASP B C 1
ATOM 6505 O O . ASP B 1 342 ? 5.125 17.344 -4.602 1 93.81 342 ASP B O 1
ATOM 6509 N N . LEU B 1 343 ? 5.891 18.188 -6.559 1 95.5 343 LEU B N 1
ATOM 6510 C CA . LEU B 1 343 ? 4.602 18.797 -6.887 1 95.5 343 LEU B CA 1
ATOM 6511 C C . LEU B 1 343 ? 3.576 17.719 -7.238 1 95.5 343 LEU B C 1
ATOM 6513 O O . LEU B 1 343 ? 2.377 17.906 -7.027 1 95.5 343 LEU B O 1
ATOM 6517 N N . ILE B 1 344 ? 4.031 16.641 -7.66 1 94.06 344 ILE B N 1
ATOM 6518 C CA . ILE B 1 344 ? 3.145 15.578 -8.141 1 94.06 344 ILE B CA 1
ATOM 6519 C C . ILE B 1 344 ? 2.377 14.984 -6.961 1 94.06 344 ILE B C 1
ATOM 6521 O O . ILE B 1 344 ? 1.144 14.969 -6.957 1 94.06 344 ILE B O 1
ATOM 6525 N N . PRO B 1 345 ? 3.113 14.555 -5.949 1 94.94 345 PRO B N 1
ATOM 6526 C CA . PRO B 1 345 ? 2.355 14.008 -4.82 1 94.94 345 PRO B CA 1
ATOM 6527 C C . PRO B 1 345 ? 1.492 15.055 -4.125 1 94.94 345 PRO B C 1
ATOM 6529 O O . PRO B 1 345 ? 0.413 14.742 -3.621 1 94.94 345 PRO B O 1
ATOM 6532 N N . MET B 1 346 ? 1.927 16.297 -4.094 1 96.44 346 MET B N 1
ATOM 6533 C CA . MET B 1 346 ? 1.171 17.359 -3.434 1 96.44 346 MET B CA 1
ATOM 6534 C C . MET B 1 346 ? -0.166 17.594 -4.129 1 96.44 346 MET B C 1
ATOM 6536 O O . MET B 1 346 ? -1.22 17.531 -3.496 1 96.44 346 MET B O 1
ATOM 6540 N N . TYR B 1 347 ? -0.091 17.766 -5.434 1 96.56 347 TYR B N 1
ATOM 6541 C CA . TYR B 1 347 ? -1.304 18.094 -6.176 1 96.56 347 TYR B CA 1
ATOM 6542 C C . TYR B 1 347 ? -2.166 16.859 -6.395 1 96.56 347 TYR B C 1
ATOM 6544 O O . TYR B 1 347 ? -3.395 16.969 -6.473 1 96.56 347 TYR B O 1
ATOM 6552 N N . ALA B 1 348 ? -1.568 15.734 -6.492 1 94.31 348 ALA B N 1
ATOM 6553 C CA . ALA B 1 348 ? -2.352 14.508 -6.562 1 94.31 348 ALA B CA 1
ATOM 6554 C C . ALA B 1 348 ? -3.215 14.336 -5.316 1 94.31 348 ALA B C 1
ATOM 6556 O O . ALA B 1 348 ? -4.402 14.023 -5.414 1 94.31 348 ALA B O 1
ATOM 6557 N N . THR B 1 349 ? -2.592 14.523 -4.188 1 94 349 THR B N 1
ATOM 6558 C CA . THR B 1 349 ? -3.318 14.414 -2.928 1 94 349 THR B CA 1
ATOM 6559 C C . THR B 1 349 ? -4.395 15.492 -2.83 1 94 349 THR B C 1
ATOM 6561 O O . THR B 1 349 ? -5.523 15.219 -2.418 1 94 349 THR B O 1
ATOM 6564 N N . PHE B 1 350 ? -4.02 16.703 -3.254 1 95.12 350 PHE B N 1
ATOM 6565 C CA . PHE B 1 350 ? -4.91 17.859 -3.17 1 95.12 350 PHE B CA 1
ATOM 6566 C C . PHE B 1 350 ? -6.16 17.641 -4.012 1 95.12 350 PHE B C 1
ATOM 6568 O O . PHE B 1 350 ? -7.281 17.812 -3.527 1 95.12 350 PHE B O 1
ATOM 6575 N N . PHE B 1 351 ? -6.02 17.156 -5.203 1 94.06 351 PHE B N 1
ATOM 6576 C CA . PHE B 1 351 ? -7.145 17.016 -6.125 1 94.06 351 PHE B CA 1
ATOM 6577 C C . PHE B 1 351 ? -8.008 15.82 -5.754 1 94.06 351 PHE B C 1
ATOM 6579 O O . PHE B 1 351 ? -9.234 15.867 -5.875 1 94.06 351 PHE B O 1
ATOM 6586 N N . VAL B 1 352 ? -7.445 14.781 -5.32 1 89.5 352 VAL B N 1
ATOM 6587 C CA . VAL B 1 352 ? -8.234 13.633 -4.879 1 89.5 352 VAL B CA 1
ATOM 6588 C C . VAL B 1 352 ? -9.047 14.008 -3.643 1 89.5 352 VAL B C 1
ATOM 6590 O O . VAL B 1 352 ? -10.195 13.586 -3.49 1 89.5 352 VAL B O 1
ATOM 6593 N N . GLY B 1 353 ? -8.398 14.758 -2.754 1 89.06 353 GLY B N 1
ATOM 6594 C CA . GLY B 1 353 ? -9.109 15.219 -1.574 1 89.06 353 GLY B CA 1
ATOM 6595 C C . GLY B 1 353 ? -10.281 16.125 -1.903 1 89.06 353 GLY B C 1
ATOM 6596 O O . GLY B 1 353 ? -11.336 16.031 -1.28 1 89.06 353 GLY B O 1
ATOM 6597 N N . LEU B 1 354 ? -10.164 16.938 -2.93 1 88.56 354 LEU B N 1
ATOM 6598 C CA . LEU B 1 354 ? -11.18 17.922 -3.279 1 88.56 354 LEU B CA 1
ATOM 6599 C C . LEU B 1 354 ? -12.305 17.281 -4.078 1 88.56 354 LEU B C 1
ATOM 6601 O O . LEU B 1 354 ? -13.484 17.594 -3.875 1 88.56 354 LEU B O 1
ATOM 6605 N N . PHE B 1 355 ? -11.945 16.312 -4.945 1 85.31 355 PHE B N 1
ATOM 6606 C CA . PHE B 1 355 ? -12.938 15.867 -5.922 1 85.31 355 PHE B CA 1
ATOM 6607 C C . PHE B 1 355 ? -13.461 14.477 -5.57 1 85.31 355 PHE B C 1
ATOM 6609 O O . PHE B 1 355 ? -14.531 14.078 -6.043 1 85.31 355 PHE B O 1
ATOM 6616 N N . VAL B 1 356 ? -12.742 13.781 -4.859 1 82.19 356 VAL B N 1
ATOM 6617 C CA . VAL B 1 356 ? -13.18 12.43 -4.527 1 82.19 356 VAL B CA 1
ATOM 6618 C C . VAL B 1 356 ? -13.555 12.352 -3.049 1 82.19 356 VAL B C 1
ATOM 6620 O O . VAL B 1 356 ? -14.719 12.516 -2.686 1 82.19 356 VAL B O 1
ATOM 6623 N N . ASN B 1 357 ? -12.523 12.219 -2.205 1 81.06 357 ASN B N 1
ATOM 6624 C CA . ASN B 1 357 ? -12.727 12.094 -0.767 1 81.06 357 ASN B CA 1
ATOM 6625 C C . ASN B 1 357 ? -11.445 12.375 0.012 1 81.06 357 ASN B C 1
ATOM 6627 O O . ASN B 1 357 ? -10.367 11.945 -0.391 1 81.06 357 ASN B O 1
ATOM 6631 N N . LEU B 1 358 ? -11.688 13.102 1.088 1 79 358 LEU B N 1
ATOM 6632 C CA . LEU B 1 358 ? -10.547 13.484 1.907 1 79 358 LEU B CA 1
ATOM 6633 C C . LEU B 1 358 ? -9.914 12.258 2.566 1 79 358 LEU B C 1
ATOM 6635 O O . LEU B 1 358 ? -8.695 12.195 2.723 1 79 358 LEU B O 1
ATOM 6639 N N . THR B 1 359 ? -10.742 11.328 2.957 1 76.44 359 THR B N 1
ATOM 6640 C CA . THR B 1 359 ? -10.273 10.141 3.656 1 76.44 359 THR B CA 1
ATOM 6641 C C . THR B 1 359 ? -9.32 9.336 2.775 1 76.44 359 THR B C 1
ATOM 6643 O O . THR B 1 359 ? -8.297 8.836 3.25 1 76.44 359 THR B O 1
ATOM 6646 N N . PHE B 1 360 ? -9.586 9.25 1.528 1 81.38 360 PHE B N 1
ATOM 6647 C CA . PHE B 1 360 ? -8.781 8.453 0.618 1 81.38 360 PHE B CA 1
ATOM 6648 C C . PHE B 1 360 ? -7.652 9.281 0.018 1 81.38 360 PHE B C 1
ATOM 6650 O O . PHE B 1 360 ? -6.723 8.734 -0.578 1 81.38 360 PHE B O 1
ATOM 6657 N N . ALA B 1 361 ? -7.746 10.586 0.192 1 87.62 361 ALA B N 1
ATOM 6658 C CA . ALA B 1 361 ? -6.723 11.469 -0.359 1 87.62 361 ALA B CA 1
ATOM 6659 C C . ALA B 1 361 ? -5.352 11.148 0.231 1 87.62 361 ALA B C 1
ATOM 6661 O O . ALA B 1 361 ? -4.355 11.094 -0.494 1 87.62 361 ALA B O 1
ATOM 6662 N N . ILE B 1 362 ? -5.332 10.93 1.504 1 87 362 ILE B N 1
ATOM 6663 C CA . ILE B 1 362 ? -4.051 10.664 2.156 1 87 362 ILE B CA 1
ATOM 6664 C C . ILE B 1 362 ? -3.506 9.32 1.693 1 87 362 ILE B C 1
ATOM 6666 O O . ILE B 1 362 ? -2.301 9.172 1.482 1 87 362 ILE B O 1
ATOM 6670 N N . LEU B 1 363 ? -4.375 8.344 1.586 1 85.25 363 LEU B N 1
ATOM 6671 C CA . LEU B 1 363 ? -3.947 7.039 1.101 1 85.25 363 LEU B CA 1
ATOM 6672 C C . LEU B 1 363 ? -3.336 7.152 -0.292 1 85.25 363 LEU B C 1
ATOM 6674 O O . LEU B 1 363 ? -2.291 6.559 -0.565 1 85.25 363 LEU B O 1
ATOM 6678 N N . PHE B 1 364 ? -3.971 7.883 -1.079 1 88 364 PHE B N 1
ATOM 6679 C CA . PHE B 1 364 ? -3.488 8.07 -2.443 1 88 364 PHE B CA 1
ATOM 6680 C C . PHE B 1 364 ? -2.154 8.805 -2.449 1 88 364 PHE B C 1
ATOM 6682 O O . PHE B 1 364 ? -1.247 8.453 -3.205 1 88 364 PHE B O 1
ATOM 6689 N N . GLY B 1 365 ? -2.07 9.852 -1.697 1 90.88 365 GLY B N 1
ATOM 6690 C CA . GLY B 1 365 ? -0.823 10.594 -1.601 1 90.88 365 GLY B CA 1
ATOM 6691 C C . GLY B 1 365 ? 0.348 9.734 -1.154 1 90.88 365 GLY B C 1
ATOM 6692 O O . GLY B 1 365 ? 1.438 9.82 -1.725 1 90.88 365 GLY B O 1
ATOM 6693 N N . VAL B 1 366 ? 0.144 8.914 -0.202 1 89.19 366 VAL B N 1
ATOM 6694 C CA . VAL B 1 366 ? 1.182 8.023 0.3 1 89.19 366 VAL B CA 1
ATOM 6695 C C . VAL B 1 366 ? 1.568 7.016 -0.785 1 89.19 366 VAL B C 1
ATOM 6697 O O . VAL B 1 366 ? 2.744 6.676 -0.934 1 89.19 366 VAL B O 1
ATOM 6700 N N . LEU B 1 367 ? 0.594 6.551 -1.483 1 86.19 367 LEU B N 1
ATOM 6701 C CA . LEU B 1 367 ? 0.874 5.633 -2.58 1 86.19 367 LEU B CA 1
ATOM 6702 C C . LEU B 1 367 ? 1.771 6.285 -3.625 1 86.19 367 LEU B C 1
ATOM 6704 O O . LEU B 1 367 ? 2.678 5.645 -4.16 1 86.19 367 LEU B O 1
ATOM 6708 N N . VAL B 1 368 ? 1.507 7.52 -3.9 1 90 368 VAL B N 1
ATOM 6709 C CA . VAL B 1 368 ? 2.33 8.242 -4.863 1 90 368 VAL B CA 1
ATOM 6710 C C . VAL B 1 368 ? 3.75 8.391 -4.316 1 90 368 VAL B C 1
ATOM 6712 O O . VAL B 1 368 ? 4.723 8.203 -5.051 1 90 368 VAL B O 1
ATOM 6715 N N . ASP B 1 369 ? 3.812 8.711 -3.055 1 91.31 369 ASP B N 1
ATOM 6716 C CA . ASP B 1 369 ? 5.121 8.805 -2.418 1 91.31 369 ASP B CA 1
ATOM 6717 C C . ASP B 1 369 ? 5.875 7.48 -2.521 1 91.31 369 ASP B C 1
ATOM 6719 O O . ASP B 1 369 ? 7.074 7.461 -2.814 1 91.31 369 ASP B O 1
ATOM 6723 N N . LEU B 1 370 ? 5.184 6.453 -2.303 1 87.56 370 LEU B N 1
ATOM 6724 C CA . LEU B 1 370 ? 5.793 5.129 -2.34 1 87.56 370 LEU B CA 1
ATOM 6725 C C . LEU B 1 370 ? 6.273 4.793 -3.748 1 87.56 370 LEU B C 1
ATOM 6727 O O . LEU B 1 370 ? 7.312 4.145 -3.916 1 87.56 370 LEU B O 1
ATOM 6731 N N . VAL B 1 371 ? 5.523 5.203 -4.715 1 86.25 371 VAL B N 1
ATOM 6732 C CA . VAL B 1 371 ? 5.906 4.957 -6.102 1 86.25 371 VAL B CA 1
ATOM 6733 C C . VAL B 1 371 ? 7.258 5.609 -6.387 1 86.25 371 VAL B C 1
ATOM 6735 O O . VAL B 1 371 ? 8.109 5.016 -7.047 1 86.25 371 VAL B O 1
ATOM 6738 N N . PHE B 1 372 ? 7.465 6.738 -5.84 1 85.88 372 PHE B N 1
ATOM 6739 C CA . PHE B 1 372 ? 8.695 7.473 -6.094 1 85.88 372 PHE B CA 1
ATOM 6740 C C . PHE B 1 372 ? 9.883 6.797 -5.418 1 85.88 372 PHE B C 1
ATOM 6742 O O . PHE B 1 372 ? 11.016 6.906 -5.887 1 85.88 372 PHE B O 1
ATOM 6749 N N . ILE B 1 373 ? 9.602 6.105 -4.43 1 83.19 373 ILE B N 1
ATOM 6750 C CA . ILE B 1 373 ? 10.68 5.418 -3.725 1 83.19 373 ILE B CA 1
ATOM 6751 C C . ILE B 1 373 ? 10.891 4.035 -4.336 1 83.19 373 ILE B C 1
ATOM 6753 O O . ILE B 1 373 ? 12.031 3.58 -4.469 1 83.19 373 ILE B O 1
ATOM 6757 N N . LEU B 1 374 ? 9.805 3.41 -4.684 1 84.62 374 LEU B N 1
ATOM 6758 C CA . LEU B 1 374 ? 9.859 2.016 -5.105 1 84.62 374 LEU B CA 1
ATOM 6759 C C . LEU B 1 374 ? 10.305 1.904 -6.559 1 84.62 374 LEU B C 1
ATOM 6761 O O . LEU B 1 374 ? 10.953 0.929 -6.941 1 84.62 374 LEU B O 1
ATOM 6765 N N . TYR B 1 375 ? 9.945 2.848 -7.34 1 85.19 375 TYR B N 1
ATOM 6766 C CA . TYR B 1 375 ? 10.227 2.764 -8.766 1 85.19 375 TYR B CA 1
ATOM 6767 C C . TYR B 1 375 ? 11.719 2.648 -9.023 1 85.19 375 TYR B C 1
ATOM 6769 O O . TYR B 1 375 ? 12.164 1.744 -9.734 1 85.19 375 TYR B O 1
ATOM 6777 N N . PRO B 1 376 ? 12.523 3.539 -8.406 1 79.81 376 PRO B N 1
ATOM 6778 C CA . PRO B 1 376 ? 13.969 3.391 -8.641 1 79.81 376 PRO B CA 1
ATOM 6779 C C . PRO B 1 376 ? 14.531 2.102 -8.047 1 79.81 376 PRO B C 1
ATOM 6781 O O . PRO B 1 376 ? 15.547 1.591 -8.531 1 79.81 376 PRO B O 1
ATOM 6784 N N . THR B 1 377 ? 13.883 1.647 -7.098 1 80.31 377 THR B N 1
ATOM 6785 C CA . THR B 1 377 ? 14.32 0.394 -6.492 1 80.31 377 THR B CA 1
ATOM 6786 C C . THR B 1 377 ? 14.062 -0.778 -7.438 1 80.31 377 THR B C 1
ATOM 6788 O O . THR B 1 377 ? 14.852 -1.726 -7.488 1 80.31 377 THR B O 1
ATOM 6791 N N . ALA B 1 378 ? 13.016 -0.68 -8.117 1 84.69 378 ALA B N 1
ATOM 6792 C CA . ALA B 1 378 ? 12.633 -1.748 -9.039 1 84.69 378 ALA B CA 1
ATOM 6793 C C . ALA B 1 378 ? 13.406 -1.643 -10.352 1 84.69 378 ALA B C 1
ATOM 6795 O O . ALA B 1 378 ? 13.523 -2.623 -11.094 1 84.69 378 ALA B O 1
ATOM 6796 N N . ARG B 1 379 ? 13.93 -0.47 -10.633 1 85.25 379 ARG B N 1
ATOM 6797 C CA . ARG B 1 379 ? 14.641 -0.232 -11.883 1 85.25 379 ARG B CA 1
ATOM 6798 C C . ARG B 1 379 ? 16.047 0.299 -11.617 1 85.25 379 ARG B C 1
ATOM 6800 O O . ARG B 1 379 ? 16.359 1.448 -11.938 1 85.25 379 ARG B O 1
ATOM 6807 N N . PRO B 1 380 ? 16.844 -0.617 -11.188 1 81.06 380 PRO B N 1
ATOM 6808 C CA . PRO B 1 380 ? 18.219 -0.177 -10.938 1 81.06 380 PRO B CA 1
ATOM 6809 C C . PRO B 1 380 ? 18.969 0.16 -12.219 1 81.06 380 PRO B C 1
ATOM 6811 O O . PRO B 1 380 ? 18.625 -0.342 -13.289 1 81.06 380 PRO B O 1
ATOM 6814 N N . LYS B 1 381 ? 19.906 1.027 -12.039 1 82.88 381 LYS B N 1
ATOM 6815 C CA . LYS B 1 381 ? 20.781 1.319 -13.172 1 82.88 381 LYS B CA 1
ATOM 6816 C C . LYS B 1 381 ? 21.766 0.184 -13.406 1 82.88 381 LYS B C 1
ATOM 6818 O O . LYS B 1 381 ? 22.312 -0.375 -12.453 1 82.88 381 LYS B O 1
ATOM 6823 N N . LEU B 1 382 ? 21.844 -0.224 -14.695 1 87.62 382 LEU B N 1
ATOM 6824 C CA . LEU B 1 382 ? 22.75 -1.285 -15.086 1 87.62 382 LEU B CA 1
ATOM 6825 C C . LEU B 1 382 ? 23.797 -0.766 -16.062 1 87.62 382 LEU B C 1
ATOM 6827 O O . LEU B 1 382 ? 23.469 -0.067 -17.031 1 87.62 382 LEU B O 1
ATOM 6831 N N . ILE B 1 383 ? 25.047 -0.998 -15.688 1 87.25 383 ILE B N 1
ATOM 6832 C CA . ILE B 1 383 ? 26.125 -0.737 -16.625 1 87.25 383 ILE B CA 1
ATOM 6833 C C . ILE B 1 383 ? 26.438 -2.002 -17.422 1 87.25 383 ILE B C 1
ATOM 6835 O O . ILE B 1 383 ? 26.781 -3.037 -16.859 1 87.25 383 ILE B O 1
ATOM 6839 N N . ILE B 1 384 ? 26.203 -1.94 -18.641 1 90.88 384 ILE B N 1
ATOM 6840 C CA . ILE B 1 384 ? 26.438 -3.076 -19.531 1 90.88 384 ILE B CA 1
ATOM 6841 C C . ILE B 1 384 ? 27.5 -2.713 -20.562 1 90.88 384 ILE B C 1
ATOM 6843 O O . ILE B 1 384 ? 27.312 -1.786 -21.344 1 90.88 384 ILE B O 1
ATOM 6847 N N . LYS B 1 385 ? 28.594 -3.471 -20.438 1 90.94 385 LYS B N 1
ATOM 6848 C CA . LYS B 1 385 ? 29.719 -3.207 -21.312 1 90.94 385 LYS B CA 1
ATOM 6849 C C . LYS B 1 385 ? 30.344 -4.508 -21.828 1 90.94 385 LYS B C 1
ATOM 6851 O O . LYS B 1 385 ? 30.203 -5.555 -21.188 1 90.94 385 LYS B O 1
ATOM 6856 N N . SER B 1 386 ? 30.906 -4.395 -23 1 91.56 386 SER B N 1
ATOM 6857 C CA . SER B 1 386 ? 31.75 -5.477 -23.484 1 91.56 386 SER B CA 1
ATOM 6858 C C . SER B 1 386 ? 33.188 -5.316 -22.984 1 91.56 386 SER B C 1
ATOM 6860 O O . SER B 1 386 ? 33.812 -4.258 -23.172 1 91.56 386 SER B O 1
ATOM 6862 N N . CYS B 1 387 ? 33.594 -6.355 -22.359 1 91.5 387 CYS B N 1
ATOM 6863 C CA . CYS B 1 387 ? 34.938 -6.301 -21.781 1 91.5 387 CYS B CA 1
ATOM 6864 C C . CYS B 1 387 ? 35.75 -7.527 -22.172 1 91.5 387 CYS B C 1
ATOM 6866 O O . CYS B 1 387 ? 35.188 -8.547 -22.578 1 91.5 387 CYS B O 1
ATOM 6868 N N . LYS B 1 388 ? 37.062 -7.379 -22.125 1 92.5 388 LYS B N 1
ATOM 6869 C CA . LYS B 1 388 ? 38 -8.492 -22.359 1 92.5 388 LYS B CA 1
ATOM 6870 C C . LYS B 1 388 ? 38.625 -8.953 -21.062 1 92.5 388 LYS B C 1
ATOM 6872 O O . LYS B 1 388 ? 39.25 -8.156 -20.344 1 92.5 388 LYS B O 1
ATOM 6877 N N . PHE B 1 389 ? 38.438 -10.203 -20.859 1 91.81 389 PHE B N 1
ATOM 6878 C CA . PHE B 1 389 ? 39 -10.82 -19.672 1 91.81 389 PHE B CA 1
ATOM 6879 C C . PHE B 1 389 ? 40.219 -11.688 -20.047 1 91.81 389 PHE B C 1
ATOM 6881 O O . PHE B 1 389 ? 40.219 -12.297 -21.109 1 91.81 389 PHE B O 1
ATOM 6888 N N . PRO B 1 390 ? 41.188 -11.773 -19.234 1 87.75 390 PRO B N 1
ATOM 6889 C CA . PRO B 1 390 ? 42.406 -12.555 -19.531 1 87.75 390 PRO B CA 1
ATOM 6890 C C . PRO B 1 390 ? 42.094 -14.039 -19.734 1 87.75 390 PRO B C 1
ATOM 6892 O O . PRO B 1 390 ? 42.562 -14.648 -20.688 1 87.75 390 PRO B O 1
ATOM 6895 N N . ASP B 1 391 ? 41.344 -14.648 -18.953 1 85.25 391 ASP B N 1
ATOM 6896 C CA . ASP B 1 391 ? 41.125 -16.094 -18.969 1 85.25 391 ASP B CA 1
ATOM 6897 C C . ASP B 1 391 ? 39.844 -16.438 -19.703 1 85.25 391 ASP B C 1
ATOM 6899 O O . ASP B 1 391 ? 39.656 -17.594 -20.109 1 85.25 391 ASP B O 1
ATOM 6903 N N . ILE B 1 392 ? 38.938 -15.5 -19.875 1 86.94 392 ILE B N 1
ATOM 6904 C CA . ILE B 1 392 ? 37.594 -15.789 -20.375 1 86.94 392 ILE B CA 1
ATOM 6905 C C . ILE B 1 392 ? 37.438 -15.25 -21.797 1 86.94 392 ILE B C 1
ATOM 6907 O O . ILE B 1 392 ? 36.688 -15.789 -22.594 1 86.94 392 ILE B O 1
ATOM 6911 N N . GLY B 1 393 ? 38.281 -14.2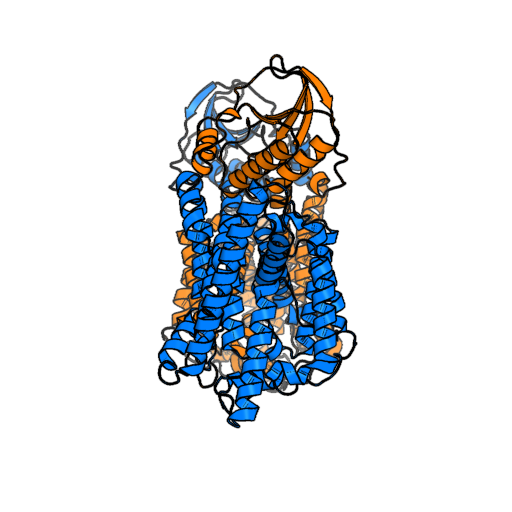42 -22.156 1 89.5 393 GLY B N 1
ATOM 6912 C CA . GLY B 1 393 ? 38.125 -13.57 -23.438 1 89.5 393 GLY B CA 1
ATOM 6913 C C . GLY B 1 393 ? 37.125 -12.438 -23.406 1 89.5 393 GLY B C 1
ATOM 6914 O O . GLY B 1 393 ? 37 -11.727 -22.391 1 89.5 393 GLY B O 1
ATOM 6915 N N . GLU B 1 394 ? 36.469 -12.25 -24.531 1 91.75 394 GLU B N 1
ATOM 6916 C CA . GLU B 1 394 ? 35.5 -11.172 -24.594 1 91.75 394 GLU B CA 1
ATOM 6917 C C . GLU B 1 394 ? 34.156 -11.602 -23.984 1 91.75 394 GLU B C 1
ATOM 6919 O O . GLU B 1 394 ? 33.656 -12.695 -24.266 1 91.75 394 GLU B O 1
ATOM 6924 N N . ALA B 1 395 ? 33.781 -10.781 -23.109 1 93.94 395 ALA B N 1
ATOM 6925 C CA . ALA B 1 395 ? 32.531 -11.109 -22.406 1 93.94 395 ALA B CA 1
ATOM 6926 C C . ALA B 1 395 ? 31.703 -9.859 -22.172 1 93.94 395 ALA B C 1
ATOM 6928 O O . ALA B 1 395 ? 32.219 -8.742 -22.219 1 93.94 395 ALA B O 1
ATOM 6929 N N . LEU B 1 396 ? 30.422 -10.078 -22.016 1 93.81 396 LEU B N 1
ATOM 6930 C CA . LEU B 1 396 ? 29.5 -9.016 -21.641 1 93.81 396 LEU B CA 1
ATOM 6931 C C . LEU B 1 396 ? 29.484 -8.805 -20.125 1 93.81 396 LEU B C 1
ATOM 6933 O O . LEU B 1 396 ? 29.156 -9.719 -19.375 1 93.81 396 LEU B O 1
ATOM 6937 N N . LEU B 1 397 ? 29.891 -7.633 -19.734 1 93.62 397 LEU B N 1
ATOM 6938 C CA . LEU B 1 397 ? 29.922 -7.309 -18.312 1 93.62 397 LEU B CA 1
ATOM 6939 C C . LEU B 1 397 ? 28.672 -6.531 -17.891 1 93.62 397 LEU B C 1
ATOM 6941 O O . LEU B 1 397 ? 28.328 -5.52 -18.516 1 93.62 397 LEU B O 1
ATOM 6945 N N . VAL B 1 398 ? 27.969 -7.098 -16.938 1 92.88 398 VAL B N 1
ATOM 6946 C CA . VAL B 1 398 ? 26.797 -6.434 -16.391 1 92.88 398 VAL B CA 1
ATOM 6947 C C . VAL B 1 398 ? 27.047 -6.062 -14.922 1 92.88 398 VAL B C 1
ATOM 6949 O O . VAL B 1 398 ? 27.328 -6.934 -14.102 1 92.88 398 VAL B O 1
ATOM 6952 N N . VAL B 1 399 ? 26.922 -4.77 -14.602 1 91.19 399 VAL B N 1
ATOM 6953 C CA . VAL B 1 399 ? 27.188 -4.285 -13.25 1 91.19 399 VAL B CA 1
ATOM 6954 C C . VAL B 1 399 ? 25.953 -3.574 -12.695 1 91.19 399 VAL B C 1
ATOM 6956 O O . VAL B 1 399 ? 25.672 -2.434 -13.07 1 91.19 399 VAL B O 1
ATOM 6959 N N . PRO B 1 400 ? 25.281 -4.254 -11.75 1 88.69 400 PRO B N 1
ATOM 6960 C CA . PRO B 1 400 ? 24.203 -3.543 -11.07 1 88.69 400 PRO B CA 1
ATOM 6961 C C . PRO B 1 400 ? 24.703 -2.527 -10.047 1 88.69 400 PRO B C 1
ATOM 6963 O O . PRO B 1 400 ? 25.703 -2.771 -9.375 1 88.69 400 PRO B O 1
ATOM 6966 N N . ASP B 1 401 ? 23.953 -1.426 -9.852 1 81.88 401 ASP B N 1
ATOM 6967 C CA . ASP B 1 401 ? 24.391 -0.375 -8.938 1 81.88 401 ASP B CA 1
ATOM 6968 C C . ASP B 1 401 ? 23.797 -0.576 -7.547 1 81.88 401 ASP B C 1
ATOM 6970 O O . ASP B 1 401 ? 24.016 0.231 -6.645 1 81.88 401 ASP B O 1
ATOM 6974 N N . LYS B 1 402 ? 22.984 -1.596 -7.445 1 82.69 402 LYS B N 1
ATOM 6975 C CA . LYS B 1 402 ? 22.328 -1.852 -6.164 1 82.69 402 LYS B CA 1
ATOM 6976 C C . LYS B 1 402 ? 22.234 -3.348 -5.887 1 82.69 402 LYS B C 1
ATOM 6978 O O . LYS B 1 402 ? 22.594 -4.168 -6.734 1 82.69 402 LYS B O 1
ATOM 6983 N N . ASN B 1 403 ? 21.828 -3.592 -4.668 1 86.44 403 ASN B N 1
ATOM 6984 C CA . ASN B 1 403 ? 21.609 -4.984 -4.297 1 86.44 403 ASN B CA 1
ATOM 6985 C C . ASN B 1 403 ? 20.453 -5.602 -5.094 1 86.44 403 ASN B C 1
ATOM 6987 O O . ASN B 1 403 ? 19.562 -4.891 -5.562 1 86.44 403 ASN B O 1
ATOM 6991 N N . LEU B 1 404 ? 20.547 -6.953 -5.242 1 88.31 404 LEU B N 1
ATOM 6992 C CA . LEU B 1 404 ? 19.484 -7.684 -5.918 1 88.31 404 LEU B CA 1
ATOM 6993 C C . LEU B 1 404 ? 18.422 -8.141 -4.918 1 88.31 404 LEU B C 1
ATOM 6995 O O . LEU B 1 404 ? 18.75 -8.594 -3.82 1 88.31 404 LEU B O 1
ATOM 6999 N N . SER B 1 405 ? 17.219 -7.836 -5.297 1 88.69 405 SER B N 1
ATOM 7000 C CA . SER B 1 405 ? 16.078 -8.234 -4.473 1 88.69 405 SER B CA 1
ATOM 7001 C C . SER B 1 405 ? 14.891 -8.625 -5.332 1 88.69 405 SER B C 1
ATOM 7003 O O . SER B 1 405 ? 14.93 -8.492 -6.559 1 88.69 405 SER B O 1
ATOM 7005 N N . TYR B 1 406 ? 13.945 -9.172 -4.664 1 88.25 406 TYR B N 1
ATOM 7006 C CA . TYR B 1 406 ? 12.75 -9.609 -5.375 1 88.25 406 TYR B CA 1
ATOM 7007 C C . TYR B 1 406 ? 12.141 -8.461 -6.172 1 88.25 406 TYR B C 1
ATOM 7009 O O . TYR B 1 406 ? 11.445 -8.688 -7.168 1 88.25 406 TYR B O 1
ATOM 7017 N N . SER B 1 407 ? 12.453 -7.289 -5.809 1 86.06 407 SER B N 1
ATOM 7018 C CA . SER B 1 407 ? 11.828 -6.121 -6.422 1 86.06 407 SER B CA 1
ATOM 7019 C C . SER B 1 407 ? 12.484 -5.781 -7.758 1 86.06 407 SER B C 1
ATOM 7021 O O . SER B 1 407 ? 11.875 -5.117 -8.602 1 86.06 407 SER B O 1
ATOM 7023 N N . ASN B 1 408 ? 13.719 -6.199 -8 1 89.31 408 ASN B N 1
ATOM 7024 C CA . ASN B 1 408 ? 14.414 -5.719 -9.188 1 89.31 408 ASN B CA 1
ATOM 7025 C C . ASN B 1 408 ? 15.023 -6.867 -9.984 1 89.31 408 ASN B C 1
ATOM 7027 O O . ASN B 1 408 ? 15.539 -6.664 -11.094 1 89.31 408 ASN B O 1
ATOM 7031 N N . ILE B 1 409 ? 14.938 -8.031 -9.508 1 89.81 409 ILE B N 1
ATOM 7032 C CA . ILE B 1 409 ? 15.648 -9.156 -10.109 1 89.81 409 ILE B CA 1
ATOM 7033 C C . ILE B 1 409 ? 15.062 -9.469 -11.477 1 89.81 409 ILE B C 1
ATOM 7035 O O . ILE B 1 409 ? 15.781 -9.844 -12.406 1 89.81 409 ILE B O 1
ATOM 7039 N N . GLU B 1 410 ? 13.781 -9.406 -11.562 1 86.56 410 GLU B N 1
ATOM 7040 C CA . GLU B 1 410 ? 13.156 -9.711 -12.852 1 86.56 410 GLU B CA 1
ATOM 7041 C C . GLU B 1 410 ? 13.562 -8.703 -13.914 1 86.56 410 GLU B C 1
ATOM 7043 O O . GLU B 1 410 ? 13.75 -9.062 -15.078 1 86.56 410 GLU B O 1
ATOM 7048 N N . PHE B 1 411 ? 13.664 -7.52 -13.539 1 87.44 411 PHE B N 1
ATOM 7049 C CA . PHE B 1 411 ? 14.117 -6.477 -14.445 1 87.44 411 PHE B CA 1
ATOM 7050 C C . PHE B 1 411 ? 15.555 -6.734 -14.891 1 87.44 411 PHE B C 1
ATOM 7052 O O . PHE B 1 411 ? 15.875 -6.625 -16.078 1 87.44 411 PHE B O 1
ATOM 7059 N N . MET B 1 412 ? 16.359 -7.078 -13.977 1 88.62 412 MET B N 1
ATOM 7060 C CA . MET B 1 412 ? 17.75 -7.383 -14.281 1 88.62 412 MET B CA 1
ATOM 7061 C C . MET B 1 412 ? 17.859 -8.578 -15.219 1 88.62 412 MET B C 1
ATOM 7063 O O . MET B 1 412 ? 18.625 -8.539 -16.188 1 88.62 412 MET B O 1
ATOM 7067 N N . LYS B 1 413 ? 17.109 -9.578 -14.883 1 89.69 413 LYS B N 1
ATOM 7068 C CA . LYS B 1 413 ? 17.094 -10.781 -15.719 1 89.69 413 LYS B CA 1
ATOM 7069 C C . LYS B 1 413 ? 16.703 -10.445 -17.156 1 89.69 413 LYS B C 1
ATOM 7071 O O . LYS B 1 413 ? 17.375 -10.859 -18.094 1 89.69 413 LYS B O 1
ATOM 7076 N N . GLN B 1 414 ? 15.719 -9.68 -17.297 1 86.38 414 GLN B N 1
ATOM 7077 C CA . GLN B 1 414 ? 15.242 -9.297 -18.625 1 86.38 414 GLN B CA 1
ATOM 7078 C C . GLN B 1 414 ? 16.297 -8.484 -19.375 1 86.38 414 GLN B C 1
ATOM 7080 O O . GLN B 1 414 ? 16.484 -8.664 -20.578 1 86.38 414 GLN B O 1
ATOM 7085 N N . ARG B 1 415 ? 16.922 -7.613 -18.688 1 87.62 415 ARG B N 1
ATOM 7086 C CA . ARG B 1 415 ? 17.922 -6.754 -19.312 1 87.62 415 ARG B CA 1
ATOM 7087 C C . ARG B 1 415 ? 19.141 -7.562 -19.719 1 87.62 415 ARG B C 1
ATOM 7089 O O . ARG B 1 415 ? 19.75 -7.301 -20.766 1 87.62 415 ARG B O 1
ATOM 7096 N N . ILE B 1 416 ? 19.5 -8.469 -18.922 1 89.75 416 ILE B N 1
ATOM 7097 C CA . ILE B 1 416 ? 20.641 -9.32 -19.219 1 89.75 416 ILE B CA 1
ATOM 7098 C C . ILE B 1 416 ? 20.359 -10.148 -20.469 1 89.75 416 ILE B C 1
ATOM 7100 O O . ILE B 1 416 ? 21.188 -10.227 -21.375 1 89.75 416 ILE B O 1
ATOM 7104 N N . ILE B 1 417 ? 19.234 -10.734 -20.5 1 88.19 417 ILE B N 1
ATOM 7105 C CA . ILE B 1 417 ? 18.859 -11.594 -21.609 1 88.19 417 ILE B CA 1
ATOM 7106 C C . ILE B 1 417 ? 18.766 -10.773 -22.891 1 88.19 417 ILE B C 1
ATOM 7108 O O . ILE B 1 417 ? 19.266 -11.188 -23.938 1 88.19 417 ILE B O 1
ATOM 7112 N N . LYS B 1 418 ? 18.156 -9.641 -22.719 1 86.56 418 LYS B N 1
ATOM 7113 C CA . LYS B 1 418 ? 18 -8.773 -23.891 1 86.56 418 LYS B CA 1
ATOM 7114 C C . LYS B 1 418 ? 19.375 -8.305 -24.406 1 86.56 418 LYS B C 1
ATOM 7116 O O . LYS B 1 418 ? 19.609 -8.281 -25.609 1 86.56 418 LYS B O 1
ATOM 7121 N N . SER B 1 419 ? 20.234 -7.914 -23.5 1 88.25 419 SER B N 1
ATOM 7122 C CA . SER B 1 419 ? 21.562 -7.438 -23.875 1 88.25 419 SER B CA 1
ATOM 7123 C C . SER B 1 419 ? 22.406 -8.555 -24.484 1 88.25 419 SER B C 1
ATOM 7125 O O . SER B 1 419 ? 23.188 -8.32 -25.406 1 88.25 419 SER B O 1
ATOM 7127 N N . ALA B 1 420 ? 22.25 -9.68 -23.922 1 88.12 420 ALA B N 1
ATOM 7128 C CA . ALA B 1 420 ? 22.969 -10.844 -24.453 1 88.12 420 ALA B CA 1
ATOM 7129 C C . ALA B 1 420 ? 22.5 -11.172 -25.875 1 88.12 420 ALA B C 1
ATOM 7131 O O . ALA B 1 420 ? 23.297 -11.641 -26.688 1 88.12 420 ALA B O 1
ATOM 7132 N N . GLY B 1 421 ? 21.266 -10.938 -26.109 1 85.56 421 GLY B N 1
ATOM 7133 C CA . GLY B 1 421 ? 20.719 -11.188 -27.422 1 85.56 421 GLY B CA 1
ATOM 7134 C C . GLY B 1 421 ? 21.219 -10.203 -28.469 1 85.56 421 GLY B C 1
ATOM 7135 O O . GLY B 1 421 ? 21.25 -10.523 -29.656 1 85.56 421 GLY B O 1
ATOM 7136 N N . LEU B 1 422 ? 21.562 -9.086 -27.969 1 83.94 422 LEU B N 1
ATOM 7137 C CA . LEU B 1 422 ? 22 -8.031 -28.875 1 83.94 422 LEU B CA 1
ATOM 7138 C C . LEU B 1 422 ? 23.469 -8.188 -29.234 1 83.94 422 LEU B C 1
ATOM 7140 O O . LEU B 1 422 ? 23.953 -7.559 -30.172 1 83.94 422 LEU B O 1
ATOM 7144 N N . THR B 1 423 ? 24.125 -9 -28.469 1 82.88 423 THR B N 1
ATOM 7145 C CA . THR B 1 423 ? 25.562 -9.172 -28.719 1 82.88 423 THR B CA 1
ATOM 7146 C C . THR B 1 423 ? 25.859 -10.602 -29.156 1 82.88 423 THR B C 1
ATOM 7148 O O . THR B 1 423 ? 25.016 -11.492 -29.031 1 82.88 423 THR B O 1
ATOM 7151 N N . LYS B 1 424 ? 26.969 -10.844 -29.75 1 84.38 424 LYS B N 1
ATOM 7152 C CA . LYS B 1 424 ? 27.406 -12.164 -30.203 1 84.38 424 LYS B CA 1
ATOM 7153 C C . LYS B 1 424 ? 28.312 -12.82 -29.156 1 84.38 424 LYS B C 1
ATOM 7155 O O . LYS B 1 424 ? 28.922 -13.859 -29.422 1 84.38 424 LYS B O 1
ATOM 7160 N N . LEU B 1 425 ? 28.25 -12.25 -28.078 1 89.12 425 LEU B N 1
ATOM 7161 C CA . LEU B 1 425 ? 29.141 -12.758 -27.047 1 89.12 425 LEU B CA 1
ATOM 7162 C C . LEU B 1 425 ? 28.547 -13.992 -26.375 1 89.12 425 LEU B C 1
ATOM 7164 O O . LEU B 1 425 ? 27.344 -14.055 -26.141 1 89.12 425 LEU B O 1
ATOM 7168 N N . ASP B 1 426 ? 29.406 -14.867 -26.031 1 91.5 426 ASP B N 1
ATOM 7169 C CA . ASP B 1 426 ? 28.953 -16.156 -25.516 1 91.5 426 ASP B CA 1
ATOM 7170 C C . ASP B 1 426 ? 29.047 -16.188 -23.984 1 91.5 426 ASP B C 1
ATOM 7172 O O . ASP B 1 426 ? 28.453 -17.062 -23.344 1 91.5 426 ASP B O 1
ATOM 7176 N N . VAL B 1 427 ? 29.828 -15.219 -23.484 1 94.56 427 VAL B N 1
ATOM 7177 C CA . VAL B 1 427 ? 30.031 -15.219 -22.047 1 94.56 427 VAL B CA 1
ATOM 7178 C C . VAL B 1 427 ? 29.484 -13.922 -21.438 1 94.56 427 VAL B C 1
ATOM 7180 O O . VAL B 1 427 ? 29.766 -12.836 -21.953 1 94.56 427 VAL B O 1
ATOM 7183 N N . ILE B 1 428 ? 28.656 -14.117 -20.469 1 95.12 428 ILE B N 1
ATOM 7184 C CA . ILE B 1 428 ? 28.109 -12.984 -19.719 1 95.12 428 ILE B CA 1
ATOM 7185 C C . ILE B 1 428 ? 28.656 -12.992 -18.297 1 95.12 428 ILE B C 1
ATOM 7187 O O . ILE B 1 428 ? 28.656 -14.031 -17.625 1 95.12 428 ILE B O 1
ATOM 7191 N N . VAL B 1 429 ? 29.188 -11.867 -17.891 1 94.81 429 VAL B N 1
ATOM 7192 C CA . VAL B 1 429 ? 29.734 -11.75 -16.547 1 94.81 429 VAL B CA 1
ATOM 7193 C C . VAL B 1 429 ? 28.906 -10.742 -15.742 1 94.81 429 VAL B C 1
ATOM 7195 O O . VAL B 1 429 ? 28.766 -9.586 -16.141 1 94.81 429 VAL B O 1
ATOM 7198 N N . VAL B 1 430 ? 28.312 -11.211 -14.641 1 94.88 430 VAL B N 1
ATOM 7199 C CA . VAL B 1 430 ? 27.547 -10.344 -13.758 1 94.88 430 VAL B CA 1
ATOM 7200 C C . VAL B 1 430 ? 28.375 -9.992 -12.523 1 94.88 430 VAL B C 1
ATOM 7202 O O . VAL B 1 430 ? 28.766 -10.867 -11.758 1 94.88 430 VAL B O 1
ATOM 7205 N N . ASP B 1 431 ? 28.594 -8.766 -12.328 1 93.88 431 ASP B N 1
ATOM 7206 C CA . ASP B 1 431 ? 29.359 -8.289 -11.18 1 93.88 431 ASP B CA 1
ATOM 7207 C C . ASP B 1 431 ? 28.5 -8.227 -9.922 1 93.88 431 ASP B C 1
ATOM 7209 O O . ASP B 1 431 ? 27.453 -7.57 -9.914 1 93.88 431 ASP B O 1
ATOM 7213 N N . GLY B 1 432 ? 28.922 -8.859 -8.867 1 92.94 432 GLY B N 1
ATOM 7214 C CA . GLY B 1 432 ? 28.156 -8.906 -7.637 1 92.94 432 GLY B CA 1
ATOM 7215 C C . GLY B 1 432 ? 28.75 -8.07 -6.52 1 92.94 432 GLY B C 1
ATOM 7216 O O . GLY B 1 432 ? 28.516 -8.336 -5.34 1 92.94 432 GLY B O 1
ATOM 7217 N N . SER B 1 433 ? 29.5 -7.078 -6.852 1 88.5 433 SER B N 1
ATOM 7218 C CA . SER B 1 433 ? 30.188 -6.262 -5.859 1 88.5 433 SER B CA 1
ATOM 7219 C C . SER B 1 433 ? 29.188 -5.539 -4.953 1 88.5 433 SER B C 1
ATOM 7221 O O . SER B 1 433 ? 29.469 -5.305 -3.775 1 88.5 433 SER B O 1
ATOM 7223 N N . PHE B 1 434 ? 28 -5.297 -5.469 1 85.94 434 PHE B N 1
ATOM 7224 C CA . PHE B 1 434 ? 27.016 -4.543 -4.699 1 85.94 434 PHE B CA 1
ATOM 7225 C C . PHE B 1 434 ? 25.922 -5.457 -4.172 1 85.94 434 PHE B C 1
ATOM 7227 O O . PHE B 1 434 ? 24.953 -4.988 -3.572 1 85.94 434 PHE B O 1
ATOM 7234 N N . VAL B 1 435 ? 26.156 -6.73 -4.348 1 88.31 435 VAL B N 1
ATOM 7235 C CA . VAL B 1 435 ? 25.156 -7.688 -3.889 1 88.31 435 VAL B CA 1
ATOM 7236 C C . VAL B 1 435 ? 25.531 -8.195 -2.496 1 88.31 435 VAL B C 1
ATOM 7238 O O . VAL B 1 435 ? 26.484 -8.961 -2.338 1 88.31 435 VAL B O 1
ATOM 7241 N N . HIS B 1 436 ? 24.719 -7.793 -1.52 1 85.12 436 HIS B N 1
ATOM 7242 C CA . HIS B 1 436 ? 25.047 -8.109 -0.136 1 85.12 436 HIS B CA 1
ATOM 7243 C C . HIS B 1 436 ? 24.188 -9.25 0.396 1 85.12 436 HIS B C 1
ATOM 7245 O O . HIS B 1 436 ? 24.609 -9.984 1.29 1 85.12 436 HIS B O 1
ATOM 7251 N N . VAL B 1 437 ? 23.031 -9.344 -0.069 1 84.5 437 VAL B N 1
ATOM 7252 C CA . VAL B 1 437 ? 22.109 -10.383 0.383 1 84.5 437 VAL B CA 1
ATOM 7253 C C . VAL B 1 437 ? 21.188 -10.789 -0.761 1 84.5 437 VAL B C 1
ATOM 7255 O O . VAL B 1 437 ? 20.859 -9.969 -1.621 1 84.5 437 VAL B O 1
ATOM 7258 N N . LEU B 1 438 ? 20.859 -12.102 -0.729 1 89.06 438 LEU B N 1
ATOM 7259 C CA . LEU B 1 438 ? 19.922 -12.586 -1.728 1 89.06 438 LEU B CA 1
ATOM 7260 C C . LEU B 1 438 ? 18.656 -13.156 -1.062 1 89.06 438 LEU B C 1
ATOM 7262 O O . LEU B 1 438 ? 18.75 -13.875 -0.065 1 89.06 438 LEU B O 1
ATOM 7266 N N . ASP B 1 439 ? 17.578 -12.734 -1.561 1 90.5 439 ASP B N 1
ATOM 7267 C CA . ASP B 1 439 ? 16.344 -13.391 -1.153 1 90.5 439 ASP B CA 1
ATOM 7268 C C . ASP B 1 439 ? 16.031 -14.578 -2.061 1 90.5 439 ASP B C 1
ATOM 7270 O O . ASP B 1 439 ? 16.672 -14.766 -3.092 1 90.5 439 ASP B O 1
ATOM 7274 N N . THR B 1 440 ? 15.07 -15.328 -1.685 1 91.75 440 THR B N 1
ATOM 7275 C CA . THR B 1 440 ? 14.727 -16.547 -2.4 1 91.75 440 THR B CA 1
ATOM 7276 C C . THR B 1 440 ? 14.273 -16.234 -3.824 1 91.75 440 THR B C 1
ATOM 7278 O O . THR B 1 440 ? 14.555 -17 -4.754 1 91.75 440 THR B O 1
ATOM 7281 N N . THR B 1 441 ? 13.57 -15.203 -3.998 1 90.88 441 THR B N 1
ATOM 7282 C CA . THR B 1 441 ? 13.109 -14.805 -5.324 1 90.88 441 THR B CA 1
ATOM 7283 C C . THR B 1 441 ? 14.289 -14.516 -6.246 1 90.88 441 THR B C 1
ATOM 7285 O O . THR B 1 441 ? 14.289 -14.914 -7.41 1 90.88 441 THR B O 1
ATOM 7288 N N . SER B 1 442 ? 15.227 -13.805 -5.719 1 92.5 442 SER B N 1
ATOM 7289 C CA . SER B 1 442 ? 16.422 -13.469 -6.492 1 92.5 442 SER B CA 1
ATOM 7290 C C . SER B 1 442 ? 17.203 -14.727 -6.852 1 92.5 442 SER B C 1
ATOM 7292 O O . SER B 1 442 ? 17.719 -14.836 -7.969 1 92.5 442 SER B O 1
ATOM 7294 N N . ILE B 1 443 ? 17.328 -15.609 -5.945 1 92.56 443 ILE B N 1
ATOM 7295 C CA . ILE B 1 443 ? 18.062 -16.844 -6.184 1 92.56 443 ILE B CA 1
ATOM 7296 C C . ILE B 1 443 ? 17.375 -17.656 -7.277 1 92.56 443 ILE B C 1
ATOM 7298 O O . ILE B 1 443 ? 18.031 -18.172 -8.18 1 92.56 443 ILE B O 1
ATOM 7302 N N . LYS B 1 444 ? 16.094 -17.766 -7.145 1 90.56 444 LYS B N 1
ATOM 7303 C CA . LYS B 1 444 ? 15.32 -18.5 -8.148 1 90.56 444 LYS B CA 1
ATOM 7304 C C . LYS B 1 444 ? 15.484 -17.859 -9.531 1 90.56 444 LYS B C 1
ATOM 7306 O O . LYS B 1 444 ? 15.672 -18.578 -10.523 1 90.56 444 LYS B O 1
ATOM 7311 N N . ALA B 1 445 ? 15.375 -16.609 -9.586 1 89.75 445 ALA B N 1
ATOM 7312 C CA . ALA B 1 445 ? 15.5 -15.898 -10.852 1 89.75 445 ALA B CA 1
ATOM 7313 C C . ALA B 1 445 ? 16.891 -16.094 -11.453 1 89.75 445 ALA B C 1
ATOM 7315 O O . ALA B 1 445 ? 17.031 -16.219 -12.672 1 89.75 445 ALA B O 1
ATOM 7316 N N . LEU B 1 446 ? 17.906 -16.062 -10.609 1 91.25 446 LEU B N 1
ATOM 7317 C CA . LEU B 1 446 ? 19.281 -16.281 -11.07 1 91.25 446 LEU B CA 1
ATOM 7318 C C . LEU B 1 446 ? 19.438 -17.703 -11.609 1 91.25 446 LEU B C 1
ATOM 7320 O O . LEU B 1 446 ? 20.094 -17.906 -12.633 1 91.25 446 LEU B O 1
ATOM 7324 N N . LYS B 1 447 ? 18.875 -18.625 -10.945 1 90.19 447 LYS B N 1
ATOM 7325 C CA . LYS B 1 447 ? 18.906 -20.016 -11.406 1 90.19 447 LYS B CA 1
ATOM 7326 C C . LYS B 1 447 ? 18.234 -20.156 -12.766 1 90.19 447 LYS B C 1
ATOM 7328 O O . LYS B 1 447 ? 18.75 -20.859 -13.648 1 90.19 447 LYS B O 1
ATOM 7333 N N . GLU B 1 448 ? 17.125 -19.531 -12.875 1 88.5 448 GLU B N 1
ATOM 7334 C CA . GLU B 1 448 ? 16.422 -19.562 -14.148 1 88.5 448 GLU B CA 1
ATOM 7335 C C . GLU B 1 448 ? 17.25 -18.906 -15.258 1 88.5 448 GLU B C 1
ATOM 7337 O O . GLU B 1 448 ? 17.203 -19.344 -16.406 1 88.5 448 GLU B O 1
ATOM 7342 N N . THR B 1 449 ? 17.891 -17.859 -14.891 1 90.06 449 THR B N 1
ATOM 7343 C CA . THR B 1 449 ? 18.75 -17.172 -15.852 1 90.06 449 THR B CA 1
ATOM 7344 C C . THR B 1 449 ? 19.891 -18.078 -16.312 1 90.06 449 THR B C 1
ATOM 7346 O O . THR B 1 449 ? 20.219 -18.125 -17.5 1 90.06 449 THR B O 1
ATOM 7349 N N . VAL B 1 450 ? 20.5 -18.766 -15.383 1 91.12 450 VAL B N 1
ATOM 7350 C CA . VAL B 1 450 ? 21.547 -19.734 -15.695 1 91.12 450 VAL B CA 1
ATOM 7351 C C . VAL B 1 450 ? 21.016 -20.797 -16.641 1 91.12 450 VAL B C 1
ATOM 7353 O O . VAL B 1 450 ? 21.656 -21.156 -17.625 1 91.12 450 VAL B O 1
ATOM 7356 N N . GLY B 1 451 ? 19.875 -21.297 -16.281 1 88.12 451 GLY B N 1
ATOM 7357 C CA . GLY B 1 451 ? 19.25 -22.297 -17.141 1 88.12 451 GLY B CA 1
ATOM 7358 C C . GLY B 1 451 ? 18.969 -21.812 -18.547 1 88.12 451 GLY B C 1
ATOM 7359 O O . GLY B 1 451 ? 19.156 -22.547 -19.516 1 88.12 451 GLY B O 1
ATOM 7360 N N . PHE B 1 452 ? 18.531 -20.625 -18.625 1 86.88 452 PHE B N 1
ATOM 7361 C CA . PHE B 1 452 ? 18.234 -20.016 -19.922 1 86.88 452 PHE B CA 1
ATOM 7362 C C . PHE B 1 452 ? 19.484 -19.953 -20.797 1 86.88 452 PHE B C 1
ATOM 7364 O O . PHE B 1 452 ? 19.453 -20.328 -21.969 1 86.88 452 PHE B O 1
ATOM 7371 N N . PHE B 1 453 ? 20.547 -19.5 -20.266 1 90.06 453 PHE B N 1
ATOM 7372 C CA . PHE B 1 453 ? 21.781 -19.328 -21.031 1 90.06 453 PHE B CA 1
ATOM 7373 C C . PHE B 1 453 ? 22.422 -20.672 -21.344 1 90.06 453 PHE B C 1
ATOM 7375 O O . PHE B 1 453 ? 23.031 -20.859 -22.391 1 90.06 453 PHE B O 1
ATOM 7382 N N . GLN B 1 454 ? 22.25 -21.578 -20.453 1 88.06 454 GLN B N 1
ATOM 7383 C CA . GLN B 1 454 ? 22.719 -22.922 -20.734 1 88.06 454 GLN B CA 1
ATOM 7384 C C . GLN B 1 454 ? 22 -23.531 -21.938 1 88.06 454 GLN B C 1
ATOM 7386 O O . GLN B 1 454 ? 22.609 -24.172 -22.781 1 88.06 454 GLN B O 1
ATOM 7391 N N . SER B 1 455 ? 20.797 -23.266 -21.984 1 86.94 455 SER B N 1
ATOM 7392 C CA . SER B 1 455 ? 19.984 -23.781 -23.094 1 86.94 455 SER B CA 1
ATOM 7393 C C . SER B 1 455 ? 20.312 -23.062 -24.391 1 86.94 455 SER B C 1
ATOM 7395 O O . SER B 1 455 ? 20.172 -23.641 -25.484 1 86.94 455 SER B O 1
ATOM 7397 N N . SER B 1 456 ? 20.812 -21.859 -24.312 1 88.12 456 SER B N 1
ATOM 7398 C CA . SER B 1 456 ? 21.156 -21.078 -25.484 1 88.12 456 SER B CA 1
ATOM 7399 C C . SER B 1 456 ? 22.641 -21.219 -25.828 1 88.12 456 SER B C 1
ATOM 7401 O O . SER B 1 456 ? 23.188 -20.438 -26.594 1 88.12 456 SER B O 1
ATOM 7403 N N . GLN B 1 457 ? 23.328 -22.094 -25.141 1 88.75 457 GLN B N 1
ATOM 7404 C CA . GLN B 1 457 ? 24.75 -22.391 -25.359 1 88.75 457 GLN B CA 1
ATOM 7405 C C . GLN B 1 457 ? 25.609 -21.172 -25.016 1 88.75 457 GLN B C 1
ATOM 7407 O O . GLN B 1 457 ? 26.578 -20.875 -25.703 1 88.75 457 GLN B O 1
ATOM 7412 N N . LYS B 1 458 ? 25.172 -20.406 -24.125 1 92.75 458 LYS B N 1
ATOM 7413 C CA . LYS B 1 458 ? 25.938 -19.312 -23.547 1 92.75 458 LYS B CA 1
ATOM 7414 C C . LYS B 1 458 ? 26.25 -19.578 -22.078 1 92.75 458 LYS B C 1
ATOM 7416 O O . LYS B 1 458 ? 25.672 -20.469 -21.469 1 92.75 458 LYS B O 1
ATOM 7421 N N . LYS B 1 459 ? 27.281 -18.891 -21.625 1 93.06 459 LYS B N 1
ATOM 7422 C CA . LYS B 1 459 ? 27.688 -19.094 -20.234 1 93.06 459 LYS B CA 1
ATOM 7423 C C . LYS B 1 459 ? 27.578 -17.797 -19.422 1 93.06 459 LYS B C 1
ATOM 7425 O O . LYS B 1 459 ? 27.922 -16.719 -19.922 1 93.06 459 LYS B O 1
ATOM 7430 N N . ILE B 1 460 ? 27.016 -17.953 -18.266 1 94.62 460 ILE B N 1
ATOM 7431 C CA . ILE B 1 460 ? 26.922 -16.812 -17.359 1 94.62 460 ILE B CA 1
ATOM 7432 C C . ILE B 1 460 ? 27.828 -17.047 -16.141 1 94.62 460 ILE B C 1
ATOM 7434 O O . ILE B 1 460 ? 27.906 -18.156 -15.617 1 94.62 460 ILE B O 1
ATOM 7438 N N . LEU B 1 461 ? 28.656 -16.062 -15.812 1 95.06 461 LEU B N 1
ATOM 7439 C CA . LEU B 1 461 ? 29.562 -16.125 -14.672 1 95.06 461 LEU B CA 1
ATOM 7440 C C . LEU B 1 461 ? 29.25 -15.016 -13.672 1 95.06 461 LEU B C 1
ATOM 7442 O O . LEU B 1 461 ? 28.859 -13.914 -14.062 1 95.06 461 LEU B O 1
ATOM 7446 N N . PHE B 1 462 ? 29.422 -15.344 -12.414 1 95.31 462 PHE B N 1
ATOM 7447 C CA . PHE B 1 462 ? 29.203 -14.383 -11.336 1 95.31 462 PHE B CA 1
ATOM 7448 C C . PHE B 1 462 ? 30.531 -13.961 -10.727 1 95.31 462 PHE B C 1
ATOM 7450 O O . PHE B 1 462 ? 31.172 -14.727 -9.992 1 95.31 462 PHE B O 1
ATOM 7457 N N . MET B 1 463 ? 30.859 -12.742 -10.977 1 94.25 463 MET B N 1
ATOM 7458 C CA . MET B 1 463 ? 32.156 -12.25 -10.555 1 94.25 463 MET B CA 1
ATOM 7459 C C . MET B 1 463 ? 32.031 -11.383 -9.305 1 94.25 463 MET B C 1
ATOM 7461 O O . MET B 1 463 ? 31.125 -10.555 -9.211 1 94.25 463 MET B O 1
ATOM 7465 N N . SER B 1 464 ? 32.875 -11.484 -8.297 1 93.81 464 SER B N 1
ATOM 7466 C CA . SER B 1 464 ? 33.062 -10.625 -7.137 1 93.81 464 SER B CA 1
ATOM 7467 C C . SER B 1 464 ? 31.859 -10.711 -6.203 1 93.81 464 SER B C 1
ATOM 7469 O O . SER B 1 464 ? 31.391 -9.695 -5.684 1 93.81 464 SER B O 1
ATOM 7471 N N . TRP B 1 465 ? 31.328 -11.906 -6.18 1 93.06 465 TRP B N 1
ATOM 7472 C CA . TRP B 1 465 ? 30.25 -12.117 -5.223 1 93.06 465 TRP B CA 1
ATOM 7473 C C . TRP B 1 465 ? 30.797 -12.531 -3.863 1 93.06 465 TRP B C 1
ATOM 7475 O O . TRP B 1 465 ? 31.766 -13.297 -3.785 1 93.06 465 TRP B O 1
ATOM 7485 N N . ARG B 1 466 ? 30.203 -12.031 -2.832 1 91.31 466 ARG B N 1
ATOM 7486 C CA . ARG B 1 466 ? 30.625 -12.375 -1.481 1 91.31 466 ARG B CA 1
ATOM 7487 C C . ARG B 1 466 ? 30.375 -13.852 -1.19 1 91.31 466 ARG B C 1
ATOM 7489 O O . ARG B 1 466 ? 29.453 -14.453 -1.741 1 91.31 466 ARG B O 1
ATOM 7496 N N . ASN B 1 467 ? 31.109 -14.445 -0.286 1 90 467 ASN B N 1
ATOM 7497 C CA . ASN B 1 467 ? 31.062 -15.875 0.001 1 90 467 ASN B CA 1
ATOM 7498 C C . ASN B 1 467 ? 29.703 -16.281 0.573 1 90 467 ASN B C 1
ATOM 7500 O O . ASN B 1 467 ? 29.156 -17.312 0.213 1 90 467 ASN B O 1
ATOM 7504 N N . HIS B 1 468 ? 29.234 -15.406 1.399 1 88.56 468 HIS B N 1
ATOM 7505 C CA . HIS B 1 468 ? 27.953 -15.758 2.02 1 88.56 468 HIS B CA 1
ATOM 7506 C C . HIS B 1 468 ? 26.828 -15.742 0.999 1 88.56 468 HIS B C 1
ATOM 7508 O O . HIS B 1 468 ? 25.891 -16.547 1.094 1 88.56 468 HIS B O 1
ATOM 7514 N N . VAL B 1 469 ? 26.969 -14.906 0.043 1 90.19 469 VAL B N 1
ATOM 7515 C CA . VAL B 1 469 ? 25.953 -14.828 -1.006 1 90.19 469 VAL B CA 1
ATOM 7516 C C . VAL B 1 469 ? 26.047 -16.047 -1.914 1 90.19 469 VAL B C 1
ATOM 7518 O O . VAL B 1 469 ? 25.031 -16.625 -2.303 1 90.19 469 VAL B O 1
ATOM 7521 N N . ARG B 1 470 ? 27.266 -16.422 -2.221 1 90.12 470 ARG B N 1
ATOM 7522 C CA . ARG B 1 470 ? 27.516 -17.641 -2.99 1 90.12 470 ARG B CA 1
ATOM 7523 C C . ARG B 1 470 ? 26.938 -18.859 -2.279 1 90.12 470 ARG B C 1
ATOM 7525 O O . ARG B 1 470 ? 26.281 -19.703 -2.906 1 90.12 470 ARG B O 1
ATOM 7532 N N . ASP B 1 471 ? 27.109 -18.891 -1.032 1 89.88 471 ASP B N 1
ATOM 7533 C CA . ASP B 1 471 ? 26.625 -20.031 -0.243 1 89.88 471 ASP B CA 1
ATOM 7534 C C . ASP B 1 471 ? 25.109 -20.094 -0.256 1 89.88 471 ASP B C 1
ATOM 7536 O O . ASP B 1 471 ? 24.531 -21.188 -0.281 1 89.88 471 ASP B O 1
ATOM 7540 N N . GLN B 1 472 ? 24.469 -18.953 -0.191 1 89.31 472 GLN B N 1
ATOM 7541 C CA . GLN B 1 472 ? 23 -18.938 -0.26 1 89.31 472 GLN B CA 1
ATOM 7542 C C . GLN B 1 472 ? 22.5 -19.547 -1.562 1 89.31 472 GLN B C 1
ATOM 7544 O O . GLN B 1 472 ? 21.547 -20.312 -1.558 1 89.31 472 GLN B O 1
ATOM 7549 N N . PHE B 1 473 ? 23.172 -19.203 -2.6 1 90.06 473 PHE B N 1
ATOM 7550 C CA . PHE B 1 473 ? 22.797 -19.703 -3.918 1 90.06 473 PHE B CA 1
ATOM 7551 C C . PHE B 1 473 ? 23.016 -21.203 -4.016 1 90.06 473 PHE B C 1
ATOM 7553 O O . PHE B 1 473 ? 22.141 -21.922 -4.5 1 90.06 473 PHE B O 1
ATOM 7560 N N . VAL B 1 474 ? 24.125 -21.688 -3.535 1 88.62 474 VAL B N 1
ATOM 7561 C CA . VAL B 1 474 ? 24.5 -23.094 -3.635 1 88.62 474 VAL B CA 1
ATOM 7562 C C . VAL B 1 474 ? 23.578 -23.938 -2.74 1 88.62 474 VAL B C 1
ATOM 7564 O O . VAL B 1 474 ? 23.203 -25.047 -3.102 1 88.62 474 VAL B O 1
ATOM 7567 N N . LYS B 1 475 ? 23.234 -23.406 -1.632 1 86.69 475 LYS B N 1
ATOM 7568 C CA . LYS B 1 475 ? 22.359 -24.109 -0.704 1 86.69 475 LYS B CA 1
ATOM 7569 C C . LYS B 1 475 ? 20.953 -24.266 -1.277 1 86.69 475 LYS B C 1
ATOM 7571 O O . LYS B 1 475 ? 20.266 -25.234 -0.979 1 86.69 475 LYS B O 1
ATOM 7576 N N . PHE B 1 476 ? 20.594 -23.266 -2 1 84.88 476 PHE B N 1
ATOM 7577 C CA . PHE B 1 476 ? 19.281 -23.297 -2.627 1 84.88 476 PHE B CA 1
ATOM 7578 C C . PHE B 1 476 ? 19.234 -24.359 -3.715 1 84.88 476 PHE B C 1
ATOM 7580 O O . PHE B 1 476 ? 18.25 -25.094 -3.828 1 84.88 476 PHE B O 1
ATOM 7587 N N . ASP B 1 477 ? 20.094 -24.391 -4.688 1 73 477 ASP B N 1
ATOM 7588 C CA . ASP B 1 477 ? 20.031 -25.266 -5.855 1 73 477 ASP B CA 1
ATOM 7589 C C . ASP B 1 477 ? 21.125 -26.344 -5.793 1 73 477 ASP B C 1
ATOM 7591 O O . ASP B 1 477 ? 21.109 -27.297 -6.566 1 73 477 ASP B O 1
ATOM 7595 N N . ASN B 1 478 ? 21.703 -26.562 -4.773 1 66.06 478 ASN B N 1
ATOM 7596 C CA . ASN B 1 478 ? 22.781 -27.516 -4.562 1 66.06 478 ASN B CA 1
ATOM 7597 C C . ASN B 1 478 ? 23.641 -27.672 -5.82 1 66.06 478 ASN B C 1
ATOM 7599 O O . ASN B 1 478 ? 24.141 -28.766 -6.098 1 66.06 478 ASN B O 1
ATOM 7603 N N . ASN B 1 479 ? 23.625 -26.734 -6.711 1 73.62 479 ASN B N 1
ATOM 7604 C CA . ASN B 1 479 ? 24.406 -26.828 -7.938 1 73.62 479 ASN B CA 1
ATOM 7605 C C . ASN B 1 479 ? 25.016 -25.484 -8.328 1 73.62 479 ASN B C 1
ATOM 7607 O O . ASN B 1 479 ? 24.812 -24.484 -7.637 1 73.62 479 ASN B O 1
ATOM 7611 N N . HIS B 1 480 ? 26.031 -25.391 -9.141 1 76.12 480 HIS B N 1
ATOM 7612 C CA . HIS B 1 480 ? 26.516 -24.266 -9.922 1 76.12 480 HIS B CA 1
ATOM 7613 C C . HIS B 1 480 ? 27.516 -23.422 -9.125 1 76.12 480 HIS B C 1
ATOM 7615 O O . HIS B 1 480 ? 27.594 -22.203 -9.32 1 76.12 480 HIS B O 1
ATOM 7621 N N . SER B 1 481 ? 28.156 -24.016 -8.148 1 82.5 481 SER B N 1
ATOM 7622 C CA . SER B 1 481 ? 29.203 -23.297 -7.422 1 82.5 481 SER B CA 1
ATOM 7623 C C . SER B 1 481 ? 30.312 -22.859 -8.359 1 82.5 481 SER B C 1
ATOM 7625 O O . SER B 1 481 ? 31.031 -21.891 -8.078 1 82.5 481 SER B O 1
ATOM 7627 N N . ASP B 1 482 ? 30.406 -23.5 -9.445 1 86.38 482 ASP B N 1
ATOM 7628 C CA . ASP B 1 482 ? 31.5 -23.25 -10.391 1 86.38 482 ASP B CA 1
ATOM 7629 C C . ASP B 1 482 ? 31.266 -21.969 -11.188 1 86.38 482 ASP B C 1
ATOM 7631 O O . ASP B 1 482 ? 32.188 -21.453 -11.82 1 86.38 482 ASP B O 1
ATOM 7635 N N . LEU B 1 483 ? 30.188 -21.453 -11.062 1 91.81 483 LEU B N 1
ATOM 7636 C CA . LEU B 1 483 ? 29.844 -20.281 -11.844 1 91.81 483 LEU B CA 1
ATOM 7637 C C . LEU B 1 483 ? 30.344 -19.016 -11.156 1 91.81 483 LEU B C 1
ATOM 7639 O O . LEU B 1 483 ? 30.406 -17.938 -11.773 1 91.81 483 LEU B O 1
ATOM 7643 N N . PHE B 1 484 ? 30.781 -19.109 -9.898 1 93.06 484 PHE B N 1
ATOM 7644 C CA . PHE B 1 484 ? 31.266 -17.953 -9.141 1 93.06 484 PHE B CA 1
ATOM 7645 C C . PHE B 1 484 ? 32.781 -17.828 -9.242 1 93.06 484 PHE B C 1
ATOM 7647 O O . PHE B 1 484 ? 33.5 -18.766 -8.922 1 93.06 484 PHE B O 1
ATOM 7654 N N . ILE B 1 485 ? 33.219 -16.719 -9.688 1 90.69 485 ILE B N 1
ATOM 7655 C CA . ILE B 1 485 ? 34.656 -16.5 -9.883 1 90.69 485 ILE B CA 1
ATOM 7656 C C . ILE B 1 485 ? 35.094 -15.281 -9.094 1 90.69 485 ILE B C 1
ATOM 7658 O O . ILE B 1 485 ? 34.312 -14.391 -8.812 1 90.69 485 ILE B O 1
ATOM 7662 N N . PRO B 1 486 ? 36.312 -15.219 -8.672 1 88.94 486 PRO B N 1
ATOM 7663 C CA . PRO B 1 486 ? 36.812 -14.047 -7.969 1 88.94 486 PRO B CA 1
ATOM 7664 C C . PRO B 1 486 ? 36.969 -12.828 -8.883 1 88.94 486 PRO B C 1
ATOM 7666 O O . PRO B 1 486 ? 36.781 -12.938 -10.094 1 88.94 486 PRO B O 1
ATOM 7669 N N . SER B 1 487 ? 37.188 -11.781 -8.203 1 88.81 487 SER B N 1
ATOM 7670 C CA . SER B 1 487 ? 37.375 -10.547 -8.961 1 88.81 487 SER B CA 1
ATOM 7671 C C . SER B 1 487 ? 38.562 -10.641 -9.914 1 88.81 487 SER B C 1
ATOM 7673 O O . SER B 1 487 ? 39.656 -11.07 -9.516 1 88.81 487 SER B O 1
ATOM 7675 N N . VAL B 1 488 ? 38.344 -10.352 -11.195 1 84.75 488 VAL B N 1
ATOM 7676 C CA . VAL B 1 488 ? 39.406 -10.375 -12.211 1 84.75 488 VAL B CA 1
ATOM 7677 C C . VAL B 1 488 ? 39.469 -9.023 -12.914 1 84.75 488 VAL B C 1
ATOM 7679 O O . VAL B 1 488 ? 38.438 -8.344 -13.078 1 84.75 488 VAL B O 1
ATOM 7682 N N . SER B 1 489 ? 40.625 -8.625 -13.172 1 83.94 489 SER B N 1
ATOM 7683 C CA . SER B 1 489 ? 40.844 -7.379 -13.906 1 83.94 489 SER B CA 1
ATOM 7684 C C . SER B 1 489 ? 40.375 -7.52 -15.359 1 83.94 489 SER B C 1
ATOM 7686 O O . SER B 1 489 ? 40.469 -8.602 -15.938 1 83.94 489 SER B O 1
ATOM 7688 N N . PHE B 1 490 ? 39.781 -6.469 -15.836 1 84.19 490 PHE B N 1
ATOM 7689 C CA . PHE B 1 490 ? 39.312 -6.492 -17.219 1 84.19 490 PHE B CA 1
ATOM 7690 C C . PHE B 1 490 ? 39.562 -5.152 -17.906 1 84.19 490 PHE B C 1
ATOM 7692 O O . PHE B 1 490 ? 39.875 -4.164 -17.234 1 84.19 490 PHE B O 1
ATOM 7699 N N . THR B 1 491 ? 39.594 -5.203 -19.25 1 83.38 491 THR B N 1
ATOM 7700 C CA . THR B 1 491 ? 39.719 -3.998 -20.062 1 83.38 491 THR B CA 1
ATOM 7701 C C . THR B 1 491 ? 38.438 -3.688 -20.812 1 83.38 491 THR B C 1
ATOM 7703 O O . THR B 1 491 ? 37.844 -4.578 -21.422 1 83.38 491 THR B O 1
ATOM 7706 N N . ASP B 1 492 ? 38.031 -2.391 -20.719 1 85.12 492 ASP B N 1
ATOM 7707 C CA . ASP B 1 492 ? 36.812 -1.959 -21.375 1 85.12 492 ASP B CA 1
ATOM 7708 C C . ASP B 1 492 ? 36.969 -1.94 -22.891 1 85.12 492 ASP B C 1
ATOM 7710 O O . ASP B 1 492 ? 38 -1.498 -23.406 1 85.12 492 ASP B O 1
ATOM 7714 N N . LYS B 1 493 ? 36.031 -2.482 -23.5 1 79.38 493 LYS B N 1
ATOM 7715 C CA . LYS B 1 493 ? 36.062 -2.42 -24.953 1 79.38 493 LYS B CA 1
ATOM 7716 C C . LYS B 1 493 ? 35.031 -1.411 -25.484 1 79.38 493 LYS B C 1
ATOM 7718 O O . LYS B 1 493 ? 35.406 -0.398 -26.078 1 79.38 493 LYS B O 1
ATOM 7723 N N . TYR B 1 494 ? 33.781 -1.708 -25.406 1 72.38 494 TYR B N 1
ATOM 7724 C CA . TYR B 1 494 ? 32.719 -0.771 -25.812 1 72.38 494 TYR B CA 1
ATOM 7725 C C . TYR B 1 494 ? 31.5 -0.888 -24.938 1 72.38 494 TYR B C 1
ATOM 7727 O O . TYR B 1 494 ? 31.281 -1.921 -24.297 1 72.38 494 TYR B O 1
ATOM 7735 N N . ASP B 1 495 ? 30.75 0.297 -24.953 1 74.19 495 ASP B N 1
ATOM 7736 C CA . ASP B 1 495 ? 29.516 0.339 -24.188 1 74.19 495 ASP B CA 1
ATOM 7737 C C . ASP B 1 495 ? 28.359 -0.272 -24.969 1 74.19 495 ASP B C 1
ATOM 7739 O O . ASP B 1 495 ? 28.234 -0.053 -26.188 1 74.19 495 ASP B O 1
ATOM 7743 N N . VAL B 1 496 ? 27.766 -1.212 -24.359 1 71.19 496 VAL B N 1
ATOM 7744 C CA . VAL B 1 496 ? 26.531 -1.742 -24.953 1 71.19 496 VAL B CA 1
ATOM 7745 C C . VAL B 1 496 ? 25.344 -0.91 -24.5 1 71.19 496 VAL B C 1
ATOM 7747 O O . VAL B 1 496 ? 25.047 -0.823 -23.297 1 71.19 496 VAL B O 1
ATOM 7750 N N . HIS B 1 497 ? 24.844 0.018 -25.344 1 64.31 497 HIS B N 1
ATOM 7751 C CA . HIS B 1 497 ? 23.734 0.902 -24.984 1 64.31 497 HIS B CA 1
ATOM 7752 C C . HIS B 1 497 ? 22.391 0.222 -25.219 1 64.31 497 HIS B C 1
ATOM 7754 O O . HIS B 1 497 ? 22.141 -0.304 -26.297 1 64.31 497 HIS B O 1
ATOM 7760 N N . LEU B 1 498 ? 21.828 -0.204 -24.203 1 60.84 498 LEU B N 1
ATOM 7761 C CA . LEU B 1 498 ? 20.438 -0.613 -24.344 1 60.84 498 LEU B CA 1
ATOM 7762 C C . LEU B 1 498 ? 19.531 0.601 -24.484 1 60.84 498 LEU B C 1
ATOM 7764 O O . LEU B 1 498 ? 19.75 1.632 -23.844 1 60.84 498 LEU B O 1
ATOM 7768 N N . GLU B 1 499 ? 18.969 0.982 -25.625 1 49.94 499 GLU B N 1
ATOM 7769 C CA . GLU B 1 499 ? 18.047 2.096 -25.781 1 49.94 499 GLU B CA 1
ATOM 7770 C C . GLU B 1 499 ? 17.125 2.225 -24.578 1 49.94 499 GLU B C 1
ATOM 7772 O O . GLU B 1 499 ? 16.234 1.389 -24.375 1 49.94 499 GLU B O 1
ATOM 7777 N N . ASP B 1 500 ? 17.562 2.496 -23.578 1 51.12 500 ASP B N 1
ATOM 7778 C CA . ASP B 1 500 ? 16.75 2.582 -22.375 1 51.12 500 ASP B CA 1
ATOM 7779 C C . ASP B 1 500 ? 15.633 3.615 -22.547 1 51.12 500 ASP B C 1
ATOM 7781 O O . ASP B 1 500 ? 15.891 4.75 -22.953 1 51.12 500 ASP B O 1
ATOM 7785 N N . GLN B 1 501 ? 14.531 3.266 -22.875 1 46.59 501 GLN B N 1
ATOM 7786 C CA . GLN B 1 501 ? 13.289 4.031 -22.922 1 46.59 501 GLN B CA 1
ATOM 7787 C C . GLN B 1 501 ? 13.211 5.043 -21.781 1 46.59 501 GLN B C 1
ATOM 7789 O O . GLN B 1 501 ? 13.844 4.855 -20.75 1 46.59 501 GLN B O 1
ATOM 7794 N N . ASN B 1 502 ? 12.625 6.289 -22.016 1 46.44 502 ASN B N 1
ATOM 7795 C CA . ASN B 1 502 ? 12.172 7.492 -21.312 1 46.44 502 ASN B CA 1
ATOM 7796 C C . ASN B 1 502 ? 11.57 7.16 -19.953 1 46.44 502 ASN B C 1
ATOM 7798 O O . ASN B 1 502 ? 10.352 6.98 -19.844 1 46.44 502 ASN B O 1
ATOM 7802 N N . SER B 1 503 ? 12.055 6.367 -19.203 1 50.31 503 SER B N 1
ATOM 7803 C CA . SER B 1 503 ? 11.391 5.887 -18 1 50.31 503 SER B CA 1
ATOM 7804 C C . SER B 1 503 ? 11.312 6.98 -16.938 1 50.31 503 SER B C 1
ATOM 7806 O O . SER B 1 503 ? 12.008 7.996 -17.031 1 50.31 503 SER B O 1
ATOM 7808 N N . LEU B 1 504 ? 10.367 7.004 -16.172 1 47.47 504 LEU B N 1
ATOM 7809 C CA . LEU B 1 504 ? 10.188 7.816 -14.969 1 47.47 504 LEU B CA 1
ATOM 7810 C C . LEU B 1 504 ? 11.508 7.992 -14.219 1 47.47 504 LEU B C 1
ATOM 7812 O O . LEU B 1 504 ? 11.617 8.852 -13.352 1 47.47 504 LEU B O 1
ATOM 7816 N N . GLN B 1 505 ? 12.523 7.23 -14.617 1 48.22 505 GLN B N 1
ATOM 7817 C CA . GLN B 1 505 ? 13.828 7.301 -13.969 1 48.22 505 GLN B CA 1
ATOM 7818 C C . GLN B 1 505 ? 14.484 8.656 -14.211 1 48.22 505 GLN B C 1
ATOM 7820 O O . GLN B 1 505 ? 15.281 9.117 -13.391 1 48.22 505 GLN B O 1
ATOM 7825 N N . ASP B 1 506 ? 14.078 9.188 -15.375 1 46.16 506 ASP B N 1
ATOM 7826 C CA . ASP B 1 506 ? 14.711 10.469 -15.68 1 46.16 506 ASP B CA 1
ATOM 7827 C C . ASP B 1 506 ? 14.203 11.57 -14.75 1 46.16 506 ASP B C 1
ATOM 7829 O O . ASP B 1 506 ? 14.727 12.688 -14.766 1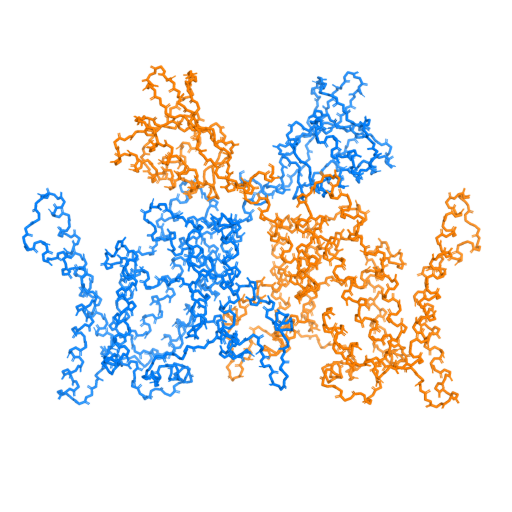 46.16 506 ASP B O 1
ATOM 7833 N N . ILE B 1 507 ? 13.234 11.117 -14.078 1 43.66 507 ILE B N 1
ATOM 7834 C CA . ILE B 1 507 ? 12.719 12.125 -13.156 1 43.66 507 ILE B CA 1
ATOM 7835 C C . ILE B 1 507 ? 13.594 12.188 -11.906 1 43.66 507 ILE B C 1
ATOM 7837 O O . ILE B 1 507 ? 13.719 13.242 -11.281 1 43.66 507 ILE B O 1
ATOM 7841 N N . TYR B 1 508 ? 14.164 11.078 -11.602 1 44.28 508 TYR B N 1
ATOM 7842 C CA . TYR B 1 508 ? 15.062 11.133 -10.453 1 44.28 508 TYR B CA 1
ATOM 7843 C C . TYR B 1 508 ? 16.469 11.531 -10.875 1 44.28 508 TYR B C 1
ATOM 7845 O O . TYR B 1 508 ? 16.984 11.039 -11.883 1 44.28 508 TYR B O 1
#

Sequence (1016 aa):
MLMSTYTDKYGPDGVVLIAFLAGVMITILALLQLAPLVEFISYPVTTGFMSAGVITIVLGQLVAMVGIKGSTVNAIKAIETFIIGINQFNTWDLVMGLVCVVILLGIWHLGEITEKAINRTKEPTGWQLFLRYFSMARNAIVLIASIVFVVIMITTTGQSPVGTPGEPNSQSKASVIHKKFTEQIEEGFPPIRPPTFQLQIGDETLSFAQTLSELSAPLFVVPLILLLEFVSVAKSFAGGKTIDTTQELLALGLTNILGSFVQSIPVSASFVRSAVNVASGVKTPISNLYTGGIMLAVLGVLAQYLSYIPTSTLAAVIITSLLPLFKIPQVTMACFRSSKRDLIPMYATFFVGLFVNLTFAILFGVLVDLVFILYPTARPKLIIKSCKFPDIGEALLVVPDKNLSYSNIEFMKQRIIKSAGLTKLDVIVVDGSFVHVLDTTSIKALKETVGFFQSSQKKILFMSWRNHVRDQFVKFDNNHSDLFIPSVSFTDKYDVHLEDQNSLQDIYMLMSTYTDKYGPDGVVLIAFLAGVMITILALLQLAPLVEFISYPVTTGFMSAGVITIVLGQLVAMVGIKGSTVNAIKAIETFIIGINQFNTWDLVMGLVCVVILLGIWHLGEITEKAINRTKEPTGWQLFLRYFSMARNAIVLIASIVFVVIMITTTGQSPVGTPGEPNSQSKASVIHKKFTEQIEEGFPPIRPPTFQLQIGDETLSFAQTLSELSAPLFVVPLILLLEFVSVAKSFAGGKTIDTTQELLALGLTNILGSFVQSIPVSASFVRSAVNVASGVKTPISNLYTGGIMLAVLGVLAQYLSYIPTSTLAAVIITSLLPLFKIPQVTMACFRSSKRDLIPMYATFFVGLFVNLTFAILFGVLVDLVFILYPTARPKLIIKSCKFPDIGEALLVVPDKNLSYSNIEFMKQRIIKSAGLTKLDVIVVDGSFVHVLDTTSIKALKETVGFFQSSQKKILFMSWRNHVRDQFVKFDNNHSDLFIPSVSFTDKYDVHLEDQNSLQDIY

Solvent-accessible surface area (backbone atoms only — not comparable to full-atom values): 51840 Å² total; per-residue (Å²): 110,76,59,56,60,44,30,74,71,44,31,72,58,40,35,14,30,47,10,28,52,22,9,50,52,36,30,49,38,22,76,68,62,49,34,60,68,68,39,44,57,35,53,42,24,45,39,14,37,44,27,22,46,38,52,25,50,40,44,27,28,52,32,37,15,29,48,36,83,67,66,40,89,38,35,60,44,16,51,49,37,41,63,71,32,56,83,53,58,35,66,55,16,35,50,49,14,51,50,44,37,51,52,49,53,48,40,47,53,50,27,52,53,46,50,54,47,31,69,71,55,77,59,70,49,73,66,51,50,48,44,44,53,49,31,41,41,39,65,61,51,53,51,51,51,46,30,53,50,42,51,50,38,28,73,71,68,72,50,64,78,45,61,33,83,64,66,76,78,69,78,52,73,72,40,48,61,44,35,65,60,57,54,64,61,59,75,69,77,68,66,76,44,77,56,56,68,52,45,63,58,85,94,44,76,34,50,54,58,51,35,43,37,70,38,45,64,57,59,53,50,48,34,51,46,35,49,52,46,29,51,43,47,50,60,70,68,37,82,78,54,86,74,62,52,41,59,50,33,36,51,48,9,48,49,16,36,57,32,10,30,44,63,29,62,68,62,61,61,52,64,66,61,49,33,43,43,49,66,44,64,60,87,55,77,64,54,56,57,52,51,50,50,50,50,53,48,30,52,72,73,41,49,76,60,57,39,47,40,38,42,14,49,54,25,25,51,52,42,67,38,36,54,80,58,56,44,49,72,63,50,50,52,38,20,62,54,40,23,60,72,49,48,50,32,14,51,52,5,21,50,35,19,42,58,42,36,59,76,54,11,53,57,52,15,34,51,47,44,45,46,68,59,45,49,56,58,26,54,60,61,68,50,41,29,35,28,40,32,88,90,78,36,63,26,36,35,37,38,50,75,47,59,51,30,46,43,22,34,65,54,50,53,52,50,50,53,53,52,47,68,74,44,90,55,49,33,35,35,38,44,24,77,47,39,78,54,59,39,57,38,28,44,51,51,50,51,44,50,49,52,52,30,53,74,68,72,28,45,68,35,36,29,36,52,44,68,70,46,52,47,27,46,27,55,50,67,71,50,70,68,81,36,56,43,68,76,70,76,67,45,86,69,48,80,53,78,69,85,70,72,91,48,75,61,74,73,102,109,74,59,56,59,44,29,73,72,43,32,70,58,40,36,14,30,47,10,28,52,22,9,49,50,36,31,48,38,22,75,68,63,49,35,60,68,67,39,43,58,34,53,41,26,44,39,14,36,44,27,21,47,38,52,27,51,39,43,28,29,52,30,38,14,28,50,35,83,66,67,40,89,38,35,59,44,14,51,48,36,41,63,71,32,56,81,53,58,34,66,57,18,34,50,49,14,52,50,44,36,51,50,49,52,47,40,46,52,50,28,52,52,46,50,54,48,28,68,72,53,79,59,71,50,73,65,50,49,49,43,45,53,49,33,40,40,39,66,60,50,53,50,52,51,47,30,51,50,41,52,49,36,28,72,71,69,70,48,64,78,46,61,32,84,66,64,76,80,70,79,54,73,72,41,47,60,45,36,64,59,55,56,64,60,60,73,67,80,68,66,77,44,76,58,56,67,53,45,63,57,87,93,44,76,33,51,53,59,51,35,44,37,71,38,46,64,56,60,53,49,49,34,51,46,36,50,52,45,28,51,43,50,49,62,70,68,36,83,78,52,87,74,62,52,42,59,50,33,36,50,48,9,47,48,16,37,58,34,10,31,44,64,27,64,66,64,61,60,52,66,66,62,49,33,45,41,51,66,44,63,61,88,56,78,65,55,55,57,51,52,50,50,50,50,54,49,30,51,72,74,41,48,77,60,59,41,48,39,37,42,14,48,52,24,24,50,51,42,67,38,36,53,81,59,55,45,48,71,62,49,50,52,38,21,63,54,39,23,58,72,47,48,52,31,13,50,52,6,21,50,36,18,42,57,42,35,59,77,54,10,52,58,51,14,35,50,47,44,44,46,68,58,46,49,55,56,26,54,59,61,69,48,40,30,34,28,40,30,86,89,77,36,63,25,36,35,37,38,51,77,48,58,52,28,44,43,23,35,65,53,49,52,51,50,50,53,53,52,48,69,74,42,91,55,48,33,36,33,38,45,23,77,46,38,77,55,60,38,59,36,29,44,51,52,51,52,45,49,49,51,51,30,52,74,67,73,28,46,66,34,37,28,36,53,45,68,71,46,52,48,29,46,27,55,50,63,73,49,71,68,81,37,56,41,69,76,70,76,68,45,85,69,48,78,53,78,69,85,70,72,92,45,78,61,75,74,100

InterPro domains:
  IPR001902 SLC26A/SulP transporter [PTHR11814] (15-476)
  IPR002645 STAS domain [PF01740] (393-481)
  IPR002645 STAS domain [PS50801] (404-473)
  IPR011547 SLC26A/SulP transporter domain [PF00916] (9-348)
  IPR036513 STAS domain superfamily [G3DSA:3.30.750.24] (383-491)
  IPR036513 STAS domain superfamily [SSF52091] (388-477)

Secondary structure (DSSP, 8-state):
-HHHHHHHHHHHHHHHHHHHHHHHHHHHHHHTT-GGGGGG--HHHHHHHHHHHHHHHHHHHHHHHTT--S--SSHHHHHHHHHHGGGG--HHHHHHHHHHHHHHHHHHHHHHHHHHHHHHHSS--HHHHHHHHHHHTHHHHHHHHHHHHHHHHHHHHSS-SS--TT-TT---THHHHHIIIIIT--SSPPP--PPPSS-EETTEEPPHHHHHHHTHHHHHHHHHHHHHHHHHHHHHT-TT----HHHHHHHHHHHHHHHHTTTPPP----HHHHHHHHHTT--STTHHHHHHHHHHHIIIIIHHHHTTS-HHHHHHHHHHHHGGG--HHHHHHHHHHH-GGGHHHHHHHHHHHHHT-HHHHHHHHHHHHHHHHHHHHHS--EEEEEEEETTTEEEEEEEESS---TTTHHHHHHHHHHHHHHS--SEEEEE-TT-----HHHHHHHHHHHHHHHHTT-EEEEES--HHHHHHHHHHHS--GGGEE-----EEEEE--------GGGG-/-HHHHHHHHHHHHHHHHHHHHHHHHHHHHHHTT-GGGGGG--HHHHHHHHHHHHHHHHHHHHHHHTT--S--SSHHHHHHHHHHGGGG--HHHHHHHHHHHHHHHHHHHHHHHHHHHHHHHSS--HHHHHHHHHHHTHHHHHHHHHHHHHHHHHHHHSS-SS--TT-TT---THHHHHHHHHTT--SSPPP--PPPSS-EETTEEPPHHHHHHHTHHHHHHHHHHHHHHHHHHHHHT-TT----HHHHHHHHHHHHHHHHTTTPPP----HHHHHHHHHTT--STTHHHHHHHHHHHIIIIIHHHHTTS-HHHHHHHHHHHHGGG--HHHHHHHHHHH-GGGHHHHHHHHHHHHHT-HHHHHHHHHHHHHHHHHHHHHS--EEEEEEEETTTEEEEEEEESS---TTTHHHHHHHHHHHHHHS--SEEEEE-TT-----HHHHHHHHHHHHHHHHTT-EEEEES--HHHHHHHHHHHS--GGGEE-----EEEEE--------GGGG-